Protein AF-0000000072087557 (afdb_homodimer)

Radius of gyration: 39.0 Å; Cα contacts (8 Å, |Δi|>4): 1944; chains: 2; bounding box: 108×118×81 Å

Solvent-accessible surface area (backbone atoms only — not comparable to full-atom values): 62730 Å² total; per-residue (Å²): 121,86,72,75,77,43,38,39,37,36,41,36,41,48,32,24,16,47,28,88,90,44,77,62,59,62,65,60,38,50,49,52,38,48,44,52,33,44,52,43,52,43,29,23,73,72,39,55,82,23,30,37,23,40,32,36,35,10,32,96,50,62,41,55,94,75,64,47,70,22,25,21,61,72,45,65,77,35,57,36,35,59,65,59,38,51,55,44,69,67,60,68,77,42,81,36,58,34,57,70,65,63,48,49,53,44,49,52,51,50,45,64,73,68,54,79,66,97,45,50,38,36,37,41,40,39,48,78,59,58,38,52,56,83,65,48,69,76,59,56,41,66,62,53,36,49,52,35,56,74,69,57,45,46,53,35,38,33,23,82,59,70,71,81,83,47,62,72,85,77,45,52,59,32,45,47,43,50,48,51,24,33,69,70,62,68,45,49,77,42,28,51,68,55,52,47,59,66,53,68,57,85,69,72,77,65,58,80,61,63,77,44,80,40,37,41,28,50,89,90,45,72,42,53,26,26,36,29,59,36,34,48,86,66,74,79,84,76,72,41,55,21,49,85,93,40,65,51,45,81,44,79,41,34,24,37,93,85,65,49,76,47,56,76,87,63,50,42,47,20,44,77,49,39,90,39,76,45,71,52,44,72,65,52,52,57,66,37,44,37,78,63,45,67,48,27,33,36,55,48,32,23,35,52,48,81,73,59,49,76,74,49,46,40,40,43,58,22,30,37,37,40,61,60,51,94,63,41,61,68,53,51,45,49,38,50,27,28,53,76,65,46,31,24,38,33,26,36,33,22,82,41,67,40,27,68,65,42,47,29,35,37,38,52,41,69,87,46,88,83,45,49,69,31,31,37,40,43,41,49,40,31,27,71,19,39,38,68,69,85,51,59,90,51,69,71,65,58,74,66,66,52,71,66,55,38,48,35,47,38,51,30,48,62,54,37,42,52,67,84,68,80,64,38,56,44,96,85,69,43,50,37,75,29,80,42,69,34,65,51,45,48,60,46,44,32,52,51,48,51,51,46,40,69,77,35,75,86,55,83,80,76,75,80,59,65,72,50,55,44,28,72,42,51,68,75,77,50,76,69,34,51,58,32,49,53,51,39,52,56,55,58,54,54,50,61,56,52,52,54,52,50,50,53,55,57,53,59,63,66,60,65,67,85,70,83,74,84,73,91,78,74,95,77,85,92,79,90,79,93,77,86,90,83,92,79,90,71,85,84,73,85,70,71,88,61,86,72,68,77,72,66,66,70,60,61,77,78,98,122,86,73,76,76,44,38,39,37,37,41,37,40,49,32,24,16,48,28,88,91,45,78,61,56,64,66,60,39,51,49,52,39,49,44,52,33,43,52,43,53,44,30,25,74,73,40,55,81,23,31,37,25,40,30,36,35,10,32,95,49,64,40,54,94,76,63,46,71,21,25,22,62,72,44,66,76,35,58,37,34,58,64,58,38,50,54,44,69,68,61,67,78,42,81,36,60,33,56,71,65,62,47,48,52,44,50,52,51,50,45,64,73,69,55,80,66,94,46,49,38,36,36,41,39,40,49,80,58,56,37,51,55,82,66,47,68,76,59,56,41,68,60,53,37,50,54,34,56,74,69,56,44,45,52,36,38,33,22,83,60,70,71,81,82,48,62,71,86,76,44,53,62,32,45,48,44,49,47,51,25,33,69,70,62,68,45,48,77,42,28,52,68,57,53,47,58,66,53,68,57,85,69,73,76,64,57,79,59,64,79,43,79,39,38,40,29,52,90,91,44,72,43,50,25,25,36,28,59,36,35,50,87,68,74,77,83,76,73,40,55,21,50,86,92,39,65,49,42,80,45,80,41,35,22,38,93,84,66,49,75,48,55,78,87,63,50,42,46,20,44,78,50,38,91,41,77,45,70,52,45,73,66,51,50,57,66,37,44,39,80,64,45,67,48,28,33,36,53,47,32,24,34,51,49,83,75,60,50,75,74,48,47,40,35,48,57,22,30,38,37,39,60,60,51,93,63,42,62,70,52,51,43,49,40,49,26,27,54,74,66,47,32,23,38,34,28,34,32,22,83,42,66,41,29,67,66,42,48,29,35,37,37,52,41,69,88,46,88,84,44,50,70,33,30,38,39,43,41,50,41,32,27,70,19,40,39,67,67,86,50,60,88,50,69,69,65,60,74,67,65,52,70,67,54,40,50,36,47,36,51,31,47,63,54,38,42,51,66,82,71,80,64,38,56,44,95,84,67,44,49,37,74,31,81,41,69,32,65,54,46,48,61,48,42,32,51,51,48,51,52,46,40,70,76,35,76,86,54,83,81,77,75,79,59,66,72,48,55,44,27,73,43,51,69,76,78,50,74,70,33,53,59,33,48,54,51,38,52,56,54,58,56,54,50,60,58,53,54,56,54,52,53,54,55,57,53,59,64,68,60,64,70,83,70,85,76,87,75,94,79,81,91,90,76,95,80,90,78,93,78,87,85,80,84,75,82,78,81,83,77,82,74,71,92,63,86,74,66,78,73,67,66,72,61,62,75,77,99

Foldseek 3Di:
DPPPFAEEEEEEAEQEDADLVDDDDPVLNVLSLLLQLLVLLLCVAFPQRHWYWYKYAQAPDQDFDVSFPNIDRPGAIDGRDLVSNVVSVPDHHDHGHHAVLVNLVRVLVSCVVRPPDPGAAEYEHEDAQPHDLVVLVVDALVVSLVSCVVSNYAYEYEHADDLPVDDPVVDDSRSNSVVSNCVSNVHHYYYSVVSSVVSLFSDDDDDDWDWDWAWEDEPPDTFIKIKTQDDDDDDDDDDFDDDPPHGDDDDDWDQDPVGDTDDPVPDFDFDQDPNDTDTCDPVNVVVVFAQPFAFHKYWPAKDALVVDDPVFFDDDRKMKMAGDDPPRVVVVVVLVVCVVVNMKTWIWGDRHGSHDIFIWIWHWDPDDPPDHTTTIITTGDDPVRDDDDDDDPCVVVVVPDDPQLVVLVVQLCVQLDDPPLPAQQDPVRAGEDDVPPDDQLVSRQVSVQVSCCSNPVPDDTDDRDPSSVVRHDRDPRDPSNVVSVVSNCVVVVVVVVVVVVVVVVVVVVVPPDDPDDDDDDDDDDDDDDDDDDDDDDDPDDPPPVPVVDPPCVVVVVVD/DPPPFAEEEEEEAEQEDADLVDDDDPVLNVLSLLLQLLVLLLCVPFPQRHWYWYKYAQAPDQDFPVSFPNIDRPGAIDGRDLVSNVVSVPDHHDHGHGAVLVNLVRVLVSCVVRPDDPGAAEYEHEDAQPHDLVVLVVDALVVSLVSCVVSNYAYEYEHADDLPVDDPVVDDSRSNSVVSNCVSNVHHYYYSVVSSVVSLFSDDDDDDWDWDWAWEDEPPDTFIKIKTQDDDDDDDDDDFDDDPPHGDDDDDWDQDPVGDTDDPVPDFDFDQDPNDTDTCDPVNVVVVFAQPFAFHKYWPAKDALVVDDPVFFDDDGKMKMAGDDPPRVVVVVVLVVCVVVNMKTWIWGDRHGSHDIFIWIWHWDPDDPPDHTTTIITTGDDPVRDDDDDDDPCVVVVVPDDPQLVVLVVQLCVQLDDPPLPAQQDPVRAGEDDVPPDDQLVSRQVSVQVSCCSNPVPDDTDDRDPSSVVRHDRDPDDPSNVVSVVSNCVVVVVVVVVVVVVVVVVVVVVPPDDPDDDDDDDDDDDDDDDDDDPPDPDPDDPPPVPVVDPPCVVVVVVD

Nearest PDB structures (foldseek):
  8bhv-assembly1_j  TM=7.754E-01  e=9.996E-36  Homo sapiens
  6erf-assembly1_B  TM=6.807E-01  e=1.983E-35  Homo sapiens
  7z87-assembly1_C  TM=6.426E-01  e=1.548E-34  Homo sapiens
  6zhe-assembly1_C  TM=6.363E-01  e=1.767E-32  Homo sapiens
  7nfc-assembly1_C  TM=7.838E-01  e=2.304E-28  Homo sapiens

Organism: Apis cerana cerana (NCBI:txid94128)

pLDDT: mean 76.98, std 22.22, range [15.48, 98.25]

Sequence (1118 aa):
MSSKRKESLVLLLNIGVTNPNIENNSLLFEKAKHIAQRKIEKMIFLKPKDEVAIMLMGSSITKNNLNSKYIEEFTDFQVPNWDFVRKCMNLKSTKYCYNWIEALYAAVEFIKQNVIDNSLRKIILMSDFNEETNIISKFEAKLIANKLFEEKIELITISENLLHDKPLTSLNSSKKLLKDVHDQINGQHIIFDDAIASLKFYEETPGKPFPFYYDLQLFDKKIPIVSYVKIDIEKFPSWKKAKGNQKLQSKTEYLDGQRNSYAKDEIIKGYKYGGTFIPVEKELEDKMSYKSGMKSYTIYGFTDKNNIDLEHFYKSATHVILPSSNVTKPFYSLVQAMHETNSVAIVRKVFRNNSTPRMVALFPCIDIPDEPWCLVEIELAFAEDRRLMESRPMKSIIKQLSNEQNKAVDDLINSLMLNDIQDSYGVDGNQYFLPGCVPNPAIQHRWHILSYRAINPDKPLPAMENYLKKILEAPLIKERSKSHMQNIAQLFRLENIDLKARKKSDINEVNMQIDDNSDTKDCNKIEDKVDIENNSYKEDSILSLDTSDVDLDELVANIMSSKRKESLVLLLNIGVTNPNIENNSLLFEKAKHIAQRKIEKMIFLKPKDEVAIMLMGSSITKNNLNSKYIEEFTDFQVPNWDFVRKCMNLKSTKYCYNWIEALYAAVEFIKQNVIDNSLRKIILMSDFNEETNIISKFEAKLIANKLFEEKIELITISENLLHDKPLTSLNSSKKLLKDVHDQINGQHIIFDDAIASLKFYEETPGKPFPFYYDLQLFDKKIPIVSYVKIDIEKFPSWKKAKGNQKLQSKTEYLDGQRNSYAKDEIIKGYKYGGTFIPVEKELEDKMSYKSGMKSYTIYGFTDKNNIDLEHFYKSATHVILPSSNVTKPFYSLVQAMHETNSVAIVRKVFRNNSTPRMVALFPCIDIPDEPWCLVEIELAFAEDRRLMESRPMKSIIKQLSNEQNKAVDDLINSLMLNDIQDSYGVDGNQYFLPGCVPNPAIQHRWHILSYRAINPDKPLPAMENYLKKILEAPLIKERSKSHMQNIAQLFRLENIDLKARKKSDINEVNMQIDDNSDTKDCNKIEDKVDIENNSYKEDSILSLDTSDVDLDELVANI

InterPro domains:
  IPR005160 Ku70/Ku80 C-terminal arm [PF03730] (433-521)
  IPR006164 Ku70/Ku80, DNA-binding domain [PF02735] (222-396)
  IPR006164 Ku70/Ku80, DNA-binding domain [SM00559] (259-396)
  IPR016194 SPOC-like, C-terminal domain superfamily [G3DSA:2.40.290.10] (210-396)
  IPR016194 SPOC-like, C-terminal domain superfamily [SSF100939] (223-498)
  IPR024193 Ku80 [cd00873] (215-494)
  IPR036465 von Willebrand factor A-like domain superfamily [G3DSA:3.40.50.410] (2-205)
  IPR036465 von Willebrand factor A-like domain superfamily [SSF53300] (6-188)

Structure (mmCIF, N/CA/C/O backbone):
data_AF-0000000072087557-model_v1
#
loop_
_entity.id
_entity.type
_entity.pdbx_description
1 polymer 'ATP-dependent DNA helicase'
#
loop_
_atom_site.group_PDB
_atom_site.id
_atom_site.type_symbol
_atom_site.label_atom_id
_atom_site.label_alt_id
_atom_site.label_comp_id
_atom_site.label_asym_id
_atom_site.label_entity_id
_atom_site.label_seq_id
_atom_site.pdbx_PDB_ins_code
_atom_site.Cartn_x
_atom_site.Cartn_y
_atom_site.Cartn_z
_atom_site.occupancy
_atom_site.B_iso_or_equiv
_atom_site.auth_seq_id
_atom_site.auth_comp_id
_atom_site.auth_asym_id
_atom_site.auth_atom_id
_atom_site.pdbx_PDB_model_num
ATOM 1 N N . MET A 1 1 ? -15.984 15.711 0.449 1 38.22 1 MET A N 1
ATOM 2 C CA . MET A 1 1 ? -14.797 16.234 1.124 1 38.22 1 MET A CA 1
ATOM 3 C C . MET A 1 1 ? -15.164 17.344 2.092 1 38.22 1 MET A C 1
ATOM 5 O O . MET A 1 1 ? -15.781 18.344 1.695 1 38.22 1 MET A O 1
ATOM 9 N N . SER A 1 2 ? -15.438 17.125 3.156 1 45.84 2 SER A N 1
ATOM 10 C CA . SER A 1 2 ? -15.984 18.188 4.004 1 45.84 2 SER A CA 1
ATOM 11 C C . SER A 1 2 ? -15.148 19.469 3.902 1 45.84 2 SER A C 1
ATOM 13 O O . SER A 1 2 ? -13.93 19.422 4.074 1 45.84 2 SER A O 1
ATOM 15 N N . SER A 1 3 ? -15.523 20.344 3.145 1 54.69 3 SER A N 1
ATOM 16 C CA . SER A 1 3 ? -14.891 21.609 2.832 1 54.69 3 SER A CA 1
ATOM 17 C C . SER A 1 3 ? -14.5 22.359 4.102 1 54.69 3 SER A C 1
ATOM 19 O O . SER A 1 3 ? -15.32 22.531 5.008 1 54.69 3 SER A O 1
ATOM 21 N N . LYS A 1 4 ? -13.219 22.328 4.547 1 63.5 4 LYS A N 1
ATOM 22 C CA . LYS A 1 4 ? -12.781 23.156 5.664 1 63.5 4 LYS A CA 1
ATOM 23 C C . LYS A 1 4 ? -13.328 24.578 5.543 1 63.5 4 LYS A C 1
ATOM 25 O O . LYS A 1 4 ? -13.266 25.172 4.473 1 63.5 4 LYS A O 1
ATOM 30 N N . ARG A 1 5 ? -14.07 24.906 6.559 1 78.19 5 ARG A N 1
ATOM 31 C CA . ARG A 1 5 ? -14.609 26.266 6.598 1 78.19 5 ARG A CA 1
ATOM 32 C C . ARG A 1 5 ? -13.508 27.297 6.359 1 78.19 5 ARG A C 1
ATOM 34 O O . ARG A 1 5 ? -12.406 27.156 6.891 1 78.19 5 ARG A O 1
ATOM 41 N N . LYS A 1 6 ? -13.773 28.203 5.535 1 89.31 6 LYS A N 1
ATOM 42 C CA . LYS A 1 6 ? -12.852 29.281 5.207 1 89.31 6 LYS A CA 1
ATOM 43 C C . LYS A 1 6 ? -12.531 30.125 6.438 1 89.31 6 LYS A C 1
ATOM 45 O O . LYS A 1 6 ? -13.406 30.359 7.281 1 89.31 6 LYS A O 1
ATOM 50 N N . GLU A 1 7 ? -11.32 30.516 6.566 1 93.5 7 GLU A N 1
ATOM 51 C CA . GLU A 1 7 ? -10.875 31.344 7.68 1 93.5 7 GLU A CA 1
ATOM 52 C C . GLU A 1 7 ? -10.414 32.719 7.199 1 93.5 7 GLU A C 1
ATOM 54 O O . GLU A 1 7 ? -9.797 32.844 6.145 1 93.5 7 GLU A O 1
ATOM 59 N N . SER A 1 8 ? -10.891 33.75 7.91 1 96.62 8 SER A N 1
ATOM 60 C CA . SER A 1 8 ? -10.414 35.125 7.719 1 96.62 8 SER A CA 1
ATOM 61 C C . SER A 1 8 ? -9.555 35.562 8.891 1 96.62 8 SER A C 1
ATOM 63 O O . SER A 1 8 ? -10.047 35.75 10.008 1 96.62 8 SER A O 1
ATOM 65 N N . LEU A 1 9 ? -8.305 35.781 8.578 1 97.88 9 LEU A N 1
ATOM 66 C CA . LEU A 1 9 ? -7.328 36.062 9.633 1 97.88 9 LEU A CA 1
ATOM 67 C C . LEU A 1 9 ? -6.801 37.469 9.539 1 97.88 9 LEU A C 1
ATOM 69 O O . LEU A 1 9 ? -6.477 37.969 8.445 1 97.88 9 LEU A O 1
ATOM 73 N N . VAL A 1 10 ? -6.793 38.188 10.664 1 98.25 10 VAL A N 1
ATOM 74 C CA . VAL A 1 10 ? -6.133 39.5 10.766 1 98.25 10 VAL A CA 1
ATOM 75 C C . VAL A 1 10 ? -4.879 39.375 11.617 1 98.25 10 VAL A C 1
ATOM 77 O O . VAL A 1 10 ? -4.938 38.906 12.758 1 98.25 10 VAL A O 1
ATOM 80 N N . LEU A 1 11 ? -3.775 39.719 11.055 1 98.25 11 LEU A N 1
ATOM 81 C CA . LEU A 1 11 ? -2.523 39.781 11.805 1 98.25 11 LEU A CA 1
ATOM 82 C C . LEU A 1 11 ? -2.262 41.219 12.289 1 98.25 11 LEU A C 1
ATOM 84 O O . LEU A 1 11 ? -2.02 42.125 11.484 1 98.25 11 LEU A O 1
ATOM 88 N N . LEU A 1 12 ? -2.371 41.406 13.562 1 98.06 12 LEU A N 1
ATOM 89 C CA . LEU A 1 12 ? -2.084 42.688 14.188 1 98.06 12 LEU A CA 1
ATOM 90 C C . LEU A 1 12 ? -0.651 42.719 14.703 1 98.06 12 LEU A C 1
ATOM 92 O O . LEU A 1 12 ? -0.354 42.188 15.773 1 98.06 12 LEU A O 1
ATOM 96 N N . LEU A 1 13 ? 0.238 43.5 14.062 1 97.06 13 LEU A N 1
ATOM 97 C CA . LEU A 1 13 ? 1.666 43.5 14.359 1 97.06 13 LEU A CA 1
ATOM 98 C C . LEU A 1 13 ? 2.074 44.812 15.023 1 97.06 13 LEU A C 1
ATOM 100 O O . LEU A 1 13 ? 1.671 45.875 14.578 1 97.06 13 LEU A O 1
ATOM 104 N N . ASN A 1 14 ? 2.842 44.688 16.031 1 95.88 14 ASN A N 1
ATOM 105 C CA . ASN A 1 14 ? 3.406 45.844 16.703 1 95.88 14 ASN A CA 1
ATOM 106 C C . ASN A 1 14 ? 4.703 46.281 16.047 1 95.88 14 ASN A C 1
ATOM 108 O O . ASN A 1 14 ? 5.719 45.594 16.109 1 95.88 14 ASN A O 1
ATOM 112 N N . ILE A 1 15 ? 4.695 47.438 15.422 1 95.06 15 ILE A N 1
ATOM 113 C CA . ILE A 1 15 ? 5.918 48 14.836 1 95.06 15 ILE A CA 1
ATOM 114 C C . ILE A 1 15 ? 6.344 49.25 15.594 1 95.06 15 ILE A C 1
ATOM 116 O O . ILE A 1 15 ? 7.387 49.844 15.297 1 95.06 15 ILE A O 1
ATOM 120 N N . GLY A 1 16 ? 5.531 49.625 16.516 1 94.06 16 GLY A N 1
ATOM 121 C CA . GLY A 1 16 ? 5.805 50.812 17.281 1 94.06 16 GLY A CA 1
ATOM 122 C C . GLY A 1 16 ? 6.164 50.531 18.734 1 94.06 16 GLY A C 1
ATOM 123 O O . GLY A 1 16 ? 6.828 49.562 19.031 1 94.06 16 GLY A O 1
ATOM 124 N N . VAL A 1 17 ? 5.828 51.594 19.609 1 92.81 17 VAL A N 1
ATOM 125 C CA . VAL A 1 17 ? 6.137 51.438 21.031 1 92.81 17 VAL A CA 1
ATOM 126 C C . VAL A 1 17 ? 4.852 51.562 21.844 1 92.81 17 VAL A C 1
ATOM 128 O O . VAL A 1 17 ? 3.947 52.312 21.5 1 92.81 17 VAL A O 1
ATOM 131 N N . THR A 1 18 ? 4.711 50.75 22.844 1 90.12 18 THR A N 1
ATOM 132 C CA . THR A 1 18 ? 3.533 50.781 23.703 1 90.12 18 THR A CA 1
ATOM 133 C C . THR A 1 18 ? 3.705 51.812 24.812 1 90.12 18 THR A C 1
ATOM 135 O O . THR A 1 18 ? 2.721 52.312 25.344 1 90.12 18 THR A O 1
ATOM 138 N N . ASN A 1 19 ? 4.891 51.969 25.219 1 89.81 19 ASN A N 1
ATOM 139 C CA . ASN A 1 19 ? 5.262 52.969 26.219 1 89.81 19 ASN A CA 1
ATOM 140 C C . ASN A 1 19 ? 6.285 53.969 25.656 1 89.81 19 ASN A C 1
ATOM 142 O O . ASN A 1 19 ? 7.371 53.562 25.25 1 89.81 19 ASN A O 1
ATOM 146 N N . PRO A 1 20 ? 5.91 55.219 25.672 1 84.31 20 PRO A N 1
ATOM 147 C CA . PRO A 1 20 ? 6.809 56.219 25.094 1 84.31 20 PRO A CA 1
ATOM 148 C C . PRO A 1 20 ? 8.172 56.25 25.781 1 84.31 20 PRO A C 1
ATOM 150 O O . PRO A 1 20 ? 9.156 56.688 25.203 1 84.31 20 PRO A O 1
ATOM 153 N N . ASN A 1 21 ? 8.227 55.781 27 1 83.44 21 ASN A N 1
ATOM 154 C CA . ASN A 1 21 ? 9.461 55.844 27.781 1 83.44 21 ASN A CA 1
ATOM 155 C C . ASN A 1 21 ? 10.352 54.625 27.531 1 83.44 21 ASN A C 1
ATOM 157 O O . ASN A 1 21 ? 11.492 54.594 28 1 83.44 21 ASN A O 1
ATOM 161 N N . ILE A 1 22 ? 9.812 53.75 26.828 1 82.56 22 ILE A N 1
ATOM 162 C CA . ILE A 1 22 ? 10.555 52.5 26.609 1 82.56 22 ILE A CA 1
ATOM 163 C C . ILE A 1 22 ? 10.844 52.344 25.109 1 82.56 22 ILE A C 1
ATOM 165 O O . ILE A 1 22 ? 9.953 52.531 24.281 1 82.56 22 ILE A O 1
ATOM 169 N N . GLU A 1 23 ? 12.102 52.062 24.812 1 80.12 23 GLU A N 1
ATOM 170 C CA . GLU A 1 23 ? 12.5 51.875 23.422 1 80.12 23 GLU A CA 1
ATOM 171 C C . GLU A 1 23 ? 11.922 50.562 22.859 1 80.12 23 GLU A C 1
ATOM 173 O O . GLU A 1 23 ? 11.594 49.656 23.609 1 80.12 23 GLU A O 1
ATOM 178 N N . ASN A 1 24 ? 11.797 50.688 21.641 1 79.25 24 ASN A N 1
ATOM 179 C CA . ASN A 1 24 ? 11.258 49.5 20.938 1 79.25 24 ASN A CA 1
ATOM 180 C C . ASN A 1 24 ? 12.172 48.312 21.078 1 79.25 24 ASN A C 1
ATOM 182 O O . ASN A 1 24 ? 13.398 48.438 20.984 1 79.25 24 ASN A O 1
ATOM 186 N N . ASN A 1 25 ? 11.602 47.188 21.469 1 83.62 25 ASN A N 1
ATOM 187 C CA . ASN A 1 25 ? 12.336 45.938 21.531 1 83.62 25 ASN A CA 1
ATOM 188 C C . ASN A 1 25 ? 12.539 45.344 20.156 1 83.62 25 ASN A C 1
ATOM 190 O O . ASN A 1 25 ? 11.633 44.688 19.625 1 83.62 25 ASN A O 1
ATOM 194 N N . SER A 1 26 ? 13.648 45.531 19.609 1 87.5 26 SER A N 1
ATOM 195 C CA . SER A 1 26 ? 13.969 45.094 18.266 1 87.5 26 SER A CA 1
ATOM 196 C C . SER A 1 26 ? 13.828 43.562 18.125 1 87.5 26 SER A C 1
ATOM 198 O O . SER A 1 26 ? 13.438 43.062 17.062 1 87.5 26 SER A O 1
ATOM 200 N N . LEU A 1 27 ? 14.109 42.938 19.188 1 90.75 27 LEU A N 1
ATOM 201 C CA . LEU A 1 27 ? 14.031 41.469 19.156 1 90.75 27 LEU A CA 1
ATOM 202 C C . LEU A 1 27 ? 12.586 41 19.016 1 90.75 27 LEU A C 1
ATOM 204 O O . LEU A 1 27 ? 12.297 40.094 18.219 1 90.75 27 LEU A O 1
ATOM 208 N N . LEU A 1 28 ? 11.711 41.594 19.719 1 92.06 28 LEU A N 1
ATOM 209 C CA . LEU A 1 28 ? 10.297 41.219 19.672 1 92.06 28 LEU A CA 1
ATOM 210 C C . LEU A 1 28 ? 9.695 41.562 18.312 1 92.06 28 LEU A C 1
ATOM 212 O O . LEU A 1 28 ? 8.852 40.844 17.797 1 92.06 28 LEU A O 1
ATOM 216 N N . PHE A 1 29 ? 10.211 42.688 17.812 1 94.19 29 PHE A N 1
ATOM 217 C CA . PHE A 1 29 ? 9.75 43.094 16.5 1 94.19 29 PHE A CA 1
ATOM 218 C C . PHE A 1 29 ? 10.148 42.094 15.43 1 94.19 29 PHE A C 1
ATOM 220 O O . PHE A 1 29 ? 9.328 41.688 14.594 1 94.19 29 PHE A O 1
ATOM 227 N N . GLU A 1 30 ? 11.305 41.656 15.523 1 94.62 30 GLU A N 1
ATOM 228 C CA . GLU A 1 30 ? 11.789 40.656 14.555 1 94.62 30 GLU A CA 1
ATOM 229 C C . GLU A 1 30 ? 11.047 39.344 14.703 1 94.62 30 GLU A C 1
ATOM 231 O O . GLU A 1 30 ? 10.773 38.656 13.703 1 94.62 30 GLU A O 1
ATOM 236 N N . LYS A 1 31 ? 10.773 38.969 15.883 1 95.25 31 LYS A N 1
ATOM 237 C CA . LYS A 1 31 ? 10.023 37.75 16.125 1 95.25 31 LYS A CA 1
ATOM 238 C C . LYS A 1 31 ? 8.617 37.844 15.547 1 95.25 31 LYS A C 1
ATOM 240 O O . LYS A 1 31 ? 8.125 36.875 14.945 1 95.25 31 LYS A O 1
ATOM 245 N N . ALA A 1 32 ? 8.008 38.938 15.758 1 95.81 32 ALA A N 1
ATOM 246 C CA . ALA A 1 32 ? 6.66 39.156 15.227 1 95.81 32 ALA A CA 1
ATOM 247 C C . ALA A 1 32 ? 6.652 39.062 13.703 1 95.81 32 ALA A C 1
ATOM 249 O O . ALA A 1 32 ? 5.75 38.469 13.117 1 95.81 32 ALA A O 1
ATOM 250 N N . LYS A 1 33 ? 7.645 39.688 13.133 1 95.38 33 LYS A N 1
ATOM 251 C CA . LYS A 1 33 ? 7.785 39.656 11.68 1 95.38 33 LYS A CA 1
ATOM 252 C C . LYS A 1 33 ? 7.941 38.219 11.188 1 95.38 33 LYS A C 1
ATOM 254 O O . LYS A 1 33 ? 7.301 37.812 10.211 1 95.38 33 LYS A O 1
ATOM 259 N N . HIS A 1 34 ? 8.742 37.594 11.859 1 94.75 34 HIS A N 1
ATOM 260 C CA . HIS A 1 34 ? 9.016 36.188 11.5 1 94.75 34 HIS A CA 1
ATOM 261 C C . HIS A 1 34 ? 7.754 35.344 11.617 1 94.75 34 HIS A C 1
ATOM 263 O O . HIS A 1 34 ? 7.492 34.5 10.758 1 94.75 34 HIS A O 1
ATOM 269 N N . ILE A 1 35 ? 7.066 35.5 12.648 1 96.69 35 ILE A N 1
ATOM 270 C CA . ILE A 1 35 ? 5.832 34.75 12.883 1 96.69 35 ILE A CA 1
ATOM 271 C C . ILE A 1 35 ? 4.832 35.062 11.766 1 96.69 35 ILE A C 1
ATOM 273 O O . ILE A 1 35 ? 4.211 34.125 11.219 1 96.69 35 ILE A O 1
ATOM 277 N N . ALA A 1 36 ? 4.676 36.281 11.469 1 97 36 ALA A N 1
ATOM 278 C CA . ALA A 1 36 ? 3.752 36.688 10.406 1 97 36 ALA A CA 1
ATOM 279 C C . ALA A 1 36 ? 4.152 36.062 9.07 1 97 36 ALA A C 1
ATOM 281 O O . ALA A 1 36 ? 3.305 35.562 8.344 1 97 36 ALA A O 1
ATOM 282 N N . GLN A 1 37 ? 5.406 36.156 8.805 1 95.25 37 GLN A N 1
ATOM 283 C CA . GLN A 1 37 ? 5.93 35.594 7.57 1 95.25 37 GLN A CA 1
ATOM 284 C C . GLN A 1 37 ? 5.605 34.094 7.484 1 95.25 37 GLN A C 1
ATOM 286 O O . GLN A 1 37 ? 5.059 33.656 6.48 1 95.25 37 GLN A O 1
ATOM 291 N N . ARG A 1 38 ? 5.91 33.406 8.477 1 94.25 38 ARG A N 1
ATOM 292 C CA . ARG A 1 38 ? 5.723 31.953 8.492 1 94.25 38 ARG A CA 1
ATOM 293 C C . ARG A 1 38 ? 4.242 31.594 8.43 1 94.25 38 ARG A C 1
ATOM 295 O O . ARG A 1 38 ? 3.867 30.609 7.785 1 94.25 38 ARG A O 1
ATOM 302 N N . LYS A 1 39 ? 3.508 32.344 9.148 1 96.31 39 LYS A N 1
ATOM 303 C CA . LYS A 1 39 ? 2.07 32.062 9.148 1 96.31 39 LYS A CA 1
ATOM 304 C C . LYS A 1 39 ? 1.48 32.219 7.75 1 96.31 39 LYS A C 1
ATOM 306 O O . LYS A 1 39 ? 0.682 31.391 7.316 1 96.31 39 LYS A O 1
ATOM 311 N N . ILE A 1 40 ? 1.852 33.25 7.059 1 96.44 40 ILE A N 1
ATOM 312 C CA . ILE A 1 40 ? 1.348 33.5 5.715 1 96.44 40 ILE A CA 1
ATOM 313 C C . ILE A 1 40 ? 1.859 32.406 4.766 1 96.44 40 ILE A C 1
ATOM 315 O O . ILE A 1 40 ? 1.111 31.906 3.922 1 96.44 40 ILE A O 1
ATOM 319 N N . GLU A 1 41 ? 3.092 32.062 4.875 1 94.5 41 GLU A N 1
ATOM 320 C CA . GLU A 1 41 ? 3.65 31 4.07 1 94.5 41 GLU A CA 1
ATOM 321 C C . GLU A 1 41 ? 2.859 29.703 4.254 1 94.5 41 GLU A C 1
ATOM 323 O O . GLU A 1 41 ? 2.523 29.031 3.279 1 94.5 41 GLU A O 1
ATOM 328 N N . LYS A 1 42 ? 2.654 29.406 5.477 1 94.12 42 LYS A N 1
ATOM 329 C CA . LYS A 1 42 ? 1.892 28.203 5.789 1 94.12 42 LYS A CA 1
ATOM 330 C C . LYS A 1 42 ? 0.509 28.25 5.145 1 94.12 42 LYS A C 1
ATOM 332 O O . LYS A 1 42 ? 0.03 27.234 4.621 1 94.12 42 LYS A O 1
ATOM 337 N N . MET A 1 43 ? -0.099 29.391 5.176 1 94.75 43 MET A N 1
ATOM 338 C CA . MET A 1 43 ? -1.425 29.547 4.586 1 94.75 43 MET A CA 1
ATOM 339 C C . MET A 1 43 ? -1.369 29.375 3.072 1 94.75 43 MET A C 1
ATOM 341 O O . MET A 1 43 ? -2.277 28.781 2.477 1 94.75 43 MET A O 1
ATOM 345 N N . ILE A 1 44 ? -0.343 29.828 2.445 1 94.69 44 ILE A N 1
ATOM 346 C CA . ILE A 1 44 ? -0.187 29.719 0.999 1 94.69 44 ILE A CA 1
ATOM 347 C C . ILE A 1 44 ? -0.183 28.25 0.593 1 94.69 44 ILE A C 1
ATOM 349 O O . ILE A 1 44 ? -0.833 27.859 -0.383 1 94.69 44 ILE A O 1
ATOM 353 N N . PHE A 1 45 ? 0.459 27.484 1.325 1 92.25 45 PHE A N 1
ATOM 354 C CA . PHE A 1 45 ? 0.664 26.078 0.948 1 92.25 45 PHE A CA 1
ATOM 355 C C . PHE A 1 45 ? -0.515 25.234 1.39 1 92.25 45 PHE A C 1
ATOM 357 O O . PHE A 1 45 ? -0.972 24.359 0.642 1 92.25 45 PHE A O 1
ATOM 364 N N . LEU A 1 46 ? -0.957 25.453 2.551 1 89.12 46 LEU A N 1
ATOM 365 C CA . LEU A 1 46 ? -1.868 24.484 3.158 1 89.12 46 LEU A CA 1
ATOM 366 C C . LEU A 1 46 ? -3.309 24.984 3.092 1 89.12 46 LEU A C 1
ATOM 368 O O . LEU A 1 46 ? -4.246 24.188 3.053 1 89.12 46 LEU A O 1
ATOM 372 N N . LYS A 1 47 ? -3.502 26.328 3.172 1 90.94 47 LYS A N 1
ATOM 373 C CA . LYS A 1 47 ? -4.84 26.906 3.162 1 90.94 47 LYS A CA 1
ATOM 374 C C . LYS A 1 47 ? -4.945 28.031 2.131 1 90.94 47 LYS A C 1
ATOM 376 O O . LYS A 1 47 ? -5.207 29.188 2.482 1 90.94 47 LYS A O 1
ATOM 381 N N . PRO A 1 48 ? -4.949 27.609 0.931 1 90.19 48 PRO A N 1
ATOM 382 C CA . PRO A 1 48 ? -4.891 28.641 -0.114 1 90.19 48 PRO A CA 1
ATOM 383 C C . PRO A 1 48 ? -6.215 29.375 -0.289 1 90.19 48 PRO A C 1
ATOM 385 O O . PRO A 1 48 ? -6.25 30.438 -0.914 1 90.19 48 PRO A O 1
ATOM 388 N N . LYS A 1 49 ? -7.281 28.922 0.24 1 90.75 49 LYS A N 1
ATOM 389 C CA . LYS A 1 49 ? -8.586 29.562 0.078 1 90.75 49 LYS A CA 1
ATOM 390 C C . LYS A 1 49 ? -8.867 30.531 1.224 1 90.75 49 LYS A C 1
ATOM 392 O O . LYS A 1 49 ? -9.789 31.359 1.138 1 90.75 49 LYS A O 1
ATOM 397 N N . ASP A 1 50 ? -8.109 30.438 2.287 1 93.69 50 ASP A N 1
ATOM 398 C CA . ASP A 1 50 ? -8.266 31.344 3.412 1 93.69 50 ASP A CA 1
ATOM 399 C C . ASP A 1 50 ? -7.824 32.75 3.037 1 93.69 50 ASP A C 1
ATOM 401 O O . ASP A 1 50 ? -7.18 32.969 2.008 1 93.69 50 ASP A O 1
ATOM 405 N N . GLU A 1 51 ? -8.281 33.656 3.82 1 96.56 51 GLU A N 1
ATOM 406 C CA . GLU A 1 51 ? -7.914 35.062 3.582 1 96.56 51 GLU A CA 1
ATOM 407 C C . GLU A 1 51 ? -7.172 35.656 4.777 1 96.56 51 GLU A C 1
ATOM 409 O O . GLU A 1 51 ? -7.41 35.25 5.922 1 96.56 51 GLU A O 1
ATOM 414 N N . VAL A 1 52 ? -6.281 36.562 4.473 1 97.5 52 VAL A N 1
ATOM 415 C CA . VAL A 1 52 ? -5.473 37.156 5.527 1 97.5 52 VAL A CA 1
ATOM 416 C C . VAL A 1 52 ? -5.32 38.656 5.266 1 97.5 52 VAL A C 1
ATOM 418 O O . VAL A 1 52 ? -5.293 39.094 4.113 1 97.5 52 VAL A O 1
ATOM 421 N N . ALA A 1 53 ? -5.363 39.438 6.273 1 97.94 53 ALA A N 1
ATOM 422 C CA . ALA A 1 53 ? -5.07 40.844 6.246 1 97.94 53 ALA A CA 1
ATOM 423 C C . ALA A 1 53 ? -4.059 41.219 7.328 1 97.94 53 ALA A C 1
ATOM 425 O O . ALA A 1 53 ? -4 40.594 8.383 1 97.94 53 ALA A O 1
ATOM 426 N N . ILE A 1 54 ? -3.232 42.219 7.047 1 97.88 54 ILE A N 1
ATOM 427 C CA . ILE A 1 54 ? -2.215 42.688 7.988 1 97.88 54 ILE A CA 1
ATOM 428 C C . ILE A 1 54 ? -2.557 44.094 8.469 1 97.88 54 ILE A C 1
ATOM 430 O O . ILE A 1 54 ? -2.854 44.969 7.664 1 97.88 54 ILE A O 1
ATOM 434 N N . MET A 1 55 ? -2.617 44.281 9.695 1 98.12 55 MET A N 1
ATOM 435 C CA . MET A 1 55 ? -2.771 45.594 10.328 1 98.12 55 MET A CA 1
ATOM 436 C C . MET A 1 55 ? -1.559 45.906 11.195 1 98.12 55 MET A C 1
ATOM 438 O O . MET A 1 55 ? -1.023 45.062 11.883 1 98.12 55 MET A O 1
ATOM 442 N N . LEU A 1 56 ? -1.128 47.125 11.164 1 97.94 56 LEU A N 1
ATOM 443 C CA . LEU A 1 56 ? 0.07 47.562 11.875 1 97.94 56 LEU A CA 1
ATOM 444 C C . LEU A 1 56 ? -0.29 48.469 13.031 1 97.94 56 LEU A C 1
ATOM 446 O O . LEU A 1 56 ? -1.142 49.375 12.883 1 97.94 56 LEU A O 1
ATOM 450 N N . MET A 1 57 ? 0.301 48.25 14.156 1 97.19 57 MET A N 1
ATOM 451 C CA . MET A 1 57 ? 0.172 49.125 15.328 1 97.19 57 MET A CA 1
ATOM 452 C C . MET A 1 57 ? 1.428 49.969 15.523 1 97.19 57 MET A C 1
ATOM 454 O O . MET A 1 57 ? 2.539 49.438 15.562 1 97.19 57 MET A O 1
ATOM 458 N N . GLY A 1 58 ? 1.33 51.188 15.648 1 94.75 58 GLY A N 1
ATOM 459 C CA . GLY A 1 58 ? 2.459 52.094 15.789 1 94.75 58 GLY A CA 1
ATOM 460 C C . GLY A 1 58 ? 3.014 52.562 14.461 1 94.75 58 GLY A C 1
ATOM 461 O O . GLY A 1 58 ? 4.227 52.75 14.312 1 94.75 58 GLY A O 1
ATOM 462 N N . SER A 1 59 ? 2.143 52.594 13.492 1 94.94 59 SER A N 1
ATOM 463 C CA . SER A 1 59 ? 2.529 53.094 12.172 1 94.94 59 SER A CA 1
ATOM 464 C C . SER A 1 59 ? 2.486 54.625 12.109 1 94.94 59 SER A C 1
ATOM 466 O O . SER A 1 59 ? 1.761 55.25 12.875 1 94.94 59 SER A O 1
ATOM 468 N N . SER A 1 60 ? 3.258 55.219 11.203 1 93.5 60 SER A N 1
ATOM 469 C CA . SER A 1 60 ? 3.238 56.656 10.992 1 93.5 60 SER A CA 1
ATOM 470 C C . SER A 1 60 ? 1.959 57.094 10.281 1 93.5 60 SER A C 1
ATOM 472 O O . SER A 1 60 ? 1.578 58.25 10.344 1 93.5 60 SER A O 1
ATOM 474 N N . ILE A 1 61 ? 1.325 56.156 9.703 1 94.5 61 ILE A N 1
ATOM 475 C CA . ILE A 1 61 ? 0.114 56.438 8.938 1 94.5 61 ILE A CA 1
ATOM 476 C C . ILE A 1 61 ? -1.109 55.969 9.727 1 94.5 61 ILE A C 1
ATOM 478 O O . ILE A 1 61 ? -1.121 54.875 10.289 1 94.5 61 ILE A O 1
ATOM 482 N N . THR A 1 62 ? -2.062 56.812 9.898 1 95.62 62 THR A N 1
ATOM 483 C CA . THR A 1 62 ? -3.344 56.438 10.5 1 95.62 62 THR A CA 1
ATOM 484 C C . THR A 1 62 ? -4.375 56.125 9.422 1 95.62 62 THR A C 1
ATOM 486 O O . THR A 1 62 ? -4.867 57.031 8.742 1 95.62 62 THR A O 1
ATOM 489 N N . LYS A 1 63 ? -4.609 54.938 9.242 1 96 63 LYS A N 1
ATOM 490 C CA . LYS A 1 63 ? -5.562 54.469 8.234 1 96 63 LYS A CA 1
ATOM 491 C C . LYS A 1 63 ? -6.465 53.375 8.773 1 96 63 LYS A C 1
ATOM 493 O O . LYS A 1 63 ? -6.113 52.188 8.711 1 96 63 LYS A O 1
ATOM 498 N N . ASN A 1 64 ? -7.625 53.656 9.258 1 93.94 64 ASN A N 1
ATOM 499 C CA . ASN A 1 64 ? -8.641 52.719 9.75 1 93.94 64 ASN A CA 1
ATOM 500 C C . ASN A 1 64 ? -10.008 53.406 9.859 1 93.94 64 ASN A C 1
ATOM 502 O O . ASN A 1 64 ? -10.094 54.656 9.836 1 93.94 64 ASN A O 1
ATOM 506 N N . ASN A 1 65 ? -10.961 52.75 9.969 1 92.31 65 ASN A N 1
ATOM 507 C CA . ASN A 1 65 ? -12.32 53.281 9.953 1 92.31 65 ASN A CA 1
ATOM 508 C C . ASN A 1 65 ? -12.633 54.062 11.234 1 92.31 65 ASN A C 1
ATOM 510 O O . ASN A 1 65 ? -13.461 54.969 11.227 1 92.31 65 ASN A O 1
ATOM 514 N N . LEU A 1 66 ? -12.008 53.75 12.312 1 94.56 66 LEU A N 1
ATOM 515 C CA . LEU A 1 66 ? -12.266 54.406 13.586 1 94.56 66 LEU A CA 1
ATOM 516 C C . LEU A 1 66 ? -11.352 55.625 13.766 1 94.56 66 LEU A C 1
ATOM 518 O O . LEU A 1 66 ? -11.484 56.375 14.742 1 94.56 66 LEU A O 1
ATOM 522 N N . ASN A 1 67 ? -10.406 55.812 12.945 1 94 67 ASN A N 1
ATOM 523 C CA . ASN A 1 67 ? -9.438 56.906 12.977 1 94 67 ASN A CA 1
ATOM 524 C C . ASN A 1 67 ? -8.602 56.875 14.258 1 94 67 ASN A C 1
ATOM 526 O O . ASN A 1 67 ? -8.32 57.906 14.852 1 94 67 ASN A O 1
ATOM 530 N N . SER A 1 68 ? -8.406 55.656 14.609 1 94.44 68 SER A N 1
ATOM 531 C CA . SER A 1 68 ? -7.488 55.5 15.734 1 94.44 68 SER A CA 1
ATOM 532 C C . SER A 1 68 ? -6.059 55.875 15.344 1 94.44 68 SER A C 1
ATOM 534 O O . SER A 1 68 ? -5.555 55.406 14.328 1 94.44 68 SER A O 1
ATOM 536 N N . LYS A 1 69 ? -5.445 56.594 16.203 1 94.06 69 LYS A N 1
ATOM 537 C CA . LYS A 1 69 ? -4.141 57.156 15.859 1 94.06 69 LYS A CA 1
ATOM 538 C C . LYS A 1 69 ? -3.086 56.062 15.734 1 94.06 69 LYS A C 1
ATOM 540 O O . LYS A 1 69 ? -3.039 55.125 16.562 1 94.06 69 LYS A O 1
ATOM 545 N N . TYR A 1 70 ? -2.246 56.094 14.688 1 95.56 70 TYR A N 1
ATOM 546 C CA . TYR A 1 70 ? -1.06 55.281 14.422 1 95.56 70 TYR A CA 1
ATOM 547 C C . TYR A 1 70 ? -1.429 53.812 14.219 1 95.56 70 TYR A C 1
ATOM 549 O O . TYR A 1 70 ? -0.639 52.906 14.531 1 95.56 70 TYR A O 1
ATOM 557 N N . ILE A 1 71 ? -2.635 53.531 13.898 1 96.88 71 ILE A N 1
ATOM 558 C CA . ILE A 1 71 ? -3.094 52.219 13.508 1 96.88 71 ILE A CA 1
ATOM 559 C C . ILE A 1 71 ? -3.398 52.188 12.008 1 96.88 71 ILE A C 1
ATOM 561 O O . ILE A 1 71 ? -4.168 53.031 11.516 1 96.88 71 ILE A O 1
ATOM 565 N N . GLU A 1 72 ? -2.77 51.219 11.336 1 97.62 72 GLU A N 1
ATOM 566 C CA . GLU A 1 72 ? -2.865 51.219 9.875 1 97.62 72 GLU A CA 1
ATOM 567 C C . GLU A 1 72 ? -3.387 49.906 9.352 1 97.62 72 GLU A C 1
ATOM 569 O O . GLU A 1 72 ? -2.834 48.844 9.672 1 97.62 72 GLU A O 1
ATOM 574 N N . GLU A 1 73 ? -4.434 49.969 8.617 1 97.25 73 GLU A N 1
ATOM 575 C CA . GLU A 1 73 ? -4.801 48.844 7.789 1 97.25 73 GLU A CA 1
ATOM 576 C C . GLU A 1 73 ? -3.822 48.656 6.629 1 97.25 73 GLU A C 1
ATOM 578 O O . GLU A 1 73 ? -4.039 49.219 5.543 1 97.25 73 GLU A O 1
ATOM 583 N N . PHE A 1 74 ? -2.842 47.938 6.809 1 96.19 74 PHE A N 1
ATOM 584 C CA . PHE A 1 74 ? -1.692 47.812 5.914 1 96.19 74 PHE A CA 1
ATOM 585 C C . PHE A 1 74 ? -2.068 47.094 4.625 1 96.19 74 PHE A C 1
ATOM 587 O O . PHE A 1 74 ? -1.635 47.5 3.541 1 96.19 74 PHE A O 1
ATOM 594 N N . THR A 1 75 ? -2.811 46 4.707 1 95.81 75 THR A N 1
ATOM 595 C CA . THR A 1 75 ? -3.293 45.281 3.541 1 95.81 75 THR A CA 1
ATOM 596 C C . THR A 1 75 ? -4.773 44.938 3.695 1 95.81 75 THR A C 1
ATOM 598 O O . THR A 1 75 ? -5.273 44.812 4.816 1 95.81 75 THR A O 1
ATOM 601 N N . ASP A 1 76 ? -5.453 44.75 2.535 1 95.06 76 ASP A N 1
ATOM 602 C CA . ASP A 1 76 ? -6.832 44.25 2.531 1 95.06 76 ASP A CA 1
ATOM 603 C C . ASP A 1 76 ? -6.883 42.719 2.645 1 95.06 76 ASP A C 1
ATOM 605 O O . ASP A 1 76 ? -5.855 42.062 2.525 1 95.06 76 ASP A O 1
ATOM 609 N N . PHE A 1 77 ? -8.039 42.312 2.959 1 95.94 77 PHE A N 1
ATOM 610 C CA . PHE A 1 77 ? -8.211 40.875 2.982 1 95.94 77 PHE A CA 1
ATOM 611 C C . PHE A 1 77 ? -7.992 40.281 1.595 1 95.94 77 PHE A C 1
ATOM 613 O O . PHE A 1 77 ? -8.594 40.75 0.618 1 95.94 77 PHE A O 1
ATOM 620 N N . GLN A 1 78 ? -7.117 39.375 1.521 1 94.5 78 GLN A N 1
ATOM 621 C CA . GLN A 1 78 ? -6.816 38.656 0.287 1 94.5 78 GLN A CA 1
ATOM 622 C C . GLN A 1 78 ? -6.34 37.219 0.581 1 94.5 78 GLN A C 1
ATOM 624 O O . GLN A 1 78 ? -5.992 36.906 1.72 1 94.5 78 GLN A O 1
ATOM 629 N N . VAL A 1 79 ? -6.414 36.469 -0.465 1 95 79 VAL A N 1
ATOM 630 C CA . VAL A 1 79 ? -5.781 35.156 -0.349 1 95 79 VAL A CA 1
ATOM 631 C C . VAL A 1 79 ? -4.281 35.344 -0.134 1 95 79 VAL A C 1
ATOM 633 O O . VAL A 1 79 ? -3.664 36.25 -0.691 1 95 79 VAL A O 1
ATOM 636 N N . PRO A 1 80 ? -3.758 34.5 0.725 1 95.81 80 PRO A N 1
ATOM 637 C CA . PRO A 1 80 ? -2.33 34.625 1.019 1 95.81 80 PRO A CA 1
ATOM 638 C C . PRO A 1 80 ? -1.456 34.5 -0.228 1 95.81 80 PRO A C 1
ATOM 640 O O . PRO A 1 80 ? -1.706 33.656 -1.076 1 95.81 80 PRO A O 1
ATOM 643 N N . ASN A 1 81 ? -0.513 35.344 -0.389 1 94.88 81 ASN A N 1
ATOM 644 C CA . ASN A 1 81 ? 0.402 35.344 -1.526 1 94.88 81 ASN A CA 1
ATOM 645 C C . ASN A 1 81 ? 1.802 35.812 -1.116 1 94.88 81 ASN A C 1
ATOM 647 O O . ASN A 1 81 ? 2.016 36.219 0.023 1 94.88 81 ASN A O 1
ATOM 651 N N . TRP A 1 82 ? 2.695 35.781 -2.012 1 94.44 82 TRP A N 1
ATOM 652 C CA . TRP A 1 82 ? 4.098 36 -1.689 1 94.44 82 TRP A CA 1
ATOM 653 C C . TRP A 1 82 ? 4.367 37.5 -1.527 1 94.44 82 TRP A C 1
ATOM 655 O O . TRP A 1 82 ? 5.316 37.906 -0.849 1 94.44 82 TRP A O 1
ATOM 665 N N . ASP A 1 83 ? 3.582 38.219 -2.143 1 93.62 83 ASP A N 1
ATOM 666 C CA . ASP A 1 83 ? 3.715 39.656 -1.956 1 93.62 83 ASP A CA 1
ATOM 667 C C . ASP A 1 83 ? 3.494 40.062 -0.496 1 93.62 83 ASP A C 1
ATOM 669 O O . ASP A 1 83 ? 4.176 40.938 0.026 1 93.62 83 ASP A O 1
ATOM 673 N N . PHE A 1 84 ? 2.512 39.469 0.103 1 95 84 PHE A N 1
ATOM 674 C CA . PHE A 1 84 ? 2.258 39.688 1.521 1 95 84 PHE A CA 1
ATOM 675 C C . PHE A 1 84 ? 3.49 39.375 2.354 1 95 84 PHE A C 1
ATOM 677 O O . PHE A 1 84 ? 3.828 40.094 3.289 1 95 84 PHE A O 1
ATOM 684 N N . VAL A 1 85 ? 4.125 38.281 2.035 1 95.56 85 VAL A N 1
ATOM 685 C CA . VAL A 1 85 ? 5.312 37.844 2.762 1 95.56 85 VAL A CA 1
ATOM 686 C C . VAL A 1 85 ? 6.422 38.906 2.617 1 95.56 85 VAL A C 1
ATOM 688 O O . VAL A 1 85 ? 7.043 39.281 3.607 1 95.56 85 VAL A O 1
ATOM 691 N N . ARG A 1 86 ? 6.598 39.375 1.468 1 93.56 86 ARG A N 1
ATOM 692 C CA . ARG A 1 86 ? 7.617 40.375 1.211 1 93.56 86 ARG A CA 1
ATOM 693 C C . ARG A 1 86 ? 7.312 41.656 1.966 1 93.56 86 ARG A C 1
ATOM 695 O O . ARG A 1 86 ? 8.211 42.281 2.527 1 93.56 86 ARG A O 1
ATOM 702 N N . LYS A 1 87 ? 6.082 42 1.909 1 94.44 87 LYS A N 1
ATOM 703 C CA . LYS A 1 87 ? 5.66 43.219 2.623 1 94.44 87 LYS A CA 1
ATOM 704 C C . LYS A 1 87 ? 5.961 43.094 4.117 1 94.44 87 LYS A C 1
ATOM 706 O O . LYS A 1 87 ? 6.418 44.062 4.738 1 94.44 87 LYS A O 1
ATOM 711 N N . CYS A 1 88 ? 5.715 41.938 4.633 1 94.31 88 CYS A N 1
ATOM 712 C CA . CYS A 1 88 ? 5.988 41.688 6.047 1 94.31 88 CYS A CA 1
ATOM 713 C C . CYS A 1 88 ? 7.484 41.781 6.332 1 94.31 88 CYS A C 1
ATOM 715 O O . CYS A 1 88 ? 7.902 42.375 7.328 1 94.31 88 CYS A O 1
ATOM 717 N N . MET A 1 89 ? 8.203 41.25 5.445 1 92.56 89 MET A N 1
ATOM 718 C CA . MET A 1 89 ? 9.648 41.188 5.633 1 92.56 89 MET A CA 1
ATOM 719 C C . MET A 1 89 ? 10.258 42.594 5.578 1 92.56 89 MET A C 1
ATOM 721 O O . MET A 1 89 ? 11.273 42.844 6.219 1 92.56 89 MET A O 1
ATOM 725 N N . ASN A 1 90 ? 9.641 43.438 4.914 1 93.75 90 ASN A N 1
ATOM 726 C CA . ASN A 1 90 ? 10.188 44.781 4.695 1 93.75 90 ASN A CA 1
ATOM 727 C C . ASN A 1 90 ? 9.68 45.781 5.73 1 93.75 90 ASN A C 1
ATOM 729 O O . ASN A 1 90 ? 10 46.969 5.668 1 93.75 90 ASN A O 1
ATOM 733 N N . LEU A 1 91 ? 8.961 45.344 6.68 1 95.25 91 LEU A N 1
ATOM 734 C CA . LEU A 1 91 ? 8.461 46.219 7.73 1 95.25 91 LEU A CA 1
ATOM 735 C C . LEU A 1 91 ? 9.602 46.75 8.594 1 95.25 91 LEU A C 1
ATOM 737 O O . LEU A 1 91 ? 10.555 46.031 8.883 1 95.25 91 LEU A O 1
ATOM 741 N N . LYS A 1 92 ? 9.484 47.969 9.016 1 94 92 LYS A N 1
ATOM 742 C CA . LYS A 1 92 ? 10.469 48.594 9.883 1 94 92 LYS A CA 1
ATOM 743 C C . LYS A 1 92 ? 9.828 49.094 11.18 1 94 92 LYS A C 1
ATOM 745 O O . LYS A 1 92 ? 8.656 49.469 11.203 1 94 92 LYS A O 1
ATOM 750 N N . SER A 1 93 ? 10.641 49.094 12.133 1 93.25 93 SER A N 1
ATOM 751 C CA . SER A 1 93 ? 10.148 49.562 13.43 1 93.25 93 SER A CA 1
ATOM 752 C C . SER A 1 93 ? 10.023 51.094 13.453 1 93.25 93 SER A C 1
ATOM 754 O O . SER A 1 93 ? 10.773 51.781 12.766 1 93.25 93 SER A O 1
ATOM 756 N N . THR A 1 94 ? 9.062 51.531 14.211 1 93.19 94 THR A N 1
ATOM 757 C CA . THR A 1 94 ? 8.828 52.969 14.352 1 93.19 94 THR A CA 1
ATOM 758 C C . THR A 1 94 ? 8.836 53.375 15.828 1 93.19 94 THR A C 1
ATOM 760 O O . THR A 1 94 ? 9.039 52.531 16.703 1 93.19 94 THR A O 1
ATOM 763 N N . LYS A 1 95 ? 8.617 54.688 16.094 1 90.56 95 LYS A N 1
ATOM 764 C CA . LYS A 1 95 ? 8.648 55.188 17.469 1 90.56 95 LYS A CA 1
ATOM 765 C C . LYS A 1 95 ? 7.277 55.688 17.906 1 90.56 95 LYS A C 1
ATOM 767 O O . LYS A 1 95 ? 7.137 56.281 19 1 90.56 95 LYS A O 1
ATOM 772 N N . TYR A 1 96 ? 6.324 55.469 17.094 1 93.25 96 TYR A N 1
ATOM 773 C CA . TYR A 1 96 ? 4.996 55.969 17.406 1 93.25 96 TYR A CA 1
ATOM 774 C C . TYR A 1 96 ? 4.316 55.125 18.484 1 93.25 96 TYR A C 1
ATOM 776 O O . TYR A 1 96 ? 4.426 53.906 18.484 1 93.25 96 TYR A O 1
ATOM 784 N N . CYS A 1 97 ? 3.682 55.812 19.406 1 92.56 97 CYS A N 1
ATOM 785 C CA . CYS A 1 97 ? 3.035 55.156 20.531 1 92.56 97 CYS A CA 1
ATOM 786 C C . CYS A 1 97 ? 1.58 54.844 20.219 1 92.56 97 CYS A C 1
ATOM 788 O O . CYS A 1 97 ? 0.86 55.656 19.656 1 92.56 97 CYS A O 1
ATOM 790 N N . TYR A 1 98 ? 1.195 53.656 20.562 1 90.56 98 TYR A N 1
ATOM 791 C CA . TYR A 1 98 ? -0.155 53.188 20.328 1 90.56 98 TYR A CA 1
ATOM 792 C C . TYR A 1 98 ? -0.667 52.375 21.516 1 90.56 98 TYR A C 1
ATOM 794 O O . TYR A 1 98 ? 0.069 52.156 22.484 1 90.56 98 TYR A O 1
ATOM 802 N N . ASN A 1 99 ? -1.928 52 21.531 1 91.94 99 ASN A N 1
ATOM 803 C CA . ASN A 1 99 ? -2.51 51.094 22.516 1 91.94 99 ASN A CA 1
ATOM 804 C C . ASN A 1 99 ? -3.188 49.906 21.828 1 91.94 99 ASN A C 1
ATOM 806 O O . ASN A 1 99 ? -3.834 50.062 20.797 1 91.94 99 ASN A O 1
ATOM 810 N N . TRP A 1 100 ? -2.992 48.75 22.406 1 95 100 TRP A N 1
ATOM 811 C CA . TRP A 1 100 ? -3.43 47.531 21.766 1 95 100 TRP A CA 1
ATOM 812 C C . TRP A 1 100 ? -4.953 47.406 21.75 1 95 100 TRP A C 1
ATOM 814 O O . TRP A 1 100 ? -5.531 46.75 20.891 1 95 100 TRP A O 1
ATOM 824 N N . ILE A 1 101 ? -5.68 48.094 22.688 1 96.31 101 ILE A N 1
ATOM 825 C CA . ILE A 1 101 ? -7.133 48 22.766 1 96.31 101 ILE A CA 1
ATOM 826 C C . ILE A 1 101 ? -7.766 48.719 21.594 1 96.31 101 ILE A C 1
ATOM 828 O O . ILE A 1 101 ? -8.664 48.188 20.922 1 96.31 101 ILE A O 1
ATOM 832 N N . GLU A 1 102 ? -7.289 49.938 21.391 1 95.38 102 GLU A N 1
ATOM 833 C CA . GLU A 1 102 ? -7.789 50.688 20.234 1 95.38 102 GLU A CA 1
ATOM 834 C C . GLU A 1 102 ? -7.508 49.969 18.938 1 95.38 102 GLU A C 1
ATOM 836 O O . GLU A 1 102 ? -8.328 50 18.016 1 95.38 102 GLU A O 1
ATOM 841 N N . ALA A 1 103 ? -6.367 49.438 18.906 1 96.69 103 ALA A N 1
ATOM 842 C CA . ALA A 1 103 ? -6.016 48.656 17.703 1 96.69 103 ALA A CA 1
ATOM 843 C C . ALA A 1 103 ? -6.945 47.469 17.531 1 96.69 103 ALA A C 1
ATOM 845 O O . ALA A 1 103 ? -7.352 47.156 16.422 1 96.69 103 ALA A O 1
ATOM 846 N N . LEU A 1 104 ? -7.246 46.75 18.609 1 97.56 104 LEU A N 1
ATOM 847 C CA . LEU A 1 104 ? -8.148 45.594 18.578 1 97.56 104 LEU A CA 1
ATOM 848 C C . LEU A 1 104 ? -9.539 46.031 18.094 1 97.56 104 LEU A C 1
ATOM 850 O O . LEU A 1 104 ? -10.148 45.344 17.281 1 97.56 104 LEU A O 1
ATOM 854 N N . TYR A 1 105 ? -10 47.125 18.594 1 97.12 105 TYR A N 1
ATOM 855 C CA . TYR A 1 105 ? -11.289 47.625 18.156 1 97.12 105 TYR A CA 1
ATOM 856 C C . TYR A 1 105 ? -11.281 47.938 16.656 1 97.12 105 TYR A C 1
ATOM 858 O O . TYR A 1 105 ? -12.258 47.688 15.961 1 97.12 105 TYR A O 1
ATOM 866 N N . ALA A 1 106 ? -10.227 48.562 16.281 1 97.19 106 ALA A N 1
ATOM 867 C CA . ALA A 1 106 ? -10.102 48.875 14.859 1 97.19 106 ALA A CA 1
ATOM 868 C C . ALA A 1 106 ? -10.125 47.594 14.016 1 97.19 106 ALA A C 1
ATOM 870 O O . ALA A 1 106 ? -10.719 47.562 12.938 1 97.19 106 ALA A O 1
ATOM 871 N N . ALA A 1 107 ? -9.461 46.594 14.477 1 97.81 107 ALA A N 1
ATOM 872 C CA . ALA A 1 107 ? -9.422 45.312 13.773 1 97.81 107 ALA A CA 1
ATOM 873 C C . ALA A 1 107 ? -10.805 44.688 13.711 1 97.81 107 ALA A C 1
ATOM 875 O O . ALA A 1 107 ? -11.195 44.125 12.68 1 97.81 107 ALA A O 1
ATOM 876 N N . VAL A 1 108 ? -11.531 44.719 14.812 1 97.31 108 VAL A N 1
ATOM 877 C CA . VAL A 1 108 ? -12.883 44.188 14.867 1 97.31 108 VAL A CA 1
ATOM 878 C C . VAL A 1 108 ? -13.766 44.875 13.844 1 97.31 108 VAL A C 1
ATOM 880 O O . VAL A 1 108 ? -14.516 44.25 13.109 1 97.31 108 VAL A O 1
ATOM 883 N N . GLU A 1 109 ? -13.617 46.188 13.828 1 96.38 109 GLU A N 1
ATOM 884 C CA . GLU A 1 109 ? -14.391 46.938 12.867 1 96.38 109 GLU A CA 1
ATOM 885 C C . GLU A 1 109 ? -13.992 46.594 11.43 1 96.38 109 GLU A C 1
ATOM 887 O O . GLU A 1 109 ? -14.844 46.531 10.547 1 96.38 109 GLU A O 1
ATOM 892 N N . PHE A 1 110 ? -12.766 46.469 11.227 1 96.88 110 PHE A N 1
ATOM 893 C CA . PHE A 1 110 ? -12.242 46.094 9.922 1 96.88 110 PHE A CA 1
ATOM 894 C C . PHE A 1 110 ? -12.844 44.781 9.461 1 96.88 110 PHE A C 1
ATOM 896 O O . PHE A 1 110 ? -13.25 44.625 8.305 1 96.88 110 PHE A O 1
ATOM 903 N N . ILE A 1 111 ? -12.891 43.75 10.32 1 96.75 111 ILE A N 1
ATOM 904 C CA . ILE A 1 111 ? -13.445 42.438 10.031 1 96.75 111 ILE A CA 1
ATOM 905 C C . ILE A 1 111 ? -14.938 42.562 9.734 1 96.75 111 ILE A C 1
ATOM 907 O O . ILE A 1 111 ? -15.43 41.969 8.766 1 96.75 111 ILE A O 1
ATOM 911 N N . LYS A 1 112 ? -15.609 43.344 10.492 1 94.38 112 LYS A N 1
ATOM 912 C CA . LYS A 1 112 ? -17.047 43.531 10.336 1 94.38 112 LYS A CA 1
ATOM 913 C C . LYS A 1 112 ? -17.375 44.094 8.961 1 94.38 112 LYS A C 1
ATOM 915 O O . LYS A 1 112 ? -18.359 43.688 8.328 1 94.38 112 LYS A O 1
ATOM 920 N N . GLN A 1 113 ? -16.562 44.938 8.508 1 93.69 113 GLN A N 1
ATOM 921 C CA . GLN A 1 113 ? -16.828 45.625 7.262 1 93.69 113 GLN A CA 1
ATOM 922 C C . GLN A 1 113 ? -16.438 44.812 6.055 1 93.69 113 GLN A C 1
ATOM 924 O O . GLN A 1 113 ? -17.047 44.906 4.992 1 93.69 113 GLN A O 1
ATOM 929 N N . ASN A 1 114 ? -15.445 44.031 6.188 1 94 114 ASN A N 1
ATOM 930 C CA . ASN A 1 114 ? -14.852 43.406 5.004 1 94 114 ASN A CA 1
ATOM 931 C C . ASN A 1 114 ? -15.195 41.938 4.91 1 94 114 ASN A C 1
ATOM 933 O O . ASN A 1 114 ? -15.086 41.312 3.838 1 94 114 ASN A O 1
ATOM 937 N N . VAL A 1 115 ? -15.438 41.312 5.992 1 93 115 VAL A N 1
ATOM 938 C CA . VAL A 1 115 ? -15.727 39.875 5.984 1 93 115 VAL A CA 1
ATOM 939 C C . VAL A 1 115 ? -17.234 39.656 6.008 1 93 115 VAL A C 1
ATOM 941 O O . VAL A 1 115 ? -17.859 39.688 7.07 1 93 115 VAL A O 1
ATOM 944 N N . ILE A 1 116 ? -17.781 39.406 4.887 1 85.94 116 ILE A N 1
ATOM 945 C CA . ILE A 1 116 ? -19.219 39.281 4.738 1 85.94 116 ILE A CA 1
ATOM 946 C C . ILE A 1 116 ? -19.609 37.812 4.746 1 85.94 116 ILE A C 1
ATOM 948 O O . ILE A 1 116 ? -20.672 37.438 5.277 1 85.94 116 ILE A O 1
ATOM 952 N N . ASP A 1 117 ? -18.75 36.969 4.293 1 82.75 117 ASP A N 1
ATOM 953 C CA . ASP A 1 117 ? -19.047 35.562 4.18 1 82.75 117 ASP A CA 1
ATOM 954 C C . ASP A 1 117 ? -18.969 34.844 5.539 1 82.75 117 ASP A C 1
ATOM 956 O O . ASP A 1 117 ? -18.469 35.438 6.508 1 82.75 117 ASP A O 1
ATOM 960 N N . ASN A 1 118 ? -19.625 33.719 5.602 1 85.62 118 ASN A N 1
ATOM 961 C CA . ASN A 1 118 ? -19.609 32.938 6.812 1 85.62 118 ASN A CA 1
ATOM 962 C C . ASN A 1 118 ? -18.266 32.219 6.992 1 85.62 118 ASN A C 1
ATOM 964 O O . ASN A 1 118 ? -18.141 31.031 6.668 1 85.62 118 ASN A O 1
ATOM 968 N N . SER A 1 119 ? -17.25 32.969 7.352 1 90.69 119 SER A N 1
ATOM 969 C CA . SER A 1 119 ? -15.93 32.406 7.613 1 90.69 119 SER A CA 1
ATOM 970 C C . SER A 1 119 ? -15.57 32.531 9.094 1 90.69 119 SER A C 1
ATOM 972 O O . SER A 1 119 ? -16.203 33.281 9.844 1 90.69 119 SER A O 1
ATOM 974 N N . LEU A 1 120 ? -14.719 31.688 9.477 1 93.38 120 LEU A N 1
ATOM 975 C CA . LEU A 1 120 ? -14.164 31.812 10.82 1 93.38 120 LEU A CA 1
ATOM 976 C C . LEU A 1 120 ? -13.289 33.062 10.938 1 93.38 120 LEU A C 1
ATOM 978 O O . LEU A 1 120 ? -12.367 33.25 10.148 1 93.38 120 LEU A O 1
ATOM 982 N N . ARG A 1 121 ? -13.688 33.844 11.859 1 95.94 121 ARG A N 1
ATOM 983 C CA . ARG A 1 121 ? -12.969 35.125 12.055 1 95.94 121 ARG A CA 1
ATOM 984 C C . ARG A 1 121 ? -11.938 35 13.172 1 95.94 121 ARG A C 1
ATOM 986 O O . ARG A 1 121 ? -12.266 34.562 14.281 1 95.94 121 ARG A O 1
ATOM 993 N N . LYS A 1 122 ? -10.703 35.344 12.828 1 96.69 122 LYS A N 1
ATOM 994 C CA . LYS A 1 122 ? -9.617 35.188 13.789 1 96.69 122 LYS A CA 1
ATOM 995 C C . LYS A 1 122 ? -8.703 36.406 13.797 1 96.69 122 LYS A C 1
ATOM 997 O O . LYS A 1 122 ? -8.438 37 12.742 1 96.69 122 LYS A O 1
ATOM 1002 N N . ILE A 1 123 ? -8.219 36.781 15 1 97.88 123 ILE A N 1
ATOM 1003 C CA . ILE A 1 123 ? -7.242 37.875 15.141 1 97.88 123 ILE A CA 1
ATOM 1004 C C . ILE A 1 123 ? -6.031 37.344 15.922 1 97.88 123 ILE A C 1
ATOM 1006 O O . ILE A 1 123 ? -6.18 36.781 17 1 97.88 123 ILE A O 1
ATOM 1010 N N . ILE A 1 124 ? -4.918 37.5 15.352 1 98.12 124 ILE A N 1
ATOM 1011 C CA . ILE A 1 124 ? -3.676 37.281 16.078 1 98.12 124 ILE A CA 1
ATOM 1012 C C . ILE A 1 124 ? -3.006 38.594 16.422 1 98.12 124 ILE A C 1
ATOM 1014 O O . ILE A 1 124 ? -2.566 39.312 15.531 1 98.12 124 ILE A O 1
ATOM 1018 N N . LEU A 1 125 ? -2.971 38.875 17.688 1 98.19 125 LEU A N 1
ATOM 1019 C CA . LEU A 1 125 ? -2.422 40.125 18.172 1 98.19 125 LEU A CA 1
ATOM 1020 C C . LEU A 1 125 ? -1.056 39.906 18.812 1 98.19 125 LEU A C 1
ATOM 1022 O O . LEU A 1 125 ? -0.93 39.125 19.766 1 98.19 125 LEU A O 1
ATOM 1026 N N . MET A 1 126 ? -0.033 40.594 18.297 1 97.44 126 MET A N 1
ATOM 1027 C CA . MET A 1 126 ? 1.331 40.469 18.797 1 97.44 126 MET A CA 1
ATOM 1028 C C . MET A 1 126 ? 1.819 41.781 19.391 1 97.44 126 MET A C 1
ATOM 1030 O O . MET A 1 126 ? 1.898 42.781 18.688 1 97.44 126 MET A O 1
ATOM 1034 N N . SER A 1 127 ? 2.107 41.75 20.625 1 95 127 SER A N 1
ATOM 1035 C CA . SER A 1 127 ? 2.564 42.938 21.297 1 95 127 SER A CA 1
ATOM 1036 C C . SER A 1 127 ? 3.279 42.625 22.609 1 95 127 SER A C 1
ATOM 1038 O O . SER A 1 127 ? 3.346 41.438 23 1 95 127 SER A O 1
ATOM 1040 N N . ASP A 1 128 ? 3.916 43.594 23.219 1 92.5 128 ASP A N 1
ATOM 1041 C CA . ASP A 1 128 ? 4.535 43.406 24.531 1 92.5 128 ASP A CA 1
ATOM 1042 C C . ASP A 1 128 ? 3.566 43.812 25.656 1 92.5 128 ASP A C 1
ATOM 1044 O O . ASP A 1 128 ? 3.83 43.531 26.828 1 92.5 128 ASP A O 1
ATOM 1048 N N . PHE A 1 129 ? 2.475 44.469 25.406 1 93.44 129 PHE A N 1
ATOM 1049 C CA . PHE A 1 129 ? 1.415 44.812 26.344 1 93.44 129 PHE A CA 1
ATOM 1050 C C . PHE A 1 129 ? 1.979 45.594 27.531 1 93.44 129 PHE A C 1
ATOM 1052 O O . PHE A 1 129 ? 1.721 45.219 28.688 1 93.44 129 PHE A O 1
ATOM 1059 N N . ASN A 1 130 ? 2.709 46.594 27.266 1 91.38 130 ASN A N 1
ATOM 1060 C CA . ASN A 1 130 ? 3.369 47.375 28.297 1 91.38 130 ASN A CA 1
ATOM 1061 C C . ASN A 1 130 ? 2.846 48.812 28.312 1 91.38 130 ASN A C 1
ATOM 1063 O O . ASN A 1 130 ? 3.611 49.75 28.531 1 91.38 130 ASN A O 1
ATOM 1067 N N . GLU A 1 131 ? 1.586 48.969 28.094 1 91.56 131 GLU A N 1
ATOM 1068 C CA . GLU A 1 131 ? 0.982 50.281 28.109 1 91.56 131 GLU A CA 1
ATOM 1069 C C . GLU A 1 131 ? 0.924 50.844 29.531 1 91.56 131 GLU A C 1
ATOM 1071 O O . GLU A 1 131 ? 0.851 50.062 30.5 1 91.56 131 GLU A O 1
ATOM 1076 N N . GLU A 1 132 ? 0.863 52.125 29.641 1 89.69 132 GLU A N 1
ATOM 1077 C CA . GLU A 1 132 ? 0.807 52.812 30.938 1 89.69 132 GLU A CA 1
ATOM 1078 C C . GLU A 1 132 ? -0.556 52.594 31.609 1 89.69 132 GLU A C 1
ATOM 1080 O O . GLU A 1 132 ? -1.575 52.5 30.922 1 89.69 132 GLU A O 1
ATOM 1085 N N . THR A 1 133 ? -0.552 52.688 32.875 1 90.62 133 THR A N 1
ATOM 1086 C CA . THR A 1 133 ? -1.755 52.438 33.656 1 90.62 133 THR A CA 1
ATOM 1087 C C . THR A 1 133 ? -2.828 53.469 33.344 1 90.62 133 THR A C 1
ATOM 1089 O O . THR A 1 133 ? -4.02 53.156 33.344 1 90.62 133 THR A O 1
ATOM 1092 N N . ASN A 1 134 ? -2.375 54.688 33.125 1 89.94 134 ASN A N 1
ATOM 1093 C CA . ASN A 1 134 ? -3.322 55.781 32.906 1 89.94 134 ASN A CA 1
ATOM 1094 C C . ASN A 1 134 ? -4.105 55.562 31.609 1 89.94 134 ASN A C 1
ATOM 1096 O O . ASN A 1 134 ? -5.242 56.031 31.484 1 89.94 134 ASN A O 1
ATOM 1100 N N . ILE A 1 135 ? -3.543 54.906 30.734 1 89.88 135 ILE A N 1
ATOM 1101 C CA . ILE A 1 135 ? -4.176 54.656 29.438 1 89.88 135 ILE A CA 1
ATOM 1102 C C . ILE A 1 135 ? -5.086 53.406 29.547 1 89.88 135 ILE A C 1
ATOM 1104 O O . ILE A 1 135 ? -6.234 53.438 29.094 1 89.88 135 ILE A O 1
ATOM 1108 N N . ILE A 1 136 ? -4.695 52.406 30.219 1 91.94 136 ILE A N 1
ATOM 1109 C CA . ILE A 1 136 ? -5.363 51.125 30.266 1 91.94 136 ILE A CA 1
ATOM 1110 C C . ILE A 1 136 ? -6.59 51.188 31.172 1 91.94 136 ILE A C 1
ATOM 1112 O O . ILE A 1 136 ? -7.594 50.531 30.938 1 91.94 136 ILE A O 1
ATOM 1116 N N . SER A 1 137 ? -6.504 52.031 32.125 1 91.12 137 SER A N 1
ATOM 1117 C CA . SER A 1 137 ? -7.57 52.156 33.094 1 91.12 137 SER A CA 1
ATOM 1118 C C . SER A 1 137 ? -8.859 52.656 32.469 1 91.12 137 SER A C 1
ATOM 1120 O O . SER A 1 137 ? -9.945 52.5 33.031 1 91.12 137 SER A O 1
ATOM 1122 N N . LYS A 1 138 ? -8.758 53.125 31.266 1 92.62 138 LYS A N 1
ATOM 1123 C CA . LYS A 1 138 ? -9.914 53.688 30.562 1 92.62 138 LYS A CA 1
ATOM 1124 C C . LYS A 1 138 ? -10.758 52.562 29.953 1 92.62 138 LYS A C 1
ATOM 1126 O O . LYS A 1 138 ? -11.883 52.812 29.516 1 92.62 138 LYS A O 1
ATOM 1131 N N . PHE A 1 139 ? -10.234 51.469 29.969 1 94.56 139 PHE A N 1
ATOM 1132 C CA . PHE A 1 139 ? -10.898 50.375 29.266 1 94.56 139 PHE A CA 1
ATOM 1133 C C . PHE A 1 139 ? -11.32 49.281 30.234 1 94.56 139 PHE A C 1
ATOM 1135 O O . PHE A 1 139 ? -10.727 49.125 31.312 1 94.56 139 PHE A O 1
ATOM 1142 N N . GLU A 1 140 ? -12.398 48.531 29.844 1 94.94 140 GLU A N 1
ATOM 1143 C CA . GLU A 1 140 ? -12.922 47.438 30.656 1 94.94 140 GLU A CA 1
ATOM 1144 C C . GLU A 1 140 ? -12.883 46.125 29.891 1 94.94 140 GLU A C 1
ATOM 1146 O O . GLU A 1 140 ? -13.266 46.062 28.719 1 94.94 140 GLU A O 1
ATOM 1151 N N . ALA A 1 141 ? -12.484 45.125 30.578 1 95.5 141 ALA A N 1
ATOM 1152 C CA . ALA A 1 141 ? -12.32 43.812 29.969 1 95.5 141 ALA A CA 1
ATOM 1153 C C . ALA A 1 141 ? -13.656 43.281 29.453 1 95.5 141 ALA A C 1
ATOM 1155 O O . ALA A 1 141 ? -13.719 42.656 28.391 1 95.5 141 ALA A O 1
ATOM 1156 N N . LYS A 1 142 ? -14.719 43.531 30.172 1 95.62 142 LYS A N 1
ATOM 1157 C CA . LYS A 1 142 ? -16.031 43.031 29.828 1 95.62 142 LYS A CA 1
ATOM 1158 C C . LYS A 1 142 ? -16.516 43.594 28.5 1 95.62 142 LYS A C 1
ATOM 1160 O O . LYS A 1 142 ? -17.125 42.906 27.688 1 95.62 142 LYS A O 1
ATOM 1165 N N . LEU A 1 143 ? -16.25 44.844 28.312 1 95.5 143 LEU A N 1
ATOM 1166 C CA . LEU A 1 143 ? -16.672 45.5 27.078 1 95.5 143 LEU A CA 1
ATOM 1167 C C . LEU A 1 143 ? -15.906 44.969 25.875 1 95.5 143 LEU A C 1
ATOM 1169 O O . LEU A 1 143 ? -16.484 44.781 24.797 1 95.5 143 LEU A O 1
ATOM 1173 N N . ILE A 1 144 ? -14.695 44.781 26.078 1 95.88 144 ILE A N 1
ATOM 1174 C CA . ILE A 1 144 ? -13.852 44.25 25.031 1 95.88 144 ILE A CA 1
ATOM 1175 C C . ILE A 1 144 ? -14.328 42.844 24.672 1 95.88 144 ILE A C 1
ATOM 1177 O O . ILE A 1 144 ? -14.516 42.5 23.5 1 95.88 144 ILE A O 1
ATOM 1181 N N . ALA A 1 145 ? -14.539 42 25.672 1 96.69 145 ALA A N 1
ATOM 1182 C CA . ALA A 1 145 ? -14.992 40.625 25.484 1 96.69 145 ALA A CA 1
ATOM 1183 C C . ALA A 1 145 ? -16.328 40.562 24.766 1 96.69 145 ALA A C 1
ATOM 1185 O O . ALA A 1 145 ? -16.547 39.75 23.875 1 96.69 145 ALA A O 1
ATOM 1186 N N . ASN A 1 146 ? -17.219 41.438 25.156 1 96 146 ASN A N 1
ATOM 1187 C CA . ASN A 1 146 ? -18.531 41.5 24.531 1 96 146 ASN A CA 1
ATOM 1188 C C . ASN A 1 146 ? -18.438 41.812 23.047 1 96 146 ASN A C 1
ATOM 1190 O O . ASN A 1 146 ? -19.188 41.281 22.234 1 96 146 ASN A O 1
ATOM 1194 N N . LYS A 1 147 ? -17.594 42.688 22.75 1 95.38 147 LYS A N 1
ATOM 1195 C CA . LYS A 1 147 ? -17.422 43.062 21.344 1 95.38 147 LYS A CA 1
ATOM 1196 C C . LYS A 1 147 ? -16.906 41.906 20.531 1 95.38 147 LYS A C 1
ATOM 1198 O O . LYS A 1 147 ? -17.359 41.688 19.406 1 95.38 147 LYS A O 1
ATOM 1203 N N . LEU A 1 148 ? -15.969 41.188 21.016 1 96.69 148 LEU A N 1
ATOM 1204 C CA . LEU A 1 148 ? -15.406 40 20.344 1 96.69 148 LEU A CA 1
ATOM 1205 C C . LEU A 1 148 ? -16.453 38.906 20.203 1 96.69 148 LEU A C 1
ATOM 1207 O O . LEU A 1 148 ? -16.531 38.25 19.156 1 96.69 148 LEU A O 1
ATOM 1211 N N . PHE A 1 149 ? -17.266 38.75 21.203 1 94.44 149 PHE A N 1
ATOM 1212 C CA . PHE A 1 149 ? -18.297 37.75 21.203 1 94.44 149 PHE A CA 1
ATOM 1213 C C . PHE A 1 149 ? -19.375 38.062 20.172 1 94.44 149 PHE A C 1
ATOM 1215 O O . PHE A 1 149 ? -19.859 37.188 19.469 1 94.44 149 PHE A O 1
ATOM 1222 N N . GLU A 1 150 ? -19.75 39.281 20.203 1 93.69 150 GLU A N 1
ATOM 1223 C CA . GLU A 1 150 ? -20.781 39.719 19.281 1 93.69 150 GLU A CA 1
ATOM 1224 C C . GLU A 1 150 ? -20.391 39.469 17.828 1 93.69 150 GLU A C 1
ATOM 1226 O O . GLU A 1 150 ? -21.234 39.094 17.016 1 93.69 150 GLU A O 1
ATOM 1231 N N . GLU A 1 151 ? -19.203 39.656 17.531 1 94.06 151 GLU A N 1
ATOM 1232 C CA . GLU A 1 151 ? -18.734 39.5 16.156 1 94.06 151 GLU A CA 1
ATOM 1233 C C . GLU A 1 151 ? -18.156 38.125 15.914 1 94.06 151 GLU A C 1
ATOM 1235 O O . GLU A 1 151 ? -17.641 37.844 14.836 1 94.06 151 GLU A O 1
ATOM 1240 N N . LYS A 1 152 ? -18.172 37.219 16.922 1 93.44 152 LYS A N 1
ATOM 1241 C CA . LYS A 1 152 ? -17.719 35.844 16.844 1 93.44 152 LYS A CA 1
ATOM 1242 C C . LYS A 1 152 ? -16.266 35.781 16.375 1 93.44 152 LYS A C 1
ATOM 1244 O O . LYS A 1 152 ? -15.938 35.031 15.453 1 93.44 152 LYS A O 1
ATOM 1249 N N . ILE A 1 153 ? -15.445 36.531 17.016 1 96 153 ILE A N 1
ATOM 1250 C CA . ILE A 1 153 ? -14.031 36.594 16.641 1 96 153 ILE A CA 1
ATOM 1251 C C . ILE A 1 153 ? -13.195 35.812 17.656 1 96 153 ILE A C 1
ATOM 1253 O O . ILE A 1 153 ? -13.367 35.969 18.859 1 96 153 ILE A O 1
ATOM 1257 N N . GLU A 1 154 ? -12.391 34.969 17.141 1 96.06 154 GLU A N 1
ATOM 1258 C CA . GLU A 1 154 ? -11.414 34.281 17.969 1 96.06 154 GLU A CA 1
ATOM 1259 C C . GLU A 1 154 ? -10.141 35.094 18.125 1 96.06 154 GLU A C 1
ATOM 1261 O O . GLU A 1 154 ? -9.555 35.531 17.141 1 96.06 154 GLU A O 1
ATOM 1266 N N . LEU A 1 155 ? -9.719 35.281 19.359 1 97.12 155 LEU A N 1
ATOM 1267 C CA . LEU A 1 155 ? -8.547 36.125 19.625 1 97.12 155 LEU A CA 1
ATOM 1268 C C . LEU A 1 155 ? -7.379 35.25 20.125 1 97.12 155 LEU A C 1
ATOM 1270 O O . LEU A 1 155 ? -7.535 34.5 21.062 1 97.12 155 LEU A O 1
ATOM 1274 N N . ILE A 1 156 ? -6.297 35.375 19.453 1 97.06 156 ILE A N 1
ATOM 1275 C CA . ILE A 1 156 ? -5.043 34.781 19.906 1 97.06 156 ILE A CA 1
ATOM 1276 C C . ILE A 1 156 ? -4.016 35.875 20.156 1 97.06 156 ILE A C 1
ATOM 1278 O O . ILE A 1 156 ? -3.789 36.75 19.297 1 97.06 156 ILE A O 1
ATOM 1282 N N . THR A 1 157 ? -3.473 35.938 21.312 1 97.5 157 THR A N 1
ATOM 1283 C CA . THR A 1 157 ? -2.475 36.938 21.641 1 97.5 157 THR A CA 1
ATOM 1284 C C . THR A 1 157 ? -1.104 36.312 21.844 1 97.5 157 THR A C 1
ATOM 1286 O O . THR A 1 157 ? -1.004 35.188 22.375 1 97.5 157 THR A O 1
ATOM 1289 N N . ILE A 1 158 ? -0.124 36.969 21.391 1 97.19 158 ILE A N 1
ATOM 1290 C CA . ILE A 1 158 ? 1.256 36.531 21.516 1 97.19 158 ILE A CA 1
ATOM 1291 C C . ILE A 1 158 ? 2.084 37.562 22.234 1 97.19 158 ILE A C 1
ATOM 1293 O O . ILE A 1 158 ? 2.102 38.75 21.844 1 97.19 158 ILE A O 1
ATOM 1297 N N . SER A 1 159 ? 2.723 37.156 23.266 1 94.75 159 SER A N 1
ATOM 1298 C CA . SER A 1 159 ? 3.545 38.062 24.062 1 94.75 159 SER A CA 1
ATOM 1299 C C . SER A 1 159 ? 4.852 37.406 24.484 1 94.75 159 SER A C 1
ATOM 1301 O O . SER A 1 159 ? 5.16 36.312 24.047 1 94.75 159 SER A O 1
ATOM 1303 N N . GLU A 1 160 ? 5.637 38.156 25.172 1 89.88 160 GLU A N 1
ATOM 1304 C CA . GLU A 1 160 ? 6.938 37.625 25.609 1 89.88 160 GLU A CA 1
ATOM 1305 C C . GLU A 1 160 ? 6.789 36.625 26.734 1 89.88 160 GLU A C 1
ATOM 1307 O O . GLU A 1 160 ? 7.562 35.688 26.828 1 89.88 160 GLU A O 1
ATOM 1312 N N . ASN A 1 161 ? 5.836 36.906 27.609 1 87.69 161 ASN A N 1
ATOM 1313 C CA . ASN A 1 161 ? 5.668 36.062 28.781 1 87.69 161 ASN A CA 1
ATOM 1314 C C . ASN A 1 161 ? 4.242 35.5 28.875 1 87.69 161 ASN A C 1
ATOM 1316 O O . ASN A 1 161 ? 3.322 36.062 28.281 1 87.69 161 ASN A O 1
ATOM 1320 N N . LEU A 1 162 ? 4.211 34.438 29.688 1 87.94 162 LEU A N 1
ATOM 1321 C CA . LEU A 1 162 ? 2.891 33.875 29.922 1 87.94 162 LEU A CA 1
ATOM 1322 C C . LEU A 1 162 ? 2.096 34.719 30.906 1 87.94 162 LEU A C 1
ATOM 1324 O O . LEU A 1 162 ? 2.674 35.375 31.781 1 87.94 162 LEU A O 1
ATOM 1328 N N . LEU A 1 163 ? 0.891 34.75 30.734 1 84.19 163 LEU A N 1
ATOM 1329 C CA . LEU A 1 163 ? 0.014 35.531 31.594 1 84.19 163 LEU A CA 1
ATOM 1330 C C . LEU A 1 163 ? -0.307 34.781 32.875 1 84.19 163 LEU A C 1
ATOM 1332 O O . LEU A 1 163 ? -0.404 35.375 33.938 1 84.19 163 LEU A O 1
ATOM 1336 N N . HIS A 1 164 ? -0.463 33.469 32.75 1 77.94 164 HIS A N 1
ATOM 1337 C CA . HIS A 1 164 ? -1.034 32.719 33.844 1 77.94 164 HIS A CA 1
ATOM 1338 C C . HIS A 1 164 ? 0.059 32.125 34.75 1 77.94 164 HIS A C 1
ATOM 1340 O O . HIS A 1 164 ? -0.218 31.656 35.844 1 77.94 164 HIS A O 1
ATOM 1346 N N . ASP A 1 165 ? 1.271 32.156 34.344 1 73.56 165 ASP A N 1
ATOM 1347 C CA . ASP A 1 165 ? 2.326 31.531 35.156 1 73.56 165 ASP A CA 1
ATOM 1348 C C . ASP A 1 165 ? 2.824 32.5 36.25 1 73.56 165 ASP A C 1
ATOM 1350 O O . ASP A 1 165 ? 3.484 32.062 37.188 1 73.56 165 ASP A O 1
ATOM 1354 N N . LYS A 1 166 ? 2.49 33.781 36.156 1 72.62 166 LYS A N 1
ATOM 1355 C CA . LYS A 1 166 ? 3.004 34.75 37.125 1 72.62 166 LYS A CA 1
ATOM 1356 C C . LYS A 1 166 ? 1.889 35.25 38.031 1 72.62 166 LYS A C 1
ATOM 1358 O O . LYS A 1 166 ? 0.73 35.344 37.625 1 72.62 166 LYS A O 1
ATOM 1363 N N . PRO A 1 167 ? 2.268 35.406 39.25 1 78.06 167 PRO A N 1
ATOM 1364 C CA . PRO A 1 167 ? 1.271 36.031 40.125 1 78.06 167 PRO A CA 1
ATOM 1365 C C . PRO A 1 167 ? 0.757 37.375 39.625 1 78.06 167 PRO A C 1
ATOM 1367 O O . PRO A 1 167 ? 1.474 38.062 38.906 1 78.06 167 PRO A O 1
ATOM 1370 N N . LEU A 1 168 ? -0.428 37.656 39.812 1 76.12 168 LEU A N 1
ATOM 1371 C CA . LEU A 1 168 ? -1.099 38.875 39.344 1 76.12 168 LEU A CA 1
ATOM 1372 C C . LEU A 1 168 ? -0.318 40.125 39.75 1 76.12 168 LEU A C 1
ATOM 1374 O O . LEU A 1 168 ? -0.304 41.125 39.031 1 76.12 168 LEU A O 1
ATOM 1378 N N . THR A 1 169 ? 0.371 40.031 40.844 1 78.25 169 THR A N 1
ATOM 1379 C CA . THR A 1 169 ? 1.092 41.156 41.375 1 78.25 169 THR A CA 1
ATOM 1380 C C . THR A 1 169 ? 2.305 41.5 40.531 1 78.25 169 THR A C 1
ATOM 1382 O O . THR A 1 169 ? 2.777 42.656 40.531 1 78.25 169 THR A O 1
ATOM 1385 N N . SER A 1 170 ? 2.654 40.594 39.781 1 83.56 170 SER A N 1
ATOM 1386 C CA . SER A 1 170 ? 3.857 40.812 39 1 83.56 170 SER A CA 1
ATOM 1387 C C . SER A 1 170 ? 3.512 41.281 37.594 1 83.56 170 SER A C 1
ATOM 1389 O O . SER A 1 170 ? 4.387 41.75 36.844 1 83.56 170 SER A O 1
ATOM 1391 N N . LEU A 1 171 ? 2.213 41.281 37.375 1 88.69 171 LEU A N 1
ATOM 1392 C CA . LEU A 1 171 ? 1.784 41.688 36.031 1 88.69 171 LEU A CA 1
ATOM 1393 C C . LEU A 1 171 ? 1.504 43.188 36 1 88.69 171 LEU A C 1
ATOM 1395 O O . LEU A 1 171 ? 0.969 43.75 36.969 1 88.69 171 LEU A O 1
ATOM 1399 N N . ASN A 1 172 ? 1.927 43.844 34.969 1 89.44 172 ASN A N 1
ATOM 1400 C CA . ASN A 1 172 ? 1.563 45.25 34.781 1 89.44 172 ASN A CA 1
ATOM 1401 C C . ASN A 1 172 ? 0.08 45.406 34.469 1 89.44 172 ASN A C 1
ATOM 1403 O O . ASN A 1 172 ? -0.628 44.438 34.281 1 89.44 172 ASN A O 1
ATOM 1407 N N . SER A 1 173 ? -0.415 46.594 34.438 1 90.88 173 SER A N 1
ATOM 1408 C CA . SER A 1 173 ? -1.839 46.875 34.281 1 90.88 173 SER A CA 1
ATOM 1409 C C . SER A 1 173 ? -2.354 46.375 32.938 1 90.88 173 SER A C 1
ATOM 1411 O O . SER A 1 173 ? -3.475 45.875 32.844 1 90.88 173 SER A O 1
ATOM 1413 N N . SER A 1 174 ? -1.561 46.531 31.969 1 93.12 174 SER A N 1
ATOM 1414 C CA . SER A 1 174 ? -1.958 46.125 30.625 1 93.12 174 SER A CA 1
ATOM 1415 C C . SER A 1 174 ? -2.121 44.625 30.531 1 93.12 174 SER A C 1
ATOM 1417 O O . SER A 1 174 ? -3.113 44.125 30 1 93.12 174 SER A O 1
ATOM 1419 N N . LYS A 1 175 ? -1.214 43.875 31.078 1 93.12 175 LYS A N 1
ATOM 1420 C CA . LYS A 1 175 ? -1.259 42.406 31.078 1 93.12 175 LYS A CA 1
ATOM 1421 C C . LYS A 1 175 ? -2.393 41.875 31.953 1 93.12 175 LYS A C 1
ATOM 1423 O O . LYS A 1 175 ? -2.992 40.844 31.656 1 93.12 175 LYS A O 1
ATOM 1428 N N . LYS A 1 176 ? -2.658 42.625 33 1 92.62 176 LYS A N 1
ATOM 1429 C CA . LYS A 1 176 ? -3.783 42.25 33.844 1 92.62 176 LYS A CA 1
ATOM 1430 C C . LYS A 1 176 ? -5.105 42.375 33.094 1 92.62 176 LYS A C 1
ATOM 1432 O O . LYS A 1 176 ? -5.957 41.469 33.188 1 92.62 176 LYS A O 1
ATOM 1437 N N . LEU A 1 177 ? -5.18 43.469 32.406 1 94.12 177 LEU A N 1
ATOM 1438 C CA . LEU A 1 177 ? -6.387 43.656 31.609 1 94.12 177 LEU A CA 1
ATOM 1439 C C . LEU A 1 177 ? -6.508 42.531 30.562 1 94.12 177 LEU A C 1
ATOM 1441 O O . LEU A 1 177 ? -7.594 42 30.344 1 94.12 177 LEU A O 1
ATOM 1445 N N . LEU A 1 178 ? -5.441 42.25 29.922 1 94.44 178 LEU A N 1
ATOM 1446 C CA . LEU A 1 178 ? -5.41 41.219 28.906 1 94.44 178 LEU A CA 1
ATOM 1447 C C . LEU A 1 178 ? -5.844 39.875 29.484 1 94.44 178 LEU A C 1
ATOM 1449 O O . LEU A 1 178 ? -6.605 39.125 28.859 1 94.44 178 LEU A O 1
ATOM 1453 N N . LYS A 1 179 ? -5.281 39.531 30.578 1 93.31 179 LYS A N 1
ATOM 1454 C CA . LYS A 1 179 ? -5.633 38.281 31.266 1 93.31 179 LYS A CA 1
ATOM 1455 C C . LYS A 1 179 ? -7.133 38.219 31.531 1 93.31 179 LYS A C 1
ATOM 1457 O O . LYS A 1 179 ? -7.754 37.156 31.328 1 93.31 179 LYS A O 1
ATOM 1462 N N . ASP A 1 180 ? -7.684 39.344 32.031 1 93.12 180 ASP A N 1
ATOM 1463 C CA . ASP A 1 180 ? -9.109 39.406 32.312 1 93.12 180 ASP A CA 1
ATOM 1464 C C . ASP A 1 180 ? -9.938 39.188 31.047 1 93.12 180 ASP A C 1
ATOM 1466 O O . ASP A 1 180 ? -10.977 38.5 31.078 1 93.12 180 ASP A O 1
ATOM 1470 N N . VAL A 1 181 ? -9.469 39.75 30.031 1 94.94 181 VAL A N 1
ATOM 1471 C CA . VAL A 1 181 ? -10.156 39.562 28.75 1 94.94 181 VAL A CA 1
ATOM 1472 C C . VAL A 1 181 ? -10.141 38.094 28.359 1 94.94 181 VAL A C 1
ATOM 1474 O O . VAL A 1 181 ? -11.188 37.531 28 1 94.94 181 VAL A O 1
ATOM 1477 N N . HIS A 1 182 ? -9.016 37.438 28.344 1 93.69 182 HIS A N 1
ATOM 1478 C CA . HIS A 1 182 ? -8.859 36.031 27.953 1 93.69 182 HIS A CA 1
ATOM 1479 C C . HIS A 1 182 ? -9.727 35.125 28.812 1 93.69 182 HIS A C 1
ATOM 1481 O O . HIS A 1 182 ? -10.273 34.125 28.328 1 93.69 182 HIS A O 1
ATOM 1487 N N . ASP A 1 183 ? -9.805 35.406 30.062 1 92 183 ASP A N 1
ATOM 1488 C CA . ASP A 1 183 ? -10.617 34.594 30.969 1 92 183 ASP A CA 1
ATOM 1489 C C . ASP A 1 183 ? -12.094 34.656 30.578 1 92 183 ASP A C 1
ATOM 1491 O O . ASP A 1 183 ? -12.828 33.688 30.781 1 92 183 ASP A O 1
ATOM 1495 N N . GLN A 1 184 ? -12.492 35.75 30.094 1 93.19 184 GLN A N 1
ATOM 1496 C CA . GLN A 1 184 ? -13.891 35.938 29.719 1 93.19 184 GLN A CA 1
ATOM 1497 C C . GLN A 1 184 ? -14.203 35.25 28.391 1 93.19 184 GLN A C 1
ATOM 1499 O O . GLN A 1 184 ? -15.289 34.719 28.203 1 93.19 184 GLN A O 1
ATOM 1504 N N . ILE A 1 185 ? -13.328 35.25 27.484 1 92.56 185 ILE A N 1
ATOM 1505 C CA . ILE A 1 185 ? -13.602 34.75 26.141 1 92.56 185 ILE A CA 1
ATOM 1506 C C . ILE A 1 185 ? -12.992 33.344 25.984 1 92.56 185 ILE A C 1
ATOM 1508 O O . ILE A 1 185 ? -13.164 32.719 24.953 1 92.56 185 ILE A O 1
ATOM 1512 N N . ASN A 1 186 ? -12.336 32.812 26.859 1 88.25 186 ASN A N 1
ATOM 1513 C CA . ASN A 1 186 ? -11.578 31.578 26.719 1 88.25 186 ASN A CA 1
ATOM 1514 C C . ASN A 1 186 ? -10.602 31.656 25.547 1 88.25 186 ASN A C 1
ATOM 1516 O O . ASN A 1 186 ? -10.594 30.766 24.688 1 88.25 186 ASN A O 1
ATOM 1520 N N . GLY A 1 187 ? -9.961 32.719 25.469 1 87.5 187 GLY A N 1
ATOM 1521 C CA . GLY A 1 187 ? -9.008 32.938 24.406 1 87.5 187 GLY A CA 1
ATOM 1522 C C . GLY A 1 187 ? -7.699 32.188 24.594 1 87.5 187 GLY A C 1
ATOM 1523 O O . GLY A 1 187 ? -7.523 31.484 25.609 1 87.5 187 GLY A O 1
ATOM 1524 N N . GLN A 1 188 ? -6.875 32.25 23.609 1 92.38 188 GLN A N 1
ATOM 1525 C CA . GLN A 1 188 ? -5.578 31.594 23.656 1 92.38 188 GLN A CA 1
ATOM 1526 C C . GLN A 1 188 ? -4.441 32.625 23.719 1 92.38 188 GLN A C 1
ATOM 1528 O O . GLN A 1 188 ? -4.445 33.594 22.984 1 92.38 188 GLN A O 1
ATOM 1533 N N . HIS A 1 189 ? -3.592 32.438 24.672 1 94.38 189 HIS A N 1
ATOM 1534 C CA . HIS A 1 189 ? -2.395 33.25 24.812 1 94.38 189 HIS A CA 1
ATOM 1535 C C . HIS A 1 189 ? -1.131 32.406 24.688 1 94.38 189 HIS A C 1
ATOM 1537 O O . HIS A 1 189 ? -1.003 31.375 25.344 1 94.38 189 HIS A O 1
ATOM 1543 N N . ILE A 1 190 ? -0.275 32.906 23.812 1 94.44 190 ILE A N 1
ATOM 1544 C CA . ILE A 1 190 ? 0.953 32.156 23.594 1 94.44 190 ILE A CA 1
ATOM 1545 C C . ILE A 1 190 ? 2.156 33.094 23.672 1 94.44 190 ILE A C 1
ATOM 1547 O O . ILE A 1 190 ? 2.006 34.312 23.562 1 94.44 190 ILE A O 1
ATOM 1551 N N . ILE A 1 191 ? 3.287 32.531 23.922 1 94.44 191 ILE A N 1
ATOM 1552 C CA . ILE A 1 191 ? 4.516 33.312 23.938 1 94.44 191 ILE A CA 1
ATOM 1553 C C . ILE A 1 191 ? 5.16 33.281 22.547 1 94.44 191 ILE A C 1
ATOM 1555 O O . ILE A 1 191 ? 4.934 32.344 21.781 1 94.44 191 ILE A O 1
ATOM 1559 N N . PHE A 1 192 ? 5.953 34.219 22.25 1 95.06 192 PHE A N 1
ATOM 1560 C CA . PHE A 1 192 ? 6.586 34.344 20.953 1 95.06 192 PHE A CA 1
ATOM 1561 C C . PHE A 1 192 ? 7.359 33.094 20.578 1 95.06 192 PHE A C 1
ATOM 1563 O O . PHE A 1 192 ? 7.234 32.594 19.469 1 95.06 192 PHE A O 1
ATOM 1570 N N . ASP A 1 193 ? 8.062 32.531 21.453 1 91.81 193 ASP A N 1
ATOM 1571 C CA . ASP A 1 193 ? 8.898 31.375 21.188 1 91.81 193 ASP A CA 1
ATOM 1572 C C . ASP A 1 193 ? 8.055 30.141 20.859 1 91.81 193 ASP A C 1
ATOM 1574 O O . ASP A 1 193 ? 8.406 29.344 20 1 91.81 193 ASP A O 1
ATOM 1578 N N . ASP A 1 194 ? 7.012 30.047 21.547 1 91.56 194 ASP A N 1
ATOM 1579 C CA . ASP A 1 194 ? 6.109 28.922 21.281 1 91.56 194 ASP A CA 1
ATOM 1580 C C . ASP A 1 194 ? 5.434 29.078 19.922 1 91.56 194 ASP A C 1
ATOM 1582 O O . ASP A 1 194 ? 5.207 28.078 19.234 1 91.56 194 ASP A O 1
ATOM 1586 N N . ALA A 1 195 ? 5.07 30.25 19.656 1 93.75 195 ALA A N 1
ATOM 1587 C CA . ALA A 1 195 ? 4.461 30.516 18.359 1 93.75 195 ALA A CA 1
ATOM 1588 C C . ALA A 1 195 ? 5.422 30.156 17.219 1 93.75 195 ALA A C 1
ATOM 1590 O O . ALA A 1 195 ? 5.035 29.516 16.25 1 93.75 195 ALA A O 1
ATOM 1591 N N . ILE A 1 196 ? 6.637 30.562 17.391 1 92.5 196 ILE A N 1
ATOM 1592 C CA . ILE A 1 196 ? 7.66 30.281 16.391 1 92.5 196 ILE A CA 1
ATOM 1593 C C . ILE A 1 196 ? 7.848 28.766 16.266 1 92.5 196 ILE A C 1
ATOM 1595 O O . ILE A 1 196 ? 7.918 28.234 15.164 1 92.5 196 ILE A O 1
ATOM 1599 N N . ALA A 1 197 ? 7.828 28.125 17.359 1 86.25 197 ALA A N 1
ATOM 1600 C CA . ALA A 1 197 ? 8.008 26.672 17.391 1 86.25 197 ALA A CA 1
ATOM 1601 C C . ALA A 1 197 ? 6.844 25.969 16.688 1 86.25 197 ALA A C 1
ATOM 1603 O O . ALA A 1 197 ? 7.047 24.984 15.969 1 86.25 197 ALA A O 1
ATOM 1604 N N . SER A 1 198 ? 5.707 26.469 16.875 1 86.94 198 SER A N 1
ATOM 1605 C CA . SER A 1 198 ? 4.516 25.859 16.297 1 86.94 198 SER A CA 1
ATOM 1606 C C . SER A 1 198 ? 4.461 26.062 14.789 1 86.94 198 SER A C 1
ATOM 1608 O O . SER A 1 198 ? 3.779 25.312 14.086 1 86.94 198 SER A O 1
ATOM 1610 N N . LEU A 1 199 ? 5.184 27.016 14.328 1 89.69 199 LEU A N 1
ATOM 1611 C CA . LEU A 1 199 ? 5.137 27.359 12.906 1 89.69 199 LEU A CA 1
ATOM 1612 C C . LEU A 1 199 ? 6.355 26.797 12.18 1 89.69 199 LEU A C 1
ATOM 1614 O O . LEU A 1 199 ? 6.547 27.062 10.984 1 89.69 199 LEU A O 1
ATOM 1618 N N . LYS A 1 200 ? 7.055 26.047 12.93 1 84.81 200 LYS A N 1
ATOM 1619 C CA . LYS A 1 200 ? 8.281 25.484 12.375 1 84.81 200 LYS A CA 1
ATOM 1620 C C . LYS A 1 200 ? 7.98 24.5 11.25 1 84.81 200 LYS A C 1
ATOM 1622 O O . LYS A 1 200 ? 8.703 24.453 10.258 1 84.81 200 LYS A O 1
ATOM 1627 N N . PHE A 1 201 ? 6.887 23.797 11.391 1 88.5 201 PHE A N 1
ATOM 1628 C CA . PHE A 1 201 ? 6.543 22.766 10.422 1 88.5 201 PHE A CA 1
ATOM 1629 C C . PHE A 1 201 ? 5.289 23.141 9.641 1 88.5 201 PHE A C 1
ATOM 1631 O O . PHE A 1 201 ? 4.398 23.797 10.18 1 88.5 201 PHE A O 1
ATOM 1638 N N . TYR A 1 202 ? 5.355 22.75 8.391 1 88.75 202 TYR A N 1
ATOM 1639 C CA . TYR A 1 202 ? 4.156 22.875 7.57 1 88.75 202 TYR A CA 1
ATOM 1640 C C . TYR A 1 202 ? 3.219 21.688 7.781 1 88.75 202 TYR A C 1
ATOM 1642 O O . TYR A 1 202 ? 3.26 20.719 7.027 1 88.75 202 TYR A O 1
ATOM 1650 N N . GLU A 1 203 ? 2.547 21.703 8.75 1 82.19 203 GLU A N 1
ATOM 1651 C CA . GLU A 1 203 ? 1.649 20.609 9.062 1 82.19 203 GLU A CA 1
ATOM 1652 C C . GLU A 1 203 ? 0.19 21 8.859 1 82.19 203 GLU A C 1
ATOM 1654 O O . GLU A 1 203 ? -0.213 22.109 9.234 1 82.19 203 GLU A O 1
ATOM 1659 N N . GLU A 1 204 ? -0.436 20.109 8.109 1 72.81 204 GLU A N 1
ATOM 1660 C CA . GLU A 1 204 ? -1.871 20.344 7.98 1 72.81 204 GLU A CA 1
ATOM 1661 C C . GLU A 1 204 ? -2.637 19.766 9.164 1 72.81 204 GLU A C 1
ATOM 1663 O O . GLU A 1 204 ? -2.189 18.797 9.781 1 72.81 204 GLU A O 1
ATOM 1668 N N . THR A 1 205 ? -3.572 20.5 9.57 1 64.12 205 THR A N 1
ATOM 1669 C CA . THR A 1 205 ? -4.469 19.922 10.555 1 64.12 205 THR A CA 1
ATOM 1670 C C . THR A 1 205 ? -5.148 18.672 9.992 1 64.12 205 THR A C 1
ATOM 1672 O O . THR A 1 205 ? -5.625 18.672 8.859 1 64.12 205 THR A O 1
ATOM 1675 N N . PRO A 1 206 ? -4.852 17.609 10.703 1 63 206 PRO A N 1
ATOM 1676 C CA . PRO A 1 206 ? -5.465 16.391 10.188 1 63 206 PRO A CA 1
ATOM 1677 C C . PRO A 1 206 ? -6.965 16.531 9.945 1 63 206 PRO A C 1
ATOM 1679 O O . PRO A 1 206 ? -7.66 17.172 10.742 1 63 206 PRO A O 1
ATOM 1682 N N . GLY A 1 207 ? -7.445 16.344 8.688 1 63.22 207 GLY A N 1
ATOM 1683 C CA . GLY A 1 207 ? -8.867 16.359 8.398 1 63.22 207 GLY A CA 1
ATOM 1684 C C . GLY A 1 207 ? -9.625 15.25 9.109 1 63.22 207 GLY A C 1
ATOM 1685 O O . GLY A 1 207 ? -9.023 14.32 9.648 1 63.22 207 GLY A O 1
ATOM 1686 N N . LYS A 1 208 ? -10.875 15.547 9.352 1 67.38 208 LYS A N 1
ATOM 1687 C CA . LYS A 1 208 ? -11.734 14.492 9.883 1 67.38 208 LYS A CA 1
ATOM 1688 C C . LYS A 1 208 ? -11.773 13.289 8.953 1 67.38 208 LYS A C 1
ATOM 1690 O O . LYS A 1 208 ? -11.938 13.438 7.742 1 67.38 208 LYS A O 1
ATOM 1695 N N . PRO A 1 209 ? -11.398 12.141 9.492 1 76.81 209 PRO A N 1
ATOM 1696 C CA . PRO A 1 209 ? -11.461 10.945 8.648 1 76.81 209 PRO A CA 1
ATOM 1697 C C . PRO A 1 209 ? -12.852 10.711 8.062 1 76.81 209 PRO A C 1
ATOM 1699 O O . PRO A 1 209 ? -13.859 11.031 8.703 1 76.81 209 PRO A O 1
ATOM 1702 N N . PHE A 1 210 ? -12.898 10.242 6.895 1 80.62 210 PHE A N 1
ATOM 1703 C CA . PHE A 1 210 ? -14.148 9.938 6.211 1 80.62 210 PHE A CA 1
ATOM 1704 C C . PHE A 1 210 ? -14.711 8.602 6.676 1 80.62 210 PHE A C 1
ATOM 1706 O O . PHE A 1 210 ? -14.016 7.586 6.637 1 80.62 210 PHE A O 1
ATOM 1713 N N . PRO A 1 211 ? -15.906 8.617 7.133 1 87.12 211 PRO A N 1
ATOM 1714 C CA . PRO A 1 211 ? -16.5 7.363 7.602 1 87.12 211 PRO A CA 1
ATOM 1715 C C . PRO A 1 211 ? -17.016 6.488 6.457 1 87.12 211 PRO A C 1
ATOM 1717 O O . PRO A 1 211 ? -17.562 7.004 5.48 1 87.12 211 PRO A O 1
ATOM 1720 N N . PHE A 1 212 ? -16.797 5.219 6.457 1 88.94 212 PHE A N 1
ATOM 1721 C CA . PHE A 1 212 ? -17.406 4.203 5.605 1 88.94 212 PHE A CA 1
ATOM 1722 C C . PHE A 1 212 ? -18.328 3.291 6.41 1 88.94 212 PHE A C 1
ATOM 1724 O O . PHE A 1 212 ? -17.875 2.592 7.32 1 88.94 212 PHE A O 1
ATOM 1731 N N . TYR A 1 213 ? -19.562 3.318 6.035 1 91.75 213 TYR A N 1
ATOM 1732 C CA . TYR A 1 213 ? -20.547 2.586 6.828 1 91.75 213 TYR A CA 1
ATOM 1733 C C . TYR A 1 213 ? -20.797 1.198 6.25 1 91.75 213 TYR A C 1
ATOM 1735 O O . TYR A 1 213 ? -20.938 1.044 5.035 1 91.75 213 TYR A O 1
ATOM 1743 N N . TYR A 1 214 ? -20.719 0.224 7.141 1 93.69 214 TYR A N 1
ATOM 1744 C CA . TYR A 1 214 ? -20.953 -1.169 6.773 1 93.69 214 TYR A CA 1
ATOM 1745 C C . TYR A 1 214 ? -21.766 -1.886 7.848 1 93.69 214 TYR A C 1
ATOM 1747 O O . TYR A 1 214 ? -22.047 -1.319 8.906 1 93.69 214 TYR A O 1
ATOM 1755 N N . ASP A 1 215 ? -22.188 -3.123 7.484 1 92.44 215 ASP A N 1
ATOM 1756 C CA . ASP A 1 215 ? -22.75 -4.055 8.461 1 92.44 215 ASP A CA 1
ATOM 1757 C C . ASP A 1 215 ? -21.812 -5.227 8.703 1 92.44 215 ASP A C 1
ATOM 1759 O O . ASP A 1 215 ? -21.359 -5.871 7.758 1 92.44 215 ASP A O 1
ATOM 1763 N N . LEU A 1 216 ? -21.5 -5.375 9.953 1 93.19 216 LEU A N 1
ATOM 1764 C CA . LEU A 1 216 ? -20.781 -6.582 10.344 1 93.19 216 LEU A CA 1
ATOM 1765 C C . LEU A 1 216 ? -21.75 -7.734 10.586 1 93.19 216 LEU A C 1
ATOM 1767 O O . LEU A 1 216 ? -22.562 -7.684 11.523 1 93.19 216 LEU A O 1
ATOM 1771 N N . GLN A 1 217 ? -21.578 -8.711 9.789 1 89.69 217 GLN A N 1
ATOM 1772 C CA . GLN A 1 217 ? -22.594 -9.766 9.797 1 89.69 217 GLN A CA 1
ATOM 1773 C C . GLN A 1 217 ? -22.016 -11.078 10.305 1 89.69 217 GLN A C 1
ATOM 1775 O O . GLN A 1 217 ? -20.891 -11.445 9.953 1 89.69 217 GLN A O 1
ATOM 1780 N N . LEU A 1 218 ? -22.656 -11.617 11.195 1 84.81 218 LEU A N 1
ATOM 1781 C CA . LEU A 1 218 ? -22.438 -12.992 11.633 1 84.81 218 LEU A CA 1
ATOM 1782 C C . LEU A 1 218 ? -23.719 -13.812 11.531 1 84.81 218 LEU A C 1
ATOM 1784 O O . LEU A 1 218 ? -24.672 -13.594 12.289 1 84.81 218 LEU A O 1
ATOM 1788 N N . PHE A 1 219 ? -23.719 -14.648 10.578 1 78 219 PHE A N 1
ATOM 1789 C CA . PHE A 1 219 ? -24.938 -15.391 10.273 1 78 219 PHE A CA 1
ATOM 1790 C C . PHE A 1 219 ? -26.094 -14.445 9.984 1 78 219 PHE A C 1
ATOM 1792 O O . PHE A 1 219 ? -26.031 -13.648 9.047 1 78 219 PHE A O 1
ATOM 1799 N N . ASP A 1 220 ? -27.109 -14.43 10.828 1 77.19 220 ASP A N 1
ATOM 1800 C CA . ASP A 1 220 ? -28.281 -13.602 10.555 1 77.19 220 ASP A CA 1
ATOM 1801 C C . ASP A 1 220 ? -28.25 -12.32 11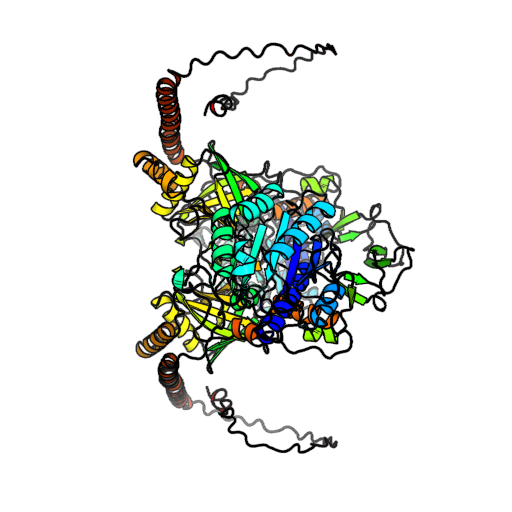.391 1 77.19 220 ASP A C 1
ATOM 1803 O O . ASP A 1 220 ? -29.156 -11.492 11.297 1 77.19 220 ASP A O 1
ATOM 1807 N N . LYS A 1 221 ? -27.25 -12.117 12.102 1 81.81 221 LYS A N 1
ATOM 1808 C CA . LYS A 1 221 ? -27.141 -10.922 12.93 1 81.81 221 LYS A CA 1
ATOM 1809 C C . LYS A 1 221 ? -26.234 -9.883 12.281 1 81.81 221 LYS A C 1
ATOM 1811 O O . LYS A 1 221 ? -25.203 -10.234 11.688 1 81.81 221 LYS A O 1
ATOM 1816 N N . LYS A 1 222 ? -26.75 -8.656 12.414 1 87.19 222 LYS A N 1
ATOM 1817 C CA . LYS A 1 222 ? -26 -7.562 11.812 1 87.19 222 LYS A CA 1
ATOM 1818 C C . LYS A 1 222 ? -25.672 -6.488 12.852 1 87.19 222 LYS A C 1
ATOM 1820 O O . LYS A 1 222 ? -26.516 -6.125 13.664 1 87.19 222 LYS A O 1
ATOM 1825 N N . ILE A 1 223 ? -24.438 -6.059 12.891 1 88.88 223 ILE A N 1
ATOM 1826 C CA . ILE A 1 223 ? -23.984 -4.949 13.711 1 88.88 223 ILE A CA 1
ATOM 1827 C C . ILE A 1 223 ? -23.516 -3.799 12.82 1 88.88 223 ILE A C 1
ATOM 1829 O O . ILE A 1 223 ? -22.531 -3.93 12.102 1 88.88 223 ILE A O 1
ATOM 1833 N N . PRO A 1 224 ? -24.234 -2.711 12.867 1 91.88 224 PRO A N 1
ATOM 1834 C CA . PRO A 1 224 ? -23.781 -1.574 12.062 1 91.88 224 PRO A CA 1
ATOM 1835 C C . PRO A 1 224 ? -22.422 -1.034 12.539 1 91.88 224 PRO A C 1
ATOM 1837 O O . PRO A 1 224 ? -22.25 -0.782 13.734 1 91.88 224 PRO A O 1
ATOM 1840 N N . ILE A 1 225 ? -21.562 -0.889 11.609 1 93.12 225 ILE A N 1
ATOM 1841 C CA . ILE A 1 225 ? -20.219 -0.436 11.969 1 93.12 225 ILE A CA 1
ATOM 1842 C C . ILE A 1 225 ? -19.781 0.694 11.039 1 93.12 225 ILE A C 1
ATOM 1844 O O . ILE A 1 225 ? -20.406 0.926 10 1 93.12 225 ILE A O 1
ATOM 1848 N N . VAL A 1 226 ? -18.797 1.406 11.5 1 91.25 226 VAL A N 1
ATOM 1849 C CA . VAL A 1 226 ? -18.172 2.459 10.695 1 91.25 226 VAL A CA 1
ATOM 1850 C C . VAL A 1 226 ? -16.672 2.23 10.617 1 91.25 226 VAL A C 1
ATOM 1852 O O . VAL A 1 226 ? -16.031 1.91 11.617 1 91.25 226 VAL A O 1
ATOM 1855 N N . SER A 1 227 ? -16.156 2.227 9.461 1 90.5 227 SER A N 1
ATOM 1856 C CA . SER A 1 227 ? -14.719 2.047 9.219 1 90.5 227 SER A CA 1
ATOM 1857 C C . SER A 1 227 ? -14.047 3.371 8.875 1 90.5 227 SER A C 1
ATOM 1859 O O . SER A 1 227 ? -14.594 4.168 8.102 1 90.5 227 SER A O 1
ATOM 1861 N N . TYR A 1 228 ? -12.898 3.629 9.547 1 85.38 228 TYR A N 1
ATOM 1862 C CA . TYR A 1 228 ? -12.086 4.812 9.273 1 85.38 228 TYR A CA 1
ATOM 1863 C C . TYR A 1 228 ? -10.68 4.418 8.844 1 85.38 228 TYR A C 1
ATOM 1865 O O . TYR A 1 228 ? -10.109 3.461 9.367 1 85.38 228 TYR A O 1
ATOM 1873 N N . VAL A 1 229 ? -10.188 5.141 7.953 1 82 229 VAL A N 1
ATOM 1874 C CA . VAL A 1 229 ? -8.773 4.969 7.621 1 82 229 VAL A CA 1
ATOM 1875 C C . VAL A 1 229 ? -7.91 5.645 8.688 1 82 229 VAL A C 1
ATOM 1877 O O . VAL A 1 229 ? -8.07 6.836 8.953 1 82 229 VAL A O 1
ATOM 1880 N N . LYS A 1 230 ? -7.16 4.977 9.32 1 78.44 230 LYS A N 1
ATOM 1881 C CA . LYS A 1 230 ? -6.332 5.535 10.383 1 78.44 230 LYS A CA 1
ATOM 1882 C C . LYS A 1 230 ? -5.016 6.074 9.828 1 78.44 230 LYS A C 1
ATOM 1884 O O . LYS A 1 230 ? -4.551 7.137 10.242 1 78.44 230 LYS A O 1
ATOM 1889 N N . ILE A 1 231 ? -4.383 5.332 9 1 78.44 231 ILE A N 1
ATOM 1890 C CA . ILE A 1 231 ? -3.109 5.754 8.422 1 78.44 231 ILE A CA 1
ATOM 1891 C C . ILE A 1 231 ? -3.205 5.734 6.898 1 78.44 231 ILE A C 1
ATOM 1893 O O . ILE A 1 231 ? -3.646 4.746 6.312 1 78.44 231 ILE A O 1
ATOM 1897 N N . ASP A 1 232 ? -2.938 6.824 6.301 1 76.5 232 ASP A N 1
ATOM 1898 C CA . ASP A 1 232 ? -2.867 6.973 4.852 1 76.5 232 ASP A CA 1
ATOM 1899 C C . ASP A 1 232 ? -1.669 7.828 4.445 1 76.5 232 ASP A C 1
ATOM 1901 O O . ASP A 1 232 ? -1.501 8.945 4.938 1 76.5 232 ASP A O 1
ATOM 1905 N N . ILE A 1 233 ? -0.866 7.301 3.609 1 73.19 233 ILE A N 1
ATOM 1906 C CA . ILE A 1 233 ? 0.338 8.023 3.209 1 73.19 233 ILE A CA 1
ATOM 1907 C C . ILE A 1 233 ? -0.048 9.305 2.477 1 73.19 233 ILE A C 1
ATOM 1909 O O . ILE A 1 233 ? -0.816 9.266 1.512 1 73.19 233 ILE A O 1
ATOM 1913 N N . GLU A 1 234 ? 0.373 10.375 3.074 1 75.25 234 GLU A N 1
ATOM 1914 C CA . GLU A 1 234 ? 0.148 11.664 2.428 1 75.25 234 GLU A CA 1
ATOM 1915 C C . GLU A 1 234 ? 1.195 11.93 1.351 1 75.25 234 GLU A C 1
ATOM 1917 O O . GLU A 1 234 ? 2.396 11.852 1.612 1 75.25 234 GLU A O 1
ATOM 1922 N N . LYS A 1 235 ? 0.75 12.188 0.23 1 78.19 235 LYS A N 1
ATOM 1923 C CA . LYS A 1 235 ? 1.656 12.453 -0.882 1 78.19 235 LYS A CA 1
ATOM 1924 C C . LYS A 1 235 ? 1.833 13.953 -1.1 1 78.19 235 LYS A C 1
ATOM 1926 O O . LYS A 1 235 ? 0.905 14.734 -0.873 1 78.19 235 LYS A O 1
ATOM 1931 N N . PHE A 1 236 ? 3.08 14.312 -1.389 1 85.81 236 PHE A N 1
ATOM 1932 C CA . PHE A 1 236 ? 3.35 15.68 -1.808 1 85.81 236 PHE A CA 1
ATOM 1933 C C . PHE A 1 236 ? 2.596 16.016 -3.09 1 85.81 236 PHE A C 1
ATOM 1935 O O . PHE A 1 236 ? 2.48 15.172 -3.984 1 85.81 236 PHE A O 1
ATOM 1942 N N . PRO A 1 237 ? 2.115 17.172 -3.203 1 82.12 237 PRO A N 1
ATOM 1943 C CA . PRO A 1 237 ? 1.366 17.531 -4.41 1 82.12 237 PRO A CA 1
ATOM 1944 C C . PRO A 1 237 ? 2.191 17.375 -5.688 1 82.12 237 PRO A C 1
ATOM 1946 O O . PRO A 1 237 ? 3.404 17.594 -5.672 1 82.12 237 PRO A O 1
ATOM 1949 N N . SER A 1 238 ? 1.498 17.016 -6.766 1 82.75 238 SER A N 1
ATOM 1950 C CA . SER A 1 238 ? 2.158 16.781 -8.047 1 82.75 238 SER A CA 1
ATOM 1951 C C . SER A 1 238 ? 2.443 18.094 -8.766 1 82.75 238 SER A C 1
ATOM 1953 O O . SER A 1 238 ? 1.782 19.109 -8.516 1 82.75 238 SER A O 1
ATOM 1955 N N . TRP A 1 239 ? 3.322 17.969 -9.711 1 78.38 239 TRP A N 1
ATOM 1956 C CA . TRP A 1 239 ? 3.699 19.094 -10.555 1 78.38 239 TRP A CA 1
ATOM 1957 C C . TRP A 1 239 ? 2.553 19.484 -11.484 1 78.38 239 TRP A C 1
ATOM 1959 O O . TRP A 1 239 ? 1.771 18.625 -11.906 1 78.38 239 TRP A O 1
ATOM 1969 N N . LYS A 1 240 ? 2.576 20.688 -11.633 1 78.88 240 LYS A N 1
ATOM 1970 C CA . LYS A 1 240 ? 1.726 21.188 -12.711 1 78.88 240 LYS A CA 1
ATOM 1971 C C . LYS A 1 240 ? 2.549 21.516 -13.961 1 78.88 240 LYS A C 1
ATOM 1973 O O . LYS A 1 240 ? 3.73 21.844 -13.859 1 78.88 240 LYS A O 1
ATOM 1978 N N . LYS A 1 241 ? 1.971 21.25 -15.078 1 78.25 241 LYS A N 1
ATOM 1979 C CA . LYS A 1 241 ? 2.639 21.547 -16.344 1 78.25 241 LYS A CA 1
ATOM 1980 C C . LYS A 1 241 ? 2.215 22.922 -16.875 1 78.25 241 LYS A C 1
ATOM 1982 O O . LYS A 1 241 ? 1.028 23.266 -16.859 1 78.25 241 LYS A O 1
ATOM 1987 N N . ALA A 1 242 ? 3.268 23.703 -17.047 1 76.44 242 ALA A N 1
ATOM 1988 C CA . ALA A 1 242 ? 2.949 25.047 -17.547 1 76.44 242 ALA A CA 1
ATOM 1989 C C . ALA A 1 242 ? 3.947 25.484 -18.609 1 76.44 242 ALA A C 1
ATOM 1991 O O . ALA A 1 242 ? 5.039 24.922 -18.719 1 76.44 242 ALA A O 1
ATOM 1992 N N . LYS A 1 243 ? 3.467 26.047 -19.562 1 76.5 243 LYS A N 1
ATOM 1993 C CA . LYS A 1 243 ? 4.332 26.812 -20.438 1 76.5 243 LYS A CA 1
ATOM 1994 C C . LYS A 1 243 ? 4.254 28.312 -20.125 1 76.5 243 LYS A C 1
ATOM 1996 O O . LYS A 1 243 ? 3.24 28.953 -20.406 1 76.5 243 LYS A O 1
ATOM 2001 N N . GLY A 1 244 ? 5.312 28.734 -19.531 1 69.5 244 GLY A N 1
ATOM 2002 C CA . GLY A 1 244 ? 5.219 30.094 -19.031 1 69.5 244 GLY A CA 1
ATOM 2003 C C . GLY A 1 244 ? 4.215 30.25 -17.906 1 69.5 244 GLY A C 1
ATOM 2004 O O . GLY A 1 244 ? 4.312 29.562 -16.891 1 69.5 244 GLY A O 1
ATOM 2005 N N . ASN A 1 245 ? 3.246 31.047 -18.078 1 67.56 245 ASN A N 1
ATOM 2006 C CA . ASN A 1 245 ? 2.215 31.266 -17.078 1 67.56 245 ASN A CA 1
ATOM 2007 C C . ASN A 1 245 ? 0.892 30.625 -17.484 1 67.56 245 ASN A C 1
ATOM 2009 O O . ASN A 1 245 ? -0.116 30.781 -16.781 1 67.56 245 ASN A O 1
ATOM 2013 N N . GLN A 1 246 ? 1.029 29.797 -18.531 1 74.12 246 GLN A N 1
ATOM 2014 C CA . GLN A 1 246 ? -0.226 29.234 -19.016 1 74.12 246 GLN A CA 1
ATOM 2015 C C . GLN A 1 246 ? -0.353 27.766 -18.641 1 74.12 246 GLN A C 1
ATOM 2017 O O . GLN A 1 246 ? 0.603 27 -18.766 1 74.12 246 GLN A O 1
ATOM 2022 N N . LYS A 1 247 ? -1.528 27.469 -18.109 1 77.06 247 LYS A N 1
ATOM 2023 C CA . LYS A 1 247 ? -1.844 26.078 -17.766 1 77.06 247 LYS A CA 1
ATOM 2024 C C . LYS A 1 247 ? -2.037 25.234 -19.031 1 77.06 247 LYS A C 1
ATOM 2026 O O . LYS A 1 247 ? -2.648 25.703 -20 1 77.06 247 LYS A O 1
ATOM 2031 N N . LEU A 1 248 ? -1.449 24.062 -19.062 1 81.69 248 LEU A N 1
ATOM 2032 C CA . LEU A 1 248 ? -1.571 23.172 -20.203 1 81.69 248 LEU A CA 1
ATOM 2033 C C . LEU A 1 248 ? -2.51 22 -19.891 1 81.69 248 LEU A C 1
ATOM 2035 O O . LEU A 1 248 ? -2.609 21.578 -18.734 1 81.69 248 LEU A O 1
ATOM 2039 N N . GLN A 1 249 ? -3.281 21.625 -20.844 1 80.62 249 GLN A N 1
ATOM 2040 C CA . GLN A 1 249 ? -4.121 20.438 -20.734 1 80.62 249 GLN A CA 1
ATOM 2041 C C . GLN A 1 249 ? -3.543 19.281 -21.547 1 80.62 249 GLN A C 1
ATOM 2043 O O . GLN A 1 249 ? -3.037 19.484 -22.656 1 80.62 249 GLN A O 1
ATOM 2048 N N . SER A 1 250 ? -3.537 18.125 -20.891 1 82.06 250 SER A N 1
ATOM 2049 C CA . SER A 1 250 ? -3.031 16.953 -21.578 1 82.06 250 SER A CA 1
ATOM 2050 C C . SER A 1 250 ? -4.145 16.234 -22.344 1 82.06 250 SER A C 1
ATOM 2052 O O . SER A 1 250 ? -5.254 16.078 -21.828 1 82.06 250 SER A O 1
ATOM 2054 N N . LYS A 1 251 ? -3.93 16.062 -23.578 1 79.25 251 LYS A N 1
ATOM 2055 C CA . LYS A 1 251 ? -4.836 15.266 -24.406 1 79.25 251 LYS A CA 1
ATOM 2056 C C . LYS A 1 251 ? -4.137 14.031 -24.953 1 79.25 251 LYS A C 1
ATOM 2058 O O . LYS A 1 251 ? -3.033 14.125 -25.5 1 79.25 251 LYS A O 1
ATOM 2063 N N . THR A 1 252 ? -4.695 12.828 -24.734 1 82.88 252 THR A N 1
ATOM 2064 C CA . THR A 1 252 ? -4.121 11.578 -25.203 1 82.88 252 THR A CA 1
ATOM 2065 C C . THR A 1 252 ? -4.684 11.219 -26.578 1 82.88 252 THR A C 1
ATOM 2067 O O . THR A 1 252 ? -5.898 11.234 -26.781 1 82.88 252 THR A O 1
ATOM 2070 N N . GLU A 1 253 ? -3.799 10.992 -27.516 1 79.81 253 GLU A N 1
ATOM 2071 C CA . GLU A 1 253 ? -4.156 10.508 -28.844 1 79.81 253 GLU A CA 1
ATOM 2072 C C . GLU A 1 253 ? -3.711 9.062 -29.047 1 79.81 253 GLU A C 1
ATOM 2074 O O . GLU A 1 253 ? -2.676 8.648 -28.516 1 79.81 253 GLU A O 1
ATOM 2079 N N . TYR A 1 254 ? -4.578 8.297 -29.688 1 83.75 254 TYR A N 1
ATOM 2080 C CA . TYR A 1 254 ? -4.258 6.906 -29.969 1 83.75 254 TYR A CA 1
ATOM 2081 C C . TYR A 1 254 ? -3.926 6.711 -31.453 1 83.75 254 TYR A C 1
ATOM 2083 O O . TYR A 1 254 ? -4.75 7 -32.312 1 83.75 254 TYR A O 1
ATOM 2091 N N . LEU A 1 255 ? -2.643 6.246 -31.672 1 84.38 255 LEU A N 1
ATOM 2092 C CA . LEU A 1 255 ? -2.148 6.121 -33.031 1 84.38 255 LEU A CA 1
ATOM 2093 C C . LEU A 1 255 ? -1.852 4.664 -33.375 1 84.38 255 LEU A C 1
ATOM 2095 O O . LEU A 1 255 ? -1.402 3.9 -32.531 1 84.38 255 LEU A O 1
ATOM 2099 N N . ASP A 1 256 ? -2.254 4.258 -34.562 1 79.81 256 ASP A N 1
ATOM 2100 C CA . ASP A 1 256 ? -1.868 2.936 -35.031 1 79.81 256 ASP A CA 1
ATOM 2101 C C . ASP A 1 256 ? -0.469 2.959 -35.656 1 79.81 256 ASP A C 1
ATOM 2103 O O . ASP A 1 256 ? 0.23 3.973 -35.594 1 79.81 256 ASP A O 1
ATOM 2107 N N . GLY A 1 257 ? 0.024 1.808 -36.156 1 76.25 257 GLY A N 1
ATOM 2108 C CA . GLY A 1 257 ? 1.341 1.715 -36.75 1 76.25 257 GLY A CA 1
ATOM 2109 C C . GLY A 1 257 ? 1.533 2.68 -37.906 1 76.25 257 GLY A C 1
ATOM 2110 O O . GLY A 1 257 ? 2.654 3.111 -38.188 1 76.25 257 GLY A O 1
ATOM 2111 N N . GLN A 1 258 ? 0.424 3.094 -38.625 1 79.75 258 GLN A N 1
ATOM 2112 C CA . GLN A 1 258 ? 0.485 4.02 -39.75 1 79.75 258 GLN A CA 1
ATOM 2113 C C . GLN A 1 258 ? 0.237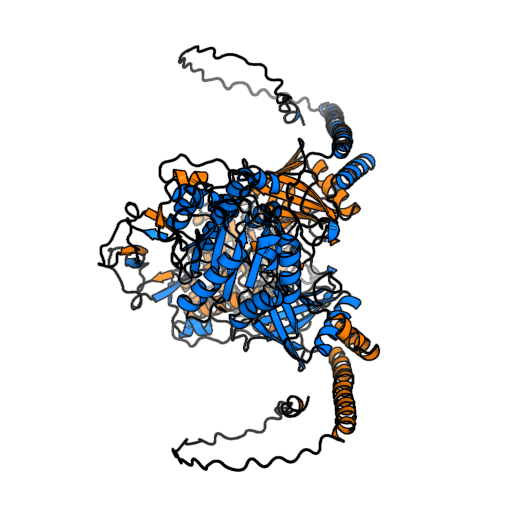 5.453 -39.281 1 79.75 258 GLN A C 1
ATOM 2115 O O . GLN A 1 258 ? 0.025 6.348 -40.125 1 79.75 258 GLN A O 1
ATOM 2120 N N . ARG A 1 259 ? 0.139 5.703 -37.938 1 79.31 259 ARG A N 1
ATOM 2121 C CA . ARG A 1 259 ? 0.015 7.016 -37.312 1 79.31 259 ARG A CA 1
ATOM 2122 C C . ARG A 1 259 ? -1.368 7.609 -37.562 1 79.31 259 ARG A C 1
ATOM 2124 O O . ARG A 1 259 ? -1.509 8.828 -37.719 1 79.31 259 ARG A O 1
ATOM 2131 N N . ASN A 1 260 ? -2.328 6.629 -37.906 1 82.19 260 ASN A N 1
ATOM 2132 C CA . ASN A 1 260 ? -3.711 7.094 -37.906 1 82.19 260 ASN A CA 1
ATOM 2133 C C . ASN A 1 260 ? -4.254 7.277 -36.5 1 82.19 260 ASN A C 1
ATOM 2135 O O . ASN A 1 260 ? -4.039 6.426 -35.625 1 82.19 260 ASN A O 1
ATOM 2139 N N . SER A 1 261 ? -4.785 8.453 -36.25 1 80.5 261 SER A N 1
ATOM 2140 C CA . SER A 1 261 ? -5.324 8.766 -34.938 1 80.5 261 SER A CA 1
ATOM 2141 C C . SER A 1 261 ? -6.766 8.289 -34.781 1 80.5 261 SER A C 1
ATOM 2143 O O . SER A 1 261 ? -7.555 8.398 -35.719 1 80.5 261 SER A O 1
ATOM 2145 N N . TYR A 1 262 ? -7.031 7.633 -33.719 1 82.81 262 TYR A N 1
ATOM 2146 C CA . TYR A 1 262 ? -8.375 7.148 -33.438 1 82.81 262 TYR A CA 1
ATOM 2147 C C . TYR A 1 262 ? -8.953 7.805 -32.188 1 82.81 262 TYR A C 1
ATOM 2149 O O . TYR A 1 262 ? -8.211 8.141 -31.281 1 82.81 262 TYR A O 1
ATOM 2157 N N . ALA A 1 263 ? -10.242 8.031 -32.281 1 77.19 263 ALA A N 1
ATOM 2158 C CA . ALA A 1 263 ? -10.938 8.594 -31.125 1 77.19 263 ALA A CA 1
ATOM 2159 C C . ALA A 1 263 ? -11.117 7.535 -30.031 1 77.19 263 ALA A C 1
ATOM 2161 O O . ALA A 1 263 ? -11.078 6.336 -30.312 1 77.19 263 ALA A O 1
ATOM 2162 N N . LYS A 1 264 ? -11.234 7.992 -28.781 1 76.75 264 LYS A N 1
ATOM 2163 C CA . LYS A 1 264 ? -11.375 7.109 -27.625 1 76.75 264 LYS A CA 1
ATOM 2164 C C . LYS A 1 264 ? -12.523 6.133 -27.828 1 76.75 264 LYS A C 1
ATOM 2166 O O . LYS A 1 264 ? -12.445 4.977 -27.406 1 76.75 264 LYS A O 1
ATOM 2171 N N . ASP A 1 265 ? -13.562 6.594 -28.547 1 76.62 265 ASP A N 1
ATOM 2172 C CA . ASP A 1 265 ? -14.758 5.781 -28.703 1 76.62 265 ASP A CA 1
ATOM 2173 C C . ASP A 1 265 ? -14.523 4.656 -29.719 1 76.62 265 ASP A C 1
ATOM 2175 O O . ASP A 1 265 ? -15.273 3.68 -29.75 1 76.62 265 ASP A O 1
ATOM 2179 N N . GLU A 1 266 ? -13.445 4.852 -30.516 1 78.88 266 GLU A N 1
ATOM 2180 C CA . GLU A 1 266 ? -13.148 3.84 -31.516 1 78.88 266 GLU A CA 1
ATOM 2181 C C . GLU A 1 266 ? -12.211 2.768 -30.969 1 78.88 266 GLU A C 1
ATOM 2183 O O . GLU A 1 266 ? -11.961 1.761 -31.641 1 78.88 266 GLU A O 1
ATOM 2188 N N . ILE A 1 267 ? -11.82 3.01 -29.875 1 80.69 267 ILE A N 1
ATOM 2189 C CA . ILE A 1 267 ? -10.836 2.109 -29.281 1 80.69 267 ILE A CA 1
ATOM 2190 C C . ILE A 1 267 ? -11.547 1.039 -28.453 1 80.69 267 ILE A C 1
ATOM 2192 O O . ILE A 1 267 ? -12.484 1.342 -27.719 1 80.69 267 ILE A O 1
ATOM 2196 N N . ILE A 1 268 ? -11.195 -0.264 -28.844 1 79.88 268 ILE A N 1
ATOM 2197 C CA . ILE A 1 268 ? -11.734 -1.369 -28.062 1 79.88 268 ILE A CA 1
ATOM 2198 C C . ILE A 1 268 ? -10.688 -1.875 -27.078 1 79.88 268 ILE A C 1
ATOM 2200 O O . ILE A 1 268 ? -9.523 -2.047 -27.438 1 79.88 268 ILE A O 1
ATOM 2204 N N . LYS A 1 269 ? -11.031 -1.931 -25.906 1 83.38 269 LYS A N 1
ATOM 2205 C CA . LYS A 1 269 ? -10.156 -2.512 -24.891 1 83.38 269 LYS A CA 1
ATOM 2206 C C . LYS A 1 269 ? -10.297 -4.031 -24.844 1 83.38 269 LYS A C 1
ATOM 2208 O O . LYS A 1 269 ? -11.375 -4.566 -25.109 1 83.38 269 LYS A O 1
ATOM 2213 N N . GLY A 1 270 ? -9.156 -4.68 -24.688 1 86.19 270 GLY A N 1
ATOM 2214 C CA . GLY A 1 270 ? -9.219 -6.129 -24.609 1 86.19 270 GLY A CA 1
ATOM 2215 C C . GLY A 1 270 ? -7.922 -6.766 -24.156 1 86.19 270 GLY A C 1
ATOM 2216 O O . GLY A 1 270 ? -7.027 -6.074 -23.672 1 86.19 270 GLY A O 1
ATOM 2217 N N . TYR A 1 271 ? -7.977 -8.133 -24.156 1 86.56 271 TYR A N 1
ATOM 2218 C CA . TYR A 1 271 ? -6.82 -8.93 -23.75 1 86.56 271 TYR A CA 1
ATOM 2219 C C . TYR A 1 271 ? -6.285 -9.734 -24.922 1 86.56 271 TYR A C 1
ATOM 2221 O O . TYR A 1 271 ? -7.059 -10.266 -25.734 1 86.56 271 TYR A O 1
ATOM 2229 N N . LYS A 1 272 ? -4.965 -9.672 -25.047 1 84.75 272 LYS A N 1
ATOM 2230 C CA . LYS A 1 272 ? -4.352 -10.492 -26.078 1 84.75 272 LYS A CA 1
ATOM 2231 C C . LYS A 1 272 ? -3.625 -11.695 -25.469 1 84.75 272 LYS A C 1
ATOM 2233 O O . LYS A 1 272 ? -2.596 -11.531 -24.812 1 84.75 272 LYS A O 1
ATOM 2238 N N . TYR A 1 273 ? -4.199 -12.852 -25.641 1 86 273 TYR A N 1
ATOM 2239 C CA . TYR A 1 273 ? -3.617 -14.102 -25.172 1 86 273 TYR A CA 1
ATOM 2240 C C . TYR A 1 273 ? -3.73 -15.188 -26.234 1 86 273 TYR A C 1
ATOM 2242 O O . TYR A 1 273 ? -4.727 -15.25 -26.969 1 86 273 TYR A O 1
ATOM 2250 N N . GLY A 1 274 ? -2.697 -16.094 -26.328 1 86.25 274 GLY A N 1
ATOM 2251 C CA . GLY A 1 274 ? -2.744 -17.203 -27.266 1 86.25 274 GLY A CA 1
ATOM 2252 C C . GLY A 1 274 ? -2.883 -16.766 -28.703 1 86.25 274 GLY A C 1
ATOM 2253 O O . GLY A 1 274 ? -3.613 -17.391 -29.484 1 86.25 274 GLY A O 1
ATOM 2254 N N . GLY A 1 275 ? -2.457 -15.641 -28.953 1 79.94 275 GLY A N 1
ATOM 2255 C CA . GLY A 1 275 ? -2.486 -15.125 -30.312 1 79.94 275 GLY A CA 1
ATOM 2256 C C . GLY A 1 275 ? -3.822 -14.508 -30.688 1 79.94 275 GLY A C 1
ATOM 2257 O O . GLY A 1 275 ? -4.012 -14.078 -31.828 1 79.94 275 GLY A O 1
ATOM 2258 N N . THR A 1 276 ? -4.734 -14.562 -29.828 1 82.81 276 THR A N 1
ATOM 2259 C CA . THR A 1 276 ? -6.07 -14.047 -30.094 1 82.81 276 THR A CA 1
ATOM 2260 C C . THR A 1 276 ? -6.383 -12.844 -29.219 1 82.81 276 THR A C 1
ATOM 2262 O O . THR A 1 276 ? -6.062 -12.844 -28.031 1 82.81 276 THR A O 1
ATOM 2265 N N . PHE A 1 277 ? -6.902 -11.766 -29.891 1 85.12 277 PHE A N 1
ATOM 2266 C CA . PHE A 1 277 ? -7.379 -10.602 -29.141 1 85.12 277 PHE A CA 1
ATOM 2267 C C . PHE A 1 277 ? -8.828 -10.797 -28.703 1 85.12 277 PHE A C 1
ATOM 2269 O O . PHE A 1 277 ? -9.711 -11.016 -29.531 1 85.12 277 PHE A O 1
ATOM 2276 N N . ILE A 1 278 ? -9 -10.789 -27.484 1 86.06 278 ILE A N 1
ATOM 2277 C CA . ILE A 1 278 ? -10.328 -10.945 -26.906 1 86.06 278 ILE A CA 1
ATOM 2278 C C . ILE A 1 278 ? -10.883 -9.578 -26.5 1 86.06 278 ILE A C 1
ATOM 2280 O O . ILE A 1 278 ? -10.492 -9.023 -25.469 1 86.06 278 ILE A O 1
ATOM 2284 N N . PRO A 1 279 ? -11.766 -9.062 -27.25 1 85 279 PRO A N 1
ATOM 2285 C CA . PRO A 1 279 ? -12.344 -7.762 -26.891 1 85 279 PRO A CA 1
ATOM 2286 C C . PRO A 1 279 ? -13.195 -7.824 -25.625 1 85 279 PRO A C 1
ATOM 2288 O O . PRO A 1 279 ? -13.906 -8.812 -25.406 1 85 279 PRO A O 1
ATOM 2291 N N . VAL A 1 280 ? -12.992 -6.898 -24.844 1 83.81 280 VAL A N 1
ATOM 2292 C CA . VAL A 1 280 ? -13.766 -6.828 -23.609 1 83.81 280 VAL A CA 1
ATOM 2293 C C . VAL A 1 280 ? -14.969 -5.91 -23.812 1 83.81 280 VAL A C 1
ATOM 2295 O O . VAL A 1 280 ? -14.883 -4.703 -23.562 1 83.81 280 VAL A O 1
ATOM 2298 N N . GLU A 1 281 ? -15.93 -6.473 -24.234 1 81.5 281 GLU A N 1
ATOM 2299 C CA . GLU A 1 281 ? -17.203 -5.762 -24.328 1 81.5 281 GLU A CA 1
ATOM 2300 C C . GLU A 1 281 ? -17.844 -5.582 -22.953 1 81.5 281 GLU A C 1
ATOM 2302 O O . GLU A 1 281 ? -17.391 -6.172 -21.969 1 81.5 281 GLU A O 1
ATOM 2307 N N . LYS A 1 282 ? -18.812 -4.73 -22.875 1 79.06 282 LYS A N 1
ATOM 2308 C CA . LYS A 1 282 ? -19.469 -4.426 -21.594 1 79.06 282 LYS A CA 1
ATOM 2309 C C . LYS A 1 282 ? -19.984 -5.695 -20.922 1 79.06 282 LYS A C 1
ATOM 2311 O O . LYS A 1 282 ? -19.875 -5.844 -19.703 1 79.06 282 LYS A O 1
ATOM 2316 N N . GLU A 1 283 ? -20.516 -6.57 -21.719 1 80 283 GLU A N 1
ATOM 2317 C CA . GLU A 1 283 ? -21.016 -7.824 -21.172 1 80 283 GLU A CA 1
ATOM 2318 C C . GLU A 1 283 ? -19.891 -8.656 -20.547 1 80 283 GLU A C 1
ATOM 2320 O O . GLU A 1 283 ? -20.062 -9.227 -19.469 1 80 283 GLU A O 1
ATOM 2325 N N . LEU A 1 284 ? -18.875 -8.742 -21.328 1 82.25 284 LEU A N 1
ATOM 2326 C CA . LEU A 1 284 ? -17.734 -9.508 -20.844 1 82.25 284 LEU A CA 1
ATOM 2327 C C . LEU A 1 284 ? -17.172 -8.898 -19.562 1 82.25 284 LEU A C 1
ATOM 2329 O O . LEU A 1 284 ? -16.844 -9.617 -18.625 1 82.25 284 LEU A O 1
ATOM 2333 N N . GLU A 1 285 ? -17.094 -7.617 -19.562 1 82.5 285 GLU A N 1
ATOM 2334 C CA . GLU A 1 285 ? -16.594 -6.93 -18.391 1 82.5 285 GLU A CA 1
ATOM 2335 C C . GLU A 1 285 ? -17.469 -7.211 -17.172 1 82.5 285 GLU A C 1
ATOM 2337 O O . GLU A 1 285 ? -16.953 -7.445 -16.062 1 82.5 285 GLU A O 1
ATOM 2342 N N . ASP A 1 286 ? -18.688 -7.191 -17.406 1 83 286 ASP A N 1
ATOM 2343 C CA . ASP A 1 286 ? -19.641 -7.434 -16.312 1 83 286 ASP A CA 1
ATOM 2344 C C . ASP A 1 286 ? -19.531 -8.867 -15.805 1 83 286 ASP A C 1
ATOM 2346 O O . ASP A 1 286 ? -19.531 -9.102 -14.594 1 83 286 ASP A O 1
ATOM 2350 N N . LYS A 1 287 ? -19.422 -9.75 -16.719 1 83.06 287 LYS A N 1
ATOM 2351 C CA . LYS A 1 287 ? -19.391 -11.156 -16.328 1 83.06 287 LYS A CA 1
ATOM 2352 C C . LYS A 1 287 ? -18.031 -11.539 -15.734 1 83.06 287 LYS A C 1
ATOM 2354 O O . LYS A 1 287 ? -17.922 -12.516 -14.992 1 83.06 287 LYS A O 1
ATOM 2359 N N . MET A 1 288 ? -17.047 -10.805 -16.109 1 83.94 288 MET A N 1
ATOM 2360 C CA . MET A 1 288 ? -15.711 -11.047 -15.578 1 83.94 288 MET A CA 1
ATOM 2361 C C . MET A 1 288 ? -15.617 -10.586 -14.125 1 83.94 288 MET A C 1
ATOM 2363 O O . MET A 1 288 ? -14.75 -11.047 -13.383 1 83.94 288 MET A O 1
ATOM 2367 N N . SER A 1 289 ? -16.469 -9.758 -13.836 1 83.12 289 SER A N 1
ATOM 2368 C CA . SER A 1 289 ? -16.422 -9.203 -12.492 1 83.12 289 SER A CA 1
ATOM 2369 C C . SER A 1 289 ? -17.031 -10.164 -11.477 1 83.12 289 SER A C 1
ATOM 2371 O O . SER A 1 289 ? -18.016 -10.844 -11.766 1 83.12 289 SER A O 1
ATOM 2373 N N . TYR A 1 290 ? -16.422 -10.32 -10.352 1 82.19 290 TYR A N 1
ATOM 2374 C CA . TYR A 1 290 ? -16.953 -11.102 -9.25 1 82.19 290 TYR A CA 1
ATOM 2375 C C . TYR A 1 290 ? -18.203 -10.453 -8.672 1 82.19 290 TYR A C 1
ATOM 2377 O O . TYR A 1 290 ? -18.156 -9.305 -8.219 1 82.19 290 TYR A O 1
ATOM 2385 N N . LYS A 1 291 ? -19.25 -11.086 -8.727 1 83.38 291 LYS A N 1
ATOM 2386 C CA . LYS A 1 291 ? -20.484 -10.547 -8.172 1 83.38 291 LYS A CA 1
ATOM 2387 C C . LYS A 1 291 ? -20.656 -10.938 -6.707 1 83.38 291 LYS A C 1
ATOM 2389 O O . LYS A 1 291 ? -21.234 -11.977 -6.398 1 83.38 291 LYS A O 1
ATOM 2394 N N . SER A 1 292 ? -20.141 -10.156 -5.832 1 82.69 292 SER A N 1
ATOM 2395 C CA . SER A 1 292 ? -20.062 -10.461 -4.41 1 82.69 292 SER A CA 1
ATOM 2396 C C . SER A 1 292 ? -21.328 -10.023 -3.68 1 82.69 292 SER A C 1
ATOM 2398 O O . SER A 1 292 ? -21.578 -10.461 -2.555 1 82.69 292 SER A O 1
ATOM 2400 N N . GLY A 1 293 ? -22.156 -9.164 -4.23 1 85.38 293 GLY A N 1
ATOM 2401 C CA . GLY A 1 293 ? -23.344 -8.672 -3.549 1 85.38 293 GLY A CA 1
ATOM 2402 C C . GLY A 1 293 ? -23.172 -7.301 -2.936 1 85.38 293 GLY A C 1
ATOM 2403 O O . GLY A 1 293 ? -22.438 -6.465 -3.477 1 85.38 293 GLY A O 1
ATOM 2404 N N . MET A 1 294 ? -23.859 -7.043 -1.876 1 87.56 294 MET A N 1
ATOM 2405 C CA . MET A 1 294 ? -23.859 -5.738 -1.221 1 87.56 294 MET A CA 1
ATOM 2406 C C . MET A 1 294 ? -22.609 -5.566 -0.364 1 87.56 294 MET A C 1
ATOM 2408 O O . MET A 1 294 ? -22.062 -6.543 0.141 1 87.56 294 MET A O 1
ATOM 2412 N N . LYS A 1 295 ? -22.219 -4.359 -0.249 1 91.94 295 LYS A N 1
ATOM 2413 C CA . LYS A 1 295 ? -21.109 -4.059 0.639 1 91.94 295 LYS A CA 1
ATOM 2414 C C . LYS A 1 295 ? -21.359 -4.582 2.049 1 91.94 295 LYS A C 1
ATOM 2416 O O . LYS A 1 295 ? -22.469 -4.441 2.576 1 91.94 295 LYS A O 1
ATOM 2421 N N . SER A 1 296 ? -20.375 -5.281 2.658 1 91.44 296 SER A N 1
ATOM 2422 C CA . SER A 1 296 ? -20.578 -5.895 3.967 1 91.44 296 SER A CA 1
ATOM 2423 C C . SER A 1 296 ? -19.281 -6.477 4.516 1 91.44 296 SER A C 1
ATOM 2425 O O . SER A 1 296 ? -18.312 -6.656 3.77 1 91.44 296 SER A O 1
ATOM 2427 N N . TYR A 1 297 ? -19.312 -6.566 5.84 1 93.88 297 TYR A N 1
ATOM 2428 C CA . TYR A 1 297 ? -18.359 -7.395 6.566 1 93.88 297 TYR A CA 1
ATOM 2429 C C . TYR A 1 297 ? -19 -8.695 7.035 1 93.88 297 TYR A C 1
ATOM 2431 O O . TYR A 1 297 ? -19.922 -8.672 7.848 1 93.88 297 TYR A O 1
ATOM 2439 N N . THR A 1 298 ? -18.594 -9.75 6.484 1 91.38 298 THR A N 1
ATOM 2440 C CA . THR A 1 298 ? -19.141 -11.023 6.91 1 91.38 298 THR A CA 1
ATOM 2441 C C . THR A 1 298 ? -18.094 -11.867 7.617 1 91.38 298 THR A C 1
ATOM 2443 O O . THR A 1 298 ? -17.062 -12.195 7.027 1 91.38 298 THR A O 1
ATOM 2446 N N . ILE A 1 299 ? -18.344 -12.234 8.875 1 89.88 299 ILE A N 1
ATOM 2447 C CA . ILE A 1 299 ? -17.375 -12.992 9.656 1 89.88 299 ILE A CA 1
ATOM 2448 C C . ILE A 1 299 ? -17.281 -14.414 9.109 1 89.88 299 ILE A C 1
ATOM 2450 O O . ILE A 1 299 ? -18.281 -15.117 9.008 1 89.88 299 ILE A O 1
ATOM 2454 N N . TYR A 1 300 ? -16.141 -14.734 8.719 1 85.62 300 TYR A N 1
ATOM 2455 C CA . TYR A 1 300 ? -15.812 -16.062 8.227 1 85.62 300 TYR A CA 1
ATOM 2456 C C . TYR A 1 300 ? -15.562 -17.031 9.375 1 85.62 300 TYR A C 1
ATOM 2458 O O . TYR A 1 300 ? -16 -18.188 9.336 1 85.62 300 TYR A O 1
ATOM 2466 N N . GLY A 1 301 ? -14.93 -16.578 10.336 1 85.19 301 GLY A N 1
ATOM 2467 C CA . GLY A 1 301 ? -14.555 -17.328 11.523 1 85.19 301 GLY A CA 1
ATOM 2468 C C . GLY A 1 301 ? -13.539 -16.609 12.391 1 85.19 301 GLY A C 1
ATOM 2469 O O . GLY A 1 301 ? -13.25 -15.43 12.172 1 85.19 301 GLY A O 1
ATOM 2470 N N . PHE A 1 302 ? -13.164 -17.359 13.508 1 87.75 302 PHE A N 1
ATOM 2471 C CA . PHE A 1 302 ? -12.188 -16.781 14.422 1 87.75 302 PHE A CA 1
ATOM 2472 C C . PHE A 1 302 ? -10.938 -17.656 14.492 1 87.75 302 PHE A C 1
ATOM 2474 O O . PHE A 1 302 ? -10.992 -18.844 14.18 1 87.75 302 PHE A O 1
ATOM 2481 N N . THR A 1 303 ? -9.875 -17.047 14.695 1 85.75 303 THR A N 1
ATOM 2482 C CA . THR A 1 303 ? -8.617 -17.766 14.898 1 85.75 303 THR A CA 1
ATOM 2483 C C . THR A 1 303 ? -7.797 -17.125 16 1 85.75 303 THR A C 1
ATOM 2485 O O . THR A 1 303 ? -8.094 -16 16.422 1 85.75 303 THR A O 1
ATOM 2488 N N . ASP A 1 304 ? -6.91 -17.875 16.453 1 84.69 304 ASP A N 1
ATOM 2489 C CA . ASP A 1 304 ? -6.02 -17.328 17.484 1 84.69 304 ASP A CA 1
ATOM 2490 C C . ASP A 1 304 ? -5.16 -16.203 16.906 1 84.69 304 ASP A C 1
ATOM 2492 O O . ASP A 1 304 ? -4.664 -16.297 15.789 1 84.69 304 ASP A O 1
ATOM 2496 N N . LYS A 1 305 ? -5.031 -15.211 17.703 1 81.44 305 LYS A N 1
ATOM 2497 C CA . LYS A 1 305 ? -4.25 -14.047 17.312 1 81.44 305 LYS A CA 1
ATOM 2498 C C . LYS A 1 305 ? -2.84 -14.445 16.875 1 81.44 305 LYS A C 1
ATOM 2500 O O . LYS A 1 305 ? -2.262 -13.836 15.977 1 81.44 305 LYS A O 1
ATOM 2505 N N . ASN A 1 306 ? -2.303 -15.445 17.422 1 72.5 306 ASN A N 1
ATOM 2506 C CA . ASN A 1 306 ? -0.93 -15.883 17.172 1 72.5 306 ASN A CA 1
ATOM 2507 C C . ASN A 1 306 ? -0.802 -16.609 15.836 1 72.5 306 ASN A C 1
ATOM 2509 O O . ASN A 1 306 ? 0.307 -16.797 15.336 1 72.5 306 ASN A O 1
ATOM 2513 N N . ASN A 1 307 ? -1.939 -16.953 15.312 1 73.19 307 ASN A N 1
ATOM 2514 C CA . ASN A 1 307 ? -1.91 -17.656 14.031 1 73.19 307 ASN A CA 1
ATOM 2515 C C . ASN A 1 307 ? -1.684 -16.688 12.867 1 73.19 307 ASN A C 1
ATOM 2517 O O . ASN A 1 307 ? -1.354 -17.109 1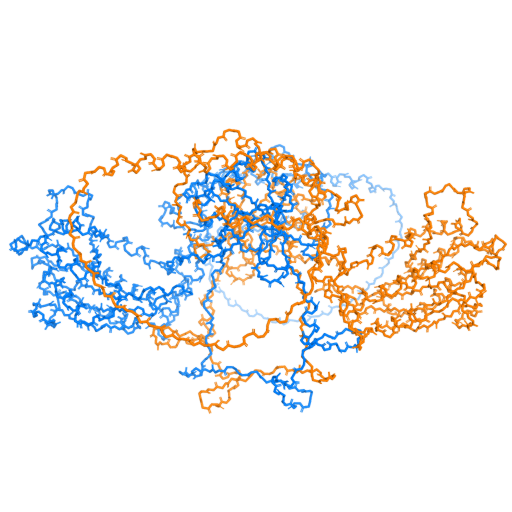1.758 1 73.19 307 ASN A O 1
ATOM 2521 N N . ILE A 1 308 ? -1.882 -15.57 13.133 1 70.31 308 ILE A N 1
ATOM 2522 C CA . ILE A 1 308 ? -1.661 -14.57 12.086 1 70.31 308 ILE A CA 1
ATOM 2523 C C . ILE A 1 308 ? -0.327 -13.867 12.32 1 70.31 308 ILE A C 1
ATOM 2525 O O . ILE A 1 308 ? -0.206 -13.039 13.219 1 70.31 308 ILE A O 1
ATOM 2529 N N . ASP A 1 309 ? 0.653 -14.336 11.617 1 66.06 309 ASP A N 1
ATOM 2530 C CA . ASP A 1 309 ? 1.997 -13.781 11.766 1 66.06 309 ASP A CA 1
ATOM 2531 C C . ASP A 1 309 ? 2.117 -12.43 11.062 1 66.06 309 ASP A C 1
ATOM 2533 O O . ASP A 1 309 ? 1.405 -12.164 10.094 1 66.06 309 ASP A O 1
ATOM 2537 N N . LEU A 1 310 ? 2.904 -11.656 11.648 1 62.44 310 LEU A N 1
ATOM 2538 C CA . LEU A 1 310 ? 3.17 -10.32 11.133 1 62.44 310 LEU A CA 1
ATOM 2539 C C . LEU A 1 310 ? 3.539 -10.367 9.656 1 62.44 310 LEU A C 1
ATOM 2541 O O . LEU A 1 310 ? 3.277 -9.414 8.914 1 62.44 310 LEU A O 1
ATOM 2545 N N . GLU A 1 311 ? 4.023 -11.523 9.344 1 59.19 311 GLU A N 1
ATOM 2546 C CA . GLU A 1 311 ? 4.531 -11.641 7.98 1 59.19 311 GLU A CA 1
ATOM 2547 C C . GLU A 1 311 ? 3.395 -11.633 6.965 1 59.19 311 GLU A C 1
ATOM 2549 O O . GLU A 1 311 ? 3.617 -11.391 5.777 1 59.19 311 GLU A O 1
ATOM 2554 N N . HIS A 1 312 ? 2.289 -11.805 7.578 1 59.16 312 HIS A N 1
ATOM 2555 C CA . HIS A 1 312 ? 1.159 -11.898 6.66 1 59.16 312 HIS A CA 1
ATOM 2556 C C . HIS A 1 312 ? 0.454 -10.555 6.516 1 59.16 312 HIS A C 1
ATOM 2558 O O . HIS A 1 312 ? -0.522 -10.438 5.77 1 59.16 312 HIS A O 1
ATOM 2564 N N . PHE A 1 313 ? 1.044 -9.664 7.27 1 61.88 313 PHE A N 1
ATOM 2565 C CA . PHE A 1 313 ? 0.373 -8.367 7.219 1 61.88 313 PHE A CA 1
ATOM 2566 C C . PHE A 1 313 ? 0.647 -7.668 5.895 1 61.88 313 PHE A C 1
ATOM 2568 O O . PHE A 1 313 ? 1.746 -7.773 5.344 1 61.88 313 PHE A O 1
ATOM 2575 N N . TYR A 1 314 ? -0.491 -7.473 5.141 1 57.62 314 TYR A N 1
ATOM 2576 C CA . TYR A 1 314 ? -0.441 -6.906 3.799 1 57.62 314 TYR A CA 1
ATOM 2577 C C . TYR A 1 314 ? -0.587 -5.387 3.846 1 57.62 314 TYR A C 1
ATOM 2579 O O . TYR A 1 314 ? -1.033 -4.832 4.852 1 57.62 314 TYR A O 1
ATOM 2587 N N . LYS A 1 315 ? -0.209 -4.727 2.775 1 55.97 315 LYS A N 1
ATOM 2588 C CA . LYS A 1 315 ? 0.011 -3.352 2.336 1 55.97 315 LYS A CA 1
ATOM 2589 C C . LYS A 1 315 ? -1.232 -2.496 2.562 1 55.97 315 LYS A C 1
ATOM 2591 O O . LYS A 1 315 ? -1.267 -1.327 2.174 1 55.97 315 LYS A O 1
ATOM 2596 N N . SER A 1 316 ? -2.201 -2.877 3.301 1 58.12 316 SER A N 1
ATOM 2597 C CA . SER A 1 316 ? -3.293 -1.92 3.145 1 58.12 316 SER A CA 1
ATOM 2598 C C . SER A 1 316 ? -3.359 -0.96 4.328 1 58.12 316 SER A C 1
ATOM 2600 O O . SER A 1 316 ? -2.756 -1.211 5.371 1 58.12 316 SER A O 1
ATOM 2602 N N . ALA A 1 317 ? -3.791 0.289 3.939 1 61.56 317 ALA A N 1
ATOM 2603 C CA . ALA A 1 317 ? -4.117 1.251 4.988 1 61.56 317 ALA A CA 1
ATOM 2604 C C . ALA A 1 317 ? -4.848 0.574 6.145 1 61.56 317 ALA A C 1
ATOM 2606 O O . ALA A 1 317 ? -5.707 -0.283 5.93 1 61.56 317 ALA A O 1
ATOM 2607 N N . THR A 1 318 ? -4.281 0.798 7.301 1 70.81 318 THR A N 1
ATOM 2608 C CA . THR A 1 318 ? -4.93 0.264 8.492 1 70.81 318 THR A CA 1
ATOM 2609 C C . THR A 1 318 ? -6.258 0.966 8.75 1 70.81 318 THR A C 1
ATOM 2611 O O . THR A 1 318 ? -6.344 2.193 8.672 1 70.81 318 THR A O 1
ATOM 2614 N N . HIS A 1 319 ? -7.344 0.196 8.773 1 82.56 319 HIS A N 1
ATOM 2615 C CA . HIS A 1 319 ? -8.672 0.701 9.094 1 82.56 319 HIS A CA 1
ATOM 2616 C C . HIS A 1 319 ? -9.031 0.414 10.547 1 82.56 319 HIS A C 1
ATOM 2618 O O . HIS A 1 319 ? -8.617 -0.606 11.102 1 82.56 319 HIS A O 1
ATOM 2624 N N . VAL A 1 320 ? -9.633 1.358 11.086 1 85.94 320 VAL A N 1
ATOM 2625 C CA . VAL A 1 320 ? -10.203 1.191 12.422 1 85.94 320 VAL A CA 1
ATOM 2626 C C . VAL A 1 320 ? -11.719 1.086 12.328 1 85.94 320 VAL A C 1
ATOM 2628 O O . VAL A 1 320 ? -12.359 1.879 11.633 1 85.94 320 VAL A O 1
ATOM 2631 N N . ILE A 1 321 ? -12.242 0.109 13 1 91.06 321 ILE A N 1
ATOM 2632 C CA . ILE A 1 321 ? -13.68 -0.153 12.945 1 91.06 321 ILE A CA 1
ATOM 2633 C C . ILE A 1 321 ? -14.32 0.208 14.281 1 91.06 321 ILE A C 1
ATOM 2635 O O . ILE A 1 321 ? -13.859 -0.238 15.336 1 91.06 321 ILE A O 1
ATOM 2639 N N . LEU A 1 322 ? -15.328 1.019 14.188 1 88.31 322 LEU A N 1
ATOM 2640 C CA . LEU A 1 322 ? -16.094 1.46 15.344 1 88.31 322 LEU A CA 1
ATOM 2641 C C . LEU A 1 322 ? -17.594 1.198 15.133 1 88.31 322 LEU A C 1
ATOM 2643 O O . LEU A 1 322 ? -18.031 0.953 14 1 88.31 322 LEU A O 1
ATOM 2647 N N . PRO A 1 323 ? -18.328 1.133 16.188 1 88.56 323 PRO A N 1
ATOM 2648 C CA . PRO A 1 323 ? -19.781 1 16.016 1 88.56 323 PRO A CA 1
ATOM 2649 C C . PRO A 1 323 ? -20.422 2.266 15.461 1 88.56 323 PRO A C 1
ATOM 2651 O O . PRO A 1 323 ? -19.969 3.375 15.75 1 88.56 323 PRO A O 1
ATOM 2654 N N . SER A 1 324 ? -21.219 2.23 14.414 1 80.81 324 SER A N 1
ATOM 2655 C CA . SER A 1 324 ? -21.844 3.373 13.758 1 80.81 324 SER A CA 1
ATOM 2656 C C . SER A 1 324 ? -22.953 3.965 14.625 1 80.81 324 SER A C 1
ATOM 2658 O O . SER A 1 324 ? -23.203 5.172 14.578 1 80.81 324 SER A O 1
ATOM 2660 N N . SER A 1 325 ? -23.906 3.1 15.109 1 69.81 325 SER A N 1
ATOM 2661 C CA . SER A 1 325 ? -25.141 3.572 15.727 1 69.81 325 SER A CA 1
ATOM 2662 C C . SER A 1 325 ? -25.109 3.402 17.234 1 69.81 325 SER A C 1
ATOM 2664 O O . SER A 1 325 ? -24.078 3.016 17.797 1 69.81 325 SER A O 1
ATOM 2666 N N . ASN A 1 326 ? -26.141 3.842 17.828 1 63 326 ASN A N 1
ATOM 2667 C CA . ASN A 1 326 ? -26.438 3.766 19.25 1 63 326 ASN A CA 1
ATOM 2668 C C . ASN A 1 326 ? -26.406 2.324 19.75 1 63 326 ASN A C 1
ATOM 2670 O O . ASN A 1 326 ? -26.547 2.078 20.953 1 63 326 ASN A O 1
ATOM 2674 N N . VAL A 1 327 ? -26.25 1.444 18.75 1 64.5 327 VAL A N 1
ATOM 2675 C CA . VAL A 1 327 ? -26.156 0.068 19.219 1 64.5 327 VAL A CA 1
ATOM 2676 C C . VAL A 1 327 ? -24.688 -0.315 19.391 1 64.5 327 VAL A C 1
ATOM 2678 O O . VAL A 1 327 ? -24.078 -0.881 18.484 1 64.5 327 VAL A O 1
ATOM 2681 N N . THR A 1 328 ? -24.141 -0.01 20.531 1 78.81 328 THR A N 1
ATOM 2682 C CA . THR A 1 328 ? -22.719 -0.15 20.766 1 78.81 328 THR A CA 1
ATOM 2683 C C . THR A 1 328 ? -22.422 -1.401 21.594 1 78.81 328 THR A C 1
ATOM 2685 O O . THR A 1 328 ? -21.328 -1.954 21.516 1 78.81 328 THR A O 1
ATOM 2688 N N . LYS A 1 329 ? -23.484 -1.918 22.203 1 79.88 329 LYS A N 1
ATOM 2689 C CA . LYS A 1 329 ? -23.234 -2.975 23.172 1 79.88 329 LYS A CA 1
ATOM 2690 C C . LYS A 1 329 ? -22.766 -4.258 22.5 1 79.88 329 LYS A C 1
ATOM 2692 O O . LYS A 1 329 ? -21.766 -4.844 22.891 1 79.88 329 LYS A O 1
ATOM 2697 N N . PRO A 1 330 ? -23.547 -4.609 21.422 1 81.44 330 PRO A N 1
ATOM 2698 C CA . PRO A 1 330 ? -23.094 -5.848 20.781 1 81.44 330 PRO A CA 1
ATOM 2699 C C . PRO A 1 330 ? -21.672 -5.742 20.219 1 81.44 330 PRO A C 1
ATOM 2701 O O . PRO A 1 330 ? -20.922 -6.711 20.266 1 81.44 330 PRO A O 1
ATOM 2704 N N . PHE A 1 331 ? -21.359 -4.672 19.828 1 88.38 331 PHE A N 1
ATOM 2705 C CA . PHE A 1 331 ? -20.047 -4.469 19.266 1 88.38 331 PHE A CA 1
ATOM 2706 C C . PHE A 1 331 ? -18.969 -4.594 20.328 1 88.38 331 PHE A C 1
ATOM 2708 O O . PHE A 1 331 ? -18 -5.344 20.172 1 88.38 331 PHE A O 1
ATOM 2715 N N . TYR A 1 332 ? -19.109 -4.004 21.328 1 83.94 332 TYR A N 1
ATOM 2716 C CA . TYR A 1 332 ? -18.078 -3.984 22.359 1 83.94 332 TYR A CA 1
ATOM 2717 C C . TYR A 1 332 ? -18.031 -5.316 23.109 1 83.94 332 TYR A C 1
ATOM 2719 O O . TYR A 1 332 ? -16.969 -5.719 23.594 1 83.94 332 TYR A O 1
ATOM 2727 N N . SER A 1 333 ? -19.203 -5.953 23.141 1 84.12 333 SER A N 1
ATOM 2728 C CA . SER A 1 333 ? -19.188 -7.309 23.688 1 84.12 333 SER A CA 1
ATOM 2729 C C . SER A 1 333 ? -18.312 -8.234 22.844 1 84.12 333 SER A C 1
ATOM 2731 O O . SER A 1 333 ? -17.578 -9.062 23.375 1 84.12 333 SER A O 1
ATOM 2733 N N . LEU A 1 334 ? -18.453 -8.016 21.625 1 87.38 334 LEU A N 1
ATOM 2734 C CA . LEU A 1 334 ? -17.641 -8.812 20.719 1 87.38 334 LEU A CA 1
ATOM 2735 C C . LEU A 1 334 ? -16.156 -8.484 20.875 1 87.38 334 LEU A C 1
ATOM 2737 O O . LEU A 1 334 ? -15.32 -9.391 20.953 1 87.38 334 LEU A O 1
ATOM 2741 N N . VAL A 1 335 ? -15.859 -7.234 20.922 1 89.06 335 VAL A N 1
ATOM 2742 C CA . VAL A 1 335 ? -14.477 -6.789 21.062 1 89.06 335 VAL A CA 1
ATOM 2743 C C . VAL A 1 335 ? -13.875 -7.359 22.344 1 89.06 335 VAL A C 1
ATOM 2745 O O . VAL A 1 335 ? -12.758 -7.879 22.344 1 89.06 335 VAL A O 1
ATOM 2748 N N . GLN A 1 336 ? -14.602 -7.301 23.375 1 86.81 336 GLN A N 1
ATOM 2749 C CA . GLN A 1 336 ? -14.141 -7.805 24.672 1 86.81 336 GLN A CA 1
ATOM 2750 C C . GLN A 1 336 ? -13.945 -9.312 24.625 1 86.81 336 GLN A C 1
ATOM 2752 O O . GLN A 1 336 ? -12.945 -9.828 25.141 1 86.81 336 GLN A O 1
ATOM 2757 N N . ALA A 1 337 ? -14.891 -9.922 24.094 1 87.56 337 ALA A N 1
ATOM 2758 C CA . ALA A 1 337 ? -14.805 -11.375 24 1 87.56 337 ALA A CA 1
ATOM 2759 C C . ALA A 1 337 ? -13.586 -11.805 23.172 1 87.56 337 ALA A C 1
ATOM 2761 O O . ALA A 1 337 ? -12.898 -12.758 23.547 1 87.56 337 ALA A O 1
ATOM 2762 N N . MET A 1 338 ? -13.391 -11.156 22.141 1 91.25 338 MET A N 1
ATOM 2763 C CA . MET A 1 338 ? -12.234 -11.461 21.312 1 91.25 338 MET A CA 1
ATOM 2764 C C . MET A 1 338 ? -10.93 -11.242 22.078 1 91.25 338 MET A C 1
ATOM 2766 O O . MET A 1 338 ? -9.984 -12.016 21.922 1 91.25 338 MET A O 1
ATOM 2770 N N . HIS A 1 339 ? -10.906 -10.234 22.797 1 88.38 339 HIS A N 1
ATOM 2771 C CA . HIS A 1 339 ? -9.727 -9.945 23.609 1 88.38 339 HIS A CA 1
ATOM 2772 C C . HIS A 1 339 ? -9.5 -11.016 24.672 1 88.38 339 HIS A C 1
ATOM 2774 O O . HIS A 1 339 ? -8.375 -11.484 24.859 1 88.38 339 HIS A O 1
ATOM 2780 N N . GLU A 1 340 ? -10.531 -11.406 25.312 1 86.56 340 GLU A N 1
ATOM 2781 C CA . GLU A 1 340 ? -10.445 -12.383 26.406 1 86.56 340 GLU A CA 1
ATOM 2782 C C . GLU A 1 340 ? -10.047 -13.758 25.875 1 86.56 340 GLU A C 1
ATOM 2784 O O . GLU A 1 340 ? -9.297 -14.484 26.531 1 86.56 340 GLU A O 1
ATOM 2789 N N . THR A 1 341 ? -10.547 -14.031 24.734 1 87.5 341 THR A N 1
ATOM 2790 C CA . THR A 1 341 ? -10.242 -15.328 24.141 1 87.5 341 THR A CA 1
ATOM 2791 C C . THR A 1 341 ? -8.984 -15.258 23.281 1 87.5 341 THR A C 1
ATOM 2793 O O . THR A 1 341 ? -8.602 -16.234 22.641 1 87.5 341 THR A O 1
ATOM 2796 N N . ASN A 1 342 ? -8.359 -14.148 23.188 1 88.56 342 ASN A N 1
ATOM 2797 C CA . ASN A 1 342 ? -7.18 -13.93 22.344 1 88.56 342 ASN A CA 1
ATOM 2798 C C . ASN A 1 342 ? -7.422 -14.359 20.906 1 88.56 342 ASN A C 1
ATOM 2800 O O . ASN A 1 342 ? -6.594 -15.062 20.312 1 88.56 342 ASN A O 1
ATOM 2804 N N . SER A 1 343 ? -8.602 -13.961 20.469 1 89 343 SER A N 1
ATOM 2805 C CA . SER A 1 343 ? -9 -14.383 19.125 1 89 343 SER A CA 1
ATOM 2806 C C . SER A 1 343 ? -9.094 -13.195 18.188 1 89 343 SER A C 1
ATOM 2808 O O . SER A 1 343 ? -9.242 -12.055 18.625 1 89 343 SER A O 1
ATOM 2810 N N . VAL A 1 344 ? -8.945 -13.477 16.922 1 89.62 344 VAL A N 1
ATOM 2811 C CA . VAL A 1 344 ? -9.109 -12.508 15.836 1 89.62 344 VAL A CA 1
ATOM 2812 C C . VAL A 1 344 ? -10.18 -13 14.867 1 89.62 344 VAL A C 1
ATOM 2814 O O . VAL A 1 344 ? -10.312 -14.203 14.633 1 89.62 344 VAL A O 1
ATOM 2817 N N . ALA A 1 345 ? -10.906 -12.102 14.336 1 91 345 ALA A N 1
ATOM 2818 C CA . ALA A 1 345 ? -11.969 -12.461 13.406 1 91 345 ALA A CA 1
ATOM 2819 C C . ALA A 1 345 ? -11.484 -12.398 11.961 1 91 345 ALA A C 1
ATOM 2821 O O . ALA A 1 345 ? -10.867 -11.414 11.555 1 91 345 ALA A O 1
ATOM 2822 N N . ILE A 1 346 ? -11.656 -13.422 11.25 1 88.75 346 ILE A N 1
ATOM 2823 C CA . ILE A 1 346 ? -11.461 -13.422 9.805 1 88.75 346 ILE A CA 1
ATOM 2824 C C . ILE A 1 346 ? -12.758 -13.023 9.109 1 88.75 346 ILE A C 1
ATOM 2826 O O . ILE A 1 346 ? -13.805 -13.648 9.328 1 88.75 346 ILE A O 1
ATOM 2830 N N . VAL A 1 347 ? -12.641 -12.023 8.312 1 91.62 347 VAL A N 1
ATOM 2831 C CA . VAL A 1 347 ? -13.867 -11.422 7.789 1 91.62 347 VAL A CA 1
ATOM 2832 C C . VAL A 1 347 ? -13.758 -11.258 6.273 1 91.62 347 VAL A C 1
ATOM 2834 O O . VAL A 1 347 ? -12.703 -10.875 5.762 1 91.62 347 VAL A O 1
ATOM 2837 N N . ARG A 1 348 ? -14.836 -11.594 5.625 1 91.19 348 ARG A N 1
ATOM 2838 C CA . ARG A 1 348 ? -14.992 -11.258 4.215 1 91.19 348 ARG A CA 1
ATOM 2839 C C . ARG A 1 348 ? -15.508 -9.836 4.039 1 91.19 348 ARG A C 1
ATOM 2841 O O . ARG A 1 348 ? -16.641 -9.531 4.43 1 91.19 348 ARG A O 1
ATOM 2848 N N . LYS A 1 349 ? -14.773 -9.031 3.389 1 92.5 349 LYS A N 1
ATOM 2849 C CA . LYS A 1 349 ? -15.133 -7.625 3.221 1 92.5 349 LYS A CA 1
ATOM 2850 C C . LYS A 1 349 ? -15.484 -7.32 1.769 1 92.5 349 LYS A C 1
ATOM 2852 O O . LYS A 1 349 ? -14.703 -7.609 0.858 1 92.5 349 LYS A O 1
ATOM 2857 N N . VAL A 1 350 ? -16.656 -6.84 1.573 1 92.44 350 VAL A N 1
ATOM 2858 C CA . VAL A 1 350 ? -17.062 -6.27 0.293 1 92.44 350 VAL A CA 1
ATOM 2859 C C . VAL A 1 350 ? -17.109 -4.746 0.395 1 92.44 350 VAL A C 1
ATOM 2861 O O . VAL A 1 350 ? -18 -4.184 1.03 1 92.44 350 VAL A O 1
ATOM 2864 N N . PHE A 1 351 ? -16.234 -4.141 -0.169 1 88.19 351 PHE A N 1
ATOM 2865 C CA . PHE A 1 351 ? -16.047 -2.703 -0.019 1 88.19 351 PHE A CA 1
ATOM 2866 C C . PHE A 1 351 ? -17.172 -1.931 -0.699 1 88.19 351 PHE A C 1
ATOM 2868 O O . PHE A 1 351 ? -17.719 -0.988 -0.125 1 88.19 351 PHE A O 1
ATOM 2875 N N . ARG A 1 352 ? -17.422 -2.246 -1.942 1 88.5 352 ARG A N 1
ATOM 2876 C CA . ARG A 1 352 ? -18.516 -1.68 -2.73 1 88.5 352 ARG A CA 1
ATOM 2877 C C . ARG A 1 352 ? -19.391 -2.779 -3.309 1 88.5 352 ARG A C 1
ATOM 2879 O O . ARG A 1 352 ? -18.953 -3.92 -3.463 1 88.5 352 ARG A O 1
ATOM 2886 N N . ASN A 1 353 ? -20.516 -2.336 -3.576 1 88 353 ASN A N 1
ATOM 2887 C CA . ASN A 1 353 ? -21.422 -3.328 -4.141 1 88 353 ASN A CA 1
ATOM 2888 C C . ASN A 1 353 ? -20.812 -4.008 -5.367 1 88 353 ASN A C 1
ATOM 2890 O O . ASN A 1 353 ? -20.344 -3.332 -6.285 1 88 353 ASN A O 1
ATOM 2894 N N . ASN A 1 354 ? -20.734 -5.301 -5.246 1 84.75 354 ASN A N 1
ATOM 2895 C CA . ASN A 1 354 ? -20.312 -6.16 -6.348 1 84.75 354 ASN A CA 1
ATOM 2896 C C . ASN A 1 354 ? -18.812 -6.008 -6.633 1 84.75 354 ASN A C 1
ATOM 2898 O O . ASN A 1 354 ? -18.359 -6.277 -7.75 1 84.75 354 ASN A O 1
ATOM 2902 N N . SER A 1 355 ? -18.172 -5.5 -5.633 1 86.06 355 SER A N 1
ATOM 2903 C CA . SER A 1 355 ? -16.719 -5.457 -5.762 1 86.06 355 SER A CA 1
ATOM 2904 C C . SER A 1 355 ? -16.094 -6.773 -5.324 1 86.06 355 SER A C 1
ATOM 2906 O O . SER A 1 355 ? -16.703 -7.555 -4.598 1 86.06 355 SER A O 1
ATOM 2908 N N . THR A 1 356 ? -14.938 -6.973 -5.875 1 83.94 356 THR A N 1
ATOM 2909 C CA . THR A 1 356 ? -14.211 -8.18 -5.484 1 83.94 356 THR A CA 1
ATOM 2910 C C . THR A 1 356 ? -13.969 -8.203 -3.977 1 83.94 356 THR A C 1
ATOM 2912 O O . THR A 1 356 ? -13.414 -7.254 -3.416 1 83.94 356 THR A O 1
ATOM 2915 N N . PRO A 1 357 ? -14.469 -9.266 -3.361 1 88.75 357 PRO A N 1
ATOM 2916 C CA . PRO A 1 357 ? -14.281 -9.359 -1.911 1 88.75 357 PRO A CA 1
ATOM 2917 C C . PRO A 1 357 ? -12.82 -9.562 -1.519 1 88.75 357 PRO A C 1
ATOM 2919 O O . PRO A 1 357 ? -12.039 -10.133 -2.289 1 88.75 357 PRO A O 1
ATOM 2922 N N . ARG A 1 358 ? -12.547 -9.055 -0.361 1 86.75 358 ARG A N 1
ATOM 2923 C CA . ARG A 1 358 ? -11.242 -9.289 0.248 1 86.75 358 ARG A CA 1
ATOM 2924 C C . ARG A 1 358 ? -11.391 -9.883 1.644 1 86.75 358 ARG A C 1
ATOM 2926 O O . ARG A 1 358 ? -12.375 -9.633 2.334 1 86.75 358 ARG A O 1
ATOM 2933 N N . MET A 1 359 ? -10.391 -10.695 1.913 1 87.38 359 MET A N 1
ATOM 2934 C CA . MET A 1 359 ? -10.367 -11.25 3.264 1 87.38 359 MET A CA 1
ATOM 2935 C C . MET A 1 359 ? -9.523 -10.383 4.191 1 87.38 359 MET A C 1
ATOM 2937 O O . MET A 1 359 ? -8.398 -10.008 3.84 1 87.38 359 MET A O 1
ATOM 2941 N N . VAL A 1 360 ? -10.109 -10.094 5.328 1 88.81 360 VAL A N 1
ATOM 2942 C CA . VAL A 1 360 ? -9.406 -9.242 6.281 1 88.81 360 VAL A CA 1
ATOM 2943 C C . VAL A 1 360 ? -9.469 -9.867 7.676 1 88.81 360 VAL A C 1
ATOM 2945 O O . VAL A 1 360 ? -10.344 -10.695 7.953 1 88.81 360 VAL A O 1
ATOM 2948 N N . ALA A 1 361 ? -8.531 -9.492 8.484 1 88.38 361 ALA A N 1
ATOM 2949 C CA . ALA A 1 361 ? -8.523 -9.859 9.898 1 88.38 361 ALA A CA 1
ATOM 2950 C C . ALA A 1 361 ? -8.828 -8.656 10.781 1 88.38 361 ALA A C 1
ATOM 2952 O O . ALA A 1 361 ? -8.32 -7.559 10.547 1 88.38 361 ALA A O 1
ATOM 2953 N N . LEU A 1 362 ? -9.703 -8.844 11.711 1 90.56 362 LEU A N 1
ATOM 2954 C CA . LEU A 1 362 ? -10.039 -7.801 12.68 1 90.56 362 LEU A CA 1
ATOM 2955 C C . LEU A 1 362 ? -9.422 -8.102 14.039 1 90.56 362 LEU A C 1
ATOM 2957 O O . LEU A 1 362 ? -9.727 -9.125 14.656 1 90.56 362 LEU A O 1
ATOM 2961 N N . PHE A 1 363 ? -8.617 -7.203 14.492 1 88.62 363 PHE A N 1
ATOM 2962 C CA . PHE A 1 363 ? -7.938 -7.344 15.773 1 88.62 363 PHE A CA 1
ATOM 2963 C C . PHE A 1 363 ? -8.578 -6.445 16.828 1 88.62 363 PHE A C 1
ATOM 2965 O O . PHE A 1 363 ? -8.75 -5.246 16.609 1 88.62 363 PHE A O 1
ATOM 2972 N N . PRO A 1 364 ? -8.938 -7.059 17.953 1 89.81 364 PRO A N 1
ATOM 2973 C CA . PRO A 1 364 ? -9.469 -6.211 19.016 1 89.81 364 PRO A CA 1
ATOM 2974 C C . PRO A 1 364 ? -8.391 -5.371 19.703 1 89.81 364 PRO A C 1
ATOM 2976 O O . PRO A 1 364 ? -7.32 -5.883 20.031 1 89.81 364 PRO A O 1
ATOM 2979 N N . CYS A 1 365 ? -8.602 -4.199 19.812 1 83.56 365 CYS A N 1
ATOM 2980 C CA . CYS A 1 365 ? -7.719 -3.277 20.516 1 83.56 365 CYS A CA 1
ATOM 2981 C C . CYS A 1 365 ? -8.43 -2.635 21.703 1 83.56 365 CYS A C 1
ATOM 2983 O O . CYS A 1 365 ? -9.398 -1.893 21.516 1 83.56 365 CYS A O 1
ATOM 2985 N N . ILE A 1 366 ? -7.91 -2.969 22.828 1 80.81 366 ILE A N 1
ATOM 2986 C CA . ILE A 1 366 ? -8.539 -2.467 24.047 1 80.81 366 ILE A CA 1
ATOM 2987 C C . ILE A 1 366 ? -7.5 -1.771 24.922 1 80.81 366 ILE A C 1
ATOM 2989 O O . ILE A 1 366 ? -6.336 -2.182 24.953 1 80.81 366 ILE A O 1
ATOM 2993 N N . ASP A 1 367 ? -7.84 -0.773 25.578 1 74.69 367 ASP A N 1
ATOM 2994 C CA . ASP A 1 367 ? -7.109 -0.118 26.656 1 74.69 367 ASP A CA 1
ATOM 2995 C C . ASP A 1 367 ? -5.836 0.549 26.141 1 74.69 367 ASP A C 1
ATOM 2997 O O . ASP A 1 367 ? -4.781 0.469 26.766 1 74.69 367 ASP A O 1
ATOM 3001 N N . ILE A 1 368 ? -5.84 0.888 24.953 1 71.5 368 ILE A N 1
ATOM 3002 C CA . ILE A 1 368 ? -4.766 1.743 24.469 1 71.5 368 ILE A CA 1
ATOM 3003 C C . ILE A 1 368 ? -5.02 3.188 24.891 1 71.5 368 ILE A C 1
ATOM 3005 O O . ILE A 1 368 ? -6.117 3.715 24.703 1 71.5 368 ILE A O 1
ATOM 3009 N N . PRO A 1 369 ? -4.051 3.762 25.422 1 66.81 369 PRO A N 1
ATOM 3010 C CA . PRO A 1 369 ? -4.25 5.129 25.906 1 66.81 369 PRO A CA 1
ATOM 3011 C C . PRO A 1 369 ? -4.684 6.09 24.797 1 66.81 369 PRO A C 1
ATOM 3013 O O . PRO A 1 369 ? -4.156 6.031 23.688 1 66.81 369 PRO A O 1
ATOM 3016 N N . ASP A 1 370 ? -5.695 6.875 25 1 66.31 370 ASP A N 1
ATOM 3017 C CA . ASP A 1 370 ? -6.211 7.953 24.172 1 66.31 370 ASP A CA 1
ATOM 3018 C C . ASP A 1 370 ? -6.871 7.398 22.906 1 66.31 370 ASP A C 1
ATOM 3020 O O . ASP A 1 370 ? -7.035 8.117 21.922 1 66.31 370 ASP A O 1
ATOM 3024 N N . GLU A 1 371 ? -7.121 6.07 22.906 1 73.12 371 GLU A N 1
ATOM 3025 C CA . GLU A 1 371 ? -7.824 5.48 21.766 1 73.12 371 GLU A CA 1
ATOM 3026 C C . GLU A 1 371 ? -9.047 4.684 22.234 1 73.12 371 GLU A C 1
ATOM 3028 O O . GLU A 1 371 ? -9.016 4.051 23.281 1 73.12 371 GLU A O 1
ATOM 3033 N N . PRO A 1 372 ? -10.062 4.766 21.516 1 78.12 372 PRO A N 1
ATOM 3034 C CA . PRO A 1 372 ? -11.234 3.957 21.859 1 78.12 372 PRO A CA 1
ATOM 3035 C C . PRO A 1 372 ? -11.023 2.471 21.562 1 78.12 372 PRO A C 1
ATOM 3037 O O . PRO A 1 372 ? -10.133 2.104 20.812 1 78.12 372 PRO A O 1
ATOM 3040 N N . TRP A 1 373 ? -11.883 1.697 22.312 1 82.38 373 TRP A N 1
ATOM 3041 C CA . TRP A 1 373 ? -11.922 0.289 21.938 1 82.38 373 TRP A CA 1
ATOM 3042 C C . TRP A 1 373 ? -12.367 0.129 20.484 1 82.38 373 TRP A C 1
ATOM 3044 O O . TRP A 1 373 ? -13.328 0.772 20.047 1 82.38 373 TRP A O 1
ATOM 3054 N N . CYS A 1 374 ? -11.625 -0.541 19.781 1 87.62 374 CYS A N 1
ATOM 3055 C CA . CYS A 1 374 ? -11.953 -0.682 18.375 1 87.62 374 CYS A CA 1
ATOM 3056 C C . CYS A 1 374 ? -11.383 -1.977 17.797 1 87.62 374 CYS A C 1
ATOM 3058 O O . CYS A 1 374 ? -10.766 -2.758 18.531 1 87.62 374 CYS A O 1
ATOM 3060 N N . LEU A 1 375 ? -11.789 -2.23 16.641 1 89.81 375 LEU A N 1
ATOM 3061 C CA . LEU A 1 375 ? -11.18 -3.307 15.867 1 89.81 375 LEU A CA 1
ATOM 3062 C C . LEU A 1 375 ? -10.266 -2.746 14.789 1 89.81 375 LEU A C 1
ATOM 3064 O O . LEU A 1 375 ? -10.609 -1.76 14.125 1 89.81 375 LEU A O 1
ATOM 3068 N N . VAL A 1 376 ? -9.18 -3.314 14.766 1 86.19 376 VAL A N 1
ATOM 3069 C CA . VAL A 1 376 ? -8.234 -2.914 13.734 1 86.19 376 VAL A CA 1
ATOM 3070 C C . VAL A 1 376 ? -8.242 -3.934 12.594 1 86.19 376 VAL A C 1
ATOM 3072 O O . VAL A 1 376 ? -8.133 -5.141 12.836 1 86.19 376 VAL A O 1
ATOM 3075 N N . GLU A 1 377 ? -8.328 -3.42 11.43 1 88.38 377 GLU A N 1
ATOM 3076 C CA . GLU A 1 377 ? -8.445 -4.27 10.25 1 88.38 377 GLU A CA 1
ATOM 3077 C C . GLU A 1 377 ? -7.102 -4.418 9.539 1 88.38 377 GLU A C 1
ATOM 3079 O O . GLU A 1 377 ? -6.406 -3.432 9.305 1 88.38 377 GLU A O 1
ATOM 3084 N N . ILE A 1 378 ? -6.789 -5.641 9.234 1 81.69 378 ILE A N 1
ATOM 3085 C CA . ILE A 1 378 ? -5.617 -5.941 8.422 1 81.69 378 ILE A CA 1
ATOM 3086 C C . ILE A 1 378 ? -6.016 -6.84 7.258 1 81.69 378 ILE A C 1
ATOM 3088 O O . ILE A 1 378 ? -6.699 -7.852 7.449 1 81.69 378 ILE A O 1
ATOM 3092 N N . GLU A 1 379 ? -5.637 -6.496 6.07 1 83.69 379 GLU A N 1
ATOM 3093 C CA . GLU A 1 379 ? -5.961 -7.305 4.902 1 83.69 379 GLU A CA 1
ATOM 3094 C C . GLU A 1 379 ? -5.078 -8.547 4.824 1 83.69 379 GLU A C 1
ATOM 3096 O O . GLU A 1 379 ? -3.877 -8.477 5.098 1 83.69 379 GLU A O 1
ATOM 3101 N N . LEU A 1 380 ? -5.641 -9.617 4.41 1 83.19 380 LEU A N 1
ATOM 3102 C CA . LEU A 1 380 ? -4.926 -10.883 4.309 1 83.19 380 LEU A CA 1
ATOM 3103 C C . LEU A 1 380 ? -4.559 -11.18 2.859 1 83.19 380 LEU A C 1
ATOM 3105 O O . LEU A 1 380 ? -5.27 -10.781 1.937 1 83.19 380 LEU A O 1
ATOM 3109 N N . ALA A 1 381 ? -3.451 -11.883 2.688 1 81.44 381 ALA A N 1
ATOM 3110 C CA . ALA A 1 381 ? -2.92 -12.141 1.353 1 81.44 381 ALA A CA 1
ATOM 3111 C C . ALA A 1 381 ? -3.527 -13.414 0.759 1 81.44 381 ALA A C 1
ATOM 3113 O O . ALA A 1 381 ? -3.861 -14.344 1.489 1 81.44 381 ALA A O 1
ATOM 3114 N N . PHE A 1 382 ? -3.662 -13.406 -0.547 1 83.12 382 PHE A N 1
ATOM 3115 C CA . PHE A 1 382 ? -3.947 -14.617 -1.311 1 83.12 382 PHE A CA 1
ATOM 3116 C C . PHE A 1 382 ? -2.656 -15.312 -1.724 1 83.12 382 PHE A C 1
ATOM 3118 O O . PHE A 1 382 ? -1.564 -14.781 -1.523 1 83.12 382 PHE A O 1
ATOM 3125 N N . ALA A 1 383 ? -2.777 -16.422 -2.254 1 80.25 383 ALA A N 1
ATOM 3126 C CA . ALA A 1 383 ? -1.614 -17.234 -2.619 1 80.25 383 ALA A CA 1
ATOM 3127 C C . ALA A 1 383 ? -0.735 -16.5 -3.627 1 80.25 383 ALA A C 1
ATOM 3129 O O . ALA A 1 383 ? 0.494 -16.547 -3.545 1 80.25 383 ALA A O 1
ATOM 3130 N N . GLU A 1 384 ? -1.332 -15.805 -4.516 1 81.75 384 GLU A N 1
ATOM 3131 C CA . GLU A 1 384 ? -0.576 -15.133 -5.57 1 81.75 384 GLU A CA 1
ATOM 3132 C C . GLU A 1 384 ? 0.202 -13.945 -5.02 1 81.75 384 GLU A C 1
ATOM 3134 O O . GLU A 1 384 ? 1.172 -13.492 -5.633 1 81.75 384 GLU A O 1
ATOM 3139 N N . ASP A 1 385 ? -0.22 -13.469 -3.906 1 79 385 ASP A N 1
ATOM 3140 C CA . ASP A 1 385 ? 0.418 -12.297 -3.314 1 79 385 ASP A CA 1
ATOM 3141 C C . ASP A 1 385 ? 1.708 -12.68 -2.592 1 79 385 ASP A C 1
ATOM 3143 O O . ASP A 1 385 ? 2.562 -11.828 -2.346 1 79 385 ASP A O 1
ATOM 3147 N N . ARG A 1 386 ? 1.817 -13.898 -2.27 1 77.69 386 ARG A N 1
ATOM 3148 C CA . ARG A 1 386 ? 2.924 -14.352 -1.436 1 77.69 386 ARG A CA 1
ATOM 3149 C C . ARG A 1 386 ? 4.129 -14.742 -2.287 1 77.69 386 ARG A C 1
ATOM 3151 O O . ARG A 1 386 ? 3.975 -15.352 -3.35 1 77.69 386 ARG A O 1
ATOM 3158 N N . ARG A 1 387 ? 5.254 -14.352 -1.727 1 75.5 387 ARG A N 1
ATOM 3159 C CA . ARG A 1 387 ? 6.504 -14.797 -2.332 1 75.5 387 ARG A CA 1
ATOM 3160 C C . ARG A 1 387 ? 7.199 -15.828 -1.452 1 75.5 387 ARG A C 1
ATOM 3162 O O . ARG A 1 387 ? 7.289 -15.656 -0.234 1 75.5 387 ARG A O 1
ATOM 3169 N N . LEU A 1 388 ? 7.441 -17.016 -1.96 1 67 388 LEU A N 1
ATOM 3170 C CA . LEU A 1 388 ? 7.977 -18.125 -1.171 1 67 388 LEU A CA 1
ATOM 3171 C C . LEU A 1 388 ? 9.5 -18.047 -1.09 1 67 388 LEU A C 1
ATOM 3173 O O . LEU A 1 388 ? 10.164 -17.797 -2.096 1 67 388 LEU A O 1
ATOM 3177 N N . MET A 1 389 ? 9.875 -17.906 0.164 1 68.81 389 MET A N 1
ATOM 3178 C CA . MET A 1 389 ? 11.312 -17.953 0.406 1 68.81 389 MET A CA 1
ATOM 3179 C C . MET A 1 389 ? 11.758 -19.344 0.84 1 68.81 389 MET A C 1
ATOM 3181 O O . MET A 1 389 ? 11.055 -20.016 1.589 1 68.81 389 MET A O 1
ATOM 3185 N N . GLU A 1 390 ? 12.672 -19.875 0.162 1 61.28 390 GLU A N 1
ATOM 3186 C CA . GLU A 1 390 ? 13.211 -21.188 0.536 1 61.28 390 GLU A CA 1
ATOM 3187 C C . GLU A 1 390 ? 13.93 -21.109 1.879 1 61.28 390 GLU A C 1
ATOM 3189 O O . GLU A 1 390 ? 14.711 -20.188 2.129 1 61.28 390 GLU A O 1
ATOM 3194 N N . SER A 1 391 ? 13.297 -21.812 2.961 1 59.25 391 SER A N 1
ATOM 3195 C CA . SER A 1 391 ? 13.852 -21.844 4.309 1 59.25 391 SER A CA 1
ATOM 3196 C C . SER A 1 391 ? 15.117 -22.688 4.363 1 59.25 391 SER A C 1
ATOM 3198 O O . SER A 1 391 ? 15.156 -23.797 3.814 1 59.25 391 SER A O 1
ATOM 3200 N N . ARG A 1 392 ? 16.234 -22.156 4.445 1 57.25 392 ARG A N 1
ATOM 3201 C CA . ARG A 1 392 ? 17.359 -23 4.816 1 57.25 392 ARG A CA 1
ATOM 3202 C C . ARG A 1 392 ? 17.391 -23.25 6.32 1 57.25 392 ARG A C 1
ATOM 3204 O O . ARG A 1 392 ? 17.219 -22.312 7.109 1 57.25 392 ARG A O 1
ATOM 3211 N N . PRO A 1 393 ? 17.141 -24.578 6.762 1 52.38 393 PRO A N 1
ATOM 3212 C CA . PRO A 1 393 ? 17.172 -24.891 8.188 1 52.38 393 PRO A CA 1
ATOM 3213 C C . PRO A 1 393 ? 18.328 -24.25 8.922 1 52.38 393 PRO A C 1
ATOM 3215 O O . PRO A 1 393 ? 19.469 -24.312 8.461 1 52.38 393 PRO A O 1
ATOM 3218 N N . MET A 1 394 ? 18.109 -23.172 9.594 1 54.53 394 MET A N 1
ATOM 3219 C CA . MET A 1 394 ? 19.156 -22.359 10.227 1 54.53 394 MET A CA 1
ATOM 3220 C C . MET A 1 394 ? 19.484 -22.875 11.609 1 54.53 394 MET A C 1
ATOM 3222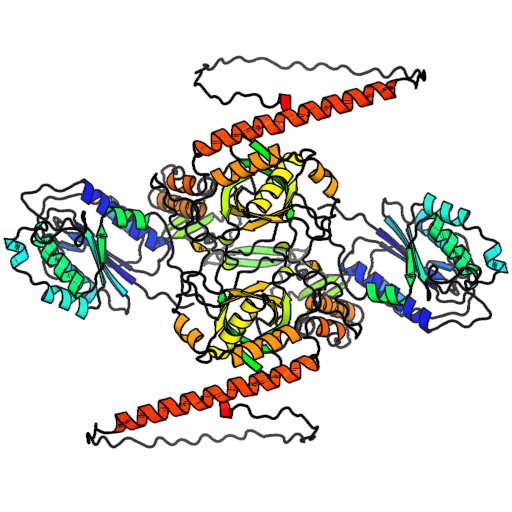 O O . MET A 1 394 ? 20.328 -22.312 12.312 1 54.53 394 MET A O 1
ATOM 3226 N N . LYS A 1 395 ? 18.797 -23.938 12.062 1 53.66 395 LYS A N 1
ATOM 3227 C CA . LYS A 1 395 ? 19.047 -24.375 13.43 1 53.66 395 LYS A CA 1
ATOM 3228 C C . LYS A 1 395 ? 20.547 -24.578 13.672 1 53.66 395 LYS A C 1
ATOM 3230 O O . LYS A 1 395 ? 21.031 -24.344 14.781 1 53.66 395 LYS A O 1
ATOM 3235 N N . SER A 1 396 ? 21.219 -24.875 12.711 1 53.56 396 SER A N 1
ATOM 3236 C CA . SER A 1 396 ? 22.625 -25.188 12.961 1 53.56 396 SER A CA 1
ATOM 3237 C C . SER A 1 396 ? 23.422 -23.938 13.281 1 53.56 396 SER A C 1
ATOM 3239 O O . SER A 1 396 ? 24.375 -23.984 14.07 1 53.56 396 SER A O 1
ATOM 3241 N N . ILE A 1 397 ? 23.078 -22.891 12.742 1 53.91 397 ILE A N 1
ATOM 3242 C CA . ILE A 1 397 ? 23.891 -21.688 12.93 1 53.91 397 ILE A CA 1
ATOM 3243 C C . ILE A 1 397 ? 23.672 -21.125 14.336 1 53.91 397 ILE A C 1
ATOM 3245 O O . ILE A 1 397 ? 24.594 -20.594 14.945 1 53.91 397 ILE A O 1
ATOM 3249 N N . ILE A 1 398 ? 22.516 -21.359 14.891 1 54.84 398 ILE A N 1
ATOM 3250 C CA . ILE A 1 398 ? 22.109 -20.828 16.188 1 54.84 398 ILE A CA 1
ATOM 3251 C C . ILE A 1 398 ? 22.906 -21.5 17.297 1 54.84 398 ILE A C 1
ATOM 3253 O O . ILE A 1 398 ? 23.266 -20.875 18.297 1 54.84 398 ILE A O 1
ATOM 3257 N N . LYS A 1 399 ? 23.125 -22.781 17.062 1 55.25 399 LYS A N 1
ATOM 3258 C CA . LYS A 1 399 ? 23.812 -23.531 18.125 1 55.25 399 LYS A CA 1
ATOM 3259 C C . LYS A 1 399 ? 25.188 -22.953 18.391 1 55.25 399 LYS A C 1
ATOM 3261 O O . LYS A 1 399 ? 25.797 -23.25 19.422 1 55.25 399 LYS A O 1
ATOM 3266 N N . GLN A 1 400 ? 25.578 -22.031 17.594 1 56.66 400 GLN A N 1
ATOM 3267 C CA . GLN A 1 400 ? 26.969 -21.641 17.75 1 56.66 400 GLN A CA 1
ATOM 3268 C C . GLN A 1 400 ? 27.078 -20.328 18.5 1 56.66 400 GLN A C 1
ATOM 3270 O O . GLN A 1 400 ? 28.188 -19.844 18.766 1 56.66 400 GLN A O 1
ATOM 3275 N N . LEU A 1 401 ? 26.016 -19.703 19 1 63.47 401 LEU A N 1
ATOM 3276 C CA . LEU A 1 401 ? 26.188 -18.422 19.688 1 63.47 401 LEU A CA 1
ATOM 3277 C C . LEU A 1 401 ? 26.469 -18.641 21.172 1 63.47 401 LEU A C 1
ATOM 3279 O O . LEU A 1 401 ? 25.781 -19.438 21.828 1 63.47 401 LEU A O 1
ATOM 3283 N N . SER A 1 402 ? 27.672 -18.172 21.625 1 69.19 402 SER A N 1
ATOM 3284 C CA . SER A 1 402 ? 28.031 -18.297 23.047 1 69.19 402 SER A CA 1
ATOM 3285 C C . SER A 1 402 ? 27.125 -17.422 23.922 1 69.19 402 SER A C 1
ATOM 3287 O O . SER A 1 402 ? 26.578 -16.438 23.453 1 69.19 402 SER A O 1
ATOM 3289 N N . ASN A 1 403 ? 26.797 -17.859 25.125 1 74.5 403 ASN A N 1
ATOM 3290 C CA . ASN A 1 403 ? 26 -17.125 26.109 1 74.5 403 ASN A CA 1
ATOM 3291 C C . ASN A 1 403 ? 26.547 -15.734 26.359 1 74.5 403 ASN A C 1
ATOM 3293 O O . ASN A 1 403 ? 25.781 -14.789 26.562 1 74.5 403 ASN A O 1
ATOM 3297 N N . GLU A 1 404 ? 27.906 -15.656 26.266 1 76.06 404 GLU A N 1
ATOM 3298 C CA . GLU A 1 404 ? 28.547 -14.359 26.516 1 76.06 404 GLU A CA 1
ATOM 3299 C C . GLU A 1 404 ? 28.25 -13.375 25.391 1 76.06 404 GLU A C 1
ATOM 3301 O O . GLU A 1 404 ? 28 -12.195 25.641 1 76.06 404 GLU A O 1
ATOM 3306 N N . GLN A 1 405 ? 28.297 -13.898 24.266 1 74.94 405 GLN A N 1
ATOM 3307 C CA . GLN A 1 405 ? 28 -13.047 23.125 1 74.94 405 GLN A CA 1
ATOM 3308 C C . GLN A 1 405 ? 26.547 -12.57 23.141 1 74.94 405 GLN A C 1
ATOM 3310 O O . GLN A 1 405 ? 26.281 -11.391 22.891 1 74.94 405 GLN A O 1
ATOM 3315 N N . ASN A 1 406 ? 25.719 -13.375 23.578 1 76.81 406 ASN A N 1
ATOM 3316 C CA . ASN A 1 406 ? 24.297 -13.039 23.641 1 76.81 406 ASN A CA 1
ATOM 3317 C C . ASN A 1 406 ? 24.016 -11.977 24.703 1 76.81 406 ASN A C 1
ATOM 3319 O O . ASN A 1 406 ? 23.234 -11.055 24.469 1 76.81 406 ASN A O 1
ATOM 3323 N N . LYS A 1 407 ? 24.703 -12.141 25.781 1 80.25 407 LYS A N 1
ATOM 3324 C CA . LYS A 1 407 ? 24.484 -11.188 26.859 1 80.25 407 LYS A CA 1
ATOM 3325 C C . LYS A 1 407 ? 25.016 -9.805 26.469 1 80.25 407 LYS A C 1
ATOM 3327 O O . LYS A 1 407 ? 24.391 -8.789 26.812 1 80.25 407 LYS A O 1
ATOM 3332 N N . ALA A 1 408 ? 26.094 -9.812 25.797 1 79.44 408 ALA A N 1
ATOM 3333 C CA . ALA A 1 408 ? 26.656 -8.539 25.359 1 79.44 408 ALA A CA 1
ATOM 3334 C C . ALA A 1 408 ? 25.703 -7.809 24.406 1 79.44 408 ALA A C 1
ATOM 3336 O O . ALA A 1 408 ? 25.547 -6.59 24.5 1 79.44 408 ALA A O 1
ATOM 3337 N N . VAL A 1 409 ? 25.172 -8.516 23.609 1 79.94 409 VAL A N 1
ATOM 3338 C CA . VAL A 1 409 ? 24.25 -7.914 22.656 1 79.94 409 VAL A CA 1
ATOM 3339 C C . VAL A 1 409 ? 22.984 -7.461 23.375 1 79.94 409 VAL A C 1
ATOM 3341 O O . VAL A 1 409 ? 22.438 -6.391 23.078 1 79.94 409 VAL A O 1
ATOM 3344 N N . ASP A 1 410 ? 22.547 -8.195 24.328 1 81.19 410 ASP A N 1
ATOM 3345 C CA . ASP A 1 410 ? 21.391 -7.809 25.141 1 81.19 410 ASP A CA 1
ATOM 3346 C C . ASP A 1 410 ? 21.609 -6.465 25.828 1 81.19 410 ASP A C 1
ATOM 3348 O O . ASP A 1 410 ? 20.734 -5.602 25.828 1 81.19 410 ASP A O 1
ATOM 3352 N N . ASP A 1 411 ? 22.797 -6.402 26.328 1 79.5 411 ASP A N 1
ATOM 3353 C CA . ASP A 1 411 ? 23.141 -5.184 27.062 1 79.5 411 ASP A CA 1
ATOM 3354 C C . ASP A 1 411 ? 23.172 -3.98 26.125 1 79.5 411 ASP A C 1
ATOM 3356 O O . ASP A 1 411 ? 22.781 -2.875 26.5 1 79.5 411 ASP A O 1
ATOM 3360 N N . LEU A 1 412 ? 23.625 -4.25 25.031 1 79.81 412 LEU A N 1
ATOM 3361 C CA . LEU A 1 412 ? 23.672 -3.18 24.047 1 79.81 412 LEU A CA 1
ATOM 3362 C C . LEU A 1 412 ? 22.25 -2.723 23.688 1 79.81 412 LEU A C 1
ATOM 3364 O O . LEU A 1 412 ? 21.984 -1.521 23.641 1 79.81 412 LEU A O 1
ATOM 3368 N N . ILE A 1 413 ? 21.391 -3.633 23.469 1 82.62 413 ILE A N 1
ATOM 3369 C CA . ILE A 1 413 ? 20.016 -3.312 23.109 1 82.62 413 ILE A CA 1
ATOM 3370 C C . ILE A 1 413 ? 19.359 -2.521 24.234 1 82.62 413 ILE A C 1
ATOM 3372 O O . ILE A 1 413 ? 18.703 -1.504 24 1 82.62 413 ILE A O 1
ATOM 3376 N N . ASN A 1 414 ? 19.609 -2.959 25.391 1 77.62 414 ASN A N 1
ATOM 3377 C CA . ASN A 1 414 ? 19.031 -2.285 26.547 1 77.62 414 ASN A CA 1
ATOM 3378 C C . ASN A 1 414 ? 19.531 -0.85 26.672 1 77.62 414 ASN A C 1
ATOM 3380 O O . ASN A 1 414 ? 18.781 0.042 27.062 1 77.62 414 ASN A O 1
ATOM 3384 N N . SER A 1 415 ? 20.75 -0.664 26.281 1 77.75 415 SER A N 1
ATOM 3385 C CA . SER A 1 415 ? 21.344 0.669 26.375 1 77.75 415 SER A CA 1
ATOM 3386 C C . SER A 1 415 ? 20.797 1.593 25.297 1 77.75 415 SER A C 1
ATOM 3388 O O . SER A 1 415 ? 20.844 2.816 25.422 1 77.75 415 SER A O 1
ATOM 3390 N N . LEU A 1 416 ? 20.312 1.049 24.281 1 78.12 416 LEU A N 1
ATOM 3391 C CA . LEU A 1 416 ? 19.828 1.84 23.156 1 78.12 416 LEU A CA 1
ATOM 3392 C C . LEU A 1 416 ? 18.312 1.86 23.109 1 78.12 416 LEU A C 1
ATOM 3394 O O . LEU A 1 416 ? 17.719 2.211 22.078 1 78.12 416 LEU A O 1
ATOM 3398 N N . MET A 1 417 ? 17.719 1.47 24.188 1 76.44 417 MET A N 1
ATOM 3399 C CA . MET A 1 417 ? 16.25 1.497 24.266 1 76.44 417 MET A CA 1
ATOM 3400 C C . MET A 1 417 ? 15.734 2.932 24.281 1 76.44 417 MET A C 1
ATOM 3402 O O . MET A 1 417 ? 16.219 3.756 25.062 1 76.44 417 MET A O 1
ATOM 3406 N N . LEU A 1 418 ? 15.016 3.213 23.328 1 71.25 418 LEU A N 1
ATOM 3407 C CA . LEU A 1 418 ? 14.406 4.539 23.281 1 71.25 418 LEU A CA 1
ATOM 3408 C C . LEU A 1 418 ? 13.398 4.73 24.406 1 71.25 418 LEU A C 1
ATOM 3410 O O . LEU A 1 418 ? 12.727 3.777 24.797 1 71.25 418 LEU A O 1
ATOM 3414 N N . ASN A 1 419 ? 13.609 5.684 25.297 1 59.41 419 ASN A N 1
ATOM 3415 C CA . ASN A 1 419 ? 12.664 5.957 26.375 1 59.41 419 ASN A CA 1
ATOM 3416 C C . ASN A 1 419 ? 11.234 6.039 25.859 1 59.41 419 ASN A C 1
ATOM 3418 O O . ASN A 1 419 ? 11.008 6.312 24.688 1 59.41 419 ASN A O 1
ATOM 3422 N N . ASP A 1 420 ? 10.336 5.535 26.703 1 53.91 420 ASP A N 1
ATOM 3423 C CA . ASP A 1 420 ? 8.906 5.547 26.422 1 53.91 420 ASP A CA 1
ATOM 3424 C C . ASP A 1 420 ? 8.492 6.836 25.719 1 53.91 420 ASP A C 1
ATOM 3426 O O . ASP A 1 420 ? 8.898 7.93 26.109 1 53.91 420 ASP A O 1
ATOM 3430 N N . ILE A 1 421 ? 8.438 6.77 24.422 1 49.88 421 ILE A N 1
ATOM 3431 C CA . ILE A 1 421 ? 8.203 7.609 23.25 1 49.88 421 ILE A CA 1
ATOM 3432 C C . ILE A 1 421 ? 7.379 8.836 23.656 1 49.88 421 ILE A C 1
ATOM 3434 O O . ILE A 1 421 ? 6.855 9.547 22.781 1 49.88 421 ILE A O 1
ATOM 3438 N N . GLN A 1 422 ? 7.066 9.117 24.891 1 48.88 422 GLN A N 1
ATOM 3439 C CA . GLN A 1 422 ? 6.051 10.164 24.969 1 48.88 422 GLN A CA 1
ATOM 3440 C C . GLN A 1 422 ? 6.617 11.516 24.547 1 48.88 422 GLN A C 1
ATOM 3442 O O . GLN A 1 422 ? 5.871 12.406 24.141 1 48.88 422 GLN A O 1
ATOM 3447 N N . ASP A 1 423 ? 7.891 11.766 24.672 1 51.72 423 ASP A N 1
ATOM 3448 C CA . ASP A 1 423 ? 8.297 13.125 24.328 1 51.72 423 ASP A CA 1
ATOM 3449 C C . ASP A 1 423 ? 9.336 13.117 23.203 1 51.72 423 ASP A C 1
ATOM 3451 O O . ASP A 1 423 ? 10.414 12.531 23.359 1 51.72 423 ASP A O 1
ATOM 3455 N N . SER A 1 424 ? 8.992 13.43 22.016 1 55.88 424 SER A N 1
ATOM 3456 C CA . SER A 1 424 ? 9.828 13.5 20.828 1 55.88 424 SER A CA 1
ATOM 3457 C C . SER A 1 424 ? 10.938 14.531 20.984 1 55.88 424 SER A C 1
ATOM 3459 O O . SER A 1 424 ? 11.852 14.609 20.156 1 55.88 424 SER A O 1
ATOM 3461 N N . TYR A 1 425 ? 10.859 15.398 21.969 1 53.91 425 TYR A N 1
ATOM 3462 C CA . TYR A 1 425 ? 11.883 16.438 22.094 1 53.91 425 TYR A CA 1
ATOM 3463 C C . TYR A 1 425 ? 13.039 15.961 22.969 1 53.91 425 TYR A C 1
ATOM 3465 O O . TYR A 1 425 ? 12.828 15.453 24.062 1 53.91 425 TYR A O 1
ATOM 3473 N N . GLY A 1 426 ? 14.141 15.852 22.344 1 53 426 GLY A N 1
ATOM 3474 C CA . GLY A 1 426 ? 15.344 15.492 23.078 1 53 426 GLY A CA 1
ATOM 3475 C C . GLY A 1 426 ? 15.82 16.578 24.016 1 53 426 GLY A C 1
ATOM 3476 O O . GLY A 1 426 ? 15.273 17.688 24.031 1 53 426 GLY A O 1
ATOM 3477 N N . VAL A 1 427 ? 16.703 16.328 24.859 1 48.69 427 VAL A N 1
ATOM 3478 C CA . VAL A 1 427 ? 17.344 17.25 25.781 1 48.69 427 VAL A CA 1
ATOM 3479 C C . VAL A 1 427 ? 17.938 18.422 25.016 1 48.69 427 VAL A C 1
ATOM 3481 O O . VAL A 1 427 ? 17.922 19.562 25.516 1 48.69 427 VAL A O 1
ATOM 3484 N N . ASP A 1 428 ? 18.266 18.172 23.766 1 50.12 428 ASP A N 1
ATOM 3485 C CA . ASP A 1 428 ? 18.891 19.203 22.969 1 50.12 428 ASP A CA 1
ATOM 3486 C C . ASP A 1 428 ? 17.859 20.094 22.281 1 50.12 428 ASP A C 1
ATOM 3488 O O . ASP A 1 428 ? 18.203 21 21.516 1 50.12 428 ASP A O 1
ATOM 3492 N N . GLY A 1 429 ? 16.578 19.797 22.578 1 54.97 429 GLY A N 1
ATOM 3493 C CA . GLY A 1 429 ? 15.523 20.594 21.984 1 54.97 429 GLY A CA 1
ATOM 3494 C C . GLY A 1 429 ? 15.102 20.094 20.609 1 54.97 429 GLY A C 1
ATOM 3495 O O . GLY A 1 429 ? 14.133 20.594 20.031 1 54.97 429 GLY A O 1
ATOM 3496 N N . ASN A 1 430 ? 15.961 19.062 20.281 1 57.69 430 ASN A N 1
ATOM 3497 C CA . ASN A 1 430 ? 15.633 18.547 18.953 1 57.69 430 ASN A CA 1
ATOM 3498 C C . ASN A 1 430 ? 14.539 17.484 19.031 1 57.69 430 ASN A C 1
ATOM 3500 O O . ASN A 1 430 ? 14.398 16.797 20.047 1 57.69 430 ASN A O 1
ATOM 3504 N N . GLN A 1 431 ? 13.719 17.516 18.062 1 63 431 GLN A N 1
ATOM 3505 C CA . GLN A 1 431 ? 12.664 16.5 17.969 1 63 431 GLN A CA 1
ATOM 3506 C C . GLN A 1 431 ? 13.195 15.211 17.359 1 63 431 GLN A C 1
ATOM 3508 O O . GLN A 1 431 ? 13.961 15.242 16.391 1 63 431 GLN A O 1
ATOM 3513 N N . TYR A 1 432 ? 12.977 14.18 18.078 1 66.62 432 TYR A N 1
ATOM 3514 C CA . TYR A 1 432 ? 13.367 12.867 17.578 1 66.62 432 TYR A CA 1
ATOM 3515 C C . TYR A 1 432 ? 12.164 12.109 17.047 1 66.62 432 TYR A C 1
ATOM 3517 O O . TYR A 1 432 ? 11.016 12.445 17.359 1 66.62 432 TYR A O 1
ATOM 3525 N N . PHE A 1 433 ? 12.539 11.195 16.266 1 74.75 433 PHE A N 1
ATOM 3526 C CA . PHE A 1 433 ? 11.477 10.484 15.562 1 74.75 433 PHE A CA 1
ATOM 3527 C C . PHE A 1 433 ? 10.617 9.695 16.547 1 74.75 433 PHE A C 1
ATOM 3529 O O . PHE A 1 433 ? 11.141 8.953 17.375 1 74.75 433 PHE A O 1
ATOM 3536 N N . LEU A 1 434 ? 9.414 9.961 16.547 1 70.38 434 LEU A N 1
ATOM 3537 C CA . LEU A 1 434 ? 8.344 9.188 17.156 1 70.38 434 LEU A CA 1
ATOM 3538 C C . LEU A 1 434 ? 7.254 8.859 16.156 1 70.38 434 LEU A C 1
ATOM 3540 O O . LEU A 1 434 ? 6.699 9.758 15.508 1 70.38 434 LEU A O 1
ATOM 3544 N N . PRO A 1 435 ? 7.082 7.566 16 1 72.44 435 PRO A N 1
ATOM 3545 C CA . PRO A 1 435 ? 6.125 7.184 14.961 1 72.44 435 PRO A CA 1
ATOM 3546 C C . PRO A 1 435 ? 4.816 7.965 15.047 1 72.44 435 PRO A C 1
ATOM 3548 O O . PRO A 1 435 ? 4.188 8.016 16.109 1 72.44 435 PRO A O 1
ATOM 3551 N N . GLY A 1 436 ? 4.527 8.594 14 1 74.5 436 GLY A N 1
ATOM 3552 C CA . GLY A 1 436 ? 3.246 9.266 13.883 1 74.5 436 GLY A CA 1
ATOM 3553 C C . GLY A 1 436 ? 3.24 10.656 14.5 1 74.5 436 GLY A C 1
ATOM 3554 O O . GLY A 1 436 ? 2.242 11.375 14.422 1 74.5 436 GLY A O 1
ATOM 3555 N N . CYS A 1 437 ? 4.34 11.109 15.047 1 75.5 437 CYS A N 1
ATOM 3556 C CA . CYS A 1 437 ? 4.332 12.375 15.773 1 75.5 437 CYS A CA 1
ATOM 3557 C C . CYS A 1 437 ? 5.191 13.422 15.07 1 75.5 437 CYS A C 1
ATOM 3559 O O . CYS A 1 437 ? 5.02 14.617 15.289 1 75.5 437 CYS A O 1
ATOM 3561 N N . VAL A 1 438 ? 6.027 12.977 14.297 1 81.19 438 VAL A N 1
ATOM 3562 C CA . VAL A 1 438 ? 6.945 13.906 13.648 1 81.19 438 VAL A CA 1
ATOM 3563 C C . VAL A 1 438 ? 6.629 13.984 12.156 1 81.19 438 VAL A C 1
ATOM 3565 O O . VAL A 1 438 ? 6.348 12.969 11.516 1 81.19 438 VAL A O 1
ATOM 3568 N N . PRO A 1 439 ? 6.637 15.188 11.68 1 86.5 439 PRO A N 1
ATOM 3569 C CA . PRO A 1 439 ? 6.398 15.32 10.242 1 86.5 439 PRO A CA 1
ATOM 3570 C C . PRO A 1 439 ? 7.539 14.766 9.398 1 86.5 439 PRO A C 1
ATOM 3572 O O . PRO A 1 439 ? 8.664 14.633 9.891 1 86.5 439 PRO A O 1
ATOM 3575 N N . ASN A 1 440 ? 7.258 14.508 8.195 1 86.69 440 ASN A N 1
ATOM 3576 C CA . ASN A 1 440 ? 8.258 14.016 7.25 1 86.69 440 ASN A CA 1
ATOM 3577 C C . ASN A 1 440 ? 9.25 15.109 6.871 1 86.69 440 ASN A C 1
ATOM 3579 O O . ASN A 1 440 ? 8.883 16.109 6.25 1 86.69 440 ASN A O 1
ATOM 3583 N N . PRO A 1 441 ? 10.445 14.945 7.234 1 88.56 441 PRO A N 1
ATOM 3584 C CA . PRO A 1 441 ? 11.453 15.977 6.988 1 88.56 441 PRO A CA 1
ATOM 3585 C C . PRO A 1 441 ? 11.648 16.266 5.504 1 88.56 441 PRO A C 1
ATOM 3587 O O . PRO A 1 441 ? 11.945 17.406 5.129 1 88.56 441 PRO A O 1
ATOM 3590 N N . ALA A 1 442 ? 11.539 15.305 4.691 1 88.31 442 ALA A N 1
ATOM 3591 C CA . ALA A 1 442 ? 11.703 15.523 3.258 1 88.31 442 ALA A CA 1
ATOM 3592 C C . ALA A 1 442 ? 10.617 16.438 2.711 1 88.31 442 ALA A C 1
ATOM 3594 O O . ALA A 1 442 ? 10.898 17.328 1.904 1 88.31 442 ALA A O 1
ATOM 3595 N N . ILE A 1 443 ? 9.469 16.188 3.146 1 88.75 443 ILE A N 1
ATOM 3596 C CA . ILE A 1 443 ? 8.352 17.031 2.715 1 88.75 443 ILE A CA 1
ATOM 3597 C C . ILE A 1 443 ? 8.539 18.453 3.244 1 88.75 443 ILE A C 1
ATOM 3599 O O . ILE A 1 443 ? 8.312 19.422 2.52 1 88.75 443 ILE A O 1
ATOM 3603 N N . GLN A 1 444 ? 8.883 18.516 4.469 1 90.31 444 GLN A N 1
ATOM 3604 C CA . GLN A 1 444 ? 9.125 19.812 5.078 1 90.31 444 GLN A CA 1
ATOM 3605 C C . GLN A 1 444 ? 10.219 20.578 4.328 1 90.31 444 GLN A C 1
ATOM 3607 O O . GLN A 1 444 ? 10.078 21.781 4.082 1 90.31 444 GLN A O 1
ATOM 3612 N N . HIS A 1 445 ? 11.234 19.875 4.004 1 91 445 HIS A N 1
ATOM 3613 C CA . HIS A 1 445 ? 12.328 20.484 3.254 1 91 445 HIS A CA 1
ATOM 3614 C C . HIS A 1 445 ? 11.852 21 1.9 1 91 445 HIS A C 1
ATOM 3616 O O . HIS A 1 445 ? 12.242 22.078 1.474 1 91 445 HIS A O 1
ATOM 3622 N N . ARG A 1 446 ? 11.078 20.281 1.285 1 89.44 446 ARG A N 1
ATOM 3623 C CA . ARG A 1 446 ? 10.531 20.703 -0 1 89.44 446 ARG A CA 1
ATOM 3624 C C . ARG A 1 446 ? 9.734 21.984 0.14 1 89.44 446 ARG A C 1
ATOM 3626 O O . ARG A 1 446 ? 9.867 22.906 -0.676 1 89.44 446 ARG A O 1
ATOM 3633 N N . TRP A 1 447 ? 8.961 22.047 1.13 1 90.38 447 TRP A N 1
ATOM 3634 C CA . TRP A 1 447 ? 8.188 23.266 1.38 1 90.38 447 TRP A CA 1
ATOM 3635 C C . TRP A 1 447 ? 9.102 24.453 1.62 1 90.38 447 TRP A C 1
ATOM 3637 O O . TRP A 1 447 ? 8.859 25.547 1.104 1 90.38 447 TRP A O 1
ATOM 3647 N N . HIS A 1 448 ? 10.117 24.25 2.396 1 90.38 448 HIS A N 1
ATOM 3648 C CA . HIS A 1 448 ? 11.062 25.312 2.705 1 90.38 448 HIS A CA 1
ATOM 3649 C C . HIS A 1 448 ? 11.734 25.828 1.44 1 90.38 448 HIS A C 1
ATOM 3651 O O . HIS A 1 448 ? 11.875 27.047 1.264 1 90.38 448 HIS A O 1
ATOM 3657 N N . ILE A 1 449 ? 12.125 24.953 0.631 1 91 449 ILE A N 1
ATOM 3658 C CA . ILE A 1 449 ? 12.828 25.328 -0.588 1 91 449 ILE A CA 1
ATOM 3659 C C . ILE A 1 449 ? 11.883 26.062 -1.528 1 91 449 ILE A C 1
ATOM 3661 O O . ILE A 1 449 ? 12.266 27.062 -2.152 1 91 449 ILE A O 1
ATOM 3665 N N . LEU A 1 450 ? 10.711 25.594 -1.624 1 90.06 450 LEU A N 1
ATOM 3666 C CA . LEU A 1 450 ? 9.727 26.25 -2.475 1 90.06 450 LEU A CA 1
ATOM 3667 C C . LEU A 1 450 ? 9.445 27.672 -1.984 1 90.06 450 LEU A C 1
ATOM 3669 O O . LEU A 1 450 ? 9.359 28.609 -2.787 1 90.06 450 LEU A O 1
ATOM 3673 N N . SER A 1 451 ? 9.266 27.766 -0.713 1 91.31 451 SER A N 1
ATOM 3674 C CA . SER A 1 451 ? 9.055 29.094 -0.126 1 91.31 451 SER A CA 1
ATOM 3675 C C . SER A 1 451 ? 10.242 30.016 -0.388 1 91.31 451 SER A C 1
ATOM 3677 O O . SER A 1 451 ? 10.062 31.156 -0.795 1 91.31 451 SER A O 1
ATOM 3679 N N . TYR A 1 452 ? 11.375 29.531 -0.187 1 91 452 TYR A N 1
ATOM 3680 C CA . TYR A 1 452 ? 12.578 30.312 -0.394 1 91 452 TYR A CA 1
ATOM 3681 C C . TYR A 1 452 ? 12.695 30.766 -1.846 1 91 452 TYR A C 1
ATOM 3683 O O . TYR A 1 452 ? 13.016 31.922 -2.119 1 91 452 TYR A O 1
ATOM 3691 N N . ARG A 1 453 ? 12.445 29.891 -2.725 1 89.88 453 ARG A N 1
ATOM 3692 C CA . ARG A 1 453 ? 12.555 30.203 -4.145 1 89.88 453 ARG A CA 1
ATOM 3693 C C . ARG A 1 453 ? 11.516 31.234 -4.562 1 89.88 453 ARG A C 1
ATOM 3695 O O . ARG A 1 453 ? 11.789 32.094 -5.398 1 89.88 453 ARG A O 1
ATOM 3702 N N . ALA A 1 454 ? 10.406 31.109 -4.043 1 90.06 454 ALA A N 1
ATOM 3703 C CA . ALA A 1 454 ? 9.344 32.062 -4.367 1 90.06 454 ALA A CA 1
ATOM 3704 C C . ALA A 1 454 ? 9.695 33.469 -3.893 1 90.06 454 ALA A C 1
ATOM 3706 O O . ALA A 1 454 ? 9.43 34.438 -4.59 1 90.06 454 ALA A O 1
ATOM 3707 N N . ILE A 1 455 ? 10.258 33.5 -2.732 1 90.69 455 ILE A N 1
ATOM 3708 C CA . ILE A 1 455 ? 10.609 34.781 -2.133 1 90.69 455 ILE A CA 1
ATOM 3709 C C . ILE A 1 455 ? 11.875 35.344 -2.787 1 90.69 455 ILE A C 1
ATOM 3711 O O . ILE A 1 455 ? 12 36.531 -3.01 1 90.69 455 ILE A O 1
ATOM 3715 N N . ASN A 1 456 ? 12.797 34.375 -3.059 1 89.19 456 ASN A N 1
ATOM 3716 C CA . ASN A 1 456 ? 14.086 34.719 -3.643 1 89.19 456 ASN A CA 1
ATOM 3717 C C . ASN A 1 456 ? 14.305 34.031 -4.98 1 89.19 456 ASN A C 1
ATOM 3719 O O . ASN A 1 456 ? 15.078 33.062 -5.066 1 89.19 456 ASN A O 1
ATOM 3723 N N . PRO A 1 457 ? 13.797 34.5 -6.043 1 84.81 457 PRO A N 1
ATOM 3724 C CA . PRO A 1 457 ? 13.867 33.812 -7.328 1 84.81 457 PRO A CA 1
ATOM 3725 C C . PRO A 1 457 ? 15.289 33.719 -7.875 1 84.81 457 PRO A C 1
ATOM 3727 O O . PRO A 1 457 ? 15.625 32.781 -8.586 1 84.81 457 PRO A O 1
ATOM 3730 N N . ASP A 1 458 ? 16.203 34.625 -7.543 1 85.88 458 ASP A N 1
ATOM 3731 C CA . ASP A 1 458 ? 17.516 34.656 -8.188 1 85.88 458 ASP A CA 1
ATOM 3732 C C . ASP A 1 458 ? 18.625 34.281 -7.207 1 85.88 458 ASP A C 1
ATOM 3734 O O . ASP A 1 458 ? 19.797 34.219 -7.578 1 85.88 458 ASP A O 1
ATOM 3738 N N . LYS A 1 459 ? 18.281 33.938 -6.031 1 87.69 459 LYS A N 1
ATOM 3739 C CA . LYS A 1 459 ? 19.297 33.562 -5.047 1 87.69 459 LYS A CA 1
ATOM 3740 C C . LYS A 1 459 ? 19.516 32.062 -5.012 1 87.69 459 LYS A C 1
ATOM 3742 O O . LYS A 1 459 ? 18.609 31.281 -5.324 1 87.69 459 LYS A O 1
ATOM 3747 N N . PRO A 1 460 ? 20.75 31.688 -4.719 1 88.19 460 PRO A N 1
ATOM 3748 C CA . PRO A 1 460 ? 21 30.25 -4.586 1 88.19 460 PRO A CA 1
ATOM 3749 C C . PRO A 1 460 ? 20.188 29.625 -3.461 1 88.19 460 PRO A C 1
ATOM 3751 O O . PRO A 1 460 ? 19.891 30.281 -2.455 1 88.19 460 PRO A O 1
ATOM 3754 N N . LEU A 1 461 ? 19.828 28.438 -3.67 1 88.38 461 LEU A N 1
ATOM 3755 C CA . LEU A 1 461 ? 18.969 27.719 -2.727 1 88.38 461 LEU A CA 1
ATOM 3756 C C . LEU A 1 461 ? 19.766 27.297 -1.495 1 88.38 461 LEU A C 1
ATOM 3758 O O . LEU A 1 461 ? 20.922 26.906 -1.604 1 88.38 461 LEU A O 1
ATOM 3762 N N . PRO A 1 462 ? 19.172 27.438 -0.35 1 87.62 462 PRO A N 1
ATOM 3763 C CA . PRO A 1 462 ? 19.828 27.047 0.901 1 87.62 462 PRO A CA 1
ATOM 3764 C C . PRO A 1 462 ? 19.875 25.531 1.097 1 87.62 462 PRO A C 1
ATOM 3766 O O . PRO A 1 462 ? 19.125 24.797 0.438 1 87.62 462 PRO A O 1
ATOM 3769 N N . ALA A 1 463 ? 20.781 25.125 1.994 1 87 463 ALA A N 1
ATOM 3770 C CA . ALA A 1 463 ? 20.844 23.719 2.381 1 87 463 ALA A CA 1
ATOM 3771 C C . ALA A 1 463 ? 19.719 23.375 3.354 1 87 463 ALA A C 1
ATOM 3773 O O . ALA A 1 463 ? 19.062 24.266 3.898 1 87 463 ALA A O 1
ATOM 3774 N N . MET A 1 464 ? 19.453 22.172 3.5 1 87.44 464 MET A N 1
ATOM 3775 C CA . MET A 1 464 ? 18.438 21.719 4.438 1 87.44 464 MET A CA 1
ATOM 3776 C C . MET A 1 464 ? 18.766 22.172 5.859 1 87.44 464 MET A C 1
ATOM 3778 O O . MET A 1 464 ? 19.922 22.109 6.281 1 87.44 464 MET A O 1
ATOM 3782 N N . GLU A 1 465 ? 17.719 22.594 6.535 1 85.44 465 GLU A N 1
ATOM 3783 C CA . GLU A 1 465 ? 17.906 23.047 7.914 1 85.44 465 GLU A CA 1
ATOM 3784 C C . GLU A 1 465 ? 18.328 21.891 8.812 1 85.44 465 GLU A C 1
ATOM 3786 O O . GLU A 1 465 ? 17.859 20.766 8.664 1 85.44 465 GLU A O 1
ATOM 3791 N N . ASN A 1 466 ? 19.109 22.109 9.758 1 82.75 466 ASN A N 1
ATOM 3792 C CA . ASN A 1 466 ? 19.719 21.109 10.617 1 82.75 466 ASN A CA 1
ATOM 3793 C C . ASN A 1 466 ? 18.672 20.375 11.445 1 82.75 466 ASN A C 1
ATOM 3795 O O . ASN A 1 466 ? 18.781 19.156 11.672 1 82.75 466 ASN A O 1
ATOM 3799 N N . TYR A 1 467 ? 17.688 21.109 11.859 1 81.44 467 TYR A N 1
ATOM 3800 C CA . TYR A 1 467 ? 16.703 20.469 12.727 1 81.44 467 TYR A CA 1
ATOM 3801 C C . TYR A 1 467 ? 15.93 19.391 11.969 1 81.44 467 TYR A C 1
ATOM 3803 O O . TYR A 1 467 ? 15.461 18.422 12.562 1 81.44 467 TYR A O 1
ATOM 3811 N N . LEU A 1 468 ? 15.789 19.516 10.68 1 85.44 468 LEU A N 1
ATOM 3812 C CA . LEU A 1 468 ? 15.117 18.531 9.859 1 85.44 468 LEU A CA 1
ATOM 3813 C C . LEU A 1 468 ? 15.977 17.281 9.703 1 85.44 468 LEU A C 1
ATOM 3815 O O . LEU A 1 468 ? 15.461 16.156 9.734 1 85.44 468 LEU A O 1
ATOM 3819 N N . LYS A 1 469 ? 17.234 17.5 9.578 1 81.06 469 LYS A N 1
ATOM 3820 C CA . LYS A 1 469 ? 18.172 16.391 9.445 1 81.06 469 LYS A CA 1
ATOM 3821 C C . LYS A 1 469 ? 18.234 15.57 10.734 1 81.06 469 LYS A C 1
ATOM 3823 O O . LYS A 1 469 ? 18.297 14.336 10.688 1 81.06 469 LYS A O 1
ATOM 3828 N N . LYS A 1 470 ? 18.172 16.203 11.773 1 79.69 470 LYS A N 1
ATOM 3829 C CA . LYS A 1 470 ? 18.344 15.578 13.078 1 79.69 470 LYS A CA 1
ATOM 3830 C C . LYS A 1 470 ? 17.156 14.68 13.422 1 79.69 470 LYS A C 1
ATOM 3832 O O . LYS A 1 470 ? 17.266 13.75 14.219 1 79.69 470 LYS A O 1
ATOM 3837 N N . ILE A 1 471 ? 16.109 14.961 12.812 1 81.56 471 ILE A N 1
ATOM 3838 C CA . ILE A 1 471 ? 14.906 14.195 13.094 1 81.56 471 ILE A CA 1
ATOM 3839 C C . ILE A 1 471 ? 15.156 12.719 12.781 1 81.56 471 ILE A C 1
ATOM 3841 O O . ILE A 1 471 ? 14.711 11.836 13.516 1 81.56 471 ILE A O 1
ATOM 3845 N N . LEU A 1 472 ? 15.875 12.453 11.727 1 81.12 472 LEU A N 1
ATOM 3846 C CA . LEU A 1 472 ? 16.047 11.078 11.273 1 81.12 472 LEU A CA 1
ATOM 3847 C C . LEU A 1 472 ? 17.422 10.539 11.656 1 81.12 472 LEU A C 1
ATOM 3849 O O . LEU A 1 472 ? 17.766 9.406 11.328 1 81.12 472 LEU A O 1
ATOM 3853 N N . GLU A 1 473 ? 18.156 11.383 12.234 1 76.81 473 GLU A N 1
ATOM 3854 C CA . GLU A 1 473 ? 19.484 10.938 12.641 1 76.81 473 GLU A CA 1
ATOM 3855 C C . GLU A 1 473 ? 19.469 10.359 14.047 1 76.81 473 GLU A C 1
ATOM 3857 O O . GLU A 1 473 ? 18.781 10.875 14.93 1 76.81 473 GLU A O 1
ATOM 3862 N N . ALA A 1 474 ? 20.047 9.18 14.062 1 68.88 474 ALA A N 1
ATOM 3863 C CA . ALA A 1 474 ? 20.109 8.453 15.328 1 68.88 474 ALA A CA 1
ATOM 3864 C C . ALA A 1 474 ? 20.703 9.328 16.438 1 68.88 474 ALA A C 1
ATOM 3866 O O . ALA A 1 474 ? 21.641 10.078 16.203 1 68.88 474 ALA A O 1
ATOM 3867 N N . PRO A 1 475 ? 19.891 9.383 17.531 1 62.47 475 PRO A N 1
ATOM 3868 C CA . PRO A 1 475 ? 20.422 10.172 18.641 1 62.47 475 PRO A CA 1
ATOM 3869 C C . PRO A 1 475 ? 21.844 9.75 19.031 1 62.47 475 PRO A C 1
ATOM 3871 O O . PRO A 1 475 ? 22.25 8.617 18.766 1 62.47 475 PRO A O 1
ATOM 3874 N N . LEU A 1 476 ? 22.781 10.727 19.203 1 57.09 476 LEU A N 1
ATOM 3875 C CA . LEU A 1 476 ? 24.172 10.531 19.641 1 57.09 476 LEU A CA 1
ATOM 3876 C C . LEU A 1 476 ? 24.25 9.406 20.672 1 57.09 476 LEU A C 1
ATOM 3878 O O . LEU A 1 476 ? 23.359 9.234 21.5 1 57.09 476 LEU A O 1
ATOM 3882 N N . ILE A 1 477 ? 25.141 8.406 20.219 1 58.03 477 ILE A N 1
ATOM 3883 C CA . ILE A 1 477 ? 25.484 7.258 21.047 1 58.03 477 ILE A CA 1
ATOM 3884 C C . ILE A 1 477 ? 25.516 7.668 22.516 1 58.03 477 ILE A C 1
ATOM 3886 O O . ILE A 1 477 ? 26.203 8.617 22.891 1 58.03 477 ILE A O 1
ATOM 3890 N N . LYS A 1 478 ? 24.469 7.219 23.25 1 59.38 478 LYS A N 1
ATOM 3891 C CA . LYS A 1 478 ? 24.578 7.406 24.688 1 59.38 478 LYS A CA 1
ATOM 3892 C C . LYS A 1 478 ? 25.906 6.848 25.203 1 59.38 478 LYS A C 1
ATOM 3894 O O . LYS A 1 478 ? 26.422 5.859 24.672 1 59.38 478 LYS A O 1
ATOM 3899 N N . GLU A 1 479 ? 26.688 7.641 25.859 1 58.56 479 GLU A N 1
ATOM 3900 C CA . GLU A 1 479 ? 27.938 7.215 26.5 1 58.56 479 GLU A CA 1
ATOM 3901 C C . GLU A 1 479 ? 27.859 5.758 26.953 1 58.56 479 GLU A C 1
ATOM 3903 O O . GLU A 1 479 ? 28.828 5.004 26.781 1 58.56 479 GLU A O 1
ATOM 3908 N N . ARG A 1 480 ? 26.734 5.359 27.391 1 60.22 480 ARG A N 1
ATOM 3909 C CA . ARG A 1 480 ? 26.562 4.008 27.906 1 60.22 480 ARG A CA 1
ATOM 3910 C C . ARG A 1 480 ? 26.609 2.979 26.781 1 60.22 480 ARG A C 1
ATOM 3912 O O . ARG A 1 480 ? 27.078 1.858 26.984 1 60.22 480 ARG A O 1
ATOM 3919 N N . SER A 1 481 ? 26.25 3.322 25.609 1 68.38 481 SER A N 1
ATOM 3920 C CA . SER A 1 481 ? 26.188 2.365 24.516 1 68.38 481 SER A CA 1
ATOM 3921 C C . SER A 1 481 ? 27.578 2.113 23.922 1 68.38 481 SER A C 1
ATOM 3923 O O . SER A 1 481 ? 27.844 1.042 23.375 1 68.38 481 SER A O 1
ATOM 3925 N N . LYS A 1 482 ? 28.438 3.035 24.266 1 68.81 482 LYS A N 1
ATOM 3926 C CA . LYS A 1 482 ? 29.797 2.879 23.75 1 68.81 482 LYS A CA 1
ATOM 3927 C C . LYS A 1 482 ? 30.531 1.727 24.438 1 68.81 482 LYS A C 1
ATOM 3929 O O . LYS A 1 482 ? 31.25 0.966 23.797 1 68.81 482 LYS A O 1
ATOM 3934 N N . SER A 1 483 ? 30.312 1.644 25.703 1 72.38 483 SER A N 1
ATOM 3935 C CA . SER A 1 483 ? 30.953 0.57 26.438 1 72.38 483 SER A CA 1
ATOM 3936 C C . SER A 1 483 ? 30.469 -0.799 25.969 1 72.38 483 SER A C 1
ATOM 3938 O O . SER A 1 483 ? 31.266 -1.727 25.828 1 72.38 483 SER A O 1
ATOM 3940 N N . HIS A 1 484 ? 29.234 -0.854 25.75 1 77.31 484 HIS A N 1
ATOM 3941 C CA . HIS A 1 484 ? 28.688 -2.135 25.328 1 77.31 484 HIS A CA 1
ATOM 3942 C C . HIS A 1 484 ? 29.156 -2.494 23.922 1 77.31 484 HIS A C 1
ATOM 3944 O O . HIS A 1 484 ? 29.391 -3.668 23.609 1 77.31 484 HIS A O 1
ATOM 3950 N N . MET A 1 485 ? 29.375 -1.498 23.172 1 74.31 485 MET A N 1
ATOM 3951 C CA . MET A 1 485 ? 29.844 -1.727 21.797 1 74.31 485 MET A CA 1
ATOM 3952 C C . MET A 1 485 ? 31.266 -2.279 21.781 1 74.31 485 MET A C 1
ATOM 3954 O O . MET A 1 485 ? 31.578 -3.15 20.984 1 74.31 485 MET A O 1
ATOM 3958 N N . GLN A 1 486 ? 32.031 -1.766 22.609 1 72.88 486 GLN A N 1
ATOM 3959 C CA . GLN A 1 486 ? 33.406 -2.242 22.734 1 72.88 486 GLN A CA 1
ATOM 3960 C C . GLN A 1 486 ? 33.438 -3.699 23.172 1 72.88 486 GLN A C 1
ATOM 3962 O O . GLN A 1 486 ? 34.25 -4.488 22.688 1 72.88 486 GLN A O 1
ATOM 3967 N N . ASN A 1 487 ? 32.562 -3.992 24.016 1 71.88 487 ASN A N 1
ATOM 3968 C CA . ASN A 1 487 ? 32.469 -5.367 24.5 1 71.88 487 ASN A CA 1
ATOM 3969 C C . ASN A 1 487 ? 32.094 -6.332 23.391 1 71.88 487 ASN A C 1
ATOM 3971 O O . ASN A 1 487 ? 32.625 -7.434 23.297 1 71.88 487 ASN A O 1
ATOM 3975 N N . ILE A 1 488 ? 31.188 -5.941 22.625 1 71.88 488 ILE A N 1
ATOM 3976 C CA . ILE A 1 488 ? 30.719 -6.781 21.531 1 71.88 488 ILE A CA 1
ATOM 3977 C C . ILE A 1 488 ? 31.828 -6.965 20.5 1 71.88 488 ILE A C 1
ATOM 3979 O O . ILE A 1 488 ? 32.062 -8.078 20.016 1 71.88 488 ILE A O 1
ATOM 3983 N N . ALA A 1 489 ? 32.531 -5.91 20.188 1 70.19 489 ALA A N 1
ATOM 3984 C CA . ALA A 1 489 ? 33.656 -5.988 19.234 1 70.19 489 ALA A CA 1
ATOM 3985 C C . ALA A 1 489 ? 34.719 -6.98 19.703 1 70.19 489 ALA A C 1
ATOM 3987 O O . ALA A 1 489 ? 35.25 -7.738 18.891 1 70.19 489 ALA A O 1
ATOM 3988 N N . GLN A 1 490 ? 34.906 -6.973 20.906 1 67.94 490 GLN A N 1
ATOM 3989 C CA . GLN A 1 490 ? 35.906 -7.867 21.484 1 67.94 490 GLN A CA 1
ATOM 3990 C C . GLN A 1 490 ? 35.438 -9.312 21.438 1 67.94 490 GLN A C 1
ATOM 3992 O O . GLN A 1 490 ? 36.219 -10.219 21.141 1 67.94 490 GLN A O 1
ATOM 3997 N N . LEU A 1 491 ? 34.156 -9.453 21.688 1 62.31 491 LEU A N 1
ATOM 3998 C CA . LEU A 1 491 ? 33.594 -10.797 21.797 1 62.31 491 LEU A CA 1
ATOM 3999 C C . LEU A 1 491 ? 33.406 -11.43 20.422 1 62.31 491 LEU A C 1
ATOM 4001 O O . LEU A 1 491 ? 33.562 -12.641 20.266 1 62.31 491 LEU A O 1
ATOM 4005 N N . PHE A 1 492 ? 33 -10.672 19.438 1 62.47 492 PHE A N 1
ATOM 4006 C CA . PHE A 1 492 ? 32.719 -11.211 18.125 1 62.47 492 PHE A CA 1
ATOM 4007 C C . PHE A 1 492 ? 34 -11.281 17.281 1 62.47 492 PHE A C 1
ATOM 4009 O O . PHE A 1 492 ? 34.094 -12.086 16.344 1 62.47 492 PHE A O 1
ATOM 4016 N N . ARG A 1 493 ? 35 -10.398 17.375 1 54.09 493 ARG A N 1
ATOM 4017 C CA . ARG A 1 493 ? 36.312 -10.555 16.781 1 54.09 493 ARG A CA 1
ATOM 4018 C C . ARG A 1 493 ? 36.969 -11.867 17.188 1 54.09 493 ARG A C 1
ATOM 4020 O O . ARG A 1 493 ? 37.656 -12.516 16.391 1 54.09 493 ARG A O 1
ATOM 4027 N N . LEU A 1 494 ? 36.906 -12.188 18.375 1 44.19 494 LEU A N 1
ATOM 4028 C CA . LEU A 1 494 ? 37.562 -13.359 18.906 1 44.19 494 LEU A CA 1
ATOM 4029 C C . LEU A 1 494 ? 37.062 -14.633 18.234 1 44.19 494 LEU A C 1
ATOM 4031 O O . LEU A 1 494 ? 37.844 -15.586 18.031 1 44.19 494 LEU A O 1
ATOM 4035 N N . GLU A 1 495 ? 35.844 -14.68 17.828 1 47.19 495 GLU A N 1
ATOM 4036 C CA . GLU A 1 495 ? 35.406 -15.969 17.297 1 47.19 495 GLU A CA 1
ATOM 4037 C C . GLU A 1 495 ? 35.844 -16.125 15.836 1 47.19 495 GLU A C 1
ATOM 4039 O O . GLU A 1 495 ? 36.094 -17.234 15.375 1 47.19 495 GLU A O 1
ATOM 4044 N N . ASN A 1 496 ? 35.969 -15.188 14.945 1 43.84 496 ASN A N 1
ATOM 4045 C CA . ASN A 1 496 ? 36.531 -15.375 13.617 1 43.84 496 ASN A CA 1
ATOM 4046 C C . ASN A 1 496 ? 37.969 -15.883 13.703 1 43.84 496 ASN A C 1
ATOM 4048 O O . ASN A 1 496 ? 38.406 -16.656 12.852 1 43.84 496 ASN A O 1
ATOM 4052 N N . ILE A 1 497 ? 38.719 -15.469 14.539 1 42.09 497 ILE A N 1
ATOM 4053 C CA . ILE A 1 497 ? 40.062 -15.961 14.711 1 42.09 497 ILE A CA 1
ATOM 4054 C C . ILE A 1 497 ? 40.031 -17.453 15.062 1 42.09 497 ILE A C 1
ATOM 4056 O O . ILE A 1 497 ? 40.844 -18.234 14.547 1 42.09 497 ILE A O 1
ATOM 4060 N N . ASP A 1 498 ? 39.094 -17.875 15.812 1 39.81 498 ASP A N 1
ATOM 4061 C CA . ASP A 1 498 ? 39.156 -19.266 16.25 1 39.81 498 ASP A CA 1
ATOM 4062 C C . ASP A 1 498 ? 38.625 -20.203 15.148 1 39.81 498 ASP A C 1
ATOM 4064 O O . ASP A 1 498 ? 39.062 -21.359 15.078 1 39.81 498 ASP A O 1
ATOM 4068 N N . LEU A 1 499 ? 37.781 -19.766 14.328 1 40 499 LEU A N 1
ATOM 4069 C CA . LEU A 1 499 ? 37.375 -20.656 13.25 1 40 499 LEU A CA 1
ATOM 4070 C C . LEU A 1 499 ? 38.5 -20.812 12.219 1 40 499 LEU A C 1
ATOM 4072 O O . LEU A 1 499 ? 38.656 -21.875 11.617 1 40 499 LEU A O 1
ATOM 4076 N N . LYS A 1 500 ? 39.312 -19.859 11.844 1 40.38 500 LYS A N 1
ATOM 4077 C CA . LYS A 1 500 ? 40.469 -20.047 10.992 1 40.38 500 LYS A CA 1
ATOM 4078 C C . LYS A 1 500 ? 41.469 -21.016 11.625 1 40.38 500 LYS A C 1
ATOM 4080 O O . LYS A 1 500 ? 42.125 -21.781 10.93 1 40.38 500 LYS A O 1
ATOM 4085 N N . ALA A 1 501 ? 41.594 -20.938 12.828 1 38 501 ALA A N 1
ATOM 4086 C CA . ALA A 1 501 ? 42.562 -21.875 13.438 1 38 501 ALA A CA 1
ATOM 4087 C C . ALA A 1 501 ? 42.031 -23.312 13.352 1 38 501 ALA A C 1
ATOM 4089 O O . ALA A 1 501 ? 42.812 -24.234 13.133 1 38 501 ALA A O 1
ATOM 4090 N N . ARG A 1 502 ? 40.719 -23.469 13.414 1 36.75 502 ARG A N 1
ATOM 4091 C CA . ARG A 1 502 ? 40.281 -24.859 13.352 1 36.75 502 ARG A CA 1
ATOM 4092 C C . ARG A 1 502 ? 40.312 -25.375 11.914 1 36.75 502 ARG A C 1
ATOM 4094 O O . ARG A 1 502 ? 40.594 -26.547 11.68 1 36.75 502 ARG A O 1
ATOM 4101 N N . LYS A 1 503 ? 39.969 -24.547 10.875 1 38.75 503 LYS A N 1
ATOM 4102 C CA . LYS A 1 503 ? 40.125 -25.031 9.508 1 38.75 503 LYS A CA 1
ATOM 4103 C C . LYS A 1 503 ? 41.594 -25.312 9.188 1 38.75 503 LYS A C 1
ATOM 4105 O O . LYS A 1 503 ? 41.906 -26.25 8.438 1 38.75 503 LYS A O 1
ATOM 4110 N N . LYS A 1 504 ? 42.469 -24.5 9.641 1 36.72 504 LYS A N 1
ATOM 4111 C CA . LYS A 1 504 ? 43.875 -24.828 9.359 1 36.72 504 LYS A CA 1
ATOM 4112 C C . LYS A 1 504 ? 44.281 -26.141 10.023 1 36.72 504 LYS A C 1
ATOM 4114 O O . LYS A 1 504 ? 45.125 -26.875 9.5 1 36.72 504 LYS A O 1
ATOM 4119 N N . SER A 1 505 ? 43.688 -26.328 11.156 1 34.22 505 SER A N 1
ATOM 4120 C CA . SER A 1 505 ? 44.156 -27.578 11.734 1 34.22 505 SER A CA 1
ATOM 4121 C C . SER A 1 505 ? 43.562 -28.781 10.992 1 34.22 505 SER A C 1
ATOM 4123 O O . SER A 1 505 ? 44.188 -29.828 10.891 1 34.22 505 SER A O 1
ATOM 4125 N N . ASP A 1 506 ? 42.25 -28.641 10.453 1 34.06 506 ASP A N 1
ATOM 4126 C CA . ASP A 1 506 ? 41.781 -29.859 9.789 1 34.06 506 ASP A CA 1
ATOM 4127 C C . ASP A 1 506 ? 42.344 -29.984 8.391 1 34.06 506 ASP A C 1
ATOM 4129 O O . ASP A 1 506 ? 42.25 -31.047 7.766 1 34.06 506 ASP A O 1
ATOM 4133 N N . ILE A 1 507 ? 42.75 -28.766 7.734 1 34.31 507 ILE A N 1
ATOM 4134 C CA . ILE A 1 507 ? 43.406 -28.953 6.449 1 34.31 507 ILE A CA 1
ATOM 4135 C C . ILE A 1 507 ? 44.719 -29.703 6.648 1 34.31 507 ILE A C 1
ATOM 4137 O O . ILE A 1 507 ? 45.25 -30.312 5.719 1 34.31 507 ILE A O 1
ATOM 4141 N N . ASN A 1 508 ? 45.375 -29.422 7.816 1 32.72 508 ASN A N 1
ATOM 4142 C CA . ASN A 1 508 ? 46.688 -30.094 7.816 1 32.72 508 ASN A CA 1
ATOM 4143 C C . ASN A 1 508 ? 46.531 -31.609 7.777 1 32.72 508 ASN A C 1
ATOM 4145 O O . ASN A 1 508 ? 47.5 -32.312 7.535 1 32.72 508 ASN A O 1
ATOM 4149 N N . GLU A 1 509 ? 45.438 -32.094 8.469 1 31.02 509 GLU A N 1
ATOM 4150 C CA . GLU A 1 509 ? 45.656 -33.531 8.539 1 31.02 509 GLU A CA 1
ATOM 4151 C C . GLU A 1 509 ? 45.375 -34.188 7.188 1 31.02 509 GLU A C 1
ATOM 4153 O O . GLU A 1 509 ? 45.781 -35.344 6.961 1 31.02 509 GLU A O 1
ATOM 4158 N N . VAL A 1 510 ? 44.406 -33.562 6.379 1 28.62 510 VAL A N 1
ATOM 4159 C CA . VAL A 1 510 ? 44.094 -34.469 5.27 1 28.62 510 VAL A CA 1
ATOM 4160 C C . VAL A 1 510 ? 45.156 -34.344 4.184 1 28.62 510 VAL A C 1
ATOM 4162 O O . VAL A 1 510 ? 45.062 -34.938 3.119 1 28.62 510 VAL A O 1
ATOM 4165 N N . ASN A 1 511 ? 46 -33.25 4.309 1 27.47 511 ASN A N 1
ATOM 4166 C CA . ASN A 1 511 ? 46.906 -33.156 3.174 1 27.47 511 ASN A CA 1
ATOM 4167 C C . ASN A 1 511 ? 47.812 -34.344 3.059 1 27.47 511 ASN A C 1
ATOM 4169 O O . ASN A 1 511 ? 48.844 -34.312 2.385 1 27.47 511 ASN A O 1
ATOM 4173 N N . MET A 1 512 ? 47.75 -35.219 4.07 1 24.7 512 MET A N 1
ATOM 4174 C CA . MET A 1 512 ? 48.938 -36.031 3.828 1 24.7 512 MET A CA 1
ATOM 4175 C C . MET A 1 512 ? 48.938 -36.562 2.402 1 24.7 512 MET A C 1
ATOM 4177 O O . MET A 1 512 ? 50 -36.594 1.743 1 24.7 512 MET A O 1
ATOM 4181 N N . GLN A 1 513 ? 48.094 -37.562 2.092 1 22.86 513 GLN A N 1
ATOM 4182 C CA . GLN A 1 513 ? 48.688 -38.625 1.312 1 22.86 513 GLN A CA 1
ATOM 4183 C C . GLN A 1 513 ? 48.75 -38.281 -0.172 1 22.86 513 GLN A C 1
ATOM 4185 O O . GLN A 1 513 ? 49.438 -38.938 -0.953 1 22.86 513 GLN A O 1
ATOM 4190 N N . ILE A 1 514 ? 47.688 -37.5 -0.722 1 22.75 514 ILE A N 1
ATOM 4191 C CA . ILE A 1 514 ? 47.594 -38 -2.086 1 22.75 514 ILE A CA 1
ATOM 4192 C C . ILE A 1 514 ? 48.719 -37.438 -2.947 1 22.75 514 ILE A C 1
ATOM 4194 O O . ILE A 1 514 ? 48.844 -36.219 -3.076 1 22.75 514 ILE A O 1
ATOM 4198 N N . ASP A 1 515 ? 49.844 -38.094 -3.225 1 20.2 515 ASP A N 1
ATOM 4199 C CA . ASP A 1 515 ? 51.094 -37.938 -3.949 1 20.2 515 ASP A CA 1
ATOM 4200 C C . ASP A 1 515 ? 50.844 -37.562 -5.41 1 20.2 515 ASP A C 1
ATOM 4202 O O . ASP A 1 515 ? 51.781 -37.375 -6.18 1 20.2 515 ASP A O 1
ATOM 4206 N N . ASP A 1 516 ? 49.594 -37.625 -5.969 1 19.83 516 ASP A N 1
ATOM 4207 C CA . ASP A 1 516 ? 49.844 -38 -7.359 1 19.83 516 ASP A CA 1
ATOM 4208 C C . ASP A 1 516 ? 50.469 -36.844 -8.133 1 19.83 516 ASP A C 1
ATOM 4210 O O . ASP A 1 516 ? 50.25 -35.688 -7.82 1 19.83 516 ASP A O 1
ATOM 4214 N N . ASN A 1 517 ? 51.375 -37.062 -9.172 1 18.23 517 ASN A N 1
ATOM 4215 C CA . ASN A 1 517 ? 52.469 -36.656 -10.023 1 18.23 517 ASN A CA 1
ATOM 4216 C C . ASN A 1 517 ? 52.031 -35.625 -11.055 1 18.23 517 ASN A C 1
ATOM 4218 O O . ASN A 1 517 ? 52.844 -35.031 -11.75 1 18.23 517 ASN A O 1
ATOM 4222 N N . SER A 1 518 ? 50.719 -35.469 -11.469 1 18.47 518 SER A N 1
ATOM 4223 C CA . SER A 1 518 ? 50.844 -35.281 -12.914 1 18.47 518 SER A CA 1
ATOM 4224 C C . SER A 1 518 ? 51.344 -33.906 -13.258 1 18.47 518 SER A C 1
ATOM 4226 O O . SER A 1 518 ? 51.188 -32.969 -12.469 1 18.47 518 SER A O 1
ATOM 4228 N N . ASP A 1 519 ? 51.906 -33.594 -14.523 1 17.3 519 ASP A N 1
ATOM 4229 C CA . ASP A 1 519 ? 52.875 -32.875 -15.328 1 17.3 519 ASP A CA 1
ATOM 4230 C C . ASP A 1 519 ? 52.281 -31.531 -15.789 1 17.3 519 ASP A C 1
ATOM 4232 O O . ASP A 1 519 ? 53 -30.734 -16.422 1 17.3 519 ASP A O 1
ATOM 4236 N N . THR A 1 520 ? 51 -31.125 -15.688 1 16.86 520 THR A N 1
ATOM 4237 C CA . THR A 1 520 ? 50.719 -30.438 -16.938 1 16.86 520 THR A CA 1
ATOM 4238 C C . THR A 1 520 ? 51.344 -29.031 -16.938 1 16.86 520 THR A C 1
ATOM 4240 O O . THR A 1 520 ? 51.125 -28.266 -16 1 16.86 520 THR A O 1
ATOM 4243 N N . LYS A 1 521 ? 52.312 -28.688 -17.906 1 17.02 521 LYS A N 1
ATOM 4244 C CA . LYS A 1 521 ? 53.25 -27.672 -18.328 1 17.02 521 LYS A CA 1
ATOM 4245 C C . LYS A 1 521 ? 52.562 -26.312 -18.531 1 17.02 521 LYS A C 1
ATOM 4247 O O . LYS A 1 521 ? 53 -25.297 -17.984 1 17.02 521 LYS A O 1
ATOM 4252 N N . ASP A 1 522 ? 52.188 -25.75 -19.781 1 15.89 522 ASP A N 1
ATOM 4253 C CA . ASP A 1 522 ? 52.969 -24.797 -20.547 1 15.89 522 ASP A CA 1
ATOM 4254 C C . ASP A 1 522 ? 52.375 -23.406 -20.484 1 15.89 522 ASP A C 1
ATOM 4256 O O . ASP A 1 522 ? 53.062 -22.422 -20.797 1 15.89 522 ASP A O 1
ATOM 4260 N N . CYS A 1 523 ? 51.031 -23.109 -20.391 1 15.98 523 CYS A N 1
ATOM 4261 C CA . CYS A 1 523 ? 50.719 -22.125 -21.438 1 15.98 523 CYS A CA 1
ATOM 4262 C C . CYS A 1 523 ? 51.219 -20.75 -21.047 1 15.98 523 CYS A C 1
ATOM 4264 O O . CYS A 1 523 ? 51.031 -20.312 -19.906 1 15.98 523 CYS A O 1
ATOM 4266 N N . ASN A 1 524 ? 51.875 -19.953 -22.016 1 15.52 524 ASN A N 1
ATOM 4267 C CA . ASN A 1 524 ? 52.812 -18.875 -22.281 1 15.52 524 ASN A CA 1
ATOM 4268 C C . ASN A 1 524 ? 52.188 -17.516 -22 1 15.52 524 ASN A C 1
ATOM 4270 O O . ASN A 1 524 ? 52.812 -16.688 -21.312 1 15.52 524 ASN A O 1
ATOM 4274 N N . LYS A 1 525 ? 51.312 -16.844 -22.891 1 16.58 525 LYS A N 1
ATOM 4275 C CA . LYS A 1 525 ? 51.938 -15.82 -23.719 1 16.58 525 LYS A CA 1
ATOM 4276 C C . LYS A 1 525 ? 51.875 -14.461 -23.031 1 16.58 525 LYS A C 1
ATOM 4278 O O . LYS A 1 525 ? 52.906 -13.773 -22.938 1 16.58 525 LYS A O 1
ATOM 4283 N N . ILE A 1 526 ? 50.812 -13.531 -23.344 1 16.41 526 ILE A N 1
ATOM 4284 C CA . ILE A 1 526 ? 51.094 -12.312 -24.109 1 16.41 526 ILE A CA 1
ATOM 4285 C C . ILE A 1 526 ? 51.188 -11.125 -23.156 1 16.41 526 ILE A C 1
ATOM 4287 O O . ILE A 1 526 ? 50.406 -10.992 -22.219 1 16.41 526 ILE A O 1
ATOM 4291 N N . GLU A 1 527 ? 52.062 -10.062 -23.391 1 15.48 527 GLU A N 1
ATOM 4292 C CA . GLU A 1 527 ? 52.969 -9.016 -22.922 1 15.48 527 GLU A CA 1
ATOM 4293 C C . GLU A 1 527 ? 52.219 -7.711 -22.672 1 15.48 527 GLU A C 1
ATOM 4295 O O . GLU A 1 527 ? 52.469 -7.035 -21.672 1 15.48 527 GLU A O 1
ATOM 4300 N N . ASP A 1 528 ? 51.406 -7.02 -23.5 1 15.66 528 ASP A N 1
ATOM 4301 C CA . ASP A 1 528 ? 51.969 -5.754 -23.953 1 15.66 528 ASP A CA 1
ATOM 4302 C C . ASP A 1 528 ? 51.75 -4.652 -22.922 1 15.66 528 ASP A C 1
ATOM 4304 O O . ASP A 1 528 ? 50.844 -4.75 -22.094 1 15.66 528 ASP A O 1
ATOM 4308 N N . LYS A 1 529 ? 52.156 -3.176 -23.219 1 15.91 529 LYS A N 1
ATOM 4309 C CA . LYS A 1 529 ? 53.094 -2.092 -22.891 1 15.91 529 LYS A CA 1
ATOM 4310 C C . LYS A 1 529 ? 52.344 -0.874 -22.359 1 15.91 529 LYS A C 1
ATOM 4312 O O . LYS A 1 529 ? 52.875 -0.089 -21.578 1 15.91 529 LYS A O 1
ATOM 4317 N N . VAL A 1 530 ? 51.062 -0.392 -22.656 1 16.59 530 VAL A N 1
ATOM 4318 C CA . VAL A 1 530 ? 51.219 1.004 -23.062 1 16.59 530 VAL A CA 1
ATOM 4319 C C . VAL A 1 530 ? 51.312 1.894 -21.828 1 16.59 530 VAL A C 1
ATOM 4321 O O . VAL A 1 530 ? 50.719 1.595 -20.781 1 16.59 530 VAL A O 1
ATOM 4324 N N . ASP A 1 531 ? 51.906 3.232 -21.844 1 15.95 531 ASP A N 1
ATOM 4325 C CA . ASP A 1 531 ? 52.812 4.215 -21.25 1 15.95 531 ASP A CA 1
ATOM 4326 C C . ASP A 1 531 ? 52.031 5.27 -20.469 1 15.95 531 ASP A C 1
ATOM 4328 O O . ASP A 1 531 ? 52.562 5.871 -19.531 1 15.95 531 ASP A O 1
ATOM 4332 N N . ILE A 1 532 ? 50.844 5.77 -20.75 1 17.02 532 ILE A N 1
ATOM 4333 C CA . ILE A 1 532 ? 50.875 7.227 -20.844 1 17.02 532 IL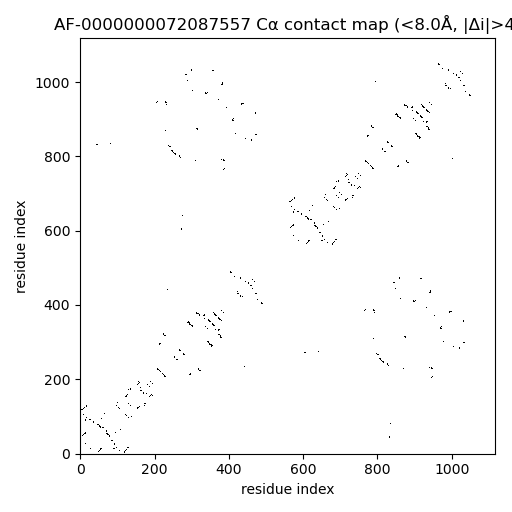E A CA 1
ATOM 4334 C C . ILE A 1 532 ? 51.031 7.82 -19.438 1 17.02 532 ILE A C 1
ATOM 4336 O O . ILE A 1 532 ? 50.531 7.258 -18.469 1 17.02 532 ILE A O 1
ATOM 4340 N N . GLU A 1 533 ? 51.188 9.195 -19.281 1 15.8 533 GLU A N 1
ATOM 4341 C CA . GLU A 1 533 ? 52 10.258 -18.719 1 15.8 533 GLU A CA 1
ATOM 4342 C C . GLU A 1 533 ? 51.469 10.703 -17.359 1 15.8 533 GLU A C 1
ATOM 4344 O O . GLU A 1 533 ? 50.281 10.484 -17.047 1 15.8 533 GLU A O 1
ATOM 4349 N N . ASN A 1 534 ? 52 11.906 -16.672 1 15.91 534 ASN A N 1
ATOM 4350 C CA . ASN A 1 534 ? 52.719 12.344 -15.492 1 15.91 534 ASN A CA 1
ATOM 4351 C C . ASN A 1 534 ? 51.844 13.133 -14.531 1 15.91 534 ASN A C 1
ATOM 4353 O O . ASN A 1 534 ? 51.969 13 -13.312 1 15.91 534 ASN A O 1
ATOM 4357 N N . ASN A 1 535 ? 51.031 14.242 -14.781 1 16.94 535 ASN A N 1
ATOM 4358 C CA . ASN A 1 535 ? 51.469 15.477 -14.141 1 16.94 535 ASN A CA 1
ATOM 4359 C C . ASN A 1 535 ? 51.031 15.531 -12.68 1 16.94 535 ASN A C 1
ATOM 4361 O O . ASN A 1 535 ? 50.062 14.859 -12.289 1 16.94 535 ASN A O 1
ATOM 4365 N N . SER A 1 536 ? 51.5 16.656 -11.648 1 16.44 536 SER A N 1
ATOM 4366 C CA . SER A 1 536 ? 52.156 16.922 -10.367 1 16.44 536 SER A CA 1
ATOM 4367 C C . SER A 1 536 ? 51.125 17.391 -9.328 1 16.44 536 SER A C 1
ATOM 4369 O O . SER A 1 536 ? 51.344 17.188 -8.125 1 16.44 536 SER A O 1
ATOM 4371 N N . TYR A 1 537 ? 50.125 18.281 -9.445 1 17.83 537 TYR A N 1
ATOM 4372 C CA . TYR A 1 537 ? 50.094 19.359 -8.477 1 17.83 537 TYR A CA 1
ATOM 4373 C C . TYR A 1 537 ? 49.75 18.844 -7.086 1 17.83 537 TYR A C 1
ATOM 4375 O O . TYR A 1 537 ? 48.938 17.922 -6.949 1 17.83 537 TYR A O 1
ATOM 4383 N N . LYS A 1 538 ? 50.375 19.406 -5.941 1 17.25 538 LYS A N 1
ATOM 4384 C CA . LYS A 1 538 ? 50.781 19.172 -4.562 1 17.25 538 LYS A CA 1
ATOM 4385 C C . LYS A 1 538 ? 49.656 19.562 -3.584 1 17.25 538 LYS A C 1
ATOM 4387 O O . LYS A 1 538 ? 49.875 19.578 -2.371 1 17.25 538 LYS A O 1
ATOM 4392 N N . GLU A 1 539 ? 48.5 19.875 -3.881 1 17.41 539 GLU A N 1
ATOM 4393 C CA . GLU A 1 539 ? 47.844 20.703 -2.879 1 17.41 539 GLU A CA 1
ATOM 4394 C C . GLU A 1 539 ? 47.875 20.062 -1.5 1 17.41 539 GLU A C 1
ATOM 4396 O O . GLU A 1 539 ? 47.812 18.828 -1.384 1 17.41 539 GLU A O 1
ATOM 4401 N N . ASP A 1 540 ? 48.125 20.844 -0.416 1 18.38 540 ASP A N 1
ATOM 4402 C CA . ASP A 1 540 ? 48.531 20.891 0.992 1 18.38 540 ASP A CA 1
ATOM 4403 C C . ASP A 1 540 ? 47.531 20.094 1.853 1 18.38 540 ASP A C 1
ATOM 4405 O O . ASP A 1 540 ? 46.344 20.031 1.547 1 18.38 540 ASP A O 1
ATOM 4409 N N . SER A 1 541 ? 48.094 19.375 2.99 1 19.12 541 SER A N 1
ATOM 4410 C CA . SER A 1 541 ? 47.938 18.234 3.875 1 19.12 541 SER A CA 1
ATOM 4411 C C . SER A 1 541 ? 47.062 18.578 5.074 1 19.12 541 SER A C 1
ATOM 4413 O O . SER A 1 541 ? 47.062 17.875 6.082 1 19.12 541 SER A O 1
ATOM 4415 N N . ILE A 1 542 ? 46.344 19.734 5.16 1 21.84 542 ILE A N 1
ATOM 4416 C CA . ILE A 1 542 ? 46.031 20 6.562 1 21.84 542 ILE A CA 1
ATOM 4417 C C . ILE A 1 542 ? 45.438 18.75 7.203 1 21.84 542 ILE A C 1
ATOM 4419 O O . ILE A 1 542 ? 44.5 18.156 6.66 1 21.84 542 ILE A O 1
ATOM 4423 N N . LEU A 1 543 ? 46.094 18.188 8.273 1 21.61 543 LEU A N 1
ATOM 4424 C CA . LEU A 1 543 ? 46.125 16.984 9.109 1 21.61 543 LEU A CA 1
ATOM 4425 C C . LEU A 1 543 ? 44.844 16.875 9.93 1 21.61 543 LEU A C 1
ATOM 4427 O O . LEU A 1 543 ? 44.844 16.328 11.031 1 21.61 543 LEU A O 1
ATOM 4431 N N . SER A 1 544 ? 43.812 17.672 9.664 1 21.95 544 SER A N 1
ATOM 4432 C CA . SER A 1 544 ? 42.812 17.672 10.719 1 21.95 544 SER A CA 1
ATOM 4433 C C . SER A 1 544 ? 42.469 16.25 11.148 1 21.95 544 SER A C 1
ATOM 4435 O O . SER A 1 544 ? 42.406 15.336 10.312 1 21.95 544 SER A O 1
ATOM 4437 N N . LEU A 1 545 ? 42.688 15.859 12.492 1 22.89 545 LEU A N 1
ATOM 4438 C CA . LEU A 1 545 ? 42.656 14.602 13.227 1 22.89 545 LEU A CA 1
ATOM 4439 C C . LEU A 1 545 ? 41.406 13.812 12.875 1 22.89 545 LEU A C 1
ATOM 4441 O O . LEU A 1 545 ? 40.312 14.078 13.406 1 22.89 545 LEU A O 1
ATOM 4445 N N . ASP A 1 546 ? 41.156 13.617 11.586 1 23.16 546 ASP A N 1
ATOM 4446 C CA . ASP A 1 546 ? 40.125 12.922 10.844 1 23.16 546 ASP A CA 1
ATOM 4447 C C . ASP A 1 546 ? 40.125 11.43 11.164 1 23.16 546 ASP A C 1
ATOM 4449 O O . ASP A 1 546 ? 40.969 10.688 10.695 1 23.16 546 ASP A O 1
ATOM 4453 N N . THR A 1 547 ? 39.906 11.094 12.578 1 25.02 547 THR A N 1
ATOM 4454 C CA . THR A 1 547 ? 40 9.734 13.086 1 25.02 547 THR A CA 1
ATOM 4455 C C . THR A 1 547 ? 39.344 8.758 12.125 1 25.02 547 THR A C 1
ATOM 4457 O O . THR A 1 547 ? 39 7.625 12.5 1 25.02 547 THR A O 1
ATOM 4460 N N . SER A 1 548 ? 39.219 9.125 10.859 1 24.62 548 SER A N 1
ATOM 4461 C CA . SER A 1 548 ? 38.656 8.43 9.711 1 24.62 548 SER A CA 1
ATOM 4462 C C . SER A 1 548 ? 39.375 7.109 9.453 1 24.62 548 SER A C 1
ATOM 4464 O O . SER A 1 548 ? 38.969 6.34 8.578 1 24.62 548 SER A O 1
ATOM 4466 N N . ASP A 1 549 ? 40.719 6.973 9.805 1 26.97 549 ASP A N 1
ATOM 4467 C CA . ASP A 1 549 ? 41.594 6.164 8.977 1 26.97 549 ASP A CA 1
ATOM 4468 C C . ASP A 1 549 ? 41.469 4.68 9.312 1 26.97 549 ASP A C 1
ATOM 4470 O O . ASP A 1 549 ? 42.375 3.887 9.023 1 26.97 549 ASP A O 1
ATOM 4474 N N . VAL A 1 550 ? 40.75 4.293 10.352 1 26.11 550 VAL A N 1
ATOM 4475 C CA . VAL A 1 550 ? 41.062 2.891 10.594 1 26.11 550 VAL A CA 1
ATOM 4476 C C . VAL A 1 550 ? 40.656 2.055 9.375 1 26.11 550 VAL A C 1
ATOM 4478 O O . VAL A 1 550 ? 39.5 2.1 8.945 1 26.11 550 VAL A O 1
ATOM 4481 N N . ASP A 1 551 ? 41.594 1.638 8.539 1 28.81 551 ASP A N 1
ATOM 4482 C CA . ASP A 1 551 ? 41.625 0.813 7.336 1 28.81 551 ASP A CA 1
ATOM 4483 C C . ASP A 1 551 ? 40.969 -0.536 7.566 1 28.81 551 ASP A C 1
ATOM 4485 O O . ASP A 1 551 ? 41.562 -1.437 8.172 1 28.81 551 ASP A O 1
ATOM 4489 N N . LEU A 1 552 ? 39.719 -0.576 7.863 1 25.33 552 LEU A N 1
ATOM 4490 C CA . LEU A 1 552 ? 39.031 -1.833 8.125 1 25.33 552 LEU A CA 1
ATOM 4491 C C . LEU A 1 552 ? 39.062 -2.727 6.887 1 25.33 552 LEU A C 1
ATOM 4493 O O . LEU A 1 552 ? 38.406 -3.768 6.859 1 25.33 552 LEU A O 1
ATOM 4497 N N . ASP A 1 553 ? 39.75 -2.443 5.742 1 28.33 553 ASP A N 1
ATOM 4498 C CA . ASP A 1 553 ? 39.875 -3.248 4.531 1 28.33 553 ASP A CA 1
ATOM 4499 C C . ASP A 1 553 ? 40.469 -4.621 4.844 1 28.33 553 ASP A C 1
ATOM 4501 O O . ASP A 1 553 ? 40.094 -5.617 4.223 1 28.33 553 ASP A O 1
ATOM 4505 N N . GLU A 1 554 ? 41.562 -4.652 5.613 1 29.14 554 GLU A N 1
ATOM 4506 C CA . GLU A 1 554 ? 42.312 -5.898 5.762 1 29.14 554 GLU A CA 1
ATOM 4507 C C . GLU A 1 554 ? 41.438 -6.98 6.414 1 29.14 554 GLU A C 1
ATOM 4509 O O . GLU A 1 554 ? 41.75 -8.172 6.301 1 29.14 554 GLU A O 1
ATOM 4514 N N . LEU A 1 555 ? 40.531 -6.543 7.18 1 24.03 555 LEU A N 1
ATOM 4515 C CA . LEU A 1 555 ? 39.844 -7.578 7.938 1 24.03 555 LEU A CA 1
ATOM 4516 C C . LEU A 1 555 ? 38.875 -8.336 7.051 1 24.03 555 LEU A C 1
ATOM 4518 O O . LEU A 1 555 ? 38.531 -9.492 7.324 1 24.03 555 LEU A O 1
ATOM 4522 N N . VAL A 1 556 ? 38.344 -7.805 5.996 1 27.06 556 VAL A N 1
ATOM 4523 C CA . VAL A 1 556 ? 37.312 -8.438 5.195 1 27.06 556 VAL A CA 1
ATOM 4524 C C . VAL A 1 556 ? 37.906 -9.586 4.379 1 27.06 556 VAL A C 1
ATOM 4526 O O . VAL A 1 556 ? 37.188 -10.508 3.977 1 27.06 556 VAL A O 1
ATOM 4529 N N . ALA A 1 557 ? 39.156 -9.492 3.742 1 25.92 557 ALA A N 1
ATOM 4530 C CA . ALA A 1 557 ? 39.688 -10.547 2.902 1 25.92 557 ALA A CA 1
ATOM 4531 C C . ALA A 1 557 ? 39.875 -11.852 3.689 1 25.92 557 ALA A C 1
ATOM 4533 O O . ALA A 1 557 ? 39.875 -12.938 3.109 1 25.92 557 ALA A O 1
ATOM 4534 N N . ASN A 1 558 ? 40.531 -11.75 4.883 1 25.91 558 ASN A N 1
ATOM 4535 C CA . ASN A 1 558 ? 40.969 -12.977 5.547 1 25.91 558 ASN A CA 1
ATOM 4536 C C . ASN A 1 558 ? 39.812 -13.664 6.254 1 25.91 558 ASN A C 1
ATOM 4538 O O . ASN A 1 558 ? 40 -14.633 6.996 1 25.91 558 ASN A O 1
ATOM 4542 N N . ILE A 1 559 ? 38.719 -12.906 6.465 1 21.52 559 ILE A N 1
ATOM 4543 C CA . ILE A 1 559 ? 37.75 -13.844 6.992 1 21.52 559 ILE A CA 1
ATOM 4544 C C . ILE A 1 559 ? 37.094 -14.602 5.84 1 21.52 559 ILE A C 1
ATOM 4546 O O . ILE A 1 559 ? 36.594 -13.992 4.887 1 21.52 559 ILE A O 1
ATOM 4550 N N . MET B 1 1 ? 15.117 -9.234 -14.148 1 38.16 1 MET B N 1
ATOM 4551 C CA . MET B 1 1 ? 13.984 -10.141 -13.992 1 38.16 1 MET B CA 1
ATOM 4552 C C . MET B 1 1 ? 14.398 -11.578 -14.32 1 38.16 1 MET B C 1
ATOM 4554 O O . MET B 1 1 ? 14.906 -11.844 -15.414 1 38.16 1 MET B O 1
ATOM 4558 N N . SER B 1 2 ? 14.812 -12.258 -13.523 1 45.69 2 SER B N 1
ATOM 4559 C CA . SER B 1 2 ? 15.383 -13.555 -13.906 1 45.69 2 SER B CA 1
ATOM 4560 C C . SER B 1 2 ? 14.453 -14.305 -14.852 1 45.69 2 SER B C 1
ATOM 4562 O O . SER B 1 2 ? 13.266 -14.461 -14.57 1 45.69 2 SER B O 1
ATOM 4564 N N . SER B 1 3 ? 14.664 -14.227 -16.047 1 54.84 3 SER B N 1
ATOM 4565 C CA . SER B 1 3 ? 13.922 -14.812 -17.156 1 54.84 3 SER B CA 1
ATOM 4566 C C . SER B 1 3 ? 13.664 -16.297 -16.938 1 54.84 3 SER B C 1
ATOM 4568 O O . SER B 1 3 ? 14.594 -17.062 -16.625 1 54.84 3 SER B O 1
ATOM 4570 N N . LYS B 1 4 ? 12.484 -16.703 -16.484 1 63.81 4 LYS B N 1
ATOM 4571 C CA . LYS B 1 4 ? 12.141 -18.125 -16.391 1 63.81 4 LYS B CA 1
ATOM 4572 C C . LYS B 1 4 ? 12.578 -18.875 -17.641 1 63.81 4 LYS B C 1
ATOM 4574 O O . LYS B 1 4 ? 12.344 -18.422 -18.766 1 63.81 4 LYS B O 1
ATOM 4579 N N . ARG B 1 5 ? 13.406 -19.828 -17.375 1 78.38 5 ARG B N 1
ATOM 4580 C CA . ARG B 1 5 ? 13.859 -20.656 -18.469 1 78.38 5 ARG B CA 1
ATOM 4581 C C . ARG B 1 5 ? 12.672 -21.203 -19.281 1 78.38 5 ARG B C 1
ATOM 4583 O O . ARG B 1 5 ? 11.664 -21.609 -18.703 1 78.38 5 ARG B O 1
ATOM 4590 N N . LYS B 1 6 ? 12.766 -21.109 -20.531 1 89.25 6 LYS B N 1
ATOM 4591 C CA . LYS B 1 6 ? 11.742 -21.594 -21.453 1 89.25 6 LYS B CA 1
ATOM 4592 C C . LYS B 1 6 ? 11.555 -23.109 -21.312 1 89.25 6 LYS B C 1
ATOM 4594 O O . LYS B 1 6 ? 12.516 -23.844 -21.094 1 89.25 6 LYS B O 1
ATOM 4599 N N . GLU B 1 7 ? 10.336 -23.531 -21.359 1 93.5 7 GLU B N 1
ATOM 4600 C CA . GLU B 1 7 ? 10 -24.938 -21.266 1 93.5 7 GLU B CA 1
ATOM 4601 C C . GLU B 1 7 ? 9.398 -25.453 -22.562 1 93.5 7 GLU B C 1
ATOM 4603 O O . GLU B 1 7 ? 8.617 -24.766 -23.219 1 93.5 7 GLU B O 1
ATOM 4608 N N . SER B 1 8 ? 9.906 -26.609 -23.016 1 96.62 8 SER B N 1
ATOM 4609 C CA . SER B 1 8 ? 9.32 -27.344 -24.125 1 96.62 8 SER B CA 1
ATOM 4610 C C . SER B 1 8 ? 8.602 -28.609 -23.641 1 96.62 8 SER B C 1
ATOM 4612 O O . SER B 1 8 ? 9.234 -29.547 -23.156 1 96.62 8 SER B O 1
ATOM 4614 N N . LEU B 1 9 ? 7.305 -28.594 -23.828 1 97.88 9 LEU B N 1
ATOM 4615 C CA . LEU B 1 9 ? 6.469 -29.641 -23.266 1 97.88 9 LEU B CA 1
ATOM 4616 C C . LEU B 1 9 ? 5.852 -30.5 -24.359 1 97.88 9 LEU B C 1
ATOM 4618 O O . LEU B 1 9 ? 5.344 -29.969 -25.344 1 97.88 9 LEU B O 1
ATOM 4622 N N . VAL B 1 10 ? 5.953 -31.812 -24.219 1 98.25 10 VAL B N 1
ATOM 4623 C CA . VAL B 1 10 ? 5.238 -32.75 -25.094 1 98.25 10 VAL B CA 1
ATOM 4624 C C . VAL B 1 10 ? 4.121 -33.406 -24.297 1 98.25 10 VAL B C 1
ATOM 4626 O O . VAL B 1 10 ? 4.371 -34 -23.25 1 98.25 10 VAL B O 1
ATOM 4629 N N . LEU B 1 11 ? 2.928 -33.281 -24.766 1 98.25 11 LEU B N 1
ATOM 4630 C CA . LEU B 1 11 ? 1.791 -34 -24.203 1 98.25 11 LEU B CA 1
ATOM 4631 C C . LEU B 1 11 ? 1.512 -35.281 -24.969 1 98.25 11 LEU B C 1
ATOM 4633 O O . LEU B 1 11 ? 1.11 -35.25 -26.141 1 98.25 11 LEU B O 1
ATOM 4637 N N . LEU B 1 12 ? 1.779 -36.375 -24.344 1 98.06 12 LEU B N 1
ATOM 4638 C CA . LEU B 1 12 ? 1.499 -37.688 -24.922 1 98.06 12 LEU B CA 1
ATOM 4639 C C . LEU B 1 12 ? 0.149 -38.219 -24.453 1 98.06 12 LEU B C 1
ATOM 4641 O O . LEU B 1 12 ? 0.03 -38.719 -23.328 1 98.06 12 LEU B O 1
ATOM 4645 N N . LEU B 1 13 ? -0.863 -38.25 -25.312 1 97.06 13 LEU B N 1
ATOM 4646 C CA . LEU B 1 13 ? -2.234 -38.594 -24.953 1 97.06 13 LEU B CA 1
ATOM 4647 C C . LEU B 1 13 ? -2.629 -39.969 -25.516 1 97.06 13 LEU B C 1
ATOM 4649 O O . LEU B 1 13 ? -2.355 -40.25 -26.688 1 97.06 13 LEU B O 1
ATOM 4653 N N . ASN B 1 14 ? -3.246 -40.719 -24.688 1 95.88 14 ASN B N 1
ATOM 4654 C CA . ASN B 1 14 ? -3.781 -42 -25.109 1 95.88 14 ASN B CA 1
ATOM 4655 C C . ASN B 1 14 ? -5.184 -41.875 -25.688 1 95.88 14 ASN B C 1
ATOM 4657 O O . ASN B 1 14 ? -6.133 -41.562 -24.969 1 95.88 14 ASN B O 1
ATOM 4661 N N . ILE B 1 15 ? -5.332 -42.094 -26.984 1 95.06 15 ILE B N 1
ATOM 4662 C CA . ILE B 1 15 ? -6.656 -42.062 -27.594 1 95.06 15 ILE B CA 1
ATOM 4663 C C . ILE B 1 15 ? -7.047 -43.469 -28.062 1 95.06 15 ILE B C 1
ATOM 4665 O O . ILE B 1 15 ? -8.156 -43.656 -28.562 1 95.06 15 ILE B O 1
ATOM 4669 N N . GLY B 1 16 ? -6.137 -44.375 -27.891 1 94.12 16 GLY B N 1
ATOM 4670 C CA . GLY B 1 16 ? -6.375 -45.719 -28.312 1 94.12 16 GLY B CA 1
ATOM 4671 C C . GLY B 1 16 ? -6.512 -46.719 -27.172 1 94.12 16 GLY B C 1
ATOM 4672 O O . GLY B 1 16 ? -7.066 -46.375 -26.125 1 94.12 16 GLY B O 1
ATOM 4673 N N . VAL B 1 17 ? -6.125 -48 -27.484 1 92.94 17 VAL B N 1
ATOM 4674 C CA . VAL B 1 17 ? -6.223 -49.062 -26.469 1 92.94 17 VAL B CA 1
ATOM 4675 C C . VAL B 1 17 ? -4.848 -49.656 -26.219 1 92.94 17 VAL B C 1
ATOM 4677 O O . VAL B 1 17 ? -4.051 -49.812 -27.156 1 92.94 17 VAL B O 1
ATOM 4680 N N . THR B 1 18 ? -4.527 -49.938 -25.016 1 90.31 18 THR B N 1
ATOM 4681 C CA . THR B 1 18 ? -3.244 -50.531 -24.672 1 90.31 18 THR B CA 1
ATOM 4682 C C . THR B 1 18 ? -3.324 -52.062 -24.766 1 90.31 18 THR B C 1
ATOM 4684 O O . THR B 1 18 ? -2.311 -52.719 -24.984 1 90.31 18 THR B O 1
ATOM 4687 N N . ASN B 1 19 ? -4.449 -52.562 -24.484 1 89.88 19 ASN B N 1
ATOM 4688 C CA . ASN B 1 19 ? -4.742 -53.969 -24.609 1 89.88 19 ASN B CA 1
ATOM 4689 C C . ASN B 1 19 ? -5.891 -54.25 -25.578 1 89.88 19 ASN B C 1
ATOM 4691 O O . ASN B 1 19 ? -7 -53.75 -25.375 1 89.88 19 ASN B O 1
ATOM 4695 N N . PRO B 1 20 ? -5.605 -55 -26.594 1 84.38 20 PRO B N 1
ATOM 4696 C CA . PRO B 1 20 ? -6.641 -55.25 -27.609 1 84.38 20 PRO B CA 1
ATOM 4697 C C . PRO B 1 20 ? -7.895 -55.875 -27.031 1 84.38 20 PRO B C 1
ATOM 4699 O O . PRO B 1 20 ? -8.977 -55.781 -27.609 1 84.38 20 PRO B O 1
ATOM 4702 N N . ASN B 1 21 ? -7.75 -56.562 -25.891 1 83.12 21 ASN B N 1
ATOM 4703 C CA . ASN B 1 21 ? -8.867 -57.281 -25.312 1 83.12 21 ASN B CA 1
ATOM 4704 C C . ASN B 1 21 ? -9.711 -56.406 -24.406 1 83.12 21 ASN B C 1
ATOM 4706 O O . ASN B 1 21 ? -10.758 -56.812 -23.922 1 83.12 21 ASN B O 1
ATOM 4710 N N . ILE B 1 22 ? -9.203 -55.25 -24.203 1 82.5 22 ILE B N 1
ATOM 4711 C CA . ILE B 1 22 ? -9.891 -54.344 -23.281 1 82.5 22 ILE B CA 1
ATOM 4712 C C . ILE B 1 22 ? -10.367 -53.125 -24.031 1 82.5 22 ILE B C 1
ATOM 4714 O O . ILE B 1 22 ? -9.617 -52.531 -24.812 1 82.5 22 ILE B O 1
ATOM 4718 N N . GLU B 1 23 ? -11.641 -52.812 -23.844 1 80.12 23 GLU B N 1
ATOM 4719 C CA . GLU B 1 23 ? -12.211 -51.625 -24.484 1 80.12 23 GLU B CA 1
ATOM 4720 C C . GLU B 1 23 ? -11.641 -50.344 -23.891 1 80.12 23 GLU B C 1
ATOM 4722 O O . GLU B 1 23 ? -11.164 -50.344 -22.75 1 80.12 23 GLU B O 1
ATOM 4727 N N . ASN B 1 24 ? -11.68 -49.438 -24.719 1 79.38 24 ASN B N 1
ATOM 4728 C CA . ASN B 1 24 ? -11.172 -48.125 -24.312 1 79.38 24 ASN B CA 1
ATOM 4729 C C . ASN B 1 24 ? -11.992 -47.531 -23.172 1 79.38 24 ASN B C 1
ATOM 4731 O O . ASN B 1 24 ? -13.219 -47.625 -23.172 1 79.38 24 ASN B O 1
ATOM 4735 N N . ASN B 1 25 ? -11.312 -47.125 -22.141 1 83.5 25 ASN B N 1
ATOM 4736 C CA . ASN B 1 25 ? -11.961 -46.438 -21.016 1 83.5 25 ASN B CA 1
ATOM 4737 C C . ASN B 1 25 ? -12.305 -45 -21.359 1 83.5 25 ASN B C 1
ATOM 4739 O O . ASN B 1 25 ? -11.445 -44.125 -21.297 1 83.5 25 ASN B O 1
ATOM 4743 N N . SER B 1 26 ? -13.492 -44.781 -21.703 1 87.56 26 SER B N 1
ATOM 4744 C CA . SER B 1 26 ? -13.961 -43.469 -22.141 1 87.56 26 SER B CA 1
ATOM 4745 C C . SER B 1 26 ? -13.75 -42.406 -21.078 1 87.56 26 SER B C 1
ATOM 4747 O O . SER B 1 26 ? -13.469 -41.25 -21.391 1 87.56 26 SER B O 1
ATOM 4749 N N . LEU B 1 27 ? -13.836 -42.844 -19.891 1 90.94 27 LEU B N 1
ATOM 4750 C CA . LEU B 1 27 ? -13.68 -41.906 -18.797 1 90.94 27 LEU B CA 1
ATOM 4751 C C . LEU B 1 27 ? -12.234 -41.406 -18.703 1 90.94 27 LEU B C 1
ATOM 4753 O O . LEU B 1 27 ? -12 -40.219 -18.531 1 90.94 27 LEU B O 1
ATOM 4757 N N . LEU B 1 28 ? -11.305 -42.281 -18.844 1 92.12 28 LEU B N 1
ATOM 4758 C CA . LEU B 1 28 ? -9.891 -41.906 -18.766 1 92.12 28 LEU B CA 1
ATOM 4759 C C . LEU B 1 28 ? -9.508 -41.031 -19.953 1 92.12 28 LEU B C 1
ATOM 4761 O O . LEU B 1 28 ? -8.703 -40.094 -19.812 1 92.12 28 LEU B O 1
ATOM 4765 N N . PHE B 1 29 ? -10.156 -41.375 -21.047 1 94.19 29 PHE B N 1
ATOM 4766 C CA . PHE B 1 29 ? -9.914 -40.562 -22.25 1 94.19 29 PHE B CA 1
ATOM 4767 C C . PHE B 1 29 ? -10.391 -39.125 -22.062 1 94.19 29 PHE B C 1
ATOM 4769 O O . PHE B 1 29 ? -9.672 -38.188 -22.375 1 94.19 29 PHE B O 1
ATOM 4776 N N . GLU B 1 30 ? -11.492 -39 -21.5 1 94.69 30 GLU B N 1
ATOM 4777 C CA . GLU B 1 30 ? -12.039 -37.688 -21.266 1 94.69 30 GLU B CA 1
ATOM 4778 C C . GLU B 1 30 ? -11.211 -36.906 -20.234 1 94.69 30 GLU B C 1
ATOM 4780 O O . GLU B 1 30 ? -11.031 -35.688 -20.359 1 94.69 30 GLU B O 1
ATOM 4785 N N . LYS B 1 31 ? -10.75 -37.594 -19.281 1 95.31 31 LYS B N 1
ATOM 4786 C CA . LYS B 1 31 ? -9.898 -36.969 -18.266 1 95.31 31 LYS B CA 1
ATOM 4787 C C . LYS B 1 31 ? -8.594 -36.469 -18.891 1 95.31 31 LYS B C 1
ATOM 4789 O O . LYS B 1 31 ? -8.133 -35.375 -18.578 1 95.31 31 LYS B O 1
ATOM 4794 N N . ALA B 1 32 ? -8.031 -37.281 -19.703 1 95.81 32 ALA B N 1
ATOM 4795 C CA . ALA B 1 32 ? -6.785 -36.906 -20.359 1 95.81 32 ALA B CA 1
ATOM 4796 C C . ALA B 1 32 ? -6.98 -35.656 -21.234 1 95.81 32 ALA B C 1
ATOM 4798 O O . ALA B 1 32 ? -6.137 -34.75 -21.234 1 95.81 32 ALA B O 1
ATOM 4799 N N . LYS B 1 33 ? -8.078 -35.656 -21.922 1 95.44 33 LYS B N 1
ATOM 4800 C CA . LYS B 1 33 ? -8.414 -34.531 -22.766 1 95.44 33 LYS B CA 1
ATOM 4801 C C . LYS B 1 33 ? -8.547 -33.25 -21.922 1 95.44 33 LYS B C 1
ATOM 4803 O O . LYS B 1 33 ? -8.016 -32.188 -22.297 1 95.44 33 LYS B O 1
ATOM 4808 N N . HIS B 1 34 ? -9.203 -33.438 -20.922 1 94.75 34 HIS B N 1
ATOM 4809 C CA . HIS B 1 34 ? -9.438 -32.312 -20.031 1 94.75 34 HIS B CA 1
ATOM 4810 C C . HIS B 1 34 ? -8.133 -31.797 -19.453 1 94.75 34 HIS B C 1
ATOM 4812 O O . HIS B 1 34 ? -7.934 -30.578 -19.359 1 94.75 34 HIS B O 1
ATOM 4818 N N . ILE B 1 35 ? -7.312 -32.625 -19.047 1 96.75 35 ILE B N 1
ATOM 4819 C CA . ILE B 1 35 ? -6.016 -32.281 -18.484 1 96.75 35 ILE B CA 1
ATOM 4820 C C . ILE B 1 35 ? -5.199 -31.516 -19.547 1 96.75 35 ILE B C 1
ATOM 4822 O O . ILE B 1 35 ? -4.602 -30.484 -19.25 1 96.75 35 ILE B O 1
ATOM 4826 N N . ALA B 1 36 ? -5.16 -32.062 -20.719 1 97 36 ALA B N 1
ATOM 4827 C CA . ALA B 1 36 ? -4.418 -31.422 -21.797 1 97 36 ALA B CA 1
ATOM 4828 C C . ALA B 1 36 ? -4.957 -30.016 -22.078 1 97 36 ALA B C 1
ATOM 4830 O O . ALA B 1 36 ? -4.188 -29.062 -22.234 1 97 36 ALA B O 1
ATOM 4831 N N . GLN B 1 37 ? -6.238 -29.953 -22.156 1 95.25 37 GLN B N 1
ATOM 4832 C CA . GLN B 1 37 ? -6.895 -28.672 -22.375 1 95.25 37 GLN B CA 1
ATOM 4833 C C . GLN B 1 37 ? -6.492 -27.656 -21.312 1 95.25 37 GLN B C 1
ATOM 4835 O O . GLN B 1 37 ? -6.059 -26.547 -21.641 1 95.25 37 GLN B O 1
ATOM 4840 N N . ARG B 1 38 ? -6.609 -28.016 -20.125 1 94.31 38 ARG B N 1
ATOM 4841 C CA . ARG B 1 38 ? -6.336 -27.109 -19 1 94.31 38 ARG B CA 1
ATOM 4842 C C . ARG B 1 38 ? -4.863 -26.734 -18.953 1 94.31 38 ARG B C 1
ATOM 4844 O O . ARG B 1 38 ? -4.52 -25.594 -18.641 1 94.31 38 ARG B O 1
ATOM 4851 N N . LYS B 1 39 ? -4.078 -27.703 -19.188 1 96.25 39 LYS B N 1
ATOM 4852 C CA . LYS B 1 39 ? -2.643 -27.438 -19.172 1 96.25 39 LYS B CA 1
ATOM 4853 C C . LYS B 1 39 ? -2.262 -26.391 -20.234 1 96.25 39 LYS B C 1
ATOM 4855 O O . LYS B 1 39 ? -1.495 -25.469 -19.953 1 96.25 39 LYS B O 1
ATOM 4860 N N . ILE B 1 40 ? -2.781 -26.516 -21.406 1 96.44 40 ILE B N 1
ATOM 4861 C CA . ILE B 1 40 ? -2.484 -25.594 -22.484 1 96.44 40 ILE B CA 1
ATOM 4862 C C . ILE B 1 40 ? -3.055 -24.219 -22.156 1 96.44 40 ILE B C 1
ATOM 4864 O O . ILE B 1 40 ? -2.404 -23.188 -22.391 1 96.44 40 ILE B O 1
ATOM 4868 N N . GLU B 1 41 ? -4.242 -24.172 -21.672 1 94.5 41 GLU B N 1
ATOM 4869 C CA . GLU B 1 41 ? -4.844 -22.922 -21.234 1 94.5 41 GLU B CA 1
ATOM 4870 C C . GLU B 1 41 ? -3.957 -22.203 -20.234 1 94.5 41 GLU B C 1
ATOM 4872 O O . GLU B 1 41 ? -3.723 -21 -20.344 1 94.5 41 GLU B O 1
ATOM 4877 N N . LYS B 1 42 ? -3.562 -22.953 -19.281 1 94.06 42 LYS B N 1
ATOM 4878 C CA . LYS B 1 42 ? -2.693 -22.391 -18.25 1 94.06 42 LYS B CA 1
ATOM 4879 C C . LYS B 1 42 ? -1.417 -21.812 -18.859 1 94.06 42 LYS B C 1
ATOM 4881 O O . LYS B 1 42 ? -0.956 -20.75 -18.469 1 94.06 42 LYS B O 1
ATOM 4886 N N . MET B 1 43 ? -0.883 -22.516 -19.812 1 94.69 43 MET B N 1
ATOM 4887 C CA . MET B 1 43 ? 0.337 -22.062 -20.469 1 94.69 43 MET B CA 1
ATOM 4888 C C . MET B 1 43 ? 0.085 -20.781 -21.266 1 94.69 43 MET B C 1
ATOM 4890 O O . MET B 1 43 ? 0.937 -19.891 -21.297 1 94.69 43 MET B O 1
ATOM 4894 N N . ILE B 1 44 ? -1.043 -20.656 -21.875 1 94.75 44 ILE B N 1
ATOM 4895 C CA . ILE B 1 44 ? -1.392 -19.469 -22.656 1 94.75 44 ILE B CA 1
ATOM 4896 C C . ILE B 1 44 ? -1.359 -18.234 -21.75 1 94.75 44 ILE B C 1
ATOM 4898 O O . ILE B 1 44 ? -0.828 -17.188 -22.141 1 94.75 44 ILE B O 1
ATOM 4902 N N . PHE B 1 45 ? -1.848 -18.359 -20.625 1 92.19 45 PHE B N 1
ATOM 4903 C CA . PHE B 1 45 ? -2.014 -17.219 -19.75 1 92.19 45 PHE B CA 1
ATOM 4904 C C . PHE B 1 45 ? -0.735 -16.938 -18.953 1 92.19 45 PHE B C 1
ATOM 4906 O O . PHE B 1 45 ? -0.332 -15.789 -18.797 1 92.19 45 PHE B O 1
ATOM 4913 N N . LEU B 1 46 ? -0.149 -17.953 -18.484 1 89.12 46 LEU B N 1
ATOM 4914 C CA . LEU B 1 46 ? 0.895 -17.766 -17.484 1 89.12 46 LEU B CA 1
ATOM 4915 C C . LEU B 1 46 ? 2.279 -17.922 -18.109 1 89.12 46 LEU B C 1
ATOM 4917 O O . LEU B 1 46 ? 3.248 -17.328 -17.625 1 89.12 46 LEU B O 1
ATOM 4921 N N . LYS B 1 47 ? 2.4 -18.812 -19.125 1 90.88 47 LYS B N 1
ATOM 4922 C CA . LYS B 1 47 ? 3.688 -19.078 -19.766 1 90.88 47 LYS B CA 1
ATOM 4923 C C . LYS B 1 47 ? 3.582 -18.969 -21.281 1 90.88 47 LYS B C 1
ATOM 4925 O O . LYS B 1 47 ? 3.818 -19.938 -22 1 90.88 47 LYS B O 1
ATOM 4930 N N . PRO B 1 48 ? 3.439 -17.766 -21.703 1 90.06 48 PRO B N 1
ATOM 4931 C CA . PRO B 1 48 ? 3.174 -17.594 -23.125 1 90.06 48 PRO B CA 1
ATOM 4932 C C . PRO B 1 48 ? 4.414 -17.828 -23.984 1 90.06 48 PRO B C 1
ATOM 4934 O O . PRO B 1 48 ? 4.301 -18.016 -25.203 1 90.06 48 PRO B O 1
ATOM 4937 N N . LYS B 1 49 ? 5.574 -17.875 -23.453 1 90.62 49 LYS B N 1
ATOM 4938 C CA . LYS B 1 49 ? 6.801 -18.062 -24.234 1 90.62 49 LYS B CA 1
ATOM 4939 C C . LYS B 1 49 ? 7.18 -19.531 -24.312 1 90.62 49 LYS B C 1
ATOM 4941 O O . LYS B 1 49 ? 8.023 -19.922 -25.125 1 90.62 49 LYS B O 1
ATOM 4946 N N . ASP B 1 50 ? 6.574 -20.359 -23.484 1 93.69 50 ASP B N 1
ATOM 4947 C CA . ASP B 1 50 ? 6.832 -21.797 -23.531 1 93.69 50 ASP B CA 1
ATOM 4948 C C . ASP B 1 50 ? 6.258 -22.422 -24.797 1 93.69 50 ASP B C 1
ATOM 4950 O O . ASP B 1 50 ? 5.461 -21.781 -25.5 1 93.69 50 ASP B O 1
ATOM 4954 N N . GLU B 1 51 ? 6.762 -23.547 -25.078 1 96.56 51 GLU B N 1
ATOM 4955 C CA . GLU B 1 51 ? 6.277 -24.266 -26.266 1 96.56 51 GLU B CA 1
ATOM 4956 C C . GLU B 1 51 ? 5.668 -25.609 -25.891 1 96.56 51 GLU B C 1
ATOM 4958 O O . GLU B 1 51 ? 6.086 -26.234 -24.906 1 96.56 51 GLU B O 1
ATOM 4963 N N . VAL B 1 52 ? 4.699 -26.016 -26.672 1 97.5 52 VAL B N 1
ATOM 4964 C CA . VAL B 1 52 ? 4.008 -27.266 -26.391 1 97.5 52 VAL B CA 1
ATOM 4965 C C . VAL B 1 52 ? 3.727 -28 -27.688 1 97.5 52 VAL B C 1
ATOM 4967 O O . VAL B 1 52 ? 3.512 -27.375 -28.734 1 97.5 52 VAL B O 1
ATOM 4970 N N . ALA B 1 53 ? 3.857 -29.266 -27.688 1 97.94 53 ALA B N 1
ATOM 4971 C CA . ALA B 1 53 ? 3.471 -30.156 -28.766 1 97.94 53 ALA B CA 1
ATOM 4972 C C . ALA B 1 53 ? 2.596 -31.297 -28.266 1 97.94 53 ALA B C 1
ATOM 4974 O O . ALA B 1 53 ? 2.725 -31.719 -27.109 1 97.94 53 ALA B O 1
ATOM 4975 N N . ILE B 1 54 ? 1.679 -31.766 -29.109 1 97.88 54 ILE B N 1
ATOM 4976 C CA . ILE B 1 54 ? 0.775 -32.844 -28.75 1 97.88 54 ILE B CA 1
ATOM 4977 C C . ILE B 1 54 ? 1.089 -34.094 -29.594 1 97.88 54 ILE B C 1
ATOM 4979 O O . ILE B 1 54 ? 1.21 -34 -30.812 1 97.88 54 ILE B O 1
ATOM 4983 N N . MET B 1 55 ? 1.314 -35.156 -29 1 98.12 55 MET B N 1
ATOM 4984 C CA . MET B 1 55 ? 1.471 -36.438 -29.656 1 98.12 55 MET B CA 1
ATOM 4985 C C . MET B 1 55 ? 0.37 -37.406 -29.219 1 98.12 55 MET B C 1
ATOM 4987 O O . MET B 1 55 ? -0.011 -37.438 -28.047 1 98.12 55 MET B O 1
ATOM 4991 N N . LEU B 1 56 ? -0.133 -38.156 -30.109 1 97.94 56 LEU B N 1
ATOM 4992 C CA . LEU B 1 56 ? -1.245 -39.062 -29.859 1 97.94 56 LEU B CA 1
ATOM 4993 C C . LEU B 1 56 ? -0.788 -40.531 -29.922 1 97.94 56 LEU B C 1
ATOM 4995 O O . LEU B 1 56 ? -0.027 -40.906 -30.812 1 97.94 56 LEU B O 1
ATOM 4999 N N . MET B 1 57 ? -1.208 -41.312 -28.969 1 97.19 57 MET B N 1
ATOM 5000 C CA . MET B 1 57 ? -0.973 -42.75 -28.953 1 97.19 57 MET B CA 1
ATOM 5001 C C . MET B 1 57 ? -2.24 -43.5 -29.312 1 97.19 57 MET B C 1
ATOM 5003 O O . MET B 1 57 ? -3.301 -43.281 -28.734 1 97.19 57 MET B O 1
ATOM 5007 N N . GLY B 1 58 ? -2.191 -44.375 -30.203 1 94.75 58 GLY B N 1
ATOM 5008 C CA . GLY B 1 58 ? -3.344 -45.125 -30.672 1 94.75 58 GLY B CA 1
ATOM 5009 C C . GLY B 1 58 ? -4.105 -44.406 -31.781 1 94.75 58 GLY B C 1
ATOM 5010 O O . GLY B 1 58 ? -5.332 -44.5 -31.844 1 94.75 58 GLY B O 1
ATOM 5011 N N . SER B 1 59 ? -3.383 -43.625 -32.531 1 95 59 SER B N 1
ATOM 5012 C CA . SER B 1 59 ? -3.977 -42.938 -33.656 1 95 59 SER B CA 1
ATOM 5013 C C . SER B 1 59 ? -4.031 -43.812 -34.906 1 95 59 SER B C 1
ATOM 5015 O O . SER B 1 59 ? -3.238 -44.75 -35.031 1 95 59 SER B O 1
ATOM 5017 N N . SER B 1 60 ? -4.953 -43.562 -35.812 1 93.56 60 SER B N 1
ATOM 5018 C CA . SER B 1 60 ? -5.051 -44.281 -37.062 1 93.56 60 SER B CA 1
ATOM 5019 C C . SER B 1 60 ? -3.912 -43.906 -38.031 1 93.56 60 SER B C 1
ATOM 5021 O O . SER B 1 60 ? -3.602 -44.656 -38.938 1 93.56 60 SER B O 1
ATOM 5023 N N . ILE B 1 61 ? -3.311 -42.844 -37.719 1 94.5 61 ILE B N 1
ATOM 5024 C CA . ILE B 1 61 ? -2.238 -42.344 -38.562 1 94.5 61 ILE B CA 1
ATOM 5025 C C . ILE B 1 61 ? -0.89 -42.562 -37.906 1 94.5 61 ILE B C 1
ATOM 5027 O O . ILE B 1 61 ? -0.733 -42.312 -36.688 1 94.5 61 ILE B O 1
ATOM 5031 N N . THR B 1 62 ? 0.029 -43.188 -38.562 1 95.62 62 THR B N 1
ATOM 5032 C CA . THR B 1 62 ? 1.4 -43.344 -38.094 1 95.62 62 THR B CA 1
ATOM 5033 C C . THR B 1 62 ? 2.291 -42.219 -38.656 1 95.62 62 THR B C 1
ATOM 5035 O O . THR B 1 62 ? 2.625 -42.219 -39.844 1 95.62 62 THR B O 1
ATOM 5038 N N . LYS B 1 63 ? 2.557 -41.281 -37.844 1 96.06 63 LYS B N 1
ATOM 5039 C CA . LYS B 1 63 ? 3.385 -40.156 -38.25 1 96.06 63 LYS B CA 1
ATOM 5040 C C . LYS B 1 63 ? 4.418 -39.812 -37.188 1 96.06 63 LYS B C 1
ATOM 5042 O O . LYS B 1 63 ? 4.137 -39.062 -36.25 1 96.06 63 LYS B O 1
ATOM 5047 N N . ASN B 1 64 ? 5.613 -40.312 -37.25 1 93.88 64 ASN B N 1
ATOM 5048 C CA . ASN B 1 64 ? 6.746 -40.031 -36.375 1 93.88 64 ASN B CA 1
ATOM 5049 C C . ASN B 1 64 ? 8.062 -40.469 -37.031 1 93.88 64 ASN B C 1
ATOM 5051 O O . ASN B 1 64 ? 8.07 -41.188 -38 1 93.88 64 ASN B O 1
ATOM 5055 N N . ASN B 1 65 ? 9.07 -40.062 -36.594 1 92.25 65 ASN B N 1
ATOM 5056 C CA . ASN B 1 65 ? 10.383 -40.281 -37.188 1 92.25 65 ASN B CA 1
ATOM 5057 C C . ASN B 1 65 ? 10.812 -41.75 -37.062 1 92.25 65 ASN B C 1
ATOM 5059 O O . ASN B 1 65 ? 11.586 -42.25 -37.875 1 92.25 65 ASN B O 1
ATOM 5063 N N . LEU B 1 66 ? 10.359 -42.438 -36.062 1 94.5 66 LEU B N 1
ATOM 5064 C CA . LEU B 1 66 ? 10.758 -43.812 -35.844 1 94.5 66 LEU B CA 1
ATOM 5065 C C . LEU B 1 66 ? 9.805 -44.781 -36.531 1 94.5 66 LEU B C 1
ATOM 5067 O O . LEU B 1 66 ? 10.023 -46 -36.531 1 94.5 66 LEU B O 1
ATOM 5071 N N . ASN B 1 67 ? 8.742 -44.312 -37.062 1 93.94 67 ASN B N 1
ATOM 5072 C CA . ASN B 1 67 ? 7.715 -45.094 -37.75 1 93.94 67 ASN B CA 1
ATOM 5073 C C . ASN B 1 67 ? 7.07 -46.125 -36.844 1 93.94 67 ASN B C 1
ATOM 5075 O O . ASN B 1 67 ? 6.809 -47.25 -37.25 1 93.94 67 ASN B O 1
ATOM 5079 N N . SER B 1 68 ? 7.004 -45.656 -35.656 1 94.38 68 SER B N 1
ATOM 5080 C CA . SER B 1 68 ? 6.27 -46.5 -34.719 1 94.38 68 SER B CA 1
ATOM 5081 C C . SER B 1 68 ? 4.781 -46.531 -35.031 1 94.38 68 SER B C 1
ATOM 5083 O O . SER B 1 68 ? 4.168 -45.469 -35.219 1 94.38 68 SER B O 1
ATOM 5085 N N . LYS B 1 69 ? 4.242 -47.688 -34.969 1 94.06 69 LYS B N 1
ATOM 5086 C CA . LYS B 1 69 ? 2.873 -47.844 -35.438 1 94.06 69 LYS B CA 1
ATOM 5087 C C . LYS B 1 69 ? 1.88 -47.156 -34.531 1 94.06 69 LYS B C 1
ATOM 5089 O O . LYS B 1 69 ? 2.002 -47.219 -33.312 1 94.06 69 LYS B O 1
ATOM 5094 N N . TYR B 1 70 ? 0.914 -46.406 -35.094 1 95.56 70 TYR B N 1
ATOM 5095 C CA . TYR B 1 70 ? -0.247 -45.781 -34.469 1 95.56 70 TYR B CA 1
ATOM 5096 C C . TYR B 1 70 ? 0.18 -44.688 -33.5 1 95.56 70 TYR B C 1
ATOM 5098 O O . TYR B 1 70 ? -0.5 -44.438 -32.5 1 95.56 70 TYR B O 1
ATOM 5106 N N . ILE B 1 71 ? 1.347 -44.188 -33.656 1 96.94 71 ILE B N 1
ATOM 5107 C CA . ILE B 1 71 ? 1.827 -43.031 -32.906 1 96.94 71 ILE B CA 1
ATOM 5108 C C . ILE B 1 71 ? 1.92 -41.844 -33.875 1 96.94 71 ILE B C 1
ATOM 5110 O O . ILE B 1 71 ? 2.559 -41.906 -34.906 1 96.94 71 ILE B O 1
ATOM 5114 N N . GLU B 1 72 ? 1.265 -40.75 -33.438 1 97.69 72 GLU B N 1
ATOM 5115 C CA . GLU B 1 72 ? 1.157 -39.594 -34.344 1 97.69 72 GLU B CA 1
ATOM 5116 C C . GLU B 1 72 ? 1.682 -38.312 -33.688 1 97.69 72 GLU B C 1
ATOM 5118 O O . GLU B 1 72 ? 1.246 -37.969 -32.594 1 97.69 72 GLU B O 1
ATOM 5123 N N . GLU B 1 73 ? 2.602 -37.719 -34.344 1 97.25 73 GLU B N 1
ATOM 5124 C CA . GLU B 1 73 ? 2.918 -36.344 -34.031 1 97.25 73 GLU B CA 1
ATOM 5125 C C . GLU B 1 73 ? 1.806 -35.406 -34.469 1 97.25 73 GLU B C 1
ATOM 5127 O O . GLU B 1 73 ? 1.838 -34.875 -35.594 1 97.25 73 GLU B O 1
ATOM 5132 N N . PHE B 1 74 ? 0.907 -35.156 -33.656 1 96.25 74 PHE B N 1
ATOM 5133 C CA . PHE B 1 74 ? -0.347 -34.469 -33.969 1 96.25 74 PHE B CA 1
ATOM 5134 C C . PHE B 1 74 ? -0.11 -33 -34.219 1 96.25 74 PHE B C 1
ATOM 5136 O O . PHE B 1 74 ? -0.708 -32.438 -35.156 1 96.25 74 PHE B O 1
ATOM 5143 N N . THR B 1 75 ? 0.708 -32.312 -33.438 1 95.88 75 THR B N 1
ATOM 5144 C CA . THR B 1 75 ? 1.067 -30.922 -33.625 1 95.88 75 THR B CA 1
ATOM 5145 C C . THR B 1 75 ? 2.572 -30.719 -33.469 1 95.88 75 THR B C 1
ATOM 5147 O O . THR B 1 75 ? 3.23 -31.484 -32.75 1 95.88 75 THR B O 1
ATOM 5150 N N . ASP B 1 76 ? 3.098 -29.656 -34.125 1 95.12 76 ASP B N 1
ATOM 5151 C CA . ASP B 1 76 ? 4.488 -29.25 -33.938 1 95.12 76 ASP B CA 1
ATOM 5152 C C . ASP B 1 76 ? 4.648 -28.391 -32.688 1 95.12 76 ASP B C 1
ATOM 5154 O O . ASP B 1 76 ? 3.658 -27.953 -32.094 1 95.12 76 ASP B O 1
ATOM 5158 N N . PHE B 1 77 ? 5.871 -28.297 -32.312 1 95.94 77 PHE B N 1
ATOM 5159 C CA . PHE B 1 77 ? 6.137 -27.406 -31.203 1 95.94 77 PHE B CA 1
ATOM 5160 C C . PHE B 1 77 ? 5.762 -25.969 -31.562 1 95.94 77 PHE B C 1
ATOM 5162 O O . PHE B 1 77 ? 6.195 -25.453 -32.594 1 95.94 77 PHE B O 1
ATOM 5169 N N . GLN B 1 78 ? 4.938 -25.391 -30.781 1 94.56 78 GLN B N 1
ATOM 5170 C CA . GLN B 1 78 ? 4.512 -24 -30.938 1 94.56 78 GLN B CA 1
ATOM 5171 C C . GLN B 1 78 ? 4.172 -23.391 -29.594 1 94.56 78 GLN B C 1
ATOM 5173 O O . GLN B 1 78 ? 4.016 -24.094 -28.594 1 94.56 78 GLN B O 1
ATOM 5178 N N . VAL B 1 79 ? 4.141 -22.109 -29.641 1 94.94 79 VAL B N 1
ATOM 5179 C CA . VAL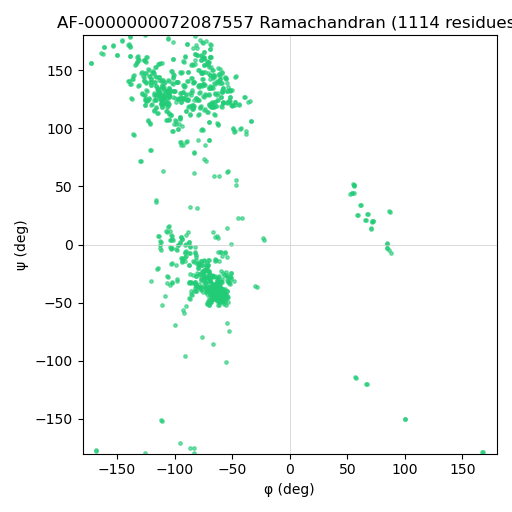 B 1 79 ? 3.615 -21.422 -28.469 1 94.94 79 VAL B CA 1
ATOM 5180 C C . VAL B 1 79 ? 2.148 -21.797 -28.266 1 94.94 79 VAL B C 1
ATOM 5182 O O . VAL B 1 79 ? 1.407 -21.984 -29.234 1 94.94 79 VAL B O 1
ATOM 5185 N N . PRO B 1 80 ? 1.804 -21.984 -27.016 1 95.88 80 PRO B N 1
ATOM 5186 C CA . PRO B 1 80 ? 0.422 -22.391 -26.75 1 95.88 80 PRO B CA 1
ATOM 5187 C C . PRO B 1 80 ? -0.603 -21.406 -27.297 1 95.88 80 PRO B C 1
ATOM 5189 O O . PRO B 1 80 ? -0.419 -20.188 -27.188 1 95.88 80 PRO B O 1
ATOM 5192 N N . ASN B 1 81 ? -1.609 -21.859 -27.922 1 94.88 81 ASN B N 1
ATOM 5193 C CA . ASN B 1 81 ? -2.67 -21.047 -28.5 1 94.88 81 ASN B CA 1
ATOM 5194 C C . ASN B 1 81 ? -4.023 -21.734 -28.422 1 94.88 81 ASN B C 1
ATOM 5196 O O . ASN B 1 81 ? -4.105 -22.906 -28.016 1 94.88 81 ASN B O 1
ATOM 5200 N N . TRP B 1 82 ? -5.023 -21.078 -28.812 1 94.5 82 TRP B N 1
ATOM 5201 C CA . TRP B 1 82 ? -6.379 -21.594 -28.625 1 94.5 82 TRP B CA 1
ATOM 5202 C C . TRP B 1 82 ? -6.715 -22.656 -29.656 1 94.5 82 TRP B C 1
ATOM 5204 O O . TRP B 1 82 ? -7.586 -23.5 -29.422 1 94.5 82 TRP B O 1
ATOM 5214 N N . ASP B 1 83 ? -6.078 -22.578 -30.703 1 93.75 83 ASP B N 1
ATOM 5215 C CA . ASP B 1 83 ? -6.273 -23.625 -31.688 1 93.75 83 ASP B CA 1
ATOM 5216 C C . ASP B 1 83 ? -5.875 -24.984 -31.125 1 93.75 83 ASP B C 1
ATOM 5218 O O . ASP B 1 83 ? -6.535 -26 -31.406 1 93.75 83 ASP B O 1
ATOM 5222 N N . PHE B 1 84 ? -4.793 -25.016 -30.438 1 95 84 PHE B N 1
ATOM 5223 C CA . PHE B 1 84 ? -4.359 -26.25 -29.781 1 95 84 PHE B CA 1
ATOM 5224 C C . PHE B 1 84 ? -5.441 -26.766 -28.844 1 95 84 PHE B C 1
ATOM 5226 O O . PHE B 1 84 ? -5.695 -27.969 -28.797 1 95 84 PHE B O 1
ATOM 5233 N N . VAL B 1 85 ? -6.043 -25.906 -28.109 1 95.62 85 VAL B N 1
ATOM 5234 C CA . VAL B 1 85 ? -7.086 -26.281 -27.172 1 95.62 85 VAL B CA 1
ATOM 5235 C C . VAL B 1 85 ? -8.266 -26.891 -27.906 1 95.62 85 VAL B C 1
ATOM 5237 O O . VAL B 1 85 ? -8.766 -27.953 -27.531 1 95.62 85 VAL B O 1
ATOM 5240 N N . ARG B 1 86 ? -8.641 -26.312 -28.969 1 93.56 86 ARG B N 1
ATOM 5241 C CA . ARG B 1 86 ? -9.75 -26.812 -29.766 1 93.56 86 ARG B CA 1
ATOM 5242 C C . ARG B 1 86 ? -9.422 -28.188 -30.359 1 93.56 86 ARG B C 1
ATOM 5244 O O . ARG B 1 86 ? -10.273 -29.078 -30.375 1 93.56 86 ARG B O 1
ATOM 5251 N N . LYS B 1 87 ? -8.227 -28.266 -30.828 1 94.44 87 LYS B N 1
ATOM 5252 C CA . LYS B 1 87 ? -7.785 -29.531 -31.375 1 94.44 87 LYS B CA 1
ATOM 5253 C C . LYS B 1 87 ? -7.871 -30.656 -30.328 1 94.44 87 LYS B C 1
ATOM 5255 O O . LYS B 1 87 ? -8.297 -31.766 -30.641 1 94.44 87 LYS B O 1
ATOM 5260 N N . CYS B 1 88 ? -7.488 -30.312 -29.141 1 94.38 88 CYS B N 1
ATOM 5261 C CA . CYS B 1 88 ? -7.551 -31.281 -28.062 1 94.38 88 CYS B CA 1
ATOM 5262 C C . CYS B 1 88 ? -8.992 -31.656 -27.734 1 94.38 88 CYS B C 1
ATOM 5264 O O . CYS B 1 88 ? -9.305 -32.844 -27.547 1 94.38 88 CYS B O 1
ATOM 5266 N N . MET B 1 89 ? -9.789 -30.688 -27.781 1 92.56 89 MET B N 1
ATOM 5267 C CA . MET B 1 89 ? -11.188 -30.906 -27.422 1 92.56 89 MET B CA 1
ATOM 5268 C C . MET B 1 89 ? -11.883 -31.781 -28.469 1 92.56 89 MET B C 1
ATOM 5270 O O . MET B 1 89 ? -12.82 -32.5 -28.141 1 92.56 89 MET B O 1
ATOM 5274 N N . ASN B 1 90 ? -11.422 -31.75 -29.625 1 93.75 90 ASN B N 1
ATOM 5275 C CA . ASN B 1 90 ? -12.078 -32.438 -30.734 1 93.75 90 ASN B CA 1
ATOM 5276 C C . ASN B 1 90 ? -11.492 -33.844 -30.938 1 93.75 90 ASN B C 1
ATOM 5278 O O . ASN B 1 90 ? -11.898 -34.562 -31.859 1 93.75 90 ASN B O 1
ATOM 5282 N N . LEU B 1 91 ? -10.633 -34.25 -30.125 1 95.25 91 LEU B N 1
ATOM 5283 C CA . LEU B 1 91 ? -10.039 -35.594 -30.234 1 95.25 91 LEU B CA 1
ATOM 5284 C C . LEU B 1 91 ? -11.078 -36.688 -29.969 1 95.25 91 LEU B C 1
ATOM 5286 O O . LEU B 1 91 ? -11.938 -36.531 -29.094 1 95.25 91 LEU B O 1
ATOM 5290 N N . LYS B 1 92 ? -10.977 -37.75 -30.656 1 94 92 LYS B N 1
ATOM 5291 C CA . LYS B 1 92 ? -11.867 -38.906 -30.5 1 94 92 LYS B CA 1
ATOM 5292 C C . LYS B 1 92 ? -11.086 -40.156 -30.172 1 94 92 LYS B C 1
ATOM 5294 O O . LYS B 1 92 ? -9.953 -40.344 -30.609 1 94 92 LYS B O 1
ATOM 5299 N N . SER B 1 93 ? -11.742 -40.969 -29.469 1 93.38 93 SER B N 1
ATOM 5300 C CA . SER B 1 93 ? -11.117 -42.25 -29.125 1 93.38 93 SER B CA 1
ATOM 5301 C C . SER B 1 93 ? -11.078 -43.188 -30.312 1 93.38 93 SER B C 1
ATOM 5303 O O . SER B 1 93 ? -11.953 -43.156 -31.172 1 93.38 93 SER B O 1
ATOM 5305 N N . THR B 1 94 ? -10.039 -44 -30.328 1 93.19 94 THR B N 1
ATOM 5306 C CA . THR B 1 94 ? -9.883 -44.969 -31.391 1 93.19 94 THR B CA 1
ATOM 5307 C C . THR B 1 94 ? -9.711 -46.375 -30.797 1 93.19 94 THR B C 1
ATOM 5309 O O . THR B 1 94 ? -9.734 -46.562 -29.578 1 93.19 94 THR B O 1
ATOM 5312 N N . LYS B 1 95 ? -9.547 -47.438 -31.688 1 90.62 95 LYS B N 1
ATOM 5313 C CA . LYS B 1 95 ? -9.422 -48.812 -31.234 1 90.62 95 LYS B CA 1
ATOM 5314 C C . LYS B 1 95 ? -8.031 -49.375 -31.531 1 90.62 95 LYS B C 1
ATOM 5316 O O . LYS B 1 95 ? -7.777 -50.562 -31.328 1 90.62 95 LYS B O 1
ATOM 5321 N N . TYR B 1 96 ? -7.191 -48.531 -31.984 1 93.25 96 TYR B N 1
ATOM 5322 C CA . TYR B 1 96 ? -5.867 -49 -32.375 1 93.25 96 TYR B CA 1
ATOM 5323 C C . TYR B 1 96 ? -4.996 -49.25 -31.156 1 93.25 96 TYR B C 1
ATOM 5325 O O . TYR B 1 96 ? -5.023 -48.469 -30.188 1 93.25 96 TYR B O 1
ATOM 5333 N N . CYS B 1 97 ? -4.293 -50.344 -31.203 1 92.62 97 CYS B N 1
ATOM 5334 C CA . CYS B 1 97 ? -3.457 -50.781 -30.078 1 92.62 97 CYS B CA 1
ATOM 5335 C C . CYS B 1 97 ? -2.041 -50.219 -30.219 1 92.62 97 CYS B C 1
ATOM 5337 O O . CYS B 1 97 ? -1.456 -50.281 -31.297 1 92.62 97 CYS B O 1
ATOM 5339 N N . TYR B 1 98 ? -1.53 -49.75 -29.141 1 90.69 98 TYR B N 1
ATOM 5340 C CA . TYR B 1 98 ? -0.198 -49.156 -29.094 1 90.69 98 TYR B CA 1
ATOM 5341 C C . TYR B 1 98 ? 0.519 -49.562 -27.797 1 90.69 98 TYR B C 1
ATOM 5343 O O . TYR B 1 98 ? -0.063 -50.219 -26.938 1 90.69 98 TYR B O 1
ATOM 5351 N N . ASN B 1 99 ? 1.785 -49.25 -27.656 1 92.12 99 ASN B N 1
ATOM 5352 C CA . ASN B 1 99 ? 2.539 -49.375 -26.422 1 92.12 99 ASN B CA 1
ATOM 5353 C C . ASN B 1 99 ? 3.197 -48.062 -26 1 92.12 99 ASN B C 1
ATOM 5355 O O . ASN B 1 99 ? 3.674 -47.312 -26.859 1 92.12 99 ASN B O 1
ATOM 5359 N N . TRP B 1 100 ? 3.162 -47.812 -24.75 1 95.06 100 TRP B N 1
ATOM 5360 C CA . TRP B 1 100 ? 3.582 -46.5 -24.25 1 95.06 100 TRP B CA 1
ATOM 5361 C C . TRP B 1 100 ? 5.09 -46.344 -24.391 1 95.06 100 TRP B C 1
ATOM 5363 O O . TRP B 1 100 ? 5.586 -45.219 -24.484 1 95.06 100 TRP B O 1
ATOM 5373 N N . ILE B 1 101 ? 5.902 -47.406 -24.438 1 96.31 101 ILE B N 1
ATOM 5374 C CA . ILE B 1 101 ? 7.355 -47.344 -24.516 1 96.31 101 ILE B CA 1
ATOM 5375 C C . ILE B 1 101 ? 7.773 -46.812 -25.891 1 96.31 101 ILE B C 1
ATOM 5377 O O . ILE B 1 101 ? 8.594 -45.906 -26 1 96.31 101 ILE B O 1
ATOM 5381 N N . GLU B 1 102 ? 7.203 -47.438 -26.891 1 95.44 102 GLU B N 1
ATOM 5382 C CA . GLU B 1 102 ? 7.488 -47 -28.25 1 95.44 102 GLU B CA 1
ATOM 5383 C C . GLU B 1 102 ? 7.074 -45.531 -28.453 1 95.44 102 GLU B C 1
ATOM 5385 O O . GLU B 1 102 ? 7.758 -44.781 -29.141 1 95.44 102 GLU B O 1
ATOM 5390 N N . ALA B 1 103 ? 5.969 -45.281 -27.891 1 96.75 103 ALA B N 1
ATOM 5391 C CA . ALA B 1 103 ? 5.504 -43.906 -27.984 1 96.75 103 ALA B CA 1
ATOM 5392 C C . ALA B 1 103 ? 6.469 -42.938 -27.281 1 96.75 103 ALA B C 1
ATOM 5394 O O . ALA B 1 103 ? 6.742 -41.844 -27.781 1 96.75 103 ALA B O 1
ATOM 5395 N N . LEU B 1 104 ? 6.965 -43.312 -26.109 1 97.62 104 LEU B N 1
ATOM 5396 C CA . LEU B 1 104 ? 7.922 -42.5 -25.359 1 97.62 104 LEU B CA 1
ATOM 5397 C C . LEU B 1 104 ? 9.203 -42.281 -26.156 1 97.62 104 LEU B C 1
ATOM 5399 O O . LEU B 1 104 ? 9.734 -41.188 -26.219 1 97.62 104 LEU B O 1
ATOM 5403 N N . TYR B 1 105 ? 9.664 -43.344 -26.781 1 97.12 105 TYR B N 1
ATOM 5404 C CA . TYR B 1 105 ? 10.852 -43.219 -27.625 1 97.12 105 TYR B CA 1
ATOM 5405 C C . TYR B 1 105 ? 10.617 -42.25 -28.781 1 97.12 105 TYR B C 1
ATOM 5407 O O . TYR B 1 105 ? 11.5 -41.469 -29.125 1 97.12 105 TYR B O 1
ATOM 5415 N N . ALA B 1 106 ? 9.477 -42.406 -29.344 1 97.25 106 ALA B N 1
ATOM 5416 C CA . ALA B 1 106 ? 9.133 -41.5 -30.438 1 97.25 106 ALA B CA 1
ATOM 5417 C C . ALA B 1 106 ? 9.117 -40.062 -29.953 1 97.25 106 ALA B C 1
ATOM 5419 O O . ALA B 1 106 ? 9.562 -39.156 -30.672 1 97.25 106 ALA B O 1
ATOM 5420 N N . ALA B 1 107 ? 8.594 -39.844 -28.812 1 97.88 107 ALA B N 1
ATOM 5421 C CA . ALA B 1 107 ? 8.531 -38.5 -28.234 1 97.88 107 ALA B CA 1
ATOM 5422 C C . ALA B 1 107 ? 9.938 -37.938 -27.969 1 97.88 107 ALA B C 1
ATOM 5424 O O . ALA B 1 107 ? 10.211 -36.781 -28.219 1 97.88 107 ALA B O 1
ATOM 5425 N N . VAL B 1 108 ? 10.805 -38.781 -27.422 1 97.38 108 VAL B N 1
ATOM 5426 C CA . VAL B 1 108 ? 12.18 -38.406 -27.156 1 97.38 108 VAL B CA 1
ATOM 5427 C C . VAL B 1 108 ? 12.867 -37.969 -28.453 1 97.38 108 VAL B C 1
ATOM 5429 O O . VAL B 1 108 ? 13.547 -36.938 -28.5 1 97.38 108 VAL B O 1
ATOM 5432 N N . GLU B 1 109 ? 12.641 -38.781 -29.438 1 96.31 109 GLU B N 1
ATOM 5433 C CA . GLU B 1 109 ? 13.219 -38.469 -30.734 1 96.31 109 GLU B CA 1
ATOM 5434 C C . GLU B 1 109 ? 12.648 -37.156 -31.297 1 96.31 109 GLU B C 1
ATOM 5436 O O . GLU B 1 109 ? 13.375 -36.375 -31.906 1 96.31 109 GLU B O 1
ATOM 5441 N N . PHE B 1 110 ? 11.422 -37 -31.156 1 96.94 110 PHE B N 1
ATOM 5442 C CA . PHE B 1 110 ? 10.742 -35.781 -31.578 1 96.94 110 PHE B CA 1
ATOM 5443 C C . PHE B 1 110 ? 11.352 -34.562 -30.906 1 96.94 110 PHE B C 1
ATOM 5445 O O . PHE B 1 110 ? 11.609 -33.562 -31.578 1 96.94 110 PHE B O 1
ATOM 5452 N N . ILE B 1 111 ? 11.586 -34.594 -29.609 1 96.75 111 ILE B N 1
ATOM 5453 C CA . ILE B 1 111 ? 12.172 -33.5 -28.828 1 96.75 111 ILE B CA 1
ATOM 5454 C C . ILE B 1 111 ? 13.602 -33.25 -29.312 1 96.75 111 ILE B C 1
ATOM 5456 O O . ILE B 1 111 ? 13.992 -32.094 -29.516 1 96.75 111 ILE B O 1
ATOM 5460 N N . LYS B 1 112 ? 14.32 -34.281 -29.531 1 94.31 112 LYS B N 1
ATOM 5461 C CA . LYS B 1 112 ? 15.711 -34.156 -29.984 1 94.31 112 LYS B CA 1
ATOM 5462 C C . LYS B 1 112 ? 15.812 -33.438 -31.312 1 94.31 112 LYS B C 1
ATOM 5464 O O . LYS B 1 112 ? 16.703 -32.594 -31.5 1 94.31 112 LYS B O 1
ATOM 5469 N N . GLN B 1 113 ? 14.891 -33.656 -32.125 1 93.69 113 GLN B N 1
ATOM 5470 C CA . GLN B 1 113 ? 14.938 -33.125 -33.469 1 93.69 113 GLN B CA 1
ATOM 5471 C C . GLN B 1 113 ? 14.43 -31.672 -33.5 1 93.69 113 GLN B C 1
ATOM 5473 O O . GLN B 1 113 ? 14.891 -30.859 -34.312 1 93.69 113 GLN B O 1
ATOM 5478 N N . ASN B 1 114 ? 13.516 -31.359 -32.688 1 94 114 ASN B N 1
ATOM 5479 C CA . ASN B 1 114 ? 12.805 -30.094 -32.844 1 94 114 ASN B CA 1
ATOM 5480 C C . ASN B 1 114 ? 13.227 -29.062 -31.797 1 94 114 ASN B C 1
ATOM 5482 O O . ASN B 1 114 ? 13.016 -27.859 -31.969 1 94 114 ASN B O 1
ATOM 5486 N N . VAL B 1 115 ? 13.656 -29.516 -30.672 1 92.94 115 VAL B N 1
ATOM 5487 C CA . VAL B 1 115 ? 14.031 -28.594 -29.609 1 92.94 115 VAL B CA 1
ATOM 5488 C C . VAL B 1 115 ? 15.547 -28.375 -29.625 1 92.94 115 VAL B C 1
ATOM 5490 O O . VAL B 1 115 ? 16.297 -29.188 -29.094 1 92.94 115 VAL B O 1
ATOM 5493 N N . ILE B 1 116 ? 15.938 -27.312 -30.188 1 85.88 116 ILE B N 1
ATOM 5494 C CA . ILE B 1 116 ? 17.359 -27.016 -30.375 1 85.88 116 ILE B CA 1
ATOM 5495 C C . ILE B 1 116 ? 17.828 -26.078 -29.266 1 85.88 116 ILE B C 1
ATOM 5497 O O . ILE B 1 116 ? 18.969 -26.188 -28.797 1 85.88 116 ILE B O 1
ATOM 5501 N N . ASP B 1 117 ? 16.984 -25.266 -28.797 1 82.75 117 ASP B N 1
ATOM 5502 C CA . ASP B 1 117 ? 17.359 -24.266 -27.797 1 82.75 117 ASP B CA 1
ATOM 5503 C C . ASP B 1 117 ? 17.5 -24.906 -26.406 1 82.75 117 ASP B C 1
ATOM 5505 O O . ASP B 1 117 ? 17.094 -26.047 -26.203 1 82.75 117 ASP B O 1
ATOM 5509 N N . ASN B 1 118 ? 18.234 -24.219 -25.578 1 85.69 118 ASN B N 1
ATOM 5510 C CA . ASN B 1 118 ? 18.422 -24.656 -24.203 1 85.69 118 ASN B CA 1
ATOM 5511 C C . ASN B 1 118 ? 17.172 -24.453 -23.359 1 85.69 118 ASN B C 1
ATOM 5513 O O . ASN B 1 118 ? 17.062 -23.469 -22.609 1 85.69 118 ASN B O 1
ATOM 5517 N N . SER B 1 119 ? 16.156 -25.25 -23.594 1 90.69 119 SER B N 1
ATOM 5518 C CA . SER B 1 119 ? 14.922 -25.203 -22.828 1 90.69 119 SER B CA 1
ATOM 5519 C C . SER B 1 119 ? 14.766 -26.453 -21.953 1 90.69 119 SER B C 1
ATOM 5521 O O . SER B 1 119 ? 15.453 -27.453 -22.172 1 90.69 119 SER B O 1
ATOM 5523 N N . LEU B 1 120 ? 14.031 -26.297 -20.953 1 93.31 120 LEU B N 1
ATOM 5524 C CA . LEU B 1 120 ? 13.664 -27.453 -20.156 1 93.31 120 LEU B CA 1
ATOM 5525 C C . LEU B 1 120 ? 12.734 -28.375 -20.922 1 93.31 120 LEU B C 1
ATOM 5527 O O . LEU B 1 120 ? 11.695 -27.953 -21.438 1 93.31 120 LEU B O 1
ATOM 5531 N N . ARG B 1 121 ? 13.195 -29.562 -21.047 1 95.94 121 ARG B N 1
ATOM 5532 C CA . ARG B 1 121 ? 12.438 -30.547 -21.812 1 95.94 121 ARG B CA 1
ATOM 5533 C C . ARG B 1 121 ? 11.578 -31.406 -20.891 1 95.94 121 ARG B C 1
ATOM 5535 O O . ARG B 1 121 ? 12.086 -32 -19.938 1 95.94 121 ARG B O 1
ATOM 5542 N N . LYS B 1 122 ? 10.289 -31.453 -21.203 1 96.69 122 LYS B N 1
ATOM 5543 C CA . LYS B 1 122 ? 9.359 -32.188 -20.344 1 96.69 122 LYS B CA 1
ATOM 5544 C C . LYS B 1 122 ? 8.383 -33 -21.172 1 96.69 122 LYS B C 1
ATOM 5546 O O . LYS B 1 122 ? 7.938 -32.562 -22.234 1 96.69 122 LYS B O 1
ATOM 5551 N N . ILE B 1 123 ? 8.047 -34.219 -20.672 1 97.94 123 ILE B N 1
ATOM 5552 C CA . ILE B 1 123 ? 7.031 -35.062 -21.281 1 97.94 123 ILE B CA 1
ATOM 5553 C C . ILE B 1 123 ? 5.973 -35.438 -20.25 1 97.94 123 ILE B C 1
ATOM 5555 O O . ILE B 1 123 ? 6.305 -35.906 -19.156 1 97.94 123 ILE B O 1
ATOM 5559 N N . ILE B 1 124 ? 4.793 -35.156 -20.578 1 98.12 124 ILE B N 1
ATOM 5560 C CA . ILE B 1 124 ? 3.68 -35.656 -19.766 1 98.12 124 ILE B CA 1
ATOM 5561 C C . ILE B 1 124 ? 2.982 -36.812 -20.5 1 98.12 124 ILE B C 1
ATOM 5563 O O . ILE B 1 124 ? 2.383 -36.594 -21.562 1 98.12 124 ILE B O 1
ATOM 5567 N N . LEU B 1 125 ? 3.1 -37.969 -19.938 1 98.19 125 LEU B N 1
ATOM 5568 C CA . LEU B 1 125 ? 2.545 -39.156 -20.547 1 98.19 125 LEU B CA 1
ATOM 5569 C C . LEU B 1 125 ? 1.3 -39.625 -19.797 1 98.19 125 LEU B C 1
ATOM 5571 O O . LEU B 1 125 ? 1.355 -39.906 -18.594 1 98.19 125 LEU B O 1
ATOM 5575 N N . MET B 1 126 ? 0.172 -39.719 -20.516 1 97.44 126 MET B N 1
ATOM 5576 C CA . MET B 1 126 ? -1.098 -40.125 -19.922 1 97.44 126 MET B CA 1
ATOM 5577 C C . MET B 1 126 ? -1.58 -41.438 -20.516 1 97.44 126 MET B C 1
ATOM 5579 O O . MET B 1 126 ? -1.815 -41.531 -21.734 1 97.44 126 MET B O 1
ATOM 5583 N N . SER B 1 127 ? -1.694 -42.406 -19.688 1 95 127 SER B N 1
ATOM 5584 C CA . SER B 1 127 ? -2.129 -43.719 -20.156 1 95 127 SER B CA 1
ATOM 5585 C C . SER B 1 127 ? -2.633 -44.594 -19 1 95 127 SER B C 1
ATOM 5587 O O . SER B 1 127 ? -2.559 -44.188 -17.844 1 95 127 SER B O 1
ATOM 5589 N N . ASP B 1 128 ? -3.236 -45.719 -19.297 1 92.5 128 ASP B N 1
ATOM 5590 C CA . ASP B 1 128 ? -3.656 -46.688 -18.281 1 92.5 128 ASP B CA 1
ATOM 5591 C C . ASP B 1 128 ? -2.566 -47.719 -18.016 1 92.5 128 ASP B C 1
ATOM 5593 O O . ASP B 1 128 ? -2.652 -48.5 -17.062 1 92.5 128 ASP B O 1
ATOM 5597 N N . PHE B 1 129 ? -1.561 -47.844 -18.828 1 93.5 129 PHE B N 1
ATOM 5598 C CA . PHE B 1 129 ? -0.404 -48.719 -18.672 1 93.5 129 PHE B CA 1
ATOM 5599 C C . PHE B 1 129 ? -0.842 -50.156 -18.469 1 93.5 129 PHE B C 1
ATOM 5601 O O . PHE B 1 129 ? -0.406 -50.812 -17.516 1 93.5 129 PHE B O 1
ATOM 5608 N N . ASN B 1 130 ? -1.658 -50.656 -19.312 1 91.38 130 ASN B N 1
ATOM 5609 C CA . ASN B 1 130 ? -2.217 -52 -19.219 1 91.38 130 ASN B CA 1
ATOM 5610 C C . ASN B 1 130 ? -1.787 -52.875 -20.391 1 91.38 130 ASN B C 1
ATOM 5612 O O . ASN B 1 130 ? -2.576 -53.656 -20.891 1 91.38 130 ASN B O 1
ATOM 5616 N N . GLU B 1 131 ? -0.581 -52.688 -20.812 1 91.75 131 GLU B N 1
ATOM 5617 C CA . GLU B 1 131 ? -0.063 -53.5 -21.922 1 91.75 131 GLU B CA 1
ATOM 5618 C C . GLU B 1 131 ? 0.159 -54.938 -21.484 1 91.75 131 GLU B C 1
ATOM 5620 O O . GLU B 1 131 ? 0.417 -55.219 -20.312 1 91.75 131 GLU B O 1
ATOM 5625 N N . GLU B 1 132 ? 0.157 -55.812 -22.438 1 89.75 132 GLU B N 1
ATOM 5626 C CA . GLU B 1 132 ? 0.352 -57.25 -22.172 1 89.75 132 GLU B CA 1
ATOM 5627 C C . GLU B 1 132 ? 1.802 -57.562 -21.797 1 89.75 132 GLU B C 1
ATOM 5629 O O . GLU B 1 132 ? 2.721 -56.875 -22.281 1 89.75 132 GLU B O 1
ATOM 5634 N N . THR B 1 133 ? 1.972 -58.594 -21.109 1 90.75 133 THR B N 1
ATOM 5635 C CA . THR B 1 133 ? 3.285 -58.938 -20.578 1 90.75 133 THR B CA 1
ATOM 5636 C C . THR B 1 133 ? 4.242 -59.281 -21.719 1 90.75 133 THR B C 1
ATOM 5638 O O . THR B 1 133 ? 5.434 -59 -21.656 1 90.75 133 THR B O 1
ATOM 5641 N N . ASN B 1 134 ? 3.691 -59.906 -22.719 1 90 134 ASN B N 1
ATOM 5642 C CA . ASN B 1 134 ? 4.527 -60.312 -23.844 1 90 134 ASN B CA 1
ATOM 5643 C C . ASN B 1 134 ? 5.137 -59.125 -24.578 1 90 134 ASN B C 1
ATOM 5645 O O . ASN B 1 134 ? 6.219 -59.25 -25.156 1 90 134 ASN B O 1
ATOM 5649 N N . ILE B 1 135 ? 4.48 -58.094 -24.531 1 89.88 135 ILE B N 1
ATOM 5650 C CA . ILE B 1 135 ? 4.941 -56.875 -25.203 1 89.88 135 ILE B CA 1
ATOM 5651 C C . ILE B 1 135 ? 5.934 -56.125 -24.312 1 89.88 135 ILE B C 1
ATOM 5653 O O . ILE B 1 135 ? 7.004 -55.719 -24.766 1 89.88 135 ILE B O 1
ATOM 5657 N N . ILE B 1 136 ? 5.711 -56.062 -23.062 1 92 136 ILE B N 1
ATOM 5658 C CA . ILE B 1 136 ? 6.457 -55.25 -22.109 1 92 136 ILE B CA 1
ATOM 5659 C C . ILE B 1 136 ? 7.789 -55.906 -21.781 1 92 136 ILE B C 1
ATOM 5661 O O . ILE B 1 136 ? 8.797 -55.25 -21.547 1 92 136 ILE B O 1
ATOM 5665 N N . SER B 1 137 ? 7.773 -57.156 -21.844 1 91.31 137 SER B N 1
ATOM 5666 C CA . SER B 1 137 ? 8.961 -57.938 -21.469 1 91.31 137 SER B CA 1
ATOM 5667 C C . SER B 1 137 ? 10.117 -57.656 -22.422 1 91.31 137 SER B C 1
ATOM 5669 O O . SER B 1 137 ? 11.273 -57.938 -22.109 1 91.31 137 SER B O 1
ATOM 5671 N N . LYS B 1 138 ? 9.828 -57.031 -23.531 1 92.69 138 LYS B N 1
ATOM 5672 C CA . LYS B 1 138 ? 10.844 -56.75 -24.547 1 92.69 138 LYS B CA 1
ATOM 5673 C C . LYS B 1 138 ? 11.656 -55.5 -24.172 1 92.69 138 LYS B C 1
ATOM 5675 O O . LYS B 1 138 ? 12.68 -55.219 -24.797 1 92.69 138 LYS B O 1
ATOM 5680 N N . PHE B 1 139 ? 11.211 -54.875 -23.219 1 94.69 139 PHE B N 1
ATOM 5681 C CA . PHE B 1 139 ? 11.836 -53.594 -22.875 1 94.69 139 PHE B CA 1
ATOM 5682 C C . PHE B 1 139 ? 12.453 -53.656 -21.484 1 94.69 139 PHE B C 1
ATOM 5684 O O . PHE B 1 139 ? 12.023 -54.438 -20.641 1 94.69 139 PHE B O 1
ATOM 5691 N N . GLU B 1 140 ? 13.508 -52.812 -21.297 1 95.06 140 GLU B N 1
ATOM 5692 C CA . GLU B 1 140 ? 14.203 -52.719 -20.016 1 95.06 140 GLU B CA 1
ATOM 5693 C C . GLU B 1 140 ? 14.141 -51.281 -19.453 1 95.06 140 GLU B C 1
ATOM 5695 O O . GLU B 1 140 ? 14.367 -50.312 -20.172 1 95.06 140 GLU B O 1
ATOM 5700 N N . ALA B 1 141 ? 13.906 -51.25 -18.219 1 95.62 141 ALA B N 1
ATOM 5701 C CA . ALA B 1 141 ? 13.742 -49.969 -17.547 1 95.62 141 ALA B CA 1
ATOM 5702 C C . ALA B 1 141 ? 15.023 -49.156 -17.625 1 95.62 141 ALA B C 1
ATOM 5704 O O . ALA B 1 141 ? 14.977 -47.938 -17.812 1 95.62 141 ALA B O 1
ATOM 5705 N N . LYS B 1 142 ? 16.156 -49.781 -17.531 1 95.75 142 LYS B N 1
ATOM 5706 C CA . LYS B 1 142 ? 17.438 -49.094 -17.516 1 95.75 142 LYS B CA 1
ATOM 5707 C C . LYS B 1 142 ? 17.703 -48.375 -18.844 1 95.75 142 LYS B C 1
ATOM 5709 O O . LYS B 1 142 ? 18.234 -47.281 -18.875 1 95.75 142 LYS B O 1
ATOM 5714 N N . LEU B 1 143 ? 17.344 -49.031 -19.906 1 95.56 143 LEU B N 1
ATOM 5715 C CA . LEU B 1 143 ? 17.547 -48.469 -21.234 1 95.56 143 LEU B CA 1
ATOM 5716 C C . LEU B 1 143 ? 16.656 -47.25 -21.438 1 95.56 143 LEU B C 1
ATOM 5718 O O . LEU B 1 143 ? 17.078 -46.25 -22.016 1 95.56 143 LEU B O 1
ATOM 5722 N N . ILE B 1 144 ? 15.484 -47.375 -21.016 1 95.94 144 ILE B N 1
ATOM 5723 C CA . ILE B 1 144 ? 14.539 -46.281 -21.109 1 95.94 144 ILE B CA 1
ATOM 5724 C C . ILE B 1 144 ? 15.047 -45.094 -20.297 1 95.94 144 ILE B C 1
ATOM 5726 O O . ILE B 1 144 ? 15.086 -43.969 -20.797 1 95.94 144 ILE B O 1
ATOM 5730 N N . ALA B 1 145 ? 15.453 -45.312 -19.062 1 96.75 145 ALA B N 1
ATOM 5731 C CA . ALA B 1 145 ? 15.961 -44.281 -18.156 1 96.75 145 ALA B CA 1
ATOM 5732 C C . ALA B 1 145 ? 17.188 -43.594 -18.75 1 96.75 145 ALA B C 1
ATOM 5734 O O . ALA B 1 145 ? 17.312 -42.375 -18.672 1 96.75 145 ALA B O 1
ATOM 5735 N N . ASN B 1 146 ? 18.062 -44.375 -19.312 1 96.06 146 ASN B N 1
ATOM 5736 C CA . ASN B 1 146 ? 19.281 -43.844 -19.906 1 96.06 146 ASN B CA 1
ATOM 5737 C C . ASN B 1 146 ? 18.953 -42.906 -21.062 1 96.06 146 ASN B C 1
ATOM 5739 O O . ASN B 1 146 ? 19.609 -41.844 -21.219 1 96.06 146 ASN B O 1
ATOM 5743 N N . LYS B 1 147 ? 18.031 -43.281 -21.812 1 95.38 147 LYS B N 1
ATOM 5744 C CA . LYS B 1 147 ? 17.641 -42.438 -22.938 1 95.38 147 LYS B CA 1
ATOM 5745 C C . LYS B 1 147 ? 17.078 -41.094 -22.453 1 95.38 147 LYS B C 1
ATOM 5747 O O . LYS B 1 147 ? 17.406 -40.031 -23.016 1 95.38 147 LYS B O 1
ATOM 5752 N N . LEU B 1 148 ? 16.281 -41.094 -21.469 1 96.75 148 LEU B N 1
ATOM 5753 C CA . LEU B 1 148 ? 15.695 -39.875 -20.891 1 96.75 148 LEU B CA 1
ATOM 5754 C C . LEU B 1 148 ? 16.781 -39 -20.266 1 96.75 148 LEU B C 1
ATOM 5756 O O . LEU B 1 148 ? 16.75 -37.781 -20.406 1 96.75 148 LEU B O 1
ATOM 5760 N N . PHE B 1 149 ? 17.719 -39.625 -19.641 1 94.56 149 PHE B N 1
ATOM 5761 C CA . PHE B 1 149 ? 18.812 -38.906 -18.984 1 94.56 149 PHE B CA 1
ATOM 5762 C C . PHE B 1 149 ? 19.719 -38.25 -20.016 1 94.56 149 PHE B C 1
ATOM 5764 O O . PHE B 1 149 ? 20.141 -37.094 -19.828 1 94.56 149 PHE B O 1
ATOM 5771 N N . GLU B 1 150 ? 20.016 -39 -21.016 1 93.69 150 GLU B N 1
ATOM 5772 C CA . GLU B 1 150 ? 20.891 -38.5 -22.062 1 93.69 150 GLU B CA 1
ATOM 5773 C C . GLU B 1 150 ? 20.312 -37.219 -22.688 1 93.69 150 GLU B C 1
ATOM 5775 O O . GLU B 1 150 ? 21.047 -36.281 -23 1 93.69 150 GLU B O 1
ATOM 5780 N N . GLU B 1 151 ? 19.062 -37.219 -22.844 1 94.06 151 GLU B N 1
ATOM 5781 C CA . GLU B 1 151 ? 18.422 -36.094 -23.516 1 94.06 151 GLU B CA 1
ATOM 5782 C C . GLU B 1 151 ? 17.906 -35.062 -22.5 1 94.06 151 GLU B C 1
ATOM 5784 O O . GLU B 1 151 ? 17.25 -34.094 -22.875 1 94.06 151 GLU B O 1
ATOM 5789 N N . LYS B 1 152 ? 18.109 -35.281 -21.188 1 93.5 152 LYS B N 1
ATOM 5790 C CA . LYS B 1 152 ? 17.734 -34.406 -20.094 1 93.5 152 LYS B CA 1
ATOM 5791 C C . LYS B 1 152 ? 16.25 -34.094 -20.125 1 93.5 152 LYS B C 1
ATOM 5793 O O . LYS B 1 152 ? 15.844 -32.938 -20.062 1 93.5 152 LYS B O 1
ATOM 5798 N N . ILE B 1 153 ? 15.484 -35.125 -20.203 1 96 153 ILE B N 1
ATOM 5799 C CA . ILE B 1 153 ? 14.031 -34.969 -20.297 1 96 153 ILE B CA 1
ATOM 5800 C C . ILE B 1 153 ? 13.398 -35.312 -18.953 1 96 153 ILE B C 1
ATOM 5802 O O . ILE B 1 153 ? 13.719 -36.344 -18.359 1 96 153 ILE B O 1
ATOM 5806 N N . GLU B 1 154 ? 12.578 -34.438 -18.5 1 96.06 154 GLU B N 1
ATOM 5807 C CA . GLU B 1 154 ? 11.773 -34.75 -17.312 1 96.06 154 GLU B CA 1
ATOM 5808 C C . GLU B 1 154 ? 10.484 -35.469 -17.688 1 96.06 154 GLU B C 1
ATOM 5810 O O . GLU B 1 154 ? 9.734 -35 -18.562 1 96.06 154 GLU B O 1
ATOM 5815 N N . LEU B 1 155 ? 10.219 -36.562 -17.031 1 97.06 155 LEU B N 1
ATOM 5816 C CA . LEU B 1 155 ? 9.039 -37.375 -17.359 1 97.06 155 LEU B CA 1
ATOM 5817 C C . LEU B 1 155 ? 8.016 -37.312 -16.234 1 97.06 155 LEU B C 1
ATOM 5819 O O . LEU B 1 155 ? 8.344 -37.562 -15.07 1 97.06 155 LEU B O 1
ATOM 5823 N N . ILE B 1 156 ? 6.855 -36.938 -16.578 1 97.06 156 ILE B N 1
ATOM 5824 C CA . ILE B 1 156 ? 5.711 -37 -15.672 1 97.06 156 ILE B CA 1
ATOM 5825 C C . ILE B 1 156 ? 4.664 -37.969 -16.234 1 97.06 156 ILE B C 1
ATOM 5827 O O . ILE B 1 156 ? 4.266 -37.844 -17.391 1 97.06 156 ILE B O 1
ATOM 5831 N N . THR B 1 157 ? 4.277 -38.938 -15.484 1 97.5 157 THR B N 1
ATOM 5832 C CA . THR B 1 157 ? 3.273 -39.875 -15.953 1 97.5 157 THR B CA 1
ATOM 5833 C C . THR B 1 157 ? 1.988 -39.75 -15.141 1 97.5 157 THR B C 1
ATOM 5835 O O . THR B 1 157 ? 2.031 -39.469 -13.938 1 97.5 157 THR B O 1
ATOM 5838 N N . ILE B 1 158 ? 0.915 -39.875 -15.812 1 97.25 158 ILE B N 1
ATOM 5839 C CA . ILE B 1 158 ? -0.403 -39.781 -15.195 1 97.25 158 ILE B CA 1
ATOM 5840 C C . ILE B 1 158 ? -1.184 -41.062 -15.453 1 97.25 158 ILE B C 1
ATOM 5842 O O . ILE B 1 158 ? -1.323 -41.5 -16.609 1 97.25 158 ILE B O 1
ATOM 5846 N N . SER B 1 159 ? -1.657 -41.656 -14.422 1 94.75 159 SER B N 1
ATOM 5847 C CA . SER B 1 159 ? -2.416 -42.906 -14.531 1 94.75 159 SER B CA 1
ATOM 5848 C C . SER B 1 159 ? -3.609 -42.906 -13.586 1 94.75 159 SER B C 1
ATOM 5850 O O . SER B 1 159 ? -3.906 -41.906 -12.945 1 94.75 159 SER B O 1
ATOM 5852 N N . GLU B 1 160 ? -4.332 -43.969 -13.625 1 89.88 160 GLU B N 1
ATOM 5853 C CA . GLU B 1 160 ? -5.527 -44.062 -12.797 1 89.88 160 GLU B CA 1
ATOM 5854 C C . GLU B 1 160 ? -5.164 -44.312 -11.336 1 89.88 160 GLU B C 1
ATOM 5856 O O . GLU B 1 160 ? -5.855 -43.844 -10.43 1 89.88 160 GLU B O 1
ATOM 5861 N N . ASN B 1 161 ? -4.113 -45.094 -11.141 1 87.81 161 ASN B N 1
ATOM 5862 C CA . ASN B 1 161 ? -3.729 -45.469 -9.781 1 87.81 161 ASN B CA 1
ATOM 5863 C C . ASN B 1 161 ? -2.271 -45.094 -9.5 1 87.81 161 ASN B C 1
ATOM 5865 O O . ASN B 1 161 ? -1.482 -44.906 -10.422 1 87.81 161 ASN B O 1
ATOM 5869 N N . LEU B 1 162 ? -2.061 -45.062 -8.172 1 88.06 162 LEU B N 1
ATOM 5870 C CA . LEU B 1 162 ? -0.685 -44.781 -7.762 1 88.06 162 LEU B CA 1
ATOM 5871 C C . LEU B 1 162 ? 0.178 -46.031 -7.934 1 88.06 162 LEU B C 1
ATOM 5873 O O . LEU B 1 162 ? -0.314 -47.156 -7.809 1 88.06 162 LEU B O 1
ATOM 5877 N N . LEU B 1 163 ? 1.354 -45.844 -8.211 1 84.31 163 LEU B N 1
ATOM 5878 C CA . LEU B 1 163 ? 2.287 -46.938 -8.414 1 84.31 163 LEU B CA 1
ATOM 5879 C C . LEU B 1 163 ? 2.824 -47.469 -7.082 1 84.31 163 LEU B C 1
ATOM 5881 O O . LEU B 1 163 ? 3.029 -48.656 -6.91 1 84.31 163 LEU B O 1
ATOM 5885 N N . HIS B 1 164 ? 3.045 -46.531 -6.172 1 78 164 HIS B N 1
ATOM 5886 C CA . HIS B 1 164 ? 3.803 -46.875 -4.973 1 78 164 HIS B CA 1
ATOM 5887 C C . HIS B 1 164 ? 2.877 -47.281 -3.828 1 78 164 HIS B C 1
ATOM 5889 O O . HIS B 1 164 ? 3.33 -47.812 -2.82 1 78 164 HIS B O 1
ATOM 5895 N N . ASP B 1 165 ? 1.615 -47.062 -3.938 1 73.56 165 ASP B N 1
ATOM 5896 C CA . ASP B 1 165 ? 0.715 -47.375 -2.828 1 73.56 165 ASP B CA 1
ATOM 5897 C C . ASP B 1 165 ? 0.318 -48.844 -2.828 1 73.56 165 ASP B C 1
ATOM 5899 O O . ASP B 1 165 ? -0.189 -49.344 -1.827 1 73.56 165 ASP B O 1
ATOM 5903 N N . LYS B 1 166 ? 0.554 -49.594 -3.949 1 72.88 166 LYS B N 1
ATOM 5904 C CA . LYS B 1 166 ? 0.128 -50.969 -4.027 1 72.88 166 LYS B CA 1
ATOM 5905 C C . LYS B 1 166 ? 1.327 -51.938 -4.02 1 72.88 166 LYS B C 1
ATOM 5907 O O . LYS B 1 166 ? 2.414 -51.562 -4.473 1 72.88 166 LYS B O 1
ATOM 5912 N N . PRO B 1 167 ? 1.122 -53 -3.346 1 77.94 167 PRO B N 1
ATOM 5913 C CA . PRO B 1 167 ? 2.195 -54 -3.408 1 77.94 167 PRO B CA 1
ATOM 5914 C C . PRO B 1 167 ? 2.549 -54.406 -4.84 1 77.94 167 PRO B C 1
ATOM 5916 O O . PRO B 1 167 ? 1.696 -54.344 -5.73 1 77.94 167 PRO B O 1
ATOM 5919 N N . LEU B 1 168 ? 3.742 -54.625 -5.117 1 76.12 168 LEU B N 1
ATOM 5920 C CA . LEU B 1 168 ? 4.266 -55 -6.43 1 76.12 168 LEU B CA 1
ATOM 5921 C C . LEU B 1 168 ? 3.475 -56.125 -7.039 1 76.12 168 LEU B C 1
ATOM 5923 O O . LEU B 1 168 ? 3.295 -56.188 -8.258 1 76.12 168 LEU B O 1
ATOM 5927 N N . THR B 1 169 ? 2.947 -57 -6.211 1 78.25 169 THR B N 1
ATOM 5928 C CA . THR B 1 169 ? 2.242 -58.188 -6.668 1 78.25 169 THR B CA 1
ATOM 5929 C C . THR B 1 169 ? 0.902 -57.812 -7.297 1 78.25 169 THR B C 1
ATOM 5931 O O . THR B 1 169 ? 0.363 -58.562 -8.117 1 78.25 169 THR B O 1
ATOM 5934 N N . SER B 1 170 ? 0.51 -56.656 -6.996 1 83.5 170 SER B N 1
ATOM 5935 C CA . SER B 1 170 ? -0.804 -56.281 -7.488 1 83.5 170 SER B CA 1
ATOM 5936 C C . SER B 1 170 ? -0.687 -55.438 -8.773 1 83.5 170 SER B C 1
ATOM 5938 O O . SER B 1 170 ? -1.686 -55.219 -9.453 1 83.5 170 SER B O 1
ATOM 5940 N N . LEU B 1 171 ? 0.57 -55.188 -9.078 1 88.69 171 LEU B N 1
ATOM 5941 C CA . LEU B 1 171 ? 0.783 -54.375 -10.273 1 88.69 171 LEU B CA 1
ATOM 5942 C C . LEU B 1 171 ? 0.964 -55.25 -11.5 1 88.69 171 LEU B C 1
ATOM 5944 O O . LEU B 1 171 ? 1.596 -56.312 -11.422 1 88.69 171 LEU B O 1
ATOM 5948 N N . ASN B 1 172 ? 0.357 -54.875 -12.586 1 89.44 172 ASN B N 1
ATOM 5949 C CA . ASN B 1 172 ? 0.606 -55.594 -13.836 1 89.44 172 ASN B CA 1
ATOM 5950 C C . ASN B 1 172 ? 2.018 -55.344 -14.352 1 89.44 172 ASN B C 1
ATOM 5952 O O . ASN B 1 172 ? 2.752 -54.531 -13.797 1 89.44 172 ASN B O 1
ATOM 5956 N N . SER B 1 173 ? 2.436 -56.031 -15.367 1 90.88 173 SER B N 1
ATOM 5957 C CA . SER B 1 173 ? 3.805 -55.969 -15.867 1 90.88 173 SER B CA 1
ATOM 5958 C C . SER B 1 173 ? 4.156 -54.594 -16.391 1 90.88 173 SER B C 1
ATOM 5960 O O . SER B 1 173 ? 5.277 -54.125 -16.188 1 90.88 173 SER B O 1
ATOM 5962 N N . SER B 1 174 ? 3.223 -53.969 -16.984 1 93.19 174 SER B N 1
ATOM 5963 C CA . SER B 1 174 ? 3.453 -52.656 -17.531 1 93.19 174 SER B CA 1
ATOM 5964 C C . SER B 1 174 ? 3.693 -51.625 -16.438 1 93.19 174 SER B C 1
ATOM 5966 O O . SER B 1 174 ? 4.633 -50.812 -16.516 1 93.19 174 SER B O 1
ATOM 5968 N N . LYS B 1 175 ? 2.92 -51.656 -15.398 1 93.19 175 LYS B N 1
ATOM 5969 C CA . LYS B 1 175 ? 3.053 -50.719 -14.266 1 93.19 175 LYS B CA 1
ATOM 5970 C C . LYS B 1 175 ? 4.328 -51 -13.477 1 93.19 175 LYS B C 1
ATOM 5972 O O . LYS B 1 175 ? 4.941 -50.094 -12.938 1 93.19 175 LYS B O 1
ATOM 5977 N N . LYS B 1 176 ? 4.695 -52.25 -13.469 1 92.75 176 LYS B N 1
ATOM 5978 C CA . LYS B 1 176 ? 5.949 -52.594 -12.812 1 92.75 176 LYS B CA 1
ATOM 5979 C C . LYS B 1 176 ? 7.145 -51.969 -13.531 1 92.75 176 LYS B C 1
ATOM 5981 O O . LYS B 1 176 ? 8.047 -51.438 -12.891 1 92.75 176 LYS B O 1
ATOM 5986 N N . LEU B 1 177 ? 7.055 -52.156 -14.82 1 94.19 177 LEU B N 1
ATOM 5987 C CA . LEU B 1 177 ? 8.117 -51.562 -15.617 1 94.19 177 LEU B CA 1
ATOM 5988 C C . LEU B 1 177 ? 8.164 -50.031 -15.414 1 94.19 177 LEU B C 1
ATOM 5990 O O . LEU B 1 177 ? 9.234 -49.469 -15.258 1 94.19 177 LEU B O 1
ATOM 5994 N N . LEU B 1 178 ? 7.035 -49.438 -15.422 1 94.56 178 LEU B N 1
ATOM 5995 C CA . LEU B 1 178 ? 6.926 -48 -15.227 1 94.56 178 LEU B CA 1
ATOM 5996 C C . LEU B 1 178 ? 7.516 -47.594 -13.883 1 94.56 178 LEU B C 1
ATOM 5998 O O . LEU B 1 178 ? 8.242 -46.594 -13.789 1 94.56 178 LEU B O 1
ATOM 6002 N N . LYS B 1 179 ? 7.141 -48.281 -12.867 1 93.44 179 LYS B N 1
ATOM 6003 C CA . LYS B 1 179 ? 7.66 -48 -11.531 1 93.44 179 LYS B CA 1
ATOM 6004 C C . LYS B 1 179 ? 9.188 -48.062 -11.508 1 93.44 179 LYS B C 1
ATOM 6006 O O . LYS B 1 179 ? 9.836 -47.188 -10.914 1 93.44 179 LYS B O 1
ATOM 6011 N N . ASP B 1 180 ? 9.727 -49.094 -12.164 1 93.38 180 ASP B N 1
ATOM 6012 C CA . ASP B 1 180 ? 11.18 -49.25 -12.234 1 93.38 180 ASP B CA 1
ATOM 6013 C C . ASP B 1 180 ? 11.828 -48.062 -12.945 1 93.38 180 ASP B C 1
ATOM 6015 O O . ASP B 1 180 ? 12.898 -47.594 -12.531 1 93.38 180 ASP B O 1
ATOM 6019 N N . VAL B 1 181 ? 11.195 -47.656 -13.945 1 95.06 181 VAL B N 1
ATOM 6020 C CA . VAL B 1 181 ? 11.703 -46.5 -14.68 1 95.06 181 VAL B CA 1
ATOM 6021 C C . VAL B 1 181 ? 11.727 -45.281 -13.773 1 95.06 181 VAL B C 1
ATOM 6023 O O . VAL B 1 181 ? 12.742 -44.594 -13.688 1 95.06 181 VAL B O 1
ATOM 6026 N N . HIS B 1 182 ? 10.656 -44.938 -13.125 1 93.75 182 HIS B N 1
ATOM 6027 C CA . HIS B 1 182 ? 10.531 -43.781 -12.25 1 93.75 182 HIS B CA 1
ATOM 6028 C C . HIS B 1 182 ? 11.562 -43.812 -11.133 1 93.75 182 HIS B C 1
ATOM 6030 O O . HIS B 1 182 ? 12.109 -42.781 -10.734 1 93.75 182 HIS B O 1
ATOM 6036 N N . ASP B 1 183 ? 11.805 -44.938 -10.586 1 92.25 183 ASP B N 1
ATOM 6037 C CA . ASP B 1 183 ? 12.781 -45.094 -9.516 1 92.25 183 ASP B CA 1
ATOM 6038 C C . ASP B 1 183 ? 14.188 -44.75 -9.992 1 92.25 183 ASP B C 1
ATOM 6040 O O . ASP B 1 183 ? 15 -44.219 -9.219 1 92.25 183 ASP B O 1
ATOM 6044 N N . GLN B 1 184 ? 14.438 -45.031 -11.219 1 93.31 184 GLN B N 1
ATOM 6045 C CA . GLN B 1 184 ? 15.766 -44.75 -11.766 1 93.31 184 GLN B CA 1
ATOM 6046 C C . GLN B 1 184 ? 15.922 -43.25 -12.102 1 93.31 184 GLN B C 1
ATOM 6048 O O . GLN B 1 184 ? 17 -42.688 -11.922 1 93.31 184 GLN B O 1
ATOM 6053 N N . ILE B 1 185 ? 14.938 -42.625 -12.508 1 92.69 185 ILE B N 1
ATOM 6054 C CA . ILE B 1 185 ? 15.047 -41.219 -12.977 1 92.69 185 ILE B CA 1
ATOM 6055 C C . ILE B 1 185 ? 14.508 -40.281 -11.906 1 92.69 185 ILE B C 1
ATOM 6057 O O . ILE B 1 185 ? 14.578 -39.062 -12.062 1 92.69 185 ILE B O 1
ATOM 6061 N N . ASN B 1 186 ? 14.008 -40.688 -10.883 1 88.44 186 ASN B N 1
ATOM 6062 C CA . ASN B 1 186 ? 13.32 -39.844 -9.898 1 88.44 186 ASN B CA 1
ATOM 6063 C C . ASN B 1 186 ? 12.188 -39.062 -10.539 1 88.44 186 ASN B C 1
ATOM 6065 O O . ASN B 1 186 ? 12.109 -37.844 -10.359 1 88.44 186 ASN B O 1
ATOM 6069 N N . GLY B 1 187 ? 11.477 -39.719 -11.32 1 87.56 187 GLY B N 1
ATOM 6070 C CA . GLY B 1 187 ? 10.367 -39.094 -12.016 1 87.56 187 GLY B CA 1
ATOM 6071 C C . GLY B 1 187 ? 9.156 -38.875 -11.133 1 87.56 187 GLY B C 1
ATOM 6072 O O . GLY B 1 187 ? 9.164 -39.219 -9.953 1 87.56 187 GLY B O 1
ATOM 6073 N N . GLN B 1 188 ? 8.188 -38.219 -11.695 1 92.5 188 GLN B N 1
ATOM 6074 C CA . GLN B 1 188 ? 6.953 -37.938 -10.969 1 92.5 188 GLN B CA 1
ATOM 6075 C C . GLN B 1 188 ? 5.773 -38.688 -11.57 1 92.5 188 GLN B C 1
ATOM 6077 O O . GLN B 1 188 ? 5.617 -38.75 -12.797 1 92.5 188 GLN B O 1
ATOM 6082 N N . HIS B 1 189 ? 5.078 -39.375 -10.734 1 94.38 189 HIS B N 1
ATOM 6083 C CA . HIS B 1 189 ? 3.859 -40.094 -11.125 1 94.38 189 HIS B CA 1
ATOM 6084 C C . HIS B 1 189 ? 2.648 -39.531 -10.375 1 94.38 189 HIS B C 1
ATOM 6086 O O . HIS B 1 189 ? 2.68 -39.406 -9.148 1 94.38 189 HIS B O 1
ATOM 6092 N N . ILE B 1 190 ? 1.649 -39.219 -11.18 1 94.5 190 ILE B N 1
ATOM 6093 C CA . ILE B 1 190 ? 0.453 -38.688 -10.555 1 94.5 190 ILE B CA 1
ATOM 6094 C C . ILE B 1 190 ? -0.786 -39.406 -11.086 1 94.5 190 ILE B C 1
ATOM 6096 O O . ILE B 1 190 ? -0.725 -40.062 -12.109 1 94.5 190 ILE B O 1
ATOM 6100 N N . ILE B 1 191 ? -1.84 -39.312 -10.328 1 94.44 191 ILE B N 1
ATOM 6101 C CA . ILE B 1 191 ? -3.102 -39.875 -10.773 1 94.44 191 ILE B CA 1
ATOM 6102 C C . ILE B 1 191 ? -3.926 -38.812 -11.508 1 94.44 191 ILE B C 1
ATOM 6104 O O . ILE B 1 191 ? -3.75 -37.625 -11.281 1 94.44 191 ILE B O 1
ATOM 6108 N N . PHE B 1 192 ? -4.812 -39.25 -12.312 1 95.12 192 PHE B N 1
ATOM 6109 C CA . PHE B 1 192 ? -5.629 -38.344 -13.133 1 95.12 192 PHE B CA 1
ATOM 6110 C C . PHE B 1 192 ? -6.363 -37.344 -12.266 1 95.12 192 PHE B C 1
ATOM 6112 O O . PHE B 1 192 ? -6.367 -36.156 -12.57 1 95.12 192 PHE B O 1
ATOM 6119 N N . ASP B 1 193 ? -6.895 -37.719 -11.195 1 91.88 193 ASP B N 1
ATOM 6120 C CA . ASP B 1 193 ? -7.691 -36.844 -10.344 1 91.88 193 ASP B CA 1
ATOM 6121 C C . ASP B 1 193 ? -6.82 -35.781 -9.695 1 91.88 193 ASP B C 1
ATOM 6123 O O . ASP B 1 193 ? -7.242 -34.625 -9.562 1 91.88 193 ASP B O 1
ATOM 6127 N N . ASP B 1 194 ? -5.691 -36.188 -9.344 1 91.69 194 ASP B N 1
ATOM 6128 C CA . ASP B 1 194 ? -4.77 -35.219 -8.75 1 91.69 194 ASP B CA 1
ATOM 6129 C C . ASP B 1 194 ? -4.297 -34.188 -9.789 1 91.69 194 ASP B C 1
ATOM 6131 O O . ASP B 1 194 ? -4.117 -33.031 -9.477 1 91.69 194 ASP B O 1
ATOM 6135 N N . ALA B 1 195 ? -4.047 -34.688 -10.93 1 93.88 195 ALA 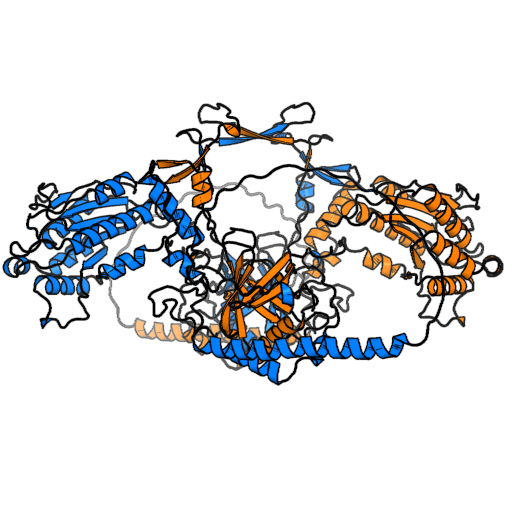B N 1
ATOM 6136 C CA . ALA B 1 195 ? -3.641 -33.781 -12.008 1 93.88 195 ALA B CA 1
ATOM 6137 C C . ALA B 1 195 ? -4.727 -32.75 -12.297 1 93.88 195 ALA B C 1
ATOM 6139 O O . ALA B 1 195 ? -4.434 -31.578 -12.438 1 93.88 195 ALA B O 1
ATOM 6140 N N . ILE B 1 196 ? -5.934 -33.219 -12.336 1 92.5 196 ILE B N 1
ATOM 6141 C CA . ILE B 1 196 ? -7.066 -32.344 -12.586 1 92.5 196 ILE B CA 1
ATOM 6142 C C . ILE B 1 196 ? -7.176 -31.312 -11.461 1 92.5 196 ILE B C 1
ATOM 6144 O O . ILE B 1 196 ? -7.363 -30.125 -11.711 1 92.5 196 ILE B O 1
ATOM 6148 N N . ALA B 1 197 ? -6.969 -31.766 -10.297 1 86.25 197 ALA B N 1
ATOM 6149 C CA . ALA B 1 197 ? -7.047 -30.906 -9.125 1 86.25 197 ALA B CA 1
ATOM 6150 C C . ALA B 1 197 ? -5.953 -29.844 -9.156 1 86.25 197 ALA B C 1
ATOM 6152 O O . ALA B 1 197 ? -6.191 -28.672 -8.812 1 86.25 197 ALA B O 1
ATOM 6153 N N . SER B 1 198 ? -4.828 -30.219 -9.594 1 86.88 198 SER B N 1
ATOM 6154 C CA . SER B 1 198 ? -3.693 -29.297 -9.625 1 86.88 198 SER B CA 1
ATOM 6155 C C . SER B 1 198 ? -3.857 -28.25 -10.719 1 86.88 198 SER B C 1
ATOM 6157 O O . SER B 1 198 ? -3.234 -27.188 -10.664 1 86.88 198 SER B O 1
ATOM 6159 N N . LEU B 1 199 ? -4.699 -28.531 -11.648 1 89.62 199 LEU B N 1
ATOM 6160 C CA . LEU B 1 199 ? -4.867 -27.625 -12.781 1 89.62 199 LEU B CA 1
ATOM 6161 C C . LEU B 1 199 ? -6.141 -26.797 -12.633 1 89.62 199 LEU B C 1
ATOM 6163 O O . LEU B 1 199 ? -6.508 -26.047 -13.547 1 89.62 199 LEU B O 1
ATOM 6167 N N . LYS B 1 200 ? -6.676 -26.969 -11.477 1 84.94 200 LYS B N 1
ATOM 6168 C CA . LYS B 1 200 ? -7.934 -26.266 -11.211 1 84.94 200 LYS B CA 1
ATOM 6169 C C . LYS B 1 200 ? -7.727 -24.766 -11.18 1 84.94 200 LYS B C 1
ATOM 6171 O O . LYS B 1 200 ? -8.57 -24 -11.664 1 84.94 200 LYS B O 1
ATOM 6176 N N . PHE B 1 201 ? -6.594 -24.344 -10.703 1 88.5 201 PHE B N 1
ATOM 6177 C CA . PHE B 1 201 ? -6.324 -22.922 -10.547 1 88.5 201 PHE B CA 1
ATOM 6178 C C . PHE B 1 201 ? -5.215 -22.469 -11.492 1 88.5 201 PHE B C 1
ATOM 6180 O O . PHE B 1 201 ? -4.301 -23.25 -11.797 1 88.5 201 PHE B O 1
ATOM 6187 N N . TYR B 1 202 ? -5.441 -21.25 -11.945 1 88.81 202 TYR B N 1
ATOM 6188 C CA . TYR B 1 202 ? -4.375 -20.609 -12.711 1 88.81 202 TYR B CA 1
ATOM 6189 C C . TYR B 1 202 ? -3.346 -19.969 -11.781 1 88.81 202 TYR B C 1
ATOM 6191 O O . TYR B 1 202 ? -3.428 -18.781 -11.477 1 88.81 202 TYR B O 1
ATOM 6199 N N . GLU B 1 203 ? -2.541 -20.688 -11.289 1 82.06 203 GLU B N 1
ATOM 6200 C CA . GLU B 1 203 ? -1.544 -20.172 -10.359 1 82.06 203 GLU B CA 1
ATOM 6201 C C . GLU B 1 203 ? -0.154 -20.172 -10.984 1 82.06 203 GLU B C 1
ATOM 6203 O O . GLU B 1 203 ? 0.229 -21.109 -11.68 1 82.06 203 GLU B O 1
ATOM 6208 N N . GLU B 1 204 ? 0.409 -18.984 -10.836 1 72.81 204 GLU B N 1
ATOM 6209 C CA . GLU B 1 204 ? 1.795 -18.922 -11.297 1 72.81 204 GLU B CA 1
ATOM 6210 C C . GLU B 1 204 ? 2.752 -19.422 -10.219 1 72.81 204 GLU B C 1
ATOM 6212 O O . GLU B 1 204 ? 2.455 -19.344 -9.023 1 72.81 204 GLU B O 1
ATOM 6217 N N . THR B 1 205 ? 3.691 -20.141 -10.672 1 64.06 205 THR B N 1
ATOM 6218 C CA . THR B 1 205 ? 4.754 -20.484 -9.734 1 64.06 205 THR B CA 1
ATOM 6219 C C . THR B 1 205 ? 5.426 -19.234 -9.188 1 64.06 205 THR B C 1
ATOM 6221 O O . THR B 1 205 ? 5.738 -18.312 -9.953 1 64.06 205 THR B O 1
ATOM 6224 N N . PRO B 1 206 ? 5.285 -19.141 -7.898 1 62.97 206 PRO B N 1
ATOM 6225 C CA . PRO B 1 206 ? 5.898 -17.938 -7.336 1 62.97 206 PRO B CA 1
ATOM 6226 C C . PRO B 1 206 ? 7.34 -17.734 -7.797 1 62.97 206 PRO B C 1
ATOM 6228 O O . PRO B 1 206 ? 8.094 -18.703 -7.902 1 62.97 206 PRO B O 1
ATOM 6231 N N . GLY B 1 207 ? 7.656 -16.625 -8.484 1 63.19 207 GLY B N 1
ATOM 6232 C CA . GLY B 1 207 ? 9.023 -16.297 -8.859 1 63.19 207 GLY B CA 1
ATOM 6233 C C . GLY B 1 207 ? 9.945 -16.125 -7.66 1 63.19 207 GLY B C 1
ATOM 6234 O O . GLY B 1 207 ? 9.477 -15.992 -6.527 1 63.19 207 GLY B O 1
ATOM 6235 N N . LYS B 1 208 ? 11.195 -16.422 -7.918 1 67.5 208 LYS B N 1
ATOM 6236 C CA . LYS B 1 208 ? 12.18 -16.125 -6.883 1 67.5 208 LYS B CA 1
ATOM 6237 C C . LYS B 1 208 ? 12.172 -14.648 -6.516 1 67.5 208 LYS B C 1
ATOM 6239 O O . LYS B 1 208 ? 12.148 -13.789 -7.395 1 67.5 208 LYS B O 1
ATOM 6244 N N . PRO B 1 209 ? 11.953 -14.375 -5.246 1 77 209 PRO B N 1
ATOM 6245 C CA . PRO B 1 209 ? 11.977 -12.969 -4.844 1 77 209 PRO B CA 1
ATOM 6246 C C . PRO B 1 209 ? 13.281 -12.273 -5.203 1 77 209 PRO B C 1
ATOM 6248 O O . PRO B 1 209 ? 14.344 -12.906 -5.203 1 77 209 PRO B O 1
ATOM 6251 N N . PHE B 1 210 ? 13.203 -11.07 -5.574 1 80.56 210 PHE B N 1
ATOM 6252 C CA . PHE B 1 210 ? 14.367 -10.266 -5.926 1 80.56 210 PHE B CA 1
ATOM 6253 C C . PHE B 1 210 ? 15.078 -9.758 -4.676 1 80.56 210 PHE B C 1
ATOM 6255 O O . PHE B 1 210 ? 14.453 -9.148 -3.809 1 80.56 210 PHE B O 1
ATOM 6262 N N . PRO B 1 211 ? 16.328 -10.055 -4.57 1 87.06 211 PRO B N 1
ATOM 6263 C CA . PRO B 1 211 ? 17.062 -9.602 -3.391 1 87.06 211 PRO B CA 1
ATOM 6264 C C . PRO B 1 211 ? 17.469 -8.133 -3.479 1 87.06 211 PRO B C 1
ATOM 6266 O O . PRO B 1 211 ? 17.844 -7.66 -4.551 1 87.06 211 PRO B O 1
ATOM 6269 N N . PHE B 1 212 ? 17.328 -7.344 -2.469 1 88.94 212 PHE B N 1
ATOM 6270 C CA . PHE B 1 212 ? 17.875 -6.004 -2.285 1 88.94 212 PHE B CA 1
ATOM 6271 C C . PHE B 1 212 ? 18.953 -6.004 -1.202 1 88.94 212 PHE B C 1
ATOM 6273 O O . PHE B 1 212 ? 18.672 -6.297 -0.038 1 88.94 212 PHE B O 1
ATOM 6280 N N . TYR B 1 213 ? 20.125 -5.656 -1.619 1 91.62 213 TYR B N 1
ATOM 6281 C CA . TYR B 1 213 ? 21.25 -5.75 -0.692 1 91.62 213 TYR B CA 1
ATOM 6282 C C . TYR B 1 213 ? 21.5 -4.414 -0.002 1 91.62 213 TYR B C 1
ATOM 6284 O O . TYR B 1 213 ? 21.484 -3.363 -0.647 1 91.62 213 TYR B O 1
ATOM 6292 N N . TYR B 1 214 ? 21.609 -4.508 1.31 1 93.62 214 TYR B N 1
ATOM 6293 C CA . TYR B 1 214 ? 21.875 -3.338 2.137 1 93.62 214 TYR B CA 1
ATOM 6294 C C . TYR B 1 214 ? 22.875 -3.666 3.24 1 93.62 214 TYR B C 1
ATOM 6296 O O . TYR B 1 214 ? 23.266 -4.824 3.41 1 93.62 214 TYR B O 1
ATOM 6304 N N . ASP B 1 215 ? 23.328 -2.58 3.918 1 92.38 215 ASP B N 1
ATOM 6305 C CA . ASP B 1 215 ? 24.078 -2.725 5.164 1 92.38 215 ASP B CA 1
ATOM 6306 C C . ASP B 1 215 ? 23.25 -2.242 6.355 1 92.38 215 ASP B C 1
ATOM 6308 O O . ASP B 1 215 ? 22.719 -1.132 6.34 1 92.38 215 ASP B O 1
ATOM 6312 N N . LEU B 1 216 ? 23.141 -3.156 7.285 1 93.06 216 LEU B N 1
ATOM 6313 C CA . LEU B 1 216 ? 22.562 -2.758 8.57 1 93.06 216 LEU B CA 1
ATOM 6314 C C . LEU B 1 216 ? 23.625 -2.16 9.477 1 93.06 216 LEU B C 1
ATOM 6316 O O . LEU B 1 216 ? 24.547 -2.861 9.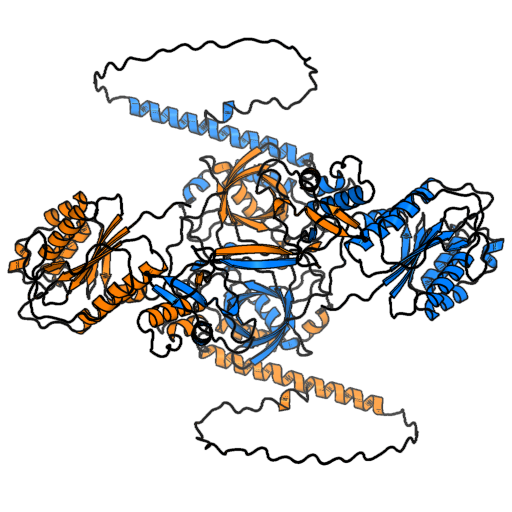906 1 93.06 216 LEU B O 1
ATOM 6320 N N . GLN B 1 217 ? 23.406 -0.921 9.766 1 89.62 217 GLN B N 1
ATOM 6321 C CA . GLN B 1 217 ? 24.484 -0.2 10.445 1 89.62 217 GLN B CA 1
ATOM 6322 C C . GLN B 1 217 ? 24.062 0.18 11.867 1 89.62 217 GLN B C 1
ATOM 6324 O O . GLN B 1 217 ? 22.938 0.605 12.094 1 89.62 217 GLN B O 1
ATOM 6329 N N . LEU B 1 218 ? 24.859 -0.144 12.742 1 84.62 218 LEU B N 1
ATOM 6330 C CA . LEU B 1 218 ? 24.797 0.348 14.117 1 84.62 218 LEU B CA 1
ATOM 6331 C C . LEU B 1 218 ? 26.094 1.023 14.516 1 84.62 218 LEU B C 1
ATOM 6333 O O . LEU B 1 218 ? 27.125 0.354 14.688 1 84.62 218 LEU B O 1
ATOM 6337 N N . PHE B 1 219 ? 26.016 2.287 14.578 1 77.81 219 PHE B N 1
ATOM 6338 C CA . PHE B 1 219 ? 27.234 3.064 14.812 1 77.81 219 PHE B CA 1
ATOM 6339 C C . PHE B 1 219 ? 28.266 2.775 13.734 1 77.81 219 PHE B C 1
ATOM 6341 O O . PHE B 1 219 ? 28.031 3.018 12.555 1 77.81 219 PHE B O 1
ATOM 6348 N N . ASP B 1 220 ? 29.391 2.18 14.109 1 76.94 220 ASP B N 1
ATOM 6349 C CA . ASP B 1 220 ? 30.453 1.956 13.133 1 76.94 220 ASP B CA 1
ATOM 6350 C C . ASP B 1 220 ? 30.469 0.505 12.656 1 76.94 220 ASP B C 1
ATOM 6352 O O . ASP B 1 220 ? 31.312 0.121 11.844 1 76.94 220 ASP B O 1
ATOM 6356 N N . LYS B 1 221 ? 29.562 -0.237 13.062 1 81.62 221 LYS B N 1
ATOM 6357 C CA . LYS B 1 221 ? 29.484 -1.637 12.656 1 81.62 221 LYS B CA 1
ATOM 6358 C C . LYS B 1 221 ? 28.422 -1.836 11.57 1 81.62 221 LYS B C 1
ATOM 6360 O O . LYS B 1 221 ? 27.359 -1.229 11.617 1 81.62 221 LYS B O 1
ATOM 6365 N N . LYS B 1 222 ? 28.875 -2.684 10.633 1 87.19 222 LYS B N 1
ATOM 6366 C CA . LYS B 1 222 ? 27.969 -2.949 9.516 1 87.19 222 LYS B CA 1
ATOM 6367 C C . LYS B 1 222 ? 27.719 -4.445 9.359 1 87.19 222 LYS B C 1
ATOM 6369 O O . LYS B 1 222 ? 28.641 -5.254 9.461 1 87.19 222 LYS B O 1
ATOM 6374 N N . ILE B 1 223 ? 26.5 -4.816 9.211 1 88.94 223 ILE B N 1
ATOM 6375 C CA . ILE B 1 223 ? 26.078 -6.184 8.914 1 88.94 223 ILE B CA 1
ATOM 6376 C C . ILE B 1 223 ? 25.422 -6.238 7.539 1 88.94 223 ILE B C 1
ATOM 6378 O O . ILE B 1 223 ? 24.344 -5.664 7.332 1 88.94 223 ILE B O 1
ATOM 6382 N N . PRO B 1 224 ? 26.062 -6.906 6.625 1 91.94 224 PRO B N 1
ATOM 6383 C CA . PRO B 1 224 ? 25.422 -7.027 5.316 1 91.94 224 PRO B CA 1
ATOM 6384 C C . PRO B 1 224 ? 24.125 -7.82 5.367 1 91.94 224 PRO B C 1
ATOM 6386 O O . PRO B 1 224 ? 24.094 -8.922 5.926 1 91.94 224 PRO B O 1
ATOM 6389 N N . ILE B 1 225 ? 23.125 -7.234 4.801 1 93.19 225 ILE B N 1
ATOM 6390 C CA . ILE B 1 225 ? 21.812 -7.887 4.852 1 93.19 225 ILE B CA 1
ATOM 6391 C C . ILE B 1 225 ? 21.188 -7.895 3.457 1 93.19 225 ILE B C 1
ATOM 6393 O O . ILE B 1 225 ? 21.656 -7.191 2.557 1 93.19 225 ILE B O 1
ATOM 6397 N N . VAL B 1 226 ? 20.219 -8.758 3.332 1 91.19 226 VAL B N 1
ATOM 6398 C CA . VAL B 1 226 ? 19.438 -8.836 2.105 1 91.19 226 VAL B CA 1
ATOM 6399 C C . VAL B 1 226 ? 17.953 -8.727 2.438 1 91.19 226 VAL B C 1
ATOM 6401 O O . VAL B 1 226 ? 17.469 -9.352 3.387 1 91.19 226 VAL B O 1
ATOM 6404 N N . SER B 1 227 ? 17.281 -7.852 1.788 1 90.56 227 SER B N 1
ATOM 6405 C CA . SER B 1 227 ? 15.852 -7.648 1.976 1 90.56 227 SER B CA 1
ATOM 6406 C C . SER B 1 227 ? 15.055 -8.25 0.824 1 90.56 227 SER B C 1
ATOM 6408 O O . SER B 1 227 ? 15.43 -8.102 -0.341 1 90.56 227 SER B O 1
ATOM 6410 N N . TYR B 1 228 ? 13.992 -9.008 1.198 1 85.38 228 TYR B N 1
ATOM 6411 C CA . TYR B 1 228 ? 13.078 -9.586 0.222 1 85.38 228 TYR B CA 1
ATOM 6412 C C . TYR B 1 228 ? 11.648 -9.094 0.453 1 85.38 228 TYR B C 1
ATOM 6414 O O . TYR B 1 228 ? 11.219 -8.938 1.598 1 85.38 228 TYR B O 1
ATOM 6422 N N . VAL B 1 229 ? 10.984 -8.883 -0.597 1 81.94 229 VAL B N 1
ATOM 6423 C CA . VAL B 1 229 ? 9.562 -8.609 -0.478 1 81.94 229 VAL B CA 1
ATOM 6424 C C . VAL B 1 229 ? 8.805 -9.914 -0.238 1 81.94 229 VAL B C 1
ATOM 6426 O O . VAL B 1 229 ? 8.914 -10.859 -1.022 1 81.94 229 VAL B O 1
ATOM 6429 N N . LYS B 1 230 ? 8.203 -10.039 0.778 1 78.44 230 LYS B N 1
ATOM 6430 C CA . LYS B 1 230 ? 7.484 -11.273 1.106 1 78.44 230 LYS B CA 1
ATOM 6431 C C . LYS B 1 230 ? 6.074 -11.258 0.523 1 78.44 230 LYS B C 1
ATOM 6433 O O . LYS B 1 230 ? 5.605 -12.273 0.003 1 78.44 230 LYS B O 1
ATOM 6438 N N . ILE B 1 231 ? 5.383 -10.203 0.684 1 78.5 231 ILE B N 1
ATOM 6439 C CA . ILE B 1 231 ? 4.023 -10.094 0.172 1 78.5 231 ILE B CA 1
ATOM 6440 C C . ILE B 1 231 ? 3.912 -8.883 -0.756 1 78.5 231 ILE B C 1
ATOM 6442 O O . ILE B 1 231 ? 4.336 -7.785 -0.403 1 78.5 231 ILE B O 1
ATOM 6446 N N . ASP B 1 232 ? 3.482 -9.109 -1.937 1 76.44 232 ASP B N 1
ATOM 6447 C CA . ASP B 1 232 ? 3.209 -8.078 -2.93 1 76.44 232 ASP B CA 1
ATOM 6448 C C . ASP B 1 232 ? 1.916 -8.367 -3.688 1 76.44 232 ASP B C 1
ATOM 6450 O O . ASP B 1 232 ? 1.742 -9.461 -4.23 1 76.44 232 ASP B O 1
ATOM 6454 N N . ILE B 1 233 ? 1.056 -7.441 -3.703 1 73 233 ILE B N 1
ATOM 6455 C CA . ILE B 1 233 ? -0.234 -7.656 -4.348 1 73 233 ILE B CA 1
ATOM 6456 C C . ILE B 1 233 ? -0.032 -7.875 -5.848 1 73 233 ILE B C 1
ATOM 6458 O O . ILE B 1 233 ? 0.604 -7.059 -6.52 1 73 233 ILE B O 1
ATOM 6462 N N . GLU B 1 234 ? -0.444 -9.039 -6.246 1 75.06 234 GLU B N 1
ATOM 6463 C CA . GLU B 1 234 ? -0.399 -9.336 -7.676 1 75.06 234 GLU B CA 1
ATOM 6464 C C . GLU B 1 234 ? -1.595 -8.727 -8.398 1 75.06 234 GLU B C 1
ATOM 6466 O O . GLU B 1 234 ? -2.744 -8.945 -8.016 1 75.06 234 GLU B O 1
ATOM 6471 N N . LYS B 1 235 ? -1.324 -7.984 -9.336 1 78.12 235 LYS B N 1
ATOM 6472 C CA . LYS B 1 235 ? -2.385 -7.336 -10.102 1 78.12 235 LYS B CA 1
ATOM 6473 C C . LYS B 1 235 ? -2.691 -8.117 -11.383 1 78.12 235 LYS B C 1
ATOM 6475 O O . LYS B 1 235 ? -1.794 -8.711 -11.977 1 78.12 235 LYS B O 1
ATOM 6480 N N . PHE B 1 236 ? -3.994 -8.195 -11.664 1 85.81 236 PHE B N 1
ATOM 6481 C CA . PHE B 1 236 ? -4.41 -8.742 -12.945 1 85.81 236 PHE B CA 1
ATOM 6482 C C . PHE B 1 236 ? -3.863 -7.902 -14.094 1 85.81 236 PHE B C 1
ATOM 6484 O O . PHE B 1 236 ? -3.814 -6.672 -14 1 85.81 236 PHE B O 1
ATOM 6491 N N . PRO B 1 237 ? -3.48 -8.5 -15.133 1 82.31 237 PRO B N 1
ATOM 6492 C CA . PRO B 1 237 ? -2.926 -7.734 -16.25 1 82.31 237 PRO B CA 1
ATOM 6493 C C . PRO B 1 237 ? -3.904 -6.695 -16.797 1 82.31 237 PRO B C 1
ATOM 6495 O O . PRO B 1 237 ? -5.117 -6.922 -16.797 1 82.31 237 PRO B O 1
ATOM 6498 N N . SER B 1 238 ? -3.34 -5.598 -17.281 1 82.69 238 SER B N 1
ATOM 6499 C CA . SER B 1 238 ? -4.152 -4.504 -17.812 1 82.69 238 SER B CA 1
ATOM 6500 C C . SER B 1 238 ? -4.609 -4.781 -19.234 1 82.69 238 SER B C 1
ATOM 6502 O O . SER B 1 238 ? -3.982 -5.562 -19.953 1 82.69 238 SER B O 1
ATOM 6504 N N . TRP B 1 239 ? -5.602 -4.02 -19.594 1 77.88 239 TRP B N 1
ATOM 6505 C CA . TRP B 1 239 ? -6.156 -4.094 -20.938 1 77.88 239 TRP B CA 1
ATOM 6506 C C . TRP B 1 239 ? -5.172 -3.549 -21.969 1 77.88 239 TRP B C 1
ATOM 6508 O O . TRP B 1 239 ? -4.395 -2.641 -21.672 1 77.88 239 TRP B O 1
ATOM 6518 N N . LYS B 1 240 ? -5.289 -4.188 -23 1 78.81 240 LYS B N 1
ATOM 6519 C CA . LYS B 1 240 ? -4.621 -3.605 -24.156 1 78.81 240 LYS B CA 1
ATOM 6520 C C . LYS B 1 240 ? -5.621 -2.893 -25.062 1 78.81 240 LYS B C 1
ATOM 6522 O O . LYS B 1 240 ? -6.797 -3.254 -25.109 1 78.81 240 LYS B O 1
ATOM 6527 N N . LYS B 1 241 ? -5.184 -1.816 -25.625 1 77.94 241 LYS B N 1
ATOM 6528 C CA . LYS B 1 241 ? -6.031 -1.068 -26.547 1 77.94 241 LYS B CA 1
ATOM 6529 C C . LYS B 1 241 ? -5.773 -1.485 -27.984 1 77.94 241 LYS B C 1
ATOM 6531 O O . LYS B 1 241 ? -4.621 -1.633 -28.406 1 77.94 241 LYS B O 1
ATOM 6536 N N . ALA B 1 242 ? -6.883 -1.914 -28.562 1 76.12 242 ALA B N 1
ATOM 6537 C CA . ALA B 1 242 ? -6.723 -2.346 -29.953 1 76.12 242 ALA B CA 1
ATOM 6538 C C . ALA B 1 242 ? -7.887 -1.863 -30.812 1 76.12 242 ALA B C 1
ATOM 6540 O O . ALA B 1 242 ? -8.945 -1.503 -30.297 1 76.12 242 ALA B O 1
ATOM 6541 N N . LYS B 1 243 ? -7.586 -1.438 -31.906 1 75.94 243 LYS B N 1
ATOM 6542 C CA . LYS B 1 243 ? -8.609 -1.293 -32.938 1 75.94 243 LYS B CA 1
ATOM 6543 C C . LYS B 1 243 ? -8.586 -2.467 -33.906 1 75.94 243 LYS B C 1
ATOM 6545 O O . LYS B 1 243 ? -7.652 -2.598 -34.719 1 75.94 243 LYS B O 1
ATOM 6550 N N . GLY B 1 244 ? -9.57 -3.258 -33.719 1 68.88 244 GLY B N 1
ATOM 6551 C CA . GLY B 1 244 ? -9.5 -4.496 -34.5 1 68.88 244 GLY B CA 1
ATOM 6552 C C . GLY B 1 244 ? -8.367 -5.398 -34.062 1 68.88 244 GLY B C 1
ATOM 6553 O O . GLY B 1 244 ? -8.281 -5.777 -32.875 1 68.88 244 GLY B O 1
ATOM 6554 N N . ASN B 1 245 ? -7.477 -5.699 -34.906 1 66.94 245 ASN B N 1
ATOM 6555 C CA . ASN B 1 245 ? -6.332 -6.547 -34.594 1 66.94 245 ASN B CA 1
ATOM 6556 C C . ASN B 1 245 ? -5.039 -5.738 -34.5 1 66.94 245 ASN B C 1
ATOM 6558 O O . ASN B 1 245 ? -3.959 -6.305 -34.344 1 66.94 245 ASN B O 1
ATOM 6562 N N . GLN B 1 246 ? -5.273 -4.41 -34.5 1 73.94 246 GLN B N 1
ATOM 6563 C CA . GLN B 1 246 ? -4.066 -3.592 -34.531 1 73.94 246 GLN B CA 1
ATOM 6564 C C . GLN B 1 246 ? -3.797 -2.959 -33.188 1 73.94 246 GLN B C 1
ATOM 6566 O O . GLN B 1 246 ? -4.711 -2.443 -32.531 1 73.94 246 GLN B O 1
ATOM 6571 N N . LYS B 1 247 ? -2.543 -3.121 -32.781 1 76.88 247 LYS B N 1
ATOM 6572 C CA . LYS B 1 247 ? -2.098 -2.494 -31.531 1 76.88 247 LYS B CA 1
ATOM 6573 C C . LYS B 1 247 ? -2.023 -0.977 -31.688 1 76.88 247 LYS B C 1
ATOM 6575 O O . LYS B 1 247 ? -1.581 -0.469 -32.719 1 76.88 247 LYS B O 1
ATOM 6580 N N . LEU B 1 248 ? -2.541 -0.252 -30.719 1 81.56 248 LEU B N 1
ATOM 6581 C CA . LEU B 1 248 ? -2.516 1.206 -30.734 1 81.56 248 LEU B CA 1
ATOM 6582 C C . LEU B 1 248 ? -1.469 1.74 -29.766 1 81.56 248 LEU B C 1
ATOM 6584 O O . LEU B 1 248 ? -1.191 1.114 -28.734 1 81.56 248 LEU B O 1
ATOM 6588 N N . GLN B 1 249 ? -0.803 2.758 -30.156 1 80.69 249 GLN B N 1
ATOM 6589 C CA . GLN B 1 249 ? 0.12 3.469 -29.266 1 80.69 249 GLN B CA 1
ATOM 6590 C C . GLN B 1 249 ? -0.479 4.789 -28.797 1 80.69 249 GLN B C 1
ATOM 6592 O O . GLN B 1 249 ? -1.135 5.492 -29.562 1 80.69 249 GLN B O 1
ATOM 6597 N N . SER B 1 250 ? -0.321 4.996 -27.5 1 82.06 250 SER B N 1
ATOM 6598 C CA . SER B 1 250 ? -0.833 6.238 -26.938 1 82.06 250 SER B CA 1
ATOM 6599 C C . SER B 1 250 ? 0.211 7.348 -27 1 82.06 250 SER B C 1
ATOM 6601 O O . SER B 1 250 ? 1.391 7.113 -26.734 1 82.06 250 SER B O 1
ATOM 6603 N N . LYS B 1 251 ? -0.162 8.414 -27.594 1 79.31 251 LYS B N 1
ATOM 6604 C CA . LYS B 1 251 ? 0.671 9.617 -27.609 1 79.31 251 LYS B CA 1
ATOM 6605 C C . LYS B 1 251 ? -0.01 10.773 -26.891 1 79.31 251 LYS B C 1
ATOM 6607 O O . LYS B 1 251 ? -1.182 11.062 -27.141 1 79.31 251 LYS B O 1
ATOM 6612 N N . THR B 1 252 ? 0.646 11.367 -25.891 1 82.75 252 THR B N 1
ATOM 6613 C CA . THR B 1 252 ? 0.095 12.484 -25.125 1 82.75 252 THR B CA 1
ATOM 6614 C C . THR B 1 252 ? 0.482 13.82 -25.75 1 82.75 252 THR B C 1
ATOM 6616 O O . THR B 1 252 ? 1.652 14.047 -26.062 1 82.75 252 THR B O 1
ATOM 6619 N N . GLU B 1 253 ? -0.493 14.633 -26.047 1 79.94 253 GLU B N 1
ATOM 6620 C CA . GLU B 1 253 ? -0.295 15.992 -26.531 1 79.94 253 GLU B CA 1
ATOM 6621 C C . GLU B 1 253 ? -0.667 17.016 -25.453 1 79.94 253 GLU B C 1
ATOM 6623 O O . GLU B 1 253 ? -1.597 16.797 -24.672 1 79.94 253 GLU B O 1
ATOM 6628 N N . TYR B 1 254 ? 0.15 18.062 -25.375 1 83.88 254 TYR B N 1
ATOM 6629 C CA . TYR B 1 254 ? -0.109 19.125 -24.422 1 83.88 254 TYR B CA 1
ATOM 6630 C C . TYR B 1 254 ? -0.626 20.375 -25.109 1 83.88 254 TYR B C 1
ATOM 6632 O O . TYR B 1 254 ? 0.049 20.938 -25.984 1 83.88 254 TYR B O 1
ATOM 6640 N N . LEU B 1 255 ? -1.891 20.766 -24.719 1 84.5 255 LEU B N 1
ATOM 6641 C CA . LEU B 1 255 ? -2.559 21.875 -25.391 1 84.5 255 LEU B CA 1
ATOM 6642 C C . LEU B 1 255 ? -2.805 23.031 -24.422 1 84.5 255 LEU B C 1
ATOM 6644 O O . LEU B 1 255 ? -3.084 22.812 -23.234 1 84.5 255 LEU B O 1
ATOM 6648 N N . ASP B 1 256 ? -2.541 24.219 -24.875 1 79.75 256 ASP B N 1
ATOM 6649 C CA . ASP B 1 256 ? -2.9 25.391 -24.094 1 79.75 256 ASP B CA 1
ATOM 6650 C C . ASP B 1 256 ? -4.367 25.766 -24.297 1 79.75 256 ASP B C 1
ATOM 6652 O O . ASP B 1 256 ? -5.113 25.031 -24.953 1 79.75 256 ASP B O 1
ATOM 6656 N N . GLY B 1 257 ? -4.84 26.828 -23.625 1 76.25 257 GLY B N 1
ATOM 6657 C CA . GLY B 1 257 ? -6.219 27.281 -23.75 1 76.25 257 GLY B CA 1
ATOM 6658 C C . GLY B 1 257 ? -6.625 27.562 -25.188 1 76.25 257 GLY B C 1
ATOM 6659 O O . GLY B 1 257 ? -7.801 27.453 -25.531 1 76.25 257 GLY B O 1
ATOM 6660 N N . GLN B 1 258 ? -5.652 27.922 -26.094 1 79.62 258 GLN B N 1
ATOM 6661 C CA . GLN B 1 258 ? -5.922 28.219 -27.484 1 79.62 258 GLN B CA 1
ATOM 6662 C C . GLN B 1 258 ? -5.711 26.984 -28.359 1 79.62 258 GLN B C 1
ATOM 6664 O O . GLN B 1 258 ? -5.668 27.094 -29.594 1 79.62 258 GLN B O 1
ATOM 6669 N N . ARG B 1 259 ? -5.453 25.781 -27.766 1 79.25 259 ARG B N 1
ATOM 6670 C CA . ARG B 1 259 ? -5.332 24.484 -28.422 1 79.25 259 ARG B CA 1
ATOM 6671 C C . ARG B 1 259 ? -4.035 24.391 -29.219 1 79.25 259 ARG B C 1
ATOM 6673 O O . ARG B 1 259 ? -3.992 23.766 -30.266 1 79.25 259 ARG B O 1
ATOM 6680 N N . ASN B 1 260 ? -3.072 25.344 -28.781 1 82.12 260 ASN B N 1
ATOM 6681 C CA . ASN B 1 260 ? -1.737 25.156 -29.344 1 82.12 260 ASN B CA 1
ATOM 6682 C C . ASN B 1 260 ? -1.023 23.969 -28.688 1 82.12 260 ASN B C 1
ATOM 6684 O O . ASN B 1 260 ? -1.07 23.812 -27.469 1 82.12 260 ASN B O 1
ATOM 6688 N N . SER B 1 261 ? -0.535 23.078 -29.516 1 80.5 261 SER B N 1
ATOM 6689 C CA . SER B 1 261 ? 0.155 21.891 -29.031 1 80.5 261 SER B CA 1
ATOM 6690 C C . SER B 1 261 ? 1.629 22.188 -28.766 1 80.5 261 SER B C 1
ATOM 6692 O O . SER B 1 261 ? 2.277 22.891 -29.531 1 80.5 261 SER B O 1
ATOM 6694 N N . TYR B 1 262 ? 2.08 21.766 -27.641 1 82.88 262 TYR B N 1
ATOM 6695 C CA . TYR B 1 262 ? 3.482 21.953 -27.266 1 82.88 262 TYR B CA 1
ATOM 6696 C C . TYR B 1 262 ? 4.172 20.609 -27.094 1 82.88 262 TYR B C 1
ATOM 6698 O O . TYR B 1 262 ? 3.543 19.625 -26.688 1 82.88 262 TYR B O 1
ATOM 6706 N N . ALA B 1 263 ? 5.438 20.609 -27.484 1 77.31 263 ALA B N 1
ATOM 6707 C CA . ALA B 1 263 ? 6.242 19.406 -27.281 1 77.31 263 ALA B CA 1
ATOM 6708 C C . ALA B 1 263 ? 6.637 19.234 -25.828 1 77.31 263 ALA B C 1
ATOM 6710 O O . ALA B 1 263 ? 6.633 20.203 -25.062 1 77.31 263 ALA B O 1
ATOM 6711 N N . LYS B 1 264 ? 6.883 17.984 -25.438 1 76.81 264 LYS B N 1
ATOM 6712 C CA . LYS B 1 264 ? 7.238 17.656 -24.062 1 76.81 264 LYS B CA 1
ATOM 6713 C C . LYS B 1 264 ? 8.422 18.484 -23.578 1 76.81 264 LYS B C 1
ATOM 6715 O O . LYS B 1 264 ? 8.477 18.875 -22.406 1 76.81 264 LYS B O 1
ATOM 6720 N N . ASP B 1 265 ? 9.305 18.828 -24.516 1 76.75 265 ASP B N 1
ATOM 6721 C CA . ASP B 1 265 ? 10.523 19.547 -24.156 1 76.75 265 ASP B CA 1
ATOM 6722 C C . ASP B 1 265 ? 10.227 21.016 -23.875 1 76.75 265 ASP B C 1
ATOM 6724 O O . ASP B 1 265 ? 11.031 21.703 -23.234 1 76.75 265 ASP B O 1
ATOM 6728 N N . GLU B 1 266 ? 9.047 21.438 -24.359 1 79.06 266 GLU B N 1
ATOM 6729 C CA . GLU B 1 266 ? 8.68 22.828 -24.172 1 79.06 266 GLU B CA 1
ATOM 6730 C C . GLU B 1 266 ? 7.898 23.016 -22.875 1 79.06 266 GLU B C 1
ATOM 6732 O O . GLU B 1 266 ? 7.621 24.156 -22.469 1 79.06 266 GLU B O 1
ATOM 6737 N N . ILE B 1 267 ? 7.641 21.984 -22.328 1 81 267 ILE B N 1
ATOM 6738 C CA . ILE B 1 267 ? 6.809 22.016 -21.125 1 81 267 ILE B CA 1
ATOM 6739 C C . ILE B 1 267 ? 7.695 22.094 -19.891 1 81 267 ILE B C 1
ATOM 6741 O O . ILE B 1 267 ? 8.703 21.391 -19.797 1 81 267 ILE B O 1
ATOM 6745 N N . ILE B 1 268 ? 7.367 23.172 -19.062 1 80.12 268 ILE B N 1
ATOM 6746 C CA . ILE B 1 268 ? 8.086 23.281 -17.797 1 80.12 268 ILE B CA 1
ATOM 6747 C C . ILE B 1 268 ? 7.211 22.766 -16.656 1 80.12 268 ILE B C 1
ATOM 6749 O O . ILE B 1 268 ? 6.023 23.078 -16.578 1 80.12 268 ILE B O 1
ATOM 6753 N N . LYS B 1 269 ? 7.727 21.906 -15.938 1 83.56 269 LYS B N 1
ATOM 6754 C CA . LYS B 1 269 ? 7.039 21.422 -14.742 1 83.56 269 LYS B CA 1
ATOM 6755 C C . LYS B 1 269 ? 7.277 22.359 -13.555 1 83.56 269 LYS B C 1
ATOM 6757 O O . LYS B 1 269 ? 8.336 22.984 -13.453 1 83.56 269 LYS B O 1
ATOM 6762 N N . GLY B 1 270 ? 6.215 22.562 -12.805 1 86.25 270 GLY B N 1
ATOM 6763 C CA . GLY B 1 270 ? 6.379 23.422 -11.648 1 86.25 270 GLY B CA 1
ATOM 6764 C C . GLY B 1 270 ? 5.199 23.375 -10.695 1 86.25 270 GLY B C 1
ATOM 6765 O O . GLY B 1 270 ? 4.34 22.5 -10.812 1 86.25 270 GLY B O 1
ATOM 6766 N N . TYR B 1 271 ? 5.336 24.219 -9.641 1 86.69 271 TYR B N 1
ATOM 6767 C CA . TYR B 1 271 ? 4.297 24.328 -8.625 1 86.69 271 TYR B CA 1
ATOM 6768 C C . TYR B 1 271 ? 3.662 25.719 -8.641 1 86.69 271 TYR B C 1
ATOM 6770 O O . TYR B 1 271 ? 4.352 26.719 -8.82 1 86.69 271 TYR B O 1
ATOM 6778 N N . LYS B 1 272 ? 2.338 25.688 -8.57 1 84.81 272 LYS B N 1
ATOM 6779 C CA . LYS B 1 272 ? 1.646 26.969 -8.484 1 84.81 272 LYS B CA 1
ATOM 6780 C C . LYS B 1 272 ? 1.091 27.203 -7.082 1 84.81 272 LYS B C 1
ATOM 6782 O O . LYS B 1 272 ? 0.158 26.516 -6.656 1 84.81 272 LYS B O 1
ATOM 6787 N N . TYR B 1 273 ? 1.722 28.094 -6.363 1 86.12 273 TYR B N 1
ATOM 6788 C CA . TYR B 1 273 ? 1.295 28.469 -5.02 1 86.12 273 TYR B CA 1
ATOM 6789 C C . TYR B 1 273 ? 1.33 29.984 -4.844 1 86.12 273 TYR B C 1
ATOM 6791 O O . TYR B 1 273 ? 2.213 30.656 -5.379 1 86.12 273 TYR B O 1
ATOM 6799 N N . GLY B 1 274 ? 0.365 30.562 -4.039 1 86.12 274 GLY B N 1
ATOM 6800 C CA . GLY B 1 274 ? 0.353 31.984 -3.758 1 86.12 274 GLY B CA 1
ATOM 6801 C C . GLY B 1 274 ? 0.258 32.844 -5.008 1 86.12 274 GLY B C 1
ATOM 6802 O O . GLY B 1 274 ? 0.913 33.875 -5.109 1 86.12 274 GLY B O 1
ATOM 6803 N N . GLY B 1 275 ? -0.271 32.281 -5.984 1 80 275 GLY B N 1
ATOM 6804 C CA . GLY B 1 275 ? -0.466 33.031 -7.223 1 80 275 GLY B CA 1
ATOM 6805 C C . GLY B 1 275 ? 0.759 33.031 -8.117 1 80 275 GLY B C 1
ATOM 6806 O O . GLY B 1 275 ? 0.758 33.625 -9.188 1 80 275 GLY B O 1
ATOM 6807 N N . THR B 1 276 ? 1.791 32.438 -7.66 1 82.94 276 THR B N 1
ATOM 6808 C CA . THR B 1 276 ? 3.039 32.438 -8.414 1 82.94 276 THR B CA 1
ATOM 6809 C C . THR B 1 276 ? 3.389 31.016 -8.859 1 82.94 276 THR B C 1
ATOM 6811 O O . THR B 1 276 ? 3.242 30.062 -8.086 1 82.94 276 THR B O 1
ATOM 6814 N N . PHE B 1 277 ? 3.732 30.891 -10.18 1 85.31 277 PHE B N 1
ATOM 6815 C CA . PHE B 1 277 ? 4.23 29.625 -10.703 1 85.31 277 PHE B CA 1
ATOM 6816 C C . PHE B 1 277 ? 5.73 29.484 -10.469 1 85.31 277 PHE B C 1
ATOM 6818 O O . PHE B 1 277 ? 6.508 30.328 -10.93 1 85.31 277 PHE B O 1
ATOM 6825 N N . ILE B 1 278 ? 6.062 28.547 -9.734 1 86 278 ILE B N 1
ATOM 6826 C CA . ILE B 1 278 ? 7.465 28.281 -9.438 1 86 278 ILE B CA 1
ATOM 6827 C C . ILE B 1 278 ? 7.977 27.156 -10.328 1 86 278 ILE B C 1
ATOM 6829 O O . ILE B 1 278 ? 7.691 25.984 -10.078 1 86 278 ILE B O 1
ATOM 6833 N N . PRO B 1 279 ? 8.711 27.453 -11.32 1 85.06 279 PRO B N 1
ATOM 6834 C CA . PRO B 1 279 ? 9.25 26.406 -12.188 1 85.06 279 PRO B CA 1
ATOM 6835 C C . PRO B 1 279 ? 10.266 25.516 -11.484 1 85.06 279 PRO B C 1
ATOM 6837 O O . PRO B 1 279 ? 11.055 26 -10.664 1 85.06 279 PRO B O 1
ATOM 6840 N N . VAL B 1 280 ? 10.109 24.312 -11.688 1 83.94 280 VAL B N 1
ATOM 6841 C CA . VAL B 1 280 ? 11.039 23.359 -11.094 1 83.94 280 VAL B CA 1
ATOM 6842 C C . VAL B 1 280 ? 12.141 23.031 -12.094 1 83.94 280 VAL B C 1
ATOM 6844 O O . VAL B 1 280 ? 12.008 22.078 -12.875 1 83.94 280 VAL B O 1
ATOM 6847 N N . GLU B 1 281 ? 13.07 23.766 -12.055 1 81.5 281 GLU B N 1
ATOM 6848 C CA . GLU B 1 281 ? 14.266 23.484 -12.844 1 81.5 281 GLU B CA 1
ATOM 6849 C C . GLU B 1 281 ? 15.078 22.344 -12.234 1 81.5 281 GLU B C 1
ATOM 6851 O O . GLU B 1 281 ? 14.805 21.906 -11.109 1 81.5 281 GLU B O 1
ATOM 6856 N N . LYS B 1 282 ? 15.992 21.812 -12.977 1 79 282 LYS B N 1
ATOM 6857 C CA . LYS B 1 282 ? 16.797 20.688 -12.531 1 79 282 LYS B CA 1
ATOM 6858 C C . LYS B 1 282 ? 17.484 20.984 -11.195 1 79 282 LYS B C 1
ATOM 6860 O O . LYS B 1 282 ? 17.578 20.125 -10.328 1 79 282 LYS B O 1
ATOM 6865 N N . GLU B 1 283 ? 17.953 22.188 -11.07 1 79.69 283 GLU B N 1
ATOM 6866 C CA . GLU B 1 283 ? 18.609 22.578 -9.828 1 79.69 283 GLU B CA 1
ATOM 6867 C C . GLU B 1 283 ? 17.641 22.547 -8.656 1 79.69 283 GLU B C 1
ATOM 6869 O O . GLU B 1 283 ? 18 22.062 -7.57 1 79.69 283 GLU B O 1
ATOM 6874 N N . LEU B 1 284 ? 16.516 23.141 -8.93 1 81.88 284 LEU B N 1
ATOM 6875 C CA . LEU B 1 284 ? 15.516 23.156 -7.875 1 81.88 284 LEU B CA 1
ATOM 6876 C C . LEU B 1 284 ? 15.102 21.734 -7.492 1 81.88 284 LEU B C 1
ATOM 6878 O O . LEU B 1 284 ? 14.945 21.422 -6.309 1 81.88 284 LEU B O 1
ATOM 6882 N N . GLU B 1 285 ? 14.953 20.938 -8.477 1 82.44 285 GLU B N 1
ATOM 6883 C CA . GLU B 1 285 ? 14.57 19.547 -8.227 1 82.44 285 GLU B CA 1
ATOM 6884 C C . GLU B 1 285 ? 15.617 18.828 -7.379 1 82.44 285 GLU B C 1
ATOM 6886 O O . GLU B 1 285 ? 15.273 18.094 -6.453 1 82.44 285 GLU B O 1
ATOM 6891 N N . ASP B 1 286 ? 16.781 19.094 -7.703 1 82.88 286 ASP B N 1
ATOM 6892 C CA . ASP B 1 286 ? 17.891 18.453 -6.98 1 82.88 286 ASP B CA 1
ATOM 6893 C C . ASP B 1 286 ? 17.938 18.938 -5.531 1 82.88 286 ASP B C 1
ATOM 6895 O O . ASP B 1 286 ? 18.125 18.156 -4.609 1 82.88 286 ASP B O 1
ATOM 6899 N N . LYS B 1 287 ? 17.766 20.188 -5.387 1 83 287 LYS B N 1
ATOM 6900 C CA . LYS B 1 287 ? 17.875 20.75 -4.051 1 83 287 LYS B CA 1
ATOM 6901 C C . LYS B 1 287 ? 16.641 20.453 -3.211 1 83 287 LYS B C 1
ATOM 6903 O O . LYS B 1 287 ? 16.703 20.469 -1.979 1 83 287 LYS B O 1
ATOM 6908 N N . MET B 1 288 ? 15.578 20.219 -3.871 1 83.94 288 MET B N 1
ATOM 6909 C CA . MET B 1 288 ? 14.344 19.875 -3.172 1 83.94 288 MET B CA 1
ATOM 6910 C C . MET B 1 288 ? 14.414 18.453 -2.633 1 83.94 288 MET B C 1
ATOM 6912 O O . MET B 1 288 ? 13.68 18.094 -1.704 1 83.94 288 MET B O 1
ATOM 6916 N N . SER B 1 289 ? 15.234 17.766 -3.215 1 82.75 289 SER B N 1
ATOM 6917 C CA . SER B 1 289 ? 15.336 16.359 -2.816 1 82.75 289 SER B CA 1
ATOM 6918 C C . SER B 1 289 ? 16.141 16.219 -1.527 1 82.75 289 SER B C 1
ATOM 6920 O O . SER B 1 289 ? 17.109 16.938 -1.307 1 82.75 289 SER B O 1
ATOM 6922 N N . TYR B 1 290 ? 15.688 15.398 -0.646 1 81.94 290 TYR B N 1
ATOM 6923 C CA . TYR B 1 290 ? 16.422 15.07 0.57 1 81.94 290 TYR B CA 1
ATOM 6924 C C . TYR B 1 290 ? 17.688 14.289 0.246 1 81.94 290 TYR B C 1
ATOM 6926 O O . TYR B 1 290 ? 17.625 13.219 -0.361 1 81.94 290 TYR B O 1
ATOM 6934 N N . LYS B 1 291 ? 18.766 14.797 0.552 1 83.31 291 LYS B N 1
ATOM 6935 C CA . LYS B 1 291 ? 20.031 14.109 0.307 1 83.31 291 LYS B CA 1
ATOM 6936 C C . LYS B 1 291 ? 20.406 13.227 1.492 1 83.31 291 LYS B C 1
ATOM 6938 O O . LYS B 1 291 ? 21.094 13.672 2.412 1 83.31 291 LYS B O 1
ATOM 6943 N N . SER B 1 292 ? 19.969 12.016 1.497 1 82.69 292 SER B N 1
ATOM 6944 C CA . SER B 1 292 ? 20.109 11.094 2.621 1 82.69 292 SER B CA 1
ATOM 6945 C C . SER B 1 292 ? 21.422 10.344 2.555 1 82.69 292 SER B C 1
ATOM 6947 O O . SER B 1 292 ? 21.859 9.75 3.547 1 82.69 292 SER B O 1
ATOM 6949 N N . GLY B 1 293 ? 22.109 10.281 1.433 1 85.25 293 GLY B N 1
ATOM 6950 C CA . GLY B 1 293 ? 23.344 9.523 1.31 1 85.25 293 GLY B CA 1
ATOM 6951 C C . GLY B 1 293 ? 23.156 8.18 0.643 1 85.25 293 GLY B C 1
ATOM 6952 O O . GLY B 1 293 ? 22.297 8.031 -0.236 1 85.25 293 GLY B O 1
ATOM 6953 N N . MET B 1 294 ? 23.969 7.242 1.002 1 87.44 294 MET B N 1
ATOM 6954 C CA . MET B 1 294 ? 23.969 5.918 0.389 1 87.44 294 MET B CA 1
ATOM 6955 C C . MET B 1 294 ? 22.844 5.059 0.948 1 87.44 294 MET B C 1
ATOM 6957 O O . MET B 1 294 ? 22.422 5.242 2.094 1 87.44 294 MET B O 1
ATOM 6961 N N . LYS B 1 295 ? 22.406 4.203 0.135 1 91.88 295 LYS B N 1
ATOM 6962 C CA . LYS B 1 295 ? 21.406 3.25 0.594 1 91.88 295 LYS B CA 1
ATOM 6963 C C . LYS B 1 295 ? 21.875 2.5 1.835 1 91.88 295 LYS B C 1
ATOM 6965 O O . LYS B 1 295 ? 23.031 2.076 1.902 1 91.88 295 LYS B O 1
ATOM 6970 N N . SER B 1 296 ? 21.031 2.398 2.889 1 91.38 296 SER B N 1
ATOM 6971 C CA . SER B 1 296 ? 21.438 1.776 4.141 1 91.38 296 SER B CA 1
ATOM 6972 C C . SER B 1 296 ? 20.266 1.627 5.102 1 91.38 296 SER B C 1
ATOM 6974 O O . SER B 1 296 ? 19.219 2.256 4.914 1 91.38 296 SER B O 1
ATOM 6976 N N . TYR B 1 297 ? 20.484 0.648 5.98 1 93.88 297 TYR B N 1
ATOM 6977 C CA . TYR B 1 297 ? 19.688 0.541 7.199 1 93.88 297 TYR B CA 1
ATOM 6978 C C . TYR B 1 297 ? 20.469 1.028 8.406 1 93.88 297 TYR B C 1
ATOM 6980 O O . TYR B 1 297 ? 21.5 0.44 8.766 1 93.88 297 TYR B O 1
ATOM 6988 N N . THR B 1 298 ? 20.078 2.092 8.938 1 91.38 298 THR B N 1
ATOM 6989 C CA . THR B 1 298 ? 20.766 2.598 10.125 1 91.38 298 THR B CA 1
ATOM 6990 C C . THR B 1 298 ? 19.859 2.506 11.352 1 91.38 298 THR B C 1
ATOM 6992 O O . THR B 1 298 ? 18.781 3.104 11.391 1 91.38 298 THR B O 1
ATOM 6995 N N . ILE B 1 299 ? 20.297 1.765 12.383 1 89.88 299 ILE B N 1
ATOM 6996 C CA . ILE B 1 299 ? 19.5 1.571 13.586 1 89.88 299 ILE B CA 1
ATOM 6997 C C . ILE B 1 299 ? 19.422 2.881 14.367 1 89.88 299 ILE B C 1
ATOM 6999 O O . ILE B 1 299 ? 20.453 3.465 14.719 1 89.88 299 ILE B O 1
ATOM 7003 N N . TYR B 1 300 ? 18.281 3.314 14.531 1 85.75 300 TYR B N 1
ATOM 7004 C CA . TYR B 1 300 ? 17.969 4.512 15.305 1 85.75 300 TYR B CA 1
ATOM 7005 C C . TYR B 1 300 ? 17.938 4.203 16.797 1 85.75 300 TYR B C 1
ATOM 7007 O O . TYR B 1 300 ? 18.438 4.984 17.609 1 85.75 300 TYR B O 1
ATOM 7015 N N . GLY B 1 301 ? 17.422 3.129 17.109 1 85.19 301 GLY B N 1
ATOM 7016 C CA . GLY B 1 301 ? 17.266 2.648 18.469 1 85.19 301 GLY B CA 1
ATOM 7017 C C . GLY B 1 301 ? 16.328 1.461 18.594 1 85.19 301 GLY B C 1
ATOM 7018 O O . GLY B 1 301 ? 15.93 0.878 17.578 1 85.19 301 GLY B O 1
ATOM 7019 N N . PHE B 1 302 ? 16.156 1.024 19.906 1 87.69 302 PHE B N 1
ATOM 7020 C CA . PHE B 1 302 ? 15.273 -0.11 20.156 1 87.69 302 PHE B CA 1
ATOM 7021 C C . PHE B 1 302 ? 14.102 0.3 21.047 1 87.69 302 PHE B C 1
ATOM 7023 O O . PHE B 1 302 ? 14.188 1.286 21.781 1 87.69 302 PHE B O 1
ATOM 7030 N N . THR B 1 303 ? 13.047 -0.296 20.844 1 85.75 303 THR B N 1
ATOM 7031 C CA . THR B 1 303 ? 11.883 -0.086 21.703 1 85.75 303 THR B CA 1
ATOM 7032 C C . THR B 1 303 ? 11.18 -1.408 21.984 1 85.75 303 THR B C 1
ATOM 7034 O O . THR B 1 303 ? 11.453 -2.42 21.328 1 85.75 303 THR B O 1
ATOM 7037 N N . ASP B 1 304 ? 10.414 -1.354 22.969 1 84.75 304 ASP B N 1
ATOM 7038 C CA . ASP B 1 304 ? 9.633 -2.547 23.297 1 84.75 304 ASP B CA 1
ATOM 7039 C C . ASP B 1 304 ? 8.633 -2.865 22.188 1 84.75 304 ASP B C 1
ATOM 7041 O O . ASP B 1 304 ? 7.996 -1.961 21.641 1 84.75 304 ASP B O 1
ATOM 7045 N N . LYS B 1 305 ? 8.562 -4.109 21.922 1 81.38 305 LYS B N 1
ATOM 7046 C CA . LYS B 1 305 ? 7.656 -4.582 20.875 1 81.38 305 LYS B CA 1
ATOM 7047 C C . LYS B 1 305 ? 6.23 -4.098 21.125 1 81.38 305 LYS B C 1
ATOM 7049 O O . LYS B 1 305 ? 5.5 -3.807 20.172 1 81.38 305 LYS B O 1
ATOM 7054 N N . ASN B 1 306 ? 5.828 -3.924 22.312 1 72.5 306 ASN B N 1
ATOM 7055 C CA . ASN B 1 306 ? 4.469 -3.553 22.688 1 72.5 306 ASN B CA 1
ATOM 7056 C C . ASN B 1 306 ? 4.207 -2.068 22.438 1 72.5 306 ASN B C 1
ATOM 7058 O O . ASN B 1 306 ? 3.055 -1.629 22.438 1 72.5 306 ASN B O 1
ATOM 7062 N N . ASN B 1 307 ? 5.281 -1.358 22.219 1 73.25 307 ASN B N 1
ATOM 7063 C CA . ASN B 1 307 ? 5.125 0.072 21.984 1 73.25 307 ASN B CA 1
ATOM 7064 C C . ASN B 1 307 ? 4.68 0.354 20.547 1 73.25 307 ASN B C 1
ATOM 7066 O O . ASN B 1 307 ? 4.238 1.46 20.234 1 73.25 307 ASN B O 1
ATOM 7070 N N . ILE B 1 308 ? 4.84 -0.547 19.812 1 70.31 308 ILE B N 1
ATOM 7071 C CA . ILE B 1 308 ? 4.414 -0.371 18.422 1 70.31 308 ILE B CA 1
ATOM 7072 C C . ILE B 1 308 ? 3.078 -1.076 18.203 1 70.31 308 ILE B C 1
ATOM 7074 O O . ILE B 1 308 ? 3.021 -2.307 18.141 1 70.31 308 ILE B O 1
ATOM 7078 N N . ASP B 1 309 ? 2.043 -0.304 18.266 1 65.75 309 ASP B N 1
ATOM 7079 C CA . ASP B 1 309 ? 0.697 -0.849 18.125 1 65.75 309 ASP B CA 1
ATOM 7080 C C . ASP B 1 309 ? 0.396 -1.164 16.656 1 65.75 309 ASP B C 1
ATOM 7082 O O . ASP B 1 309 ? 0.952 -0.535 15.75 1 65.75 309 ASP B O 1
ATOM 7086 N N . LEU B 1 310 ? -0.355 -2.143 16.531 1 62.19 310 LEU B N 1
ATOM 7087 C CA . LEU B 1 310 ? -0.772 -2.602 15.211 1 62.19 310 LEU B CA 1
ATOM 7088 C C . LEU B 1 310 ? -1.334 -1.45 14.383 1 62.19 310 LEU B C 1
ATOM 7090 O O . LEU B 1 310 ? -1.235 -1.455 13.156 1 62.19 310 LEU B O 1
ATOM 7094 N N . GLU B 1 311 ? -1.782 -0.514 15.148 1 58.91 311 GLU B N 1
ATOM 7095 C CA . GLU B 1 311 ? -2.457 0.585 14.461 1 58.91 311 GLU B CA 1
ATOM 7096 C C . GLU B 1 311 ? -1.466 1.429 13.664 1 58.91 311 GLU B C 1
ATOM 7098 O O . GLU B 1 311 ? -1.86 2.178 12.766 1 58.91 311 GLU B O 1
ATOM 7103 N N . HIS B 1 312 ? -0.291 1.121 14.023 1 58.59 312 HIS B N 1
ATOM 7104 C CA . HIS B 1 312 ? 0.709 1.961 13.375 1 58.59 312 HIS B CA 1
ATOM 7105 C C . HIS B 1 312 ? 1.293 1.274 12.148 1 58.59 312 HIS B C 1
ATOM 7107 O O . HIS B 1 312 ? 2.152 1.837 11.469 1 58.59 312 HIS B O 1
ATOM 7113 N N . PHE B 1 313 ? 0.74 0.098 12 1 61.72 313 PHE B N 1
ATOM 7114 C CA . PHE B 1 313 ? 1.309 -0.628 10.867 1 61.72 313 PHE B CA 1
ATOM 7115 C C . PHE B 1 313 ? 0.809 -0.053 9.547 1 61.72 313 PHE B C 1
ATOM 7117 O O . PHE B 1 313 ? -0.347 0.362 9.445 1 61.72 313 PHE B O 1
ATOM 7124 N N . TYR B 1 314 ? 1.808 0.495 8.781 1 57.66 314 TYR B N 1
ATOM 7125 C CA . TYR B 1 314 ? 1.532 1.177 7.523 1 57.66 314 TYR B CA 1
ATOM 7126 C C . TYR B 1 314 ? 1.587 0.203 6.352 1 57.66 314 TYR B C 1
ATOM 7128 O O . TYR B 1 314 ? 2.127 -0.899 6.48 1 57.66 314 TYR B O 1
ATOM 7136 N N . LYS B 1 315 ? 1.007 0.561 5.23 1 56.03 315 LYS B N 1
ATOM 7137 C CA . LYS B 1 315 ? 0.617 0.025 3.932 1 56.03 315 LYS B CA 1
ATOM 7138 C C . LYS B 1 315 ? 1.789 -0.677 3.252 1 56.03 315 LYS B C 1
ATOM 7140 O O . LYS B 1 315 ? 1.618 -1.316 2.211 1 56.03 315 LYS B O 1
ATOM 7145 N N . SER B 1 316 ? 2.945 -0.76 3.818 1 57.88 316 SER B N 1
ATOM 7146 C CA . SER B 1 316 ? 3.924 -1.18 2.822 1 57.88 316 SER B CA 1
ATOM 7147 C C . SER B 1 316 ? 4.105 -2.693 2.828 1 57.88 316 SER B C 1
ATOM 7149 O O . SER B 1 316 ? 3.682 -3.371 3.768 1 57.88 316 SER B O 1
ATOM 7151 N N . ALA B 1 317 ? 4.402 -3.186 1.598 1 60.81 317 ALA B N 1
ATOM 7152 C CA . ALA B 1 317 ? 4.824 -4.578 1.461 1 60.81 317 ALA B CA 1
ATOM 7153 C C . ALA B 1 317 ? 5.742 -4.988 2.605 1 60.81 317 ALA B C 1
ATOM 7155 O O . ALA B 1 317 ? 6.609 -4.215 3.021 1 60.81 317 ALA B O 1
ATOM 7156 N N . THR B 1 318 ? 5.332 -6.07 3.213 1 70.81 318 THR B N 1
ATOM 7157 C CA . THR B 1 318 ? 6.176 -6.613 4.273 1 70.81 318 THR B CA 1
ATOM 7158 C C . THR B 1 318 ? 7.48 -7.16 3.703 1 70.81 318 THR B C 1
ATOM 7160 O O . THR B 1 318 ? 7.473 -7.871 2.697 1 70.81 318 THR B O 1
ATOM 7163 N N . HIS B 1 319 ? 8.609 -6.617 4.152 1 82.62 319 HIS B N 1
ATOM 7164 C CA . HIS B 1 319 ? 9.938 -7.098 3.775 1 82.62 319 HIS B CA 1
ATOM 7165 C C . HIS B 1 319 ? 10.508 -8.031 4.84 1 82.62 319 HIS B C 1
ATOM 7167 O O . HIS B 1 319 ? 10.242 -7.852 6.031 1 82.62 319 HIS B O 1
ATOM 7173 N N . VAL B 1 320 ? 11.117 -9.008 4.352 1 85.94 320 VAL B N 1
ATOM 7174 C CA . VAL B 1 320 ? 11.867 -9.906 5.223 1 85.94 320 VAL B CA 1
ATOM 7175 C C . VAL B 1 320 ? 13.367 -9.672 5.039 1 85.94 320 VAL B C 1
ATOM 7177 O O . VAL B 1 320 ? 13.852 -9.594 3.91 1 85.94 320 VAL B O 1
ATOM 7180 N N . ILE B 1 321 ? 14.039 -9.547 6.137 1 91 321 ILE B N 1
ATOM 7181 C CA . ILE B 1 321 ? 15.461 -9.25 6.113 1 91 321 ILE B CA 1
ATOM 7182 C C . ILE B 1 321 ? 16.25 -10.477 6.566 1 91 321 ILE B C 1
ATOM 7184 O O . ILE B 1 321 ? 15.969 -11.047 7.625 1 91 321 ILE B O 1
ATOM 7188 N N . LEU B 1 322 ? 17.188 -10.844 5.746 1 88.25 322 LEU B N 1
ATOM 7189 C CA . LEU B 1 322 ? 18.094 -11.961 6.008 1 88.25 322 LEU B CA 1
ATOM 7190 C C . LEU B 1 322 ? 19.547 -11.539 5.883 1 88.25 322 LEU B C 1
ATOM 7192 O O . LEU B 1 322 ? 19.844 -10.477 5.32 1 88.25 322 LEU B O 1
ATOM 7196 N N . PRO B 1 323 ? 20.422 -12.281 6.477 1 88.69 323 PRO B N 1
ATOM 7197 C CA . PRO B 1 323 ? 21.828 -11.969 6.277 1 88.69 323 PRO B CA 1
ATOM 7198 C C . PRO B 1 323 ? 22.312 -12.281 4.863 1 88.69 323 PRO B C 1
ATOM 7200 O O . PRO B 1 323 ? 21.844 -13.234 4.242 1 88.69 323 PRO B O 1
ATOM 7203 N N . SER B 1 324 ? 22.969 -11.398 4.141 1 81.12 324 SER B N 1
ATOM 7204 C CA . SER B 1 324 ? 23.422 -11.555 2.764 1 81.12 324 SER B CA 1
ATOM 7205 C C . SER B 1 324 ? 24.594 -12.523 2.68 1 81.12 324 SER B C 1
ATOM 7207 O O . SER B 1 324 ? 24.766 -13.211 1.675 1 81.12 324 SER B O 1
ATOM 7209 N N . SER B 1 325 ? 25.656 -12.297 3.537 1 70.19 325 SER B N 1
ATOM 7210 C CA . SER B 1 325 ? 26.938 -12.984 3.383 1 70.19 325 SER B CA 1
ATOM 7211 C C . SER B 1 325 ? 27.109 -14.062 4.449 1 70.19 325 SER B C 1
ATOM 7213 O O . SER B 1 325 ? 26.188 -14.328 5.227 1 70.19 325 SER B O 1
ATOM 7215 N N . ASN B 1 326 ? 28.172 -14.727 4.312 1 63.47 326 ASN B N 1
ATOM 7216 C CA . ASN B 1 326 ? 28.641 -15.773 5.211 1 63.47 326 ASN B CA 1
ATOM 7217 C C . ASN B 1 326 ? 28.766 -15.266 6.645 1 63.47 326 ASN B C 1
ATOM 7219 O O . ASN B 1 326 ? 29.078 -16.031 7.555 1 63.47 326 ASN B O 1
ATOM 7223 N N . VAL B 1 327 ? 28.562 -13.938 6.738 1 64.88 327 VAL B N 1
ATOM 7224 C CA . VAL B 1 327 ? 28.609 -13.438 8.109 1 64.88 327 VAL B CA 1
ATOM 7225 C C . VAL B 1 327 ? 27.203 -13.43 8.711 1 64.88 327 VAL B C 1
ATOM 7227 O O . VAL B 1 327 ? 26.531 -12.406 8.695 1 64.88 327 VAL B O 1
ATOM 7230 N N . THR B 1 328 ? 26.828 -14.555 9.25 1 78.94 328 THR B N 1
ATOM 7231 C CA . THR B 1 328 ? 25.453 -14.75 9.695 1 78.94 328 THR B CA 1
ATOM 7232 C C . THR B 1 328 ? 25.359 -14.625 11.219 1 78.94 328 THR B C 1
ATOM 7234 O O . THR B 1 328 ? 24.297 -14.305 11.75 1 78.94 328 THR B O 1
ATOM 7237 N N . LYS B 1 329 ? 26.516 -14.719 11.852 1 80 329 LYS B N 1
ATOM 7238 C CA . LYS B 1 329 ? 26.484 -14.836 13.305 1 80 329 LYS B CA 1
ATOM 7239 C C . LYS B 1 329 ? 26 -13.539 13.953 1 80 329 LYS B C 1
ATOM 7241 O O . LYS B 1 329 ? 25.094 -13.547 14.789 1 80 329 LYS B O 1
ATOM 7246 N N . PRO B 1 330 ? 26.656 -12.422 13.461 1 81.5 330 PRO B N 1
ATOM 7247 C CA . PRO B 1 330 ? 26.203 -11.18 14.094 1 81.5 330 PRO B CA 1
ATOM 7248 C C . PRO B 1 330 ? 24.719 -10.906 13.859 1 81.5 330 PRO B C 1
ATOM 7250 O O . PRO B 1 330 ? 24.031 -10.391 14.742 1 81.5 330 PRO B O 1
ATOM 7253 N N . PHE B 1 331 ? 24.297 -11.297 12.828 1 88.44 331 PHE B N 1
ATOM 7254 C CA . PHE B 1 331 ? 22.891 -11.07 12.492 1 88.44 331 PHE B CA 1
ATOM 7255 C C . PHE B 1 331 ? 21.984 -11.891 13.398 1 88.44 331 PHE B C 1
ATOM 7257 O O . PHE B 1 331 ? 21.062 -11.359 14.008 1 88.44 331 PHE B O 1
ATOM 7264 N N . TYR B 1 332 ? 22.219 -13.023 13.531 1 84.12 332 TYR B N 1
ATOM 7265 C CA . TYR B 1 332 ? 21.344 -13.906 14.289 1 84.12 332 TYR B CA 1
ATOM 7266 C C . TYR B 1 332 ? 21.484 -13.664 15.789 1 84.12 332 TYR B C 1
ATOM 7268 O O . TYR B 1 332 ? 20.531 -13.852 16.547 1 84.12 332 TYR B O 1
ATOM 7276 N N . SER B 1 333 ? 22.688 -13.219 16.156 1 84.12 333 SER B N 1
ATOM 7277 C CA . SER B 1 333 ? 22.828 -12.797 17.547 1 84.12 333 SER B CA 1
ATOM 7278 C C . SER B 1 333 ? 21.906 -11.617 17.859 1 84.12 333 SER B C 1
ATOM 7280 O O . SER B 1 333 ? 21.312 -11.555 18.938 1 84.12 333 SER B O 1
ATOM 7282 N N . LEU B 1 334 ? 21.859 -10.781 16.922 1 87.38 334 LEU B N 1
ATOM 7283 C CA . LEU B 1 334 ? 20.984 -9.625 17.094 1 87.38 334 LEU B CA 1
ATOM 7284 C C . LEU B 1 334 ? 19.516 -10.055 17.141 1 87.38 334 LEU B C 1
ATOM 7286 O O . LEU B 1 334 ? 18.766 -9.602 18 1 87.38 334 LEU B O 1
ATOM 7290 N N . VAL B 1 335 ? 19.172 -10.898 16.234 1 89.06 335 VAL B N 1
ATOM 7291 C CA . VAL B 1 335 ? 17.797 -11.375 16.156 1 89.06 335 VAL B CA 1
ATOM 7292 C C . VAL B 1 335 ? 17.406 -12.055 17.469 1 89.06 335 VAL B C 1
ATOM 7294 O O . VAL B 1 335 ? 16.344 -11.797 18.031 1 89.06 335 VAL B O 1
ATOM 7297 N N . GLN B 1 336 ? 18.266 -12.844 17.969 1 86.75 336 GLN B N 1
ATOM 7298 C CA . GLN B 1 336 ? 18.016 -13.562 19.203 1 86.75 336 GLN B CA 1
ATOM 7299 C C . GLN B 1 336 ? 17.906 -12.602 20.391 1 86.75 336 GLN B C 1
ATOM 7301 O O . GLN B 1 336 ? 17.031 -12.742 21.234 1 86.75 336 GLN B O 1
ATOM 7306 N N . ALA B 1 337 ? 18.812 -11.75 20.406 1 87.5 337 ALA B N 1
ATOM 7307 C CA . ALA B 1 337 ? 18.812 -10.773 21.5 1 87.5 337 ALA B CA 1
ATOM 7308 C C . ALA B 1 337 ? 17.531 -9.953 21.484 1 87.5 337 ALA B C 1
ATOM 7310 O O . ALA B 1 337 ? 16.953 -9.68 22.547 1 87.5 337 ALA B O 1
ATOM 7311 N N . MET B 1 338 ? 17.141 -9.562 20.375 1 91.31 338 MET B N 1
ATOM 7312 C CA . MET B 1 338 ? 15.914 -8.789 20.25 1 91.31 338 MET B CA 1
ATOM 7313 C C . MET B 1 338 ? 14.711 -9.609 20.734 1 91.31 338 MET B C 1
ATOM 7315 O O . MET B 1 338 ? 13.805 -9.078 21.359 1 91.31 338 MET B O 1
ATOM 7319 N N . HIS B 1 339 ? 14.727 -10.805 20.391 1 88.38 339 HIS B N 1
ATOM 7320 C CA . HIS B 1 339 ? 13.648 -11.695 20.828 1 88.38 339 HIS B CA 1
ATOM 7321 C C . HIS B 1 339 ? 13.648 -11.867 22.328 1 88.38 339 HIS B C 1
ATOM 7323 O O . HIS B 1 339 ? 12.586 -11.789 22.969 1 88.38 339 HIS B O 1
ATOM 7329 N N . GLU B 1 340 ? 14.773 -12.055 22.906 1 86.44 340 GLU B N 1
ATOM 7330 C CA . GLU B 1 340 ? 14.898 -12.289 24.344 1 86.44 340 GLU B CA 1
ATOM 7331 C C . GLU B 1 340 ? 14.523 -11.047 25.141 1 86.44 340 GLU B C 1
ATOM 7333 O O . GLU B 1 340 ? 13.914 -11.148 26.203 1 86.44 340 GLU B O 1
ATOM 7338 N N . THR B 1 341 ? 14.875 -9.953 24.578 1 87.38 341 THR B N 1
ATOM 7339 C CA . THR B 1 341 ? 14.578 -8.711 25.266 1 87.38 341 THR B CA 1
ATOM 7340 C C . THR B 1 341 ? 13.219 -8.164 24.859 1 87.38 341 THR B C 1
ATOM 7342 O O . THR B 1 341 ? 12.812 -7.078 25.281 1 87.38 341 THR B O 1
ATOM 7345 N N . ASN B 1 342 ? 12.516 -8.812 24 1 88.5 342 ASN B N 1
ATOM 7346 C CA . ASN B 1 342 ? 11.219 -8.391 23.484 1 88.5 342 ASN B CA 1
ATOM 7347 C C . ASN B 1 342 ? 11.289 -6.977 22.906 1 88.5 342 ASN B C 1
ATOM 7349 O O . ASN B 1 342 ? 10.438 -6.137 23.203 1 88.5 342 ASN B O 1
ATOM 7353 N N . SER B 1 343 ? 12.375 -6.809 22.156 1 89.06 343 SER B N 1
ATOM 7354 C CA . SER B 1 343 ? 12.609 -5.477 21.609 1 89.06 343 SER B CA 1
ATOM 7355 C C . SER B 1 343 ? 12.5 -5.473 20.094 1 89.06 343 SER B C 1
ATOM 7357 O O . SER B 1 343 ? 12.625 -6.52 19.453 1 89.06 343 SER B O 1
ATOM 7359 N N . VAL B 1 344 ? 12.188 -4.324 19.547 1 89.62 344 VAL B N 1
ATOM 7360 C CA . VAL B 1 344 ? 12.141 -4.078 18.109 1 89.62 344 VAL B CA 1
ATOM 7361 C C . VAL B 1 344 ? 13.102 -2.943 17.75 1 89.62 344 VAL B C 1
ATOM 7363 O O . VAL B 1 344 ? 13.281 -2.004 18.531 1 89.62 344 VAL B O 1
ATOM 7366 N N . ALA B 1 345 ? 13.688 -3.037 16.641 1 90.94 345 ALA B N 1
ATOM 7367 C CA . ALA B 1 345 ? 14.641 -2.018 16.203 1 90.94 345 ALA B CA 1
ATOM 7368 C C . ALA B 1 345 ? 13.961 -0.967 15.328 1 90.94 345 ALA B C 1
ATOM 7370 O O . ALA B 1 345 ? 13.227 -1.305 14.398 1 90.94 345 ALA B O 1
ATOM 7371 N N . ILE B 1 346 ? 14.094 0.233 15.664 1 88.75 346 ILE B N 1
ATOM 7372 C CA . ILE B 1 346 ? 13.703 1.345 14.805 1 88.75 346 ILE B CA 1
ATOM 7373 C C . ILE B 1 346 ? 14.875 1.722 13.891 1 88.75 346 ILE B C 1
ATOM 7375 O O . ILE B 1 346 ? 15.977 2.006 14.367 1 88.75 346 ILE B O 1
ATOM 7379 N N . VAL B 1 347 ? 14.594 1.714 12.641 1 91.62 347 VAL B N 1
ATOM 7380 C CA . VAL B 1 347 ? 15.688 1.82 11.688 1 91.62 347 VAL B CA 1
ATOM 7381 C C . VAL B 1 347 ? 15.367 2.889 10.641 1 91.62 347 VAL B C 1
ATOM 7383 O O . VAL B 1 347 ? 14.234 2.982 10.172 1 91.62 347 VAL B O 1
ATOM 7386 N N . ARG B 1 348 ? 16.359 3.67 10.359 1 91.12 348 ARG B N 1
ATOM 7387 C CA . ARG B 1 348 ? 16.312 4.57 9.211 1 91.12 348 ARG B CA 1
ATOM 7388 C C . ARG B 1 348 ? 16.703 3.85 7.926 1 91.12 348 ARG B C 1
ATOM 7390 O O . ARG B 1 348 ? 17.844 3.422 7.777 1 91.12 348 ARG B O 1
ATOM 7397 N N . LYS B 1 349 ? 15.828 3.807 7 1 92.44 349 LYS B N 1
ATOM 7398 C CA . LYS B 1 349 ? 16.062 3.084 5.754 1 92.44 349 LYS B CA 1
ATOM 7399 C C . LYS B 1 349 ? 16.203 4.047 4.578 1 92.44 349 LYS B C 1
ATOM 7401 O O . LYS B 1 349 ? 15.328 4.887 4.352 1 92.44 349 LYS B O 1
ATOM 7406 N N . VAL B 1 350 ? 17.312 3.971 3.922 1 92.5 350 VAL B N 1
ATOM 7407 C CA . VAL B 1 350 ? 17.5 4.637 2.639 1 92.5 350 VAL B CA 1
ATOM 7408 C C . VAL B 1 350 ? 17.453 3.609 1.51 1 92.5 350 VAL B C 1
ATOM 7410 O O . VAL B 1 350 ? 18.391 2.824 1.34 1 92.5 350 VAL B O 1
ATOM 7413 N N . PHE B 1 351 ? 16.484 3.611 0.813 1 88.12 351 PHE B N 1
ATOM 7414 C CA . PHE B 1 351 ? 16.219 2.584 -0.186 1 88.12 351 PHE B CA 1
ATOM 7415 C C . PHE B 1 351 ? 17.188 2.703 -1.358 1 88.12 351 PHE B C 1
ATOM 7417 O O . PHE B 1 351 ? 17.734 1.704 -1.811 1 88.12 351 PHE B O 1
ATOM 7424 N N . ARG B 1 352 ? 17.281 3.881 -1.909 1 88.38 352 ARG B N 1
ATOM 7425 C CA . ARG B 1 352 ? 18.203 4.211 -2.984 1 88.38 352 ARG B CA 1
ATOM 7426 C C . ARG B 1 352 ? 19.078 5.406 -2.607 1 88.38 352 ARG B C 1
ATOM 7428 O O . ARG B 1 352 ? 18.703 6.215 -1.756 1 88.38 352 ARG B O 1
ATOM 7435 N N . ASN B 1 353 ? 20.125 5.414 -3.268 1 87.94 353 ASN B N 1
ATOM 7436 C CA . ASN B 1 353 ? 21 6.531 -2.969 1 87.94 353 ASN B CA 1
ATOM 7437 C C . ASN B 1 353 ? 20.281 7.871 -3.115 1 87.94 353 ASN B C 1
ATOM 7439 O O . ASN B 1 353 ? 19.656 8.133 -4.141 1 87.94 353 ASN B O 1
ATOM 7443 N N . ASN B 1 354 ? 20.297 8.578 -2.02 1 84.5 354 ASN B N 1
ATOM 7444 C CA . ASN B 1 354 ? 19.797 9.945 -1.974 1 84.5 354 ASN B CA 1
ATOM 7445 C C . ASN B 1 354 ? 18.266 9.977 -2.064 1 84.5 354 ASN B C 1
ATOM 7447 O O . ASN B 1 354 ? 17.688 10.977 -2.484 1 84.5 354 ASN B O 1
ATOM 7451 N N . SER B 1 355 ? 17.734 8.836 -1.746 1 85.94 355 SER B N 1
ATOM 7452 C CA . SER B 1 355 ? 16.281 8.812 -1.658 1 85.94 355 SER B CA 1
ATOM 7453 C C . SER B 1 355 ? 15.805 9.258 -0.279 1 85.94 355 SER B C 1
ATOM 7455 O O . SER B 1 355 ? 16.562 9.219 0.689 1 85.94 355 SER B O 1
ATOM 7457 N N . THR B 1 356 ? 14.609 9.742 -0.302 1 83.81 356 THR B N 1
ATOM 7458 C CA . THR B 1 356 ? 14.023 10.148 0.972 1 83.81 356 THR B CA 1
ATOM 7459 C C . THR B 1 356 ? 13.992 8.969 1.946 1 83.81 356 THR B C 1
ATOM 7461 O O . THR B 1 356 ? 13.461 7.906 1.627 1 83.81 356 THR B O 1
ATOM 7464 N N . PRO B 1 357 ? 14.648 9.18 3.086 1 88.69 357 PRO B N 1
ATOM 7465 C CA . PRO B 1 357 ? 14.656 8.102 4.074 1 88.69 357 PRO B CA 1
ATOM 7466 C C . PRO B 1 357 ? 13.281 7.828 4.672 1 88.69 357 PRO B C 1
ATOM 7468 O O . PRO B 1 357 ? 12.445 8.734 4.746 1 88.69 357 PRO B O 1
ATOM 7471 N N . ARG B 1 358 ? 13.133 6.59 5.023 1 86.69 358 ARG B N 1
ATOM 7472 C CA . ARG B 1 358 ? 11.938 6.18 5.754 1 86.69 358 ARG B CA 1
ATOM 7473 C C . ARG B 1 358 ? 12.312 5.473 7.055 1 86.69 358 ARG B C 1
ATOM 7475 O O . ARG B 1 358 ? 13.367 4.84 7.145 1 86.69 358 ARG B O 1
ATOM 7482 N N . MET B 1 359 ? 11.414 5.715 7.988 1 87.31 359 MET B N 1
ATOM 7483 C CA . MET B 1 359 ? 11.609 5.008 9.25 1 87.31 359 MET B CA 1
ATOM 7484 C C . MET B 1 359 ? 10.836 3.691 9.258 1 87.31 359 MET B C 1
ATOM 7486 O O . MET B 1 359 ? 9.656 3.658 8.906 1 87.31 359 MET B O 1
ATOM 7490 N N . VAL B 1 360 ? 11.547 2.654 9.648 1 88.75 360 VAL B N 1
ATOM 7491 C CA . VAL B 1 360 ? 10.922 1.336 9.664 1 88.75 360 VAL B CA 1
ATOM 7492 C C . VAL B 1 360 ? 11.219 0.641 10.992 1 88.75 360 VAL B C 1
ATOM 7494 O O . VAL B 1 360 ? 12.172 1.001 11.695 1 88.75 360 VAL B O 1
ATOM 7497 N N . ALA B 1 361 ? 10.383 -0.28 11.328 1 88.31 361 ALA B N 1
ATOM 7498 C CA . ALA B 1 361 ? 10.594 -1.146 12.484 1 88.31 361 ALA B CA 1
ATOM 7499 C C . ALA B 1 361 ? 10.93 -2.568 12.047 1 88.31 361 ALA B C 1
ATOM 7501 O O . ALA B 1 361 ? 10.328 -3.1 11.117 1 88.31 361 ALA B O 1
ATOM 7502 N N . LEU B 1 362 ? 11.938 -3.119 12.648 1 90.56 362 LEU B N 1
ATOM 7503 C CA . LEU B 1 362 ? 12.328 -4.5 12.383 1 90.56 362 LEU B CA 1
ATOM 7504 C C . LEU B 1 362 ? 11.922 -5.41 13.539 1 90.56 362 LEU B C 1
ATOM 7506 O O . LEU B 1 362 ? 12.383 -5.234 14.672 1 90.56 362 LEU B O 1
ATOM 7510 N N . PHE B 1 363 ? 11.133 -6.371 13.234 1 88.62 363 PHE B N 1
ATOM 7511 C CA . PHE B 1 363 ? 10.641 -7.324 14.227 1 88.62 363 PHE B CA 1
ATOM 7512 C C . PHE B 1 363 ? 11.359 -8.664 14.086 1 88.62 363 PHE B C 1
ATOM 7514 O O . PHE B 1 363 ? 11.414 -9.234 12.992 1 88.62 363 PHE B O 1
ATOM 7521 N N . PRO B 1 364 ? 11.906 -9.133 15.203 1 89.88 364 PRO B N 1
ATOM 7522 C CA . PRO B 1 364 ? 12.523 -10.461 15.133 1 89.88 364 PRO B CA 1
ATOM 7523 C C . PRO B 1 364 ? 11.5 -11.586 15.047 1 89.88 364 PRO B C 1
ATOM 7525 O O . PRO B 1 364 ? 10.523 -11.594 15.797 1 89.88 364 PRO B O 1
ATOM 7528 N N . CYS B 1 365 ? 11.648 -12.391 14.164 1 83.69 365 CYS B N 1
ATOM 7529 C CA . CYS B 1 365 ? 10.812 -13.57 14.008 1 83.69 365 CYS B CA 1
ATOM 7530 C C . CYS B 1 365 ? 11.641 -14.852 14.133 1 83.69 365 CYS B C 1
ATOM 7532 O O . CYS B 1 365 ? 12.523 -15.109 13.32 1 83.69 365 CYS B O 1
ATOM 7534 N N . ILE B 1 366 ? 11.289 -15.555 15.156 1 80.88 366 ILE B N 1
ATOM 7535 C CA . ILE B 1 366 ? 12.047 -16.766 15.43 1 80.88 366 ILE B CA 1
ATOM 7536 C C . ILE B 1 366 ? 11.086 -17.953 15.562 1 80.88 366 ILE B C 1
ATOM 7538 O O . ILE B 1 366 ? 9.969 -17.797 16.062 1 80.88 366 ILE B O 1
ATOM 7542 N N . ASP B 1 367 ? 11.445 -19.078 15.156 1 74.69 367 ASP B N 1
ATOM 7543 C CA . ASP B 1 367 ? 10.828 -20.375 15.414 1 74.69 367 ASP B CA 1
ATOM 7544 C C . ASP B 1 367 ? 9.453 -20.469 14.742 1 74.69 367 ASP B C 1
ATOM 7546 O O . ASP B 1 367 ? 8.508 -20.984 15.336 1 74.69 367 ASP B O 1
ATOM 7550 N N . ILE B 1 368 ? 9.281 -19.766 13.75 1 71.62 368 ILE B N 1
ATOM 7551 C CA . ILE B 1 368 ? 8.094 -19.984 12.93 1 71.62 368 ILE B CA 1
ATOM 7552 C C . ILE B 1 368 ? 8.312 -21.203 12.031 1 71.62 368 ILE B C 1
ATOM 7554 O O . ILE B 1 368 ? 9.344 -21.312 11.359 1 71.62 368 ILE B O 1
ATOM 7558 N N . PRO B 1 369 ? 7.398 -22.047 12.039 1 67 369 PRO B N 1
ATOM 7559 C CA . PRO B 1 369 ? 7.574 -23.266 11.242 1 67 369 PRO B CA 1
ATOM 7560 C C . PRO B 1 369 ? 7.789 -22.984 9.758 1 67 369 PRO B C 1
ATOM 7562 O O . PRO B 1 369 ? 7.121 -22.109 9.188 1 67 369 PRO B O 1
ATOM 7565 N N . ASP B 1 370 ? 8.766 -23.562 9.133 1 66.5 370 ASP B N 1
ATOM 7566 C CA . ASP B 1 370 ? 9.094 -23.547 7.707 1 66.5 370 ASP B CA 1
ATOM 7567 C C . ASP B 1 370 ? 9.602 -22.172 7.277 1 66.5 370 ASP B C 1
ATOM 7569 O O . ASP B 1 370 ? 9.578 -21.844 6.09 1 66.5 370 ASP B O 1
ATOM 7573 N N . GLU B 1 371 ? 9.938 -21.328 8.281 1 73.25 371 GLU B N 1
ATOM 7574 C CA . GLU B 1 371 ? 10.516 -20.031 7.949 1 73.25 371 GLU B CA 1
ATOM 7575 C C . GLU B 1 371 ? 11.836 -19.797 8.688 1 73.25 371 GLU B C 1
ATOM 7577 O O . GLU B 1 371 ? 11.992 -20.234 9.828 1 73.25 371 GLU B O 1
ATOM 7582 N N . PRO B 1 372 ? 12.742 -19.234 8.047 1 78.25 372 PRO B N 1
ATOM 7583 C CA . PRO B 1 372 ? 14 -18.906 8.734 1 78.25 372 PRO B CA 1
ATOM 7584 C C . PRO B 1 372 ? 13.852 -17.766 9.742 1 78.25 372 PRO B C 1
ATOM 7586 O O . PRO B 1 372 ? 12.883 -17 9.672 1 78.25 372 PRO B O 1
ATOM 7589 N N . TRP B 1 373 ? 14.836 -17.812 10.688 1 82.5 373 TRP B N 1
ATOM 7590 C CA . TRP B 1 373 ? 14.914 -16.625 11.539 1 82.5 373 TRP B CA 1
ATOM 7591 C C . TRP B 1 373 ? 15.172 -15.375 10.711 1 82.5 373 TRP B C 1
ATOM 7593 O O . TRP B 1 373 ? 16.016 -15.383 9.812 1 82.5 373 TRP B O 1
ATOM 7603 N N . CYS B 1 374 ? 14.391 -14.461 10.898 1 87.69 374 CYS B N 1
ATOM 7604 C CA . CYS B 1 374 ? 14.539 -13.25 10.094 1 87.69 374 CYS B CA 1
ATOM 7605 C C . CYS B 1 374 ? 13.984 -12.031 10.828 1 87.69 374 CYS B C 1
ATOM 7607 O O . CYS B 1 374 ? 13.531 -12.148 11.977 1 87.69 374 CYS B O 1
ATOM 7609 N N . LEU B 1 375 ? 14.227 -10.961 10.266 1 89.88 375 LEU B N 1
ATOM 7610 C CA . LEU B 1 375 ? 13.594 -9.719 10.703 1 89.88 375 LEU B CA 1
ATOM 7611 C C . LEU B 1 375 ? 12.508 -9.281 9.734 1 89.88 375 LEU B C 1
ATOM 7613 O O . LEU B 1 375 ? 12.695 -9.359 8.516 1 89.88 375 LEU B O 1
ATOM 7617 N N . VAL B 1 376 ? 11.453 -8.992 10.305 1 86.12 376 VAL B N 1
ATOM 7618 C CA . VAL B 1 376 ? 10.352 -8.5 9.484 1 86.12 376 VAL B CA 1
ATOM 7619 C C . VAL B 1 376 ? 10.281 -6.977 9.586 1 86.12 376 VAL B C 1
ATOM 7621 O O . VAL B 1 376 ? 10.281 -6.418 10.68 1 86.12 376 VAL B O 1
ATOM 7624 N N . GLU B 1 377 ? 10.18 -6.387 8.453 1 88.38 377 GLU B N 1
ATOM 7625 C CA . GLU B 1 377 ? 10.195 -4.93 8.375 1 88.38 377 GLU B CA 1
ATOM 7626 C C . GLU B 1 377 ? 8.781 -4.367 8.234 1 88.38 377 GLU B C 1
ATOM 7628 O O . GLU B 1 377 ? 7.996 -4.848 7.418 1 88.38 377 GLU B O 1
ATOM 7633 N N . ILE B 1 378 ? 8.508 -3.379 9.039 1 81.62 378 ILE B N 1
ATOM 7634 C CA . ILE B 1 378 ? 7.262 -2.635 8.93 1 81.62 378 ILE B CA 1
ATOM 7635 C C . ILE B 1 378 ? 7.555 -1.138 8.859 1 81.62 378 ILE B C 1
ATOM 7637 O O . ILE B 1 378 ? 8.32 -0.61 9.672 1 81.62 378 ILE B O 1
ATOM 7641 N N . GLU B 1 379 ? 7 -0.461 7.914 1 83.5 379 GLU B N 1
ATOM 7642 C CA . GLU B 1 379 ? 7.219 0.977 7.781 1 83.5 379 GLU B CA 1
ATOM 7643 C C . GLU B 1 379 ? 6.418 1.753 8.828 1 83.5 379 GLU B C 1
ATOM 7645 O O . GLU B 1 379 ? 5.262 1.421 9.102 1 83.5 379 GLU B O 1
ATOM 7650 N N . LEU B 1 380 ? 6.98 2.771 9.336 1 83.12 380 LEU B N 1
ATOM 7651 C CA . LEU B 1 380 ? 6.344 3.598 10.359 1 83.12 380 LEU B CA 1
ATOM 7652 C C . LEU B 1 380 ? 5.805 4.891 9.75 1 83.12 380 LEU B C 1
ATOM 7654 O O . LEU B 1 380 ? 6.355 5.398 8.773 1 83.12 380 LEU B O 1
ATOM 7658 N N . ALA B 1 381 ? 4.742 5.391 10.336 1 81.5 381 ALA B N 1
ATOM 7659 C CA . ALA B 1 381 ? 4.051 6.559 9.797 1 81.5 381 ALA B CA 1
ATOM 7660 C C . ALA B 1 381 ? 4.652 7.852 10.336 1 81.5 381 ALA B C 1
ATOM 7662 O O . ALA B 1 381 ? 5.148 7.887 11.461 1 81.5 381 ALA B O 1
ATOM 7663 N N . PHE B 1 382 ? 4.605 8.883 9.508 1 83.19 382 PHE B N 1
ATOM 7664 C CA . PHE B 1 382 ? 4.867 10.25 9.945 1 83.19 382 PHE B CA 1
ATOM 7665 C C . PHE B 1 382 ? 3.582 10.922 10.406 1 83.19 382 PHE B C 1
ATOM 7667 O O . PHE B 1 382 ? 2.494 10.359 10.266 1 83.19 382 PHE B O 1
ATOM 7674 N N . ALA B 1 383 ? 3.701 12.031 10.93 1 80.31 383 ALA B N 1
ATOM 7675 C CA . ALA B 1 383 ? 2.553 12.742 11.492 1 80.31 383 ALA B CA 1
ATOM 7676 C C . ALA B 1 383 ? 1.499 13.016 10.43 1 80.31 383 ALA B C 1
ATOM 7678 O O . ALA B 1 383 ? 0.298 12.906 10.688 1 80.31 383 ALA B O 1
ATOM 7679 N N . GLU B 1 384 ? 1.924 13.305 9.258 1 81.88 384 GLU B N 1
ATOM 7680 C CA . GLU B 1 384 ? 0.987 13.664 8.203 1 81.88 384 GLU B CA 1
ATOM 7681 C C . GLU B 1 384 ? 0.213 12.445 7.715 1 81.88 384 GLU B C 1
ATOM 7683 O O . GLU B 1 384 ? -0.86 12.578 7.121 1 81.88 384 GLU B O 1
ATOM 7688 N N . ASP B 1 385 ? 0.757 11.305 7.965 1 79.06 385 ASP B N 1
ATOM 7689 C CA . ASP B 1 385 ? 0.125 10.07 7.504 1 79.06 385 ASP B CA 1
ATOM 7690 C C . ASP B 1 385 ? -1.027 9.664 8.422 1 79.06 385 ASP B C 1
ATOM 7692 O O . ASP B 1 385 ? -1.899 8.891 8.023 1 79.06 385 ASP B O 1
ATOM 7696 N N . ARG B 1 386 ? -1.008 10.164 9.578 1 77.75 386 ARG B N 1
ATOM 7697 C CA . ARG B 1 386 ? -1.959 9.734 10.602 1 77.75 386 ARG B CA 1
ATOM 7698 C C . ARG B 1 386 ? -3.238 10.562 10.539 1 77.75 386 ARG B C 1
ATOM 7700 O O . ARG B 1 386 ? -3.191 11.773 10.344 1 77.75 386 ARG B O 1
ATOM 7707 N N . ARG B 1 387 ? -4.305 9.82 10.742 1 75.88 387 ARG B N 1
ATOM 7708 C CA . ARG B 1 387 ? -5.594 10.492 10.883 1 75.88 387 ARG B CA 1
ATOM 7709 C C . ARG B 1 387 ? -6.098 10.398 12.32 1 75.88 387 ARG B C 1
ATOM 7711 O O . ARG B 1 387 ? -6.031 9.336 12.945 1 75.88 387 ARG B O 1
ATOM 7718 N N . LEU B 1 388 ? -6.324 11.508 12.961 1 67.31 388 LEU B N 1
ATOM 7719 C CA . LEU B 1 388 ? -6.672 11.539 14.383 1 67.31 388 LEU B CA 1
ATOM 7720 C C . LEU B 1 388 ? -8.172 11.328 14.578 1 67.31 388 LEU B C 1
ATOM 7722 O O . LEU B 1 388 ? -8.984 11.906 13.852 1 67.31 388 LEU B O 1
ATOM 7726 N N . MET B 1 389 ? -8.383 10.258 15.305 1 68.88 389 MET B N 1
ATOM 7727 C CA . MET B 1 389 ? -9.773 10 15.688 1 68.88 389 MET B CA 1
ATOM 7728 C C . MET B 1 389 ? -10.047 10.484 17.109 1 68.88 389 MET B C 1
ATOM 7730 O O . MET B 1 389 ? -9.211 10.32 18 1 68.88 389 MET B O 1
ATOM 7734 N N . GLU B 1 390 ? -10.977 11.32 17.234 1 61.44 390 GLU B N 1
ATOM 7735 C CA . GLU B 1 390 ? -11.344 11.805 18.562 1 61.44 390 GLU B CA 1
ATOM 7736 C C . GLU B 1 390 ? -11.906 10.672 19.422 1 61.44 390 GLU B C 1
ATOM 7738 O O . GLU B 1 390 ? -12.719 9.875 18.953 1 61.44 390 GLU B O 1
ATOM 7743 N N . SER B 1 391 ? -11.078 10.281 20.531 1 59.5 391 SER B N 1
ATOM 7744 C CA . SER B 1 391 ? -11.461 9.211 21.453 1 59.5 391 SER B CA 1
ATOM 7745 C C . SER B 1 391 ? -12.641 9.633 22.328 1 59.5 391 SER B C 1
ATOM 7747 O O . SER B 1 391 ? -12.656 10.742 22.859 1 59.5 391 SER B O 1
ATOM 7749 N N . ARG B 1 392 ? -13.766 9.18 22.109 1 57.19 392 ARG B N 1
ATOM 7750 C CA . ARG B 1 392 ? -14.773 9.344 23.156 1 57.19 392 ARG B CA 1
ATOM 7751 C C . ARG B 1 392 ? -14.594 8.297 24.266 1 57.19 392 ARG B C 1
ATOM 7753 O O . ARG B 1 392 ? -14.398 7.117 23.969 1 57.19 392 ARG B O 1
ATOM 7760 N N . PRO B 1 393 ? -14.156 8.773 25.531 1 52.38 393 PRO B N 1
ATOM 7761 C CA . PRO B 1 393 ? -13.961 7.84 26.641 1 52.38 393 PRO B CA 1
ATOM 7762 C C . PRO B 1 393 ? -15.07 6.801 26.734 1 52.38 393 PRO B C 1
ATOM 7764 O O . PRO B 1 393 ? -16.25 7.145 26.688 1 52.38 393 PRO B O 1
ATOM 7767 N N . MET B 1 394 ? -14.852 5.609 26.266 1 54.16 394 MET B N 1
ATOM 7768 C CA . MET B 1 394 ? -15.859 4.562 26.156 1 54.16 394 MET B CA 1
ATOM 7769 C C . MET B 1 394 ? -15.969 3.771 27.453 1 54.16 394 MET B C 1
ATOM 7771 O O . MET B 1 394 ? -16.75 2.82 27.547 1 54.16 394 MET B O 1
ATOM 7775 N N . LYS B 1 395 ? -15.133 4.102 28.453 1 53.75 395 LYS B N 1
ATOM 7776 C CA . LYS B 1 395 ? -15.18 3.287 29.672 1 53.75 395 LYS B CA 1
ATOM 7777 C C . LYS B 1 395 ? -16.609 3.143 30.188 1 53.75 395 LYS B C 1
ATOM 7779 O O . LYS B 1 395 ? -16.969 2.107 30.75 1 53.75 395 LYS B O 1
ATOM 7784 N N . SER B 1 396 ? -17.375 4.043 29.922 1 53.5 396 SER B N 1
ATOM 7785 C CA . SER B 1 396 ? -18.703 3.973 30.516 1 53.5 396 SER B CA 1
ATOM 7786 C C . SER B 1 396 ? -19.547 2.902 29.844 1 53.5 396 SER B C 1
ATOM 7788 O O . SER B 1 396 ? -20.375 2.266 30.5 1 53.5 396 SER B O 1
ATOM 7790 N N . ILE B 1 397 ? -19.359 2.693 28.656 1 53.66 397 ILE B N 1
ATOM 7791 C CA . ILE B 1 397 ? -20.234 1.764 27.953 1 53.66 397 ILE B CA 1
ATOM 7792 C C . ILE B 1 397 ? -19.891 0.33 28.359 1 53.66 397 ILE B C 1
ATOM 7794 O O . ILE B 1 397 ? -20.781 -0.521 28.469 1 53.66 397 ILE B O 1
ATOM 7798 N N . ILE B 1 398 ? -18.656 0.079 28.719 1 54.5 398 ILE B N 1
ATOM 7799 C CA . ILE B 1 398 ? -18.156 -1.253 29.031 1 54.5 398 ILE B CA 1
ATOM 7800 C C . ILE B 1 398 ? -18.734 -1.73 30.359 1 54.5 398 ILE B C 1
ATOM 7802 O O . ILE B 1 398 ? -19.031 -2.916 30.531 1 54.5 398 ILE B O 1
ATOM 7806 N N . LYS B 1 399 ? -18.859 -0.759 31.234 1 54.91 399 LYS B N 1
ATOM 7807 C CA . LYS B 1 399 ? -19.344 -1.144 32.562 1 54.91 399 LYS B CA 1
ATOM 7808 C C . LYS B 1 399 ? -20.719 -1.795 32.469 1 54.91 399 LYS B C 1
ATOM 7810 O O . LYS B 1 399 ? -21.156 -2.453 33.438 1 54.91 399 LYS B O 1
ATOM 7815 N N . GLN B 1 400 ? -21.25 -1.781 31.312 1 56.47 400 GLN B N 1
ATOM 7816 C CA . GLN B 1 400 ? -22.641 -2.23 31.328 1 56.47 400 GLN B CA 1
ATOM 7817 C C . GLN B 1 400 ? -22.75 -3.65 30.781 1 56.47 400 GLN B C 1
ATOM 7819 O O . GLN B 1 400 ? -23.859 -4.211 30.719 1 56.47 400 GLN B O 1
ATOM 7824 N N . LEU B 1 401 ? -21.703 -4.375 30.438 1 62.94 401 LEU B N 1
ATOM 7825 C CA . LEU B 1 401 ? -21.875 -5.719 29.906 1 62.94 401 LEU B CA 1
ATOM 7826 C C . LEU B 1 401 ? -21.938 -6.75 31.016 1 62.94 401 LEU B C 1
ATOM 7828 O O . LEU B 1 401 ? -21.109 -6.727 31.938 1 62.94 401 LEU B O 1
ATOM 7832 N N . SER B 1 402 ? -23.094 -7.473 31.094 1 69.19 402 SER B N 1
ATOM 7833 C CA . SER B 1 402 ? -23.234 -8.516 32.094 1 69.19 402 SER B CA 1
ATOM 7834 C C . SER B 1 402 ? -22.281 -9.68 31.844 1 69.19 402 SER B C 1
ATOM 7836 O O . SER B 1 402 ? -21.859 -9.891 30.703 1 69.19 402 SER B O 1
ATOM 7838 N N . ASN B 1 403 ? -21.75 -10.336 32.844 1 74.44 403 ASN B N 1
ATOM 7839 C CA . ASN B 1 403 ? -20.875 -11.5 32.781 1 74.44 403 ASN B CA 1
ATOM 7840 C C . ASN B 1 403 ? -21.469 -12.602 31.922 1 74.44 403 ASN B C 1
ATOM 7842 O O . ASN B 1 403 ? -20.75 -13.289 31.203 1 74.44 403 ASN B O 1
ATOM 7846 N N . GLU B 1 404 ? -22.844 -12.664 32 1 76.19 404 GLU B N 1
ATOM 7847 C CA . GLU B 1 404 ? -23.5 -13.711 31.219 1 76.19 404 GLU B CA 1
ATOM 7848 C C . GLU B 1 404 ? -23.438 -13.422 29.734 1 76.19 404 GLU B C 1
ATOM 7850 O O . GLU B 1 404 ? -23.234 -14.336 28.922 1 76.19 404 GLU B O 1
ATOM 7855 N N . GLN B 1 405 ? -23.594 -12.227 29.453 1 74.81 405 GLN B N 1
ATOM 7856 C CA . GLN B 1 405 ? -23.531 -11.836 28.047 1 74.81 405 GLN B CA 1
ATOM 7857 C C . GLN B 1 405 ? -22.125 -12.055 27.484 1 74.81 405 GLN B C 1
ATOM 7859 O O . GLN B 1 405 ? -21.953 -12.578 26.391 1 74.81 405 GLN B O 1
ATOM 7864 N N . ASN B 1 406 ? -21.172 -11.828 28.281 1 76.81 406 ASN B N 1
ATOM 7865 C CA . ASN B 1 406 ? -19.781 -12 27.875 1 76.81 406 ASN B CA 1
ATOM 7866 C C . ASN B 1 406 ? -19.438 -13.469 27.641 1 76.81 406 ASN B C 1
ATOM 7868 O O . ASN B 1 406 ? -18.75 -13.805 26.688 1 76.81 406 ASN B O 1
ATOM 7872 N N . LYS B 1 407 ? -19.953 -14.25 28.516 1 80.62 407 LYS B N 1
ATOM 7873 C CA . LYS B 1 407 ? -19.672 -15.68 28.406 1 80.62 407 LYS B CA 1
ATOM 7874 C C . LYS B 1 407 ? -20.328 -16.266 27.156 1 80.62 407 LYS B C 1
ATOM 7876 O O . LYS B 1 407 ? -19.734 -17.125 26.484 1 80.62 407 LYS B O 1
ATOM 7881 N N . ALA B 1 408 ? -21.484 -15.805 26.906 1 79.69 408 ALA B N 1
ATOM 7882 C CA . ALA B 1 408 ? -22.188 -16.297 25.734 1 79.69 408 ALA B CA 1
ATOM 7883 C C . ALA B 1 408 ? -21.438 -15.953 24.453 1 79.69 408 ALA B C 1
ATOM 7885 O O . ALA B 1 408 ? -21.328 -16.781 23.531 1 79.69 408 ALA B O 1
ATOM 7886 N N . VAL B 1 409 ? -20.953 -14.859 24.438 1 80.06 409 VAL B N 1
ATOM 7887 C CA . VAL B 1 409 ? -20.219 -14.43 23.25 1 80.06 409 VAL B CA 1
ATOM 7888 C C . VAL B 1 409 ? -18.891 -15.188 23.172 1 80.06 409 VAL B C 1
ATOM 7890 O O . VAL B 1 409 ? -18.469 -15.594 22.078 1 80.06 409 VAL B O 1
ATOM 7893 N N . ASP B 1 410 ? -18.281 -15.445 24.266 1 81.69 410 ASP B N 1
ATOM 7894 C CA . ASP B 1 410 ? -17.047 -16.234 24.312 1 81.69 410 ASP B CA 1
ATOM 7895 C C . ASP B 1 410 ? -17.281 -17.625 23.719 1 81.69 410 ASP B C 1
ATOM 7897 O O . ASP B 1 410 ? -16.469 -18.109 22.922 1 81.69 410 ASP B O 1
ATOM 7901 N N . ASP B 1 411 ? -18.359 -18.125 24.125 1 79.88 411 ASP B N 1
ATOM 7902 C CA . ASP B 1 411 ? -18.688 -19.484 23.672 1 79.88 411 ASP B CA 1
ATOM 7903 C C . ASP B 1 411 ? -18.938 -19.5 22.172 1 79.88 411 ASP B C 1
ATOM 7905 O O . ASP B 1 411 ? -18.562 -20.469 21.484 1 79.88 411 ASP B O 1
ATOM 7909 N N . LEU B 1 412 ? -19.5 -18.531 21.781 1 80.12 412 LEU B N 1
ATOM 7910 C CA . LEU B 1 412 ? -19.75 -18.438 20.344 1 80.12 412 LEU B CA 1
ATOM 7911 C C . LEU B 1 412 ? -18.438 -18.344 19.578 1 80.12 412 LEU B C 1
ATOM 7913 O O . LEU B 1 412 ? -18.25 -19.047 18.578 1 80.12 412 LEU B O 1
ATOM 7917 N N . ILE B 1 413 ? -17.547 -17.547 20.016 1 82.88 413 ILE B N 1
ATOM 7918 C CA . ILE B 1 413 ? -16.266 -17.375 19.359 1 82.88 413 ILE B CA 1
ATOM 7919 C C . ILE B 1 413 ? -15.508 -18.703 19.359 1 82.88 413 ILE B C 1
ATOM 7921 O O . ILE B 1 413 ? -14.969 -19.109 18.328 1 82.88 413 ILE B O 1
ATOM 7925 N N . ASN B 1 414 ? -15.578 -19.328 20.453 1 77.88 414 ASN B N 1
ATOM 7926 C CA . ASN B 1 414 ? -14.883 -20.609 20.547 1 77.88 414 ASN B CA 1
ATOM 7927 C C . ASN B 1 414 ? -15.453 -21.641 19.578 1 77.88 414 ASN B C 1
ATOM 7929 O O . ASN B 1 414 ? -14.719 -22.469 19.031 1 77.88 414 ASN B O 1
ATOM 7933 N N . SER B 1 415 ? -16.734 -21.547 19.359 1 78.12 415 SER B N 1
ATOM 7934 C CA . SER B 1 415 ? -17.375 -22.5 18.469 1 78.12 415 SER B CA 1
ATOM 7935 C C . SER B 1 415 ? -17.047 -22.203 17.016 1 78.12 415 SER B C 1
ATOM 7937 O O . SER B 1 415 ? -17.172 -23.078 16.156 1 78.12 415 SER B O 1
ATOM 7939 N N . LEU B 1 416 ? -16.688 -21.031 16.75 1 78.25 416 LEU B N 1
ATOM 7940 C CA . LEU B 1 416 ? -16.406 -20.625 15.375 1 78.25 416 LEU B CA 1
ATOM 7941 C C . LEU B 1 416 ? -14.914 -20.5 15.117 1 78.25 416 LEU B C 1
ATOM 7943 O O . LEU B 1 416 ? -14.492 -19.891 14.133 1 78.25 416 LEU B O 1
ATOM 7947 N N . MET B 1 417 ? -14.148 -21.062 16 1 76.81 417 MET B N 1
ATOM 7948 C CA . MET B 1 417 ? -12.695 -21.047 15.828 1 76.81 417 MET B CA 1
ATOM 7949 C C . MET B 1 417 ? -12.281 -21.922 14.664 1 76.81 417 MET B C 1
ATOM 7951 O O . MET B 1 417 ? -12.703 -23.078 14.57 1 76.81 417 MET B O 1
ATOM 7955 N N . LEU B 1 418 ? -11.703 -21.312 13.758 1 71.5 418 LEU B N 1
ATOM 7956 C CA . LEU B 1 418 ? -11.203 -22.062 12.609 1 71.5 418 LEU B CA 1
ATOM 7957 C C . LEU B 1 418 ? -10.062 -22.984 13.016 1 71.5 418 LEU B C 1
ATOM 7959 O O . LEU B 1 418 ? -9.281 -22.656 13.914 1 71.5 418 LEU B O 1
ATOM 7963 N N . ASN B 1 419 ? -10.195 -24.297 12.844 1 59.59 419 ASN B N 1
ATOM 7964 C CA . ASN B 1 419 ? -9.125 -25.25 13.156 1 59.59 419 ASN B CA 1
ATOM 7965 C C . ASN B 1 419 ? -7.785 -24.781 12.594 1 59.59 419 ASN B C 1
ATOM 7967 O O . ASN B 1 419 ? -7.742 -24 11.641 1 59.59 419 ASN B O 1
ATOM 7971 N N . ASP B 1 420 ? -6.75 -25.094 13.359 1 54.16 420 ASP B N 1
ATOM 7972 C CA . ASP B 1 420 ? -5.371 -24.766 12.992 1 54.16 420 ASP B CA 1
ATOM 7973 C C . ASP B 1 420 ? -5.145 -24.938 11.492 1 54.16 420 ASP B C 1
ATOM 7975 O O . ASP B 1 420 ? -5.586 -25.922 10.898 1 54.16 420 ASP B O 1
ATOM 7979 N N . ILE B 1 421 ? -5.227 -23.844 10.781 1 50.31 421 ILE B N 1
ATOM 7980 C CA . ILE B 1 421 ? -5.172 -23.391 9.398 1 50.31 421 ILE B CA 1
ATOM 7981 C C . ILE B 1 421 ? -4.422 -24.422 8.547 1 50.31 421 ILE B C 1
ATOM 7983 O O . ILE B 1 421 ? -4.082 -24.156 7.395 1 50.31 421 ILE B O 1
ATOM 7987 N N . GLN B 1 422 ? -3.982 -25.578 9.008 1 49.16 422 GLN B N 1
ATOM 7988 C CA . GLN B 1 422 ? -3.047 -26.234 8.102 1 49.16 422 GLN B CA 1
ATOM 7989 C C . GLN B 1 422 ? -3.773 -26.828 6.895 1 49.16 422 GLN B C 1
ATOM 7991 O O . GLN B 1 422 ? -3.156 -27.078 5.855 1 49.16 422 GLN B O 1
ATOM 7996 N N . ASP B 1 423 ? -5.023 -27.156 6.98 1 52.19 423 ASP B N 1
ATOM 7997 C CA . ASP B 1 423 ? -5.582 -27.781 5.785 1 52.19 423 ASP B CA 1
ATOM 7998 C C . ASP B 1 423 ? -6.762 -26.984 5.242 1 52.19 423 ASP B C 1
ATOM 8000 O O . ASP B 1 423 ? -7.762 -26.781 5.938 1 52.19 423 ASP B O 1
ATOM 8004 N N . SER B 1 424 ? -6.605 -26.266 4.195 1 56.03 424 SER B N 1
ATOM 8005 C CA . SER B 1 424 ? -7.602 -25.438 3.518 1 56.03 424 SER B CA 1
ATOM 8006 C C . SER B 1 424 ? -8.734 -26.281 2.959 1 56.03 424 SER B C 1
ATOM 8008 O O . SER B 1 424 ? -9.75 -25.75 2.492 1 56.03 424 SER B O 1
ATOM 8010 N N . TYR B 1 425 ? -8.578 -27.594 2.896 1 54.03 425 TYR B N 1
ATOM 8011 C CA . TYR B 1 425 ? -9.633 -28.406 2.293 1 54.03 425 TYR B CA 1
ATOM 8012 C C . TYR B 1 425 ? -10.648 -28.844 3.342 1 54.03 425 TYR B C 1
ATOM 8014 O O . TYR B 1 425 ? -10.266 -29.375 4.391 1 54.03 425 TYR B O 1
ATOM 8022 N N . GLY B 1 426 ? -11.812 -28.375 3.18 1 53.28 426 GLY B N 1
ATOM 8023 C CA . GLY B 1 426 ? -12.898 -28.781 4.059 1 53.28 426 GLY B CA 1
ATOM 8024 C C . GLY B 1 426 ? -13.305 -30.234 3.857 1 53.28 426 GLY B C 1
ATOM 8025 O O . GLY B 1 426 ? -12.82 -30.891 2.939 1 53.28 426 GLY B O 1
ATOM 8026 N N . VAL B 1 427 ? -14.055 -30.766 4.684 1 48.97 427 VAL B N 1
ATOM 8027 C CA . VAL B 1 427 ? -14.633 -32.094 4.625 1 48.97 427 VAL B CA 1
ATOM 8028 C C . VAL B 1 427 ? -15.375 -32.281 3.307 1 48.97 427 VAL B C 1
ATOM 8030 O O . VAL B 1 427 ? -15.375 -33.375 2.736 1 48.97 427 VAL B O 1
ATOM 8033 N N . ASP B 1 428 ? -15.852 -31.188 2.77 1 50.47 428 ASP B N 1
ATOM 8034 C CA . ASP B 1 428 ? -16.656 -31.266 1.549 1 50.47 428 ASP B CA 1
ATOM 8035 C C . ASP B 1 428 ? -15.758 -31.219 0.309 1 50.47 428 ASP B C 1
ATOM 8037 O O . ASP B 1 428 ? -16.25 -31.203 -0.819 1 50.47 428 ASP B O 1
ATOM 8041 N N . GLY B 1 429 ? -14.43 -31.172 0.574 1 55.31 429 GLY B N 1
ATOM 8042 C CA . GLY B 1 429 ? -13.516 -31.141 -0.552 1 55.31 429 GLY B CA 1
ATOM 8043 C C . GLY B 1 429 ? -13.234 -29.734 -1.053 1 55.31 429 GLY B C 1
ATOM 8044 O O . GLY B 1 429 ? -12.383 -29.547 -1.921 1 55.31 429 GLY B O 1
ATOM 8045 N N . ASN B 1 430 ? -14.07 -28.891 -0.369 1 58.09 430 ASN B N 1
ATOM 8046 C CA . ASN B 1 430 ? -13.875 -27.516 -0.818 1 58.09 430 ASN B CA 1
ATOM 8047 C C . ASN B 1 430 ? -12.727 -26.844 -0.083 1 58.09 430 ASN B C 1
ATOM 8049 O O . ASN B 1 430 ? -12.422 -27.188 1.058 1 58.09 430 ASN B O 1
ATOM 8053 N N . GLN B 1 431 ? -12.031 -26.062 -0.8 1 63.25 431 GLN B N 1
ATOM 8054 C CA . GLN B 1 431 ? -10.938 -25.297 -0.2 1 63.25 431 GLN B CA 1
ATOM 8055 C C . GLN B 1 431 ? -11.469 -24.031 0.495 1 63.25 431 GLN B C 1
ATOM 8057 O O . GLN B 1 431 ? -12.352 -23.359 -0.025 1 63.25 431 GLN B O 1
ATOM 8062 N N . TYR B 1 432 ? -11.102 -23.938 1.716 1 66.75 432 TYR B N 1
ATOM 8063 C CA . TYR B 1 432 ? -11.477 -22.75 2.477 1 66.75 432 TYR B CA 1
ATOM 8064 C C . TYR B 1 432 ? -10.305 -21.781 2.584 1 66.75 432 TYR B C 1
ATOM 8066 O O . TYR B 1 432 ? -9.156 -22.156 2.371 1 66.75 432 TYR B O 1
ATOM 8074 N N . PHE B 1 433 ? -10.734 -20.625 2.854 1 74.75 433 PHE B N 1
ATOM 8075 C CA . PHE B 1 433 ? -9.727 -19.562 2.834 1 74.75 433 PHE B CA 1
ATOM 8076 C C . PHE B 1 433 ? -8.703 -19.781 3.938 1 74.75 433 PHE B C 1
ATOM 8078 O O . PHE B 1 433 ? -9.062 -20 5.098 1 74.75 433 PHE B O 1
ATOM 8085 N N . LEU B 1 434 ? -7.523 -19.875 3.584 1 70.44 434 LEU B N 1
ATOM 8086 C CA . LEU B 1 434 ? -6.332 -19.797 4.422 1 70.44 434 LEU B CA 1
ATOM 8087 C C . LEU B 1 434 ? -5.371 -18.734 3.908 1 70.44 434 LEU B C 1
ATOM 8089 O O . LEU B 1 434 ? -4.965 -18.766 2.744 1 70.44 434 LEU B O 1
ATOM 8093 N N . PRO B 1 435 ? -5.141 -17.797 4.801 1 72.44 435 PRO B N 1
ATOM 8094 C CA . PRO B 1 435 ? -4.312 -16.688 4.328 1 72.44 435 PRO B CA 1
ATOM 8095 C C . PRO B 1 435 ? -3.061 -17.156 3.592 1 72.44 435 PRO B C 1
ATOM 8097 O O . PRO B 1 435 ? -2.297 -17.969 4.117 1 72.44 435 PRO B O 1
ATOM 8100 N N . GLY B 1 436 ? -2.963 -16.719 2.42 1 74.31 436 GLY B N 1
ATOM 8101 C CA . GLY B 1 436 ? -1.757 -16.953 1.644 1 74.31 436 GLY B CA 1
ATOM 8102 C C . GLY B 1 436 ? -1.76 -18.297 0.945 1 74.31 436 GLY B C 1
ATOM 8103 O O . GLY B 1 436 ? -0.837 -18.625 0.192 1 74.31 436 GLY B O 1
ATOM 8104 N N . CYS B 1 437 ? -2.801 -19.078 1.072 1 75.62 437 CYS B N 1
ATOM 8105 C CA . CYS B 1 437 ? -2.771 -20.438 0.537 1 75.62 437 CYS B CA 1
ATOM 8106 C C . CYS B 1 437 ? -3.785 -20.594 -0.588 1 75.62 437 CYS B C 1
ATOM 8108 O O . CYS B 1 437 ? -3.666 -21.516 -1.409 1 75.62 437 CYS B O 1
ATOM 8110 N N . VAL B 1 438 ? -4.684 -19.781 -0.608 1 81.44 438 VAL B N 1
ATOM 8111 C CA . VAL B 1 438 ? -5.738 -19.922 -1.605 1 81.44 438 VAL B CA 1
ATOM 8112 C C . VAL B 1 438 ? -5.633 -18.797 -2.629 1 81.44 438 VAL B C 1
ATOM 8114 O O . VAL B 1 438 ? -5.371 -17.641 -2.268 1 81.44 438 VAL B O 1
ATOM 8117 N N . PRO B 1 439 ? -5.793 -19.188 -3.852 1 86.38 439 PRO B N 1
ATOM 8118 C CA . PRO B 1 439 ? -5.758 -18.125 -4.875 1 86.38 439 PRO B CA 1
ATOM 8119 C C . PRO B 1 439 ? -6.965 -17.203 -4.801 1 86.38 439 PRO B C 1
ATOM 8121 O O . PRO B 1 439 ? -8 -17.562 -4.242 1 86.38 439 PRO B O 1
ATOM 8124 N N . ASN B 1 440 ? -6.828 -16.078 -5.379 1 86.75 440 ASN B N 1
ATOM 8125 C CA . ASN B 1 440 ? -7.91 -15.102 -5.441 1 86.75 440 ASN B CA 1
ATOM 8126 C C . ASN B 1 440 ? -9.016 -15.555 -6.391 1 86.75 440 ASN B C 1
ATOM 8128 O O . ASN B 1 440 ? -8.797 -15.672 -7.598 1 86.75 440 ASN B O 1
ATOM 8132 N N . PRO B 1 441 ? -10.141 -15.812 -5.871 1 88.56 441 PRO B N 1
ATOM 8133 C CA . PRO B 1 441 ? -11.234 -16.344 -6.695 1 88.56 441 PRO B CA 1
ATOM 8134 C C . PRO B 1 441 ? -11.648 -15.375 -7.809 1 88.56 441 PRO B C 1
ATOM 8136 O O . PRO B 1 441 ? -12.062 -15.812 -8.883 1 88.56 441 PRO B O 1
ATOM 8139 N N . ALA B 1 442 ? -11.586 -14.133 -7.574 1 88.38 442 ALA B N 1
ATOM 8140 C CA . ALA B 1 442 ? -11.953 -13.156 -8.602 1 88.38 442 ALA B CA 1
ATOM 8141 C C . ALA B 1 442 ? -11.016 -13.234 -9.797 1 88.38 442 ALA B C 1
ATOM 8143 O O . ALA B 1 442 ? -11.453 -13.18 -10.945 1 88.38 442 ALA B O 1
ATOM 8144 N N . ILE B 1 443 ? -9.797 -13.344 -9.492 1 88.81 443 ILE B N 1
ATOM 8145 C CA . ILE B 1 443 ? -8.812 -13.453 -10.562 1 88.81 443 ILE B CA 1
ATOM 8146 C C . ILE B 1 443 ? -9.008 -14.766 -11.32 1 88.81 443 ILE B C 1
ATOM 8148 O O . ILE B 1 443 ? -8.961 -14.789 -12.547 1 88.81 443 ILE B O 1
ATOM 8152 N N . GLN B 1 444 ? -9.195 -15.789 -10.57 1 90.38 444 GLN B N 1
ATOM 8153 C CA . GLN B 1 444 ? -9.43 -17.094 -11.18 1 90.38 444 GLN B CA 1
ATOM 8154 C C . GLN B 1 444 ? -10.656 -17.062 -12.094 1 90.38 444 GLN B C 1
ATOM 8156 O O . GLN B 1 444 ? -10.633 -17.609 -13.195 1 90.38 444 GLN B O 1
ATOM 8161 N N . HIS B 1 445 ? -11.664 -16.422 -11.594 1 91.12 445 HIS B N 1
ATOM 8162 C CA . HIS B 1 445 ? -12.883 -16.297 -12.383 1 91.12 445 HIS B CA 1
ATOM 8163 C C . HIS B 1 445 ? -12.625 -15.531 -13.68 1 91.12 445 HIS B C 1
ATOM 8165 O O . HIS B 1 445 ? -13.133 -15.914 -14.734 1 91.12 445 HIS B O 1
ATOM 8171 N N . ARG B 1 446 ? -11.906 -14.547 -13.609 1 89.5 446 ARG B N 1
ATOM 8172 C CA . ARG B 1 446 ? -11.57 -13.773 -14.789 1 89.5 446 ARG B CA 1
ATOM 8173 C C . ARG B 1 446 ? -10.836 -14.633 -15.82 1 89.5 446 ARG B C 1
ATOM 8175 O O . ARG B 1 446 ? -11.148 -14.578 -17.016 1 89.5 446 ARG B O 1
ATOM 8182 N N . TRP B 1 447 ? -9.945 -15.391 -15.367 1 90.44 447 TRP B N 1
ATOM 8183 C CA . TRP B 1 447 ? -9.227 -16.281 -16.266 1 90.44 447 TRP B CA 1
ATOM 8184 C C . TRP B 1 447 ? -10.172 -17.281 -16.922 1 90.44 447 TRP B C 1
ATOM 8186 O O . TRP B 1 447 ? -10.07 -17.531 -18.125 1 90.44 447 TRP B O 1
ATOM 8196 N N . HIS B 1 448 ? -11.047 -17.828 -16.141 1 90.31 448 HIS B N 1
ATOM 8197 C CA . HIS B 1 448 ? -12.008 -18.797 -16.656 1 90.31 448 HIS B CA 1
ATOM 8198 C C . HIS B 1 448 ? -12.875 -18.188 -17.75 1 90.31 448 HIS B C 1
ATOM 8200 O O . HIS B 1 448 ? -13.109 -18.812 -18.781 1 90.31 448 HIS B O 1
ATOM 8206 N N . ILE B 1 449 ? -13.32 -17.031 -17.5 1 91.12 449 ILE B N 1
ATOM 8207 C CA . ILE B 1 449 ? -14.211 -16.359 -18.438 1 91.12 449 ILE B CA 1
ATOM 8208 C C . ILE B 1 449 ? -13.445 -16.031 -19.719 1 91.12 449 ILE B C 1
ATOM 8210 O O . ILE B 1 449 ? -13.969 -16.188 -20.828 1 91.12 449 ILE B O 1
ATOM 8214 N N . LEU B 1 450 ? -12.266 -15.586 -19.594 1 90.12 450 LEU B N 1
ATOM 8215 C CA . LEU B 1 450 ? -11.453 -15.266 -20.75 1 90.12 450 LEU B CA 1
ATOM 8216 C C . LEU B 1 450 ? -11.195 -16.516 -21.594 1 90.12 450 LEU B C 1
ATOM 8218 O O . LEU B 1 450 ? -11.289 -16.469 -22.828 1 90.12 450 LEU B O 1
ATOM 8222 N N . SER B 1 451 ? -10.852 -17.547 -20.906 1 91.44 451 SER B N 1
ATOM 8223 C CA . SER B 1 451 ? -10.641 -18.812 -21.609 1 91.44 451 SER B CA 1
ATOM 8224 C C . SER B 1 451 ? -11.914 -19.266 -22.328 1 91.44 451 SER B C 1
ATOM 8226 O O . SER B 1 451 ? -11.867 -19.656 -23.5 1 91.44 451 SER B O 1
ATOM 8228 N N . TYR B 1 452 ? -12.977 -19.203 -21.672 1 91.06 452 TYR B N 1
ATOM 8229 C CA . TYR B 1 452 ? -14.25 -19.609 -22.25 1 91.06 452 TYR B CA 1
ATOM 8230 C C . TYR B 1 452 ? -14.594 -18.766 -23.469 1 91.06 452 TYR B C 1
ATOM 8232 O O . TYR B 1 452 ? -15.016 -19.297 -24.5 1 91.06 452 TYR B O 1
ATOM 8240 N N . ARG B 1 453 ? -14.414 -17.516 -23.359 1 90 453 ARG B N 1
ATOM 8241 C CA . ARG B 1 453 ? -14.734 -16.609 -24.453 1 90 453 ARG B CA 1
ATOM 8242 C C . ARG B 1 453 ? -13.828 -16.859 -25.656 1 90 453 ARG B C 1
ATOM 8244 O O . ARG B 1 453 ? -14.266 -16.766 -26.812 1 90 453 ARG B O 1
ATOM 8251 N N . ALA B 1 454 ? -12.641 -17.109 -25.391 1 90.12 454 ALA B N 1
ATOM 8252 C CA . ALA B 1 454 ? -11.695 -17.375 -26.469 1 90.12 454 ALA B CA 1
ATOM 8253 C C . ALA B 1 454 ? -12.062 -18.641 -27.234 1 90.12 454 ALA B C 1
ATOM 8255 O O . ALA B 1 454 ? -11.961 -18.688 -28.469 1 90.12 454 ALA B O 1
ATOM 8256 N N . ILE B 1 455 ? -12.469 -19.625 -26.484 1 90.81 455 ILE B N 1
ATOM 8257 C CA . ILE B 1 455 ? -12.812 -20.906 -27.078 1 90.81 455 ILE B CA 1
ATOM 8258 C C . ILE B 1 455 ? -14.188 -20.828 -27.719 1 90.81 455 ILE B C 1
ATOM 8260 O O . ILE B 1 455 ? -14.422 -21.422 -28.781 1 90.81 455 ILE B O 1
ATOM 8264 N N . ASN B 1 456 ? -15.07 -20.078 -27.016 1 89.31 456 ASN B N 1
ATOM 8265 C CA . ASN B 1 456 ? -16.453 -19.938 -27.469 1 89.31 456 ASN B CA 1
ATOM 8266 C C . ASN B 1 456 ? -16.812 -18.469 -27.719 1 89.31 456 ASN B C 1
ATOM 8268 O O . ASN B 1 456 ? -17.516 -17.859 -26.922 1 89.31 456 ASN B O 1
ATOM 8272 N N . PRO B 1 457 ? -16.484 -17.906 -28.812 1 85 457 PRO B N 1
ATOM 8273 C CA . PRO B 1 457 ? -16.688 -16.484 -29.047 1 85 457 PRO B CA 1
ATOM 8274 C C . PRO B 1 457 ? -18.156 -16.094 -29.125 1 85 457 PRO B C 1
ATOM 8276 O O . PRO B 1 457 ? -18.531 -14.969 -28.766 1 85 457 PRO B O 1
ATOM 8279 N N . ASP B 1 458 ? -19.094 -16.969 -29.5 1 86 458 ASP B N 1
ATOM 8280 C CA . ASP B 1 458 ? -20.469 -16.578 -29.75 1 86 458 ASP B CA 1
ATOM 8281 C C . ASP B 1 458 ? -21.406 -17.172 -28.688 1 86 458 ASP B C 1
ATOM 8283 O O . ASP B 1 458 ? -22.609 -16.922 -28.703 1 86 458 ASP B O 1
ATOM 8287 N N . LYS B 1 459 ? -20.875 -17.859 -27.75 1 87.75 459 LYS B N 1
ATOM 8288 C CA . LYS B 1 459 ? -21.734 -18.469 -26.734 1 87.75 459 LYS B CA 1
ATOM 8289 C C . LYS B 1 459 ? -21.844 -17.578 -25.5 1 87.75 459 LYS B C 1
ATOM 8291 O O . LYS B 1 459 ? -20.953 -16.781 -25.219 1 87.75 459 LYS B O 1
ATOM 8296 N N . PRO B 1 460 ? -23 -17.656 -24.859 1 88.31 460 PRO B N 1
ATOM 8297 C CA . PRO B 1 460 ? -23.141 -16.875 -23.625 1 88.31 460 PRO B CA 1
ATOM 8298 C C . PRO B 1 460 ? -22.141 -17.297 -22.547 1 88.31 460 PRO B C 1
ATOM 8300 O O . PRO B 1 460 ? -21.766 -18.469 -22.484 1 88.31 460 PRO B O 1
ATOM 8303 N N . LEU B 1 461 ? -21.75 -16.391 -21.812 1 88.62 461 LEU B N 1
ATOM 8304 C CA . LEU B 1 461 ? -20.719 -16.609 -20.797 1 88.62 461 LEU B CA 1
ATOM 8305 C C . LEU B 1 461 ? -21.312 -17.359 -19.594 1 88.62 461 LEU B C 1
ATOM 8307 O O . LEU B 1 461 ? -22.453 -17.109 -19.203 1 88.62 461 LEU B O 1
ATOM 8311 N N . PRO B 1 462 ? -20.578 -18.297 -19.078 1 87.75 462 PRO B N 1
ATOM 8312 C CA . PRO B 1 462 ? -21.016 -19.078 -17.922 1 87.75 462 PRO B CA 1
ATOM 8313 C C . PRO B 1 462 ? -20.938 -18.281 -16.609 1 87.75 462 PRO B C 1
ATOM 8315 O O . PRO B 1 462 ? -20.25 -17.266 -16.547 1 87.75 462 PRO B O 1
ATOM 8318 N N . ALA B 1 463 ? -21.703 -18.797 -15.625 1 87.19 463 ALA B N 1
ATOM 8319 C CA . ALA B 1 463 ? -21.609 -18.219 -14.281 1 87.19 463 ALA B CA 1
ATOM 8320 C C . ALA B 1 463 ? -20.344 -18.688 -13.57 1 87.19 463 ALA B C 1
ATOM 8322 O O . ALA B 1 463 ? -19.688 -19.625 -14.016 1 87.19 463 ALA B O 1
ATOM 8323 N N . MET B 1 464 ? -20 -18.031 -12.586 1 87.56 464 MET B N 1
ATOM 8324 C CA . MET B 1 464 ? -18.828 -18.406 -11.797 1 87.56 464 MET B CA 1
ATOM 8325 C C . MET B 1 464 ? -18.984 -19.812 -11.227 1 87.56 464 MET B C 1
ATOM 8327 O O . MET B 1 464 ? -20.062 -20.188 -10.773 1 87.56 464 MET B O 1
ATOM 8331 N N . GLU B 1 465 ? -17.906 -20.531 -11.281 1 85.62 465 GLU B N 1
ATOM 8332 C CA . GLU B 1 465 ? -17.922 -21.906 -10.758 1 85.62 465 GLU B CA 1
ATOM 8333 C C . GLU B 1 465 ? -18.156 -21.922 -9.25 1 85.62 465 GLU B C 1
ATOM 8335 O O . GLU B 1 465 ? -17.625 -21.062 -8.531 1 85.62 465 GLU B O 1
ATOM 8340 N N . ASN B 1 466 ? -18.812 -22.844 -8.75 1 82.88 466 ASN B N 1
ATOM 8341 C CA . ASN B 1 466 ? -19.219 -22.938 -7.355 1 82.88 466 ASN B CA 1
ATOM 8342 C C . ASN B 1 466 ? -18.031 -23.047 -6.418 1 82.88 466 ASN B C 1
ATOM 8344 O O . ASN B 1 466 ? -18.031 -22.469 -5.328 1 82.88 466 ASN B O 1
ATOM 8348 N N . TYR B 1 467 ? -17.031 -23.766 -6.871 1 81.44 467 TYR B N 1
ATOM 8349 C CA . TYR B 1 467 ? -15.906 -23.969 -5.973 1 81.44 467 TYR B CA 1
ATOM 8350 C C . TYR B 1 467 ? -15.18 -22.656 -5.707 1 81.44 467 TYR B C 1
ATOM 8352 O O . TYR B 1 467 ? -14.578 -22.469 -4.645 1 81.44 467 TYR B O 1
ATOM 8360 N N . LEU B 1 468 ? -15.234 -21.719 -6.613 1 85.5 468 LEU B N 1
ATOM 8361 C CA . LEU B 1 468 ? -14.609 -20.406 -6.43 1 85.5 468 LEU B CA 1
ATOM 8362 C C . LEU B 1 468 ? -15.406 -19.562 -5.441 1 85.5 468 LEU B C 1
ATOM 8364 O O . LEU B 1 468 ? -14.828 -18.859 -4.617 1 85.5 468 LEU B O 1
ATOM 8368 N N . LYS B 1 469 ? -16.688 -19.688 -5.52 1 81.06 469 LYS B N 1
ATOM 8369 C CA . LYS B 1 469 ? -17.547 -18.953 -4.609 1 81.06 469 LYS B CA 1
ATOM 8370 C C . LYS B 1 469 ? -17.391 -19.438 -3.174 1 81.06 469 LYS B C 1
ATOM 8372 O O . LYS B 1 469 ? -17.391 -18.641 -2.236 1 81.06 469 LYS B O 1
ATOM 8377 N N . LYS B 1 470 ? -17.219 -20.641 -3.043 1 79.94 470 LYS B N 1
ATOM 8378 C CA . LYS B 1 470 ? -17.172 -21.281 -1.728 1 79.94 470 LYS B CA 1
ATOM 8379 C C . LYS B 1 470 ? -15.891 -20.906 -0.984 1 79.94 470 LYS B C 1
ATOM 8381 O O . LYS B 1 470 ? -15.844 -20.953 0.247 1 79.94 470 LYS B O 1
ATOM 8386 N N . ILE B 1 471 ? -14.969 -20.547 -1.705 1 81.56 471 ILE B N 1
ATOM 8387 C CA . ILE B 1 471 ? -13.688 -20.203 -1.096 1 81.56 471 ILE B CA 1
ATOM 8388 C C . ILE B 1 471 ? -13.875 -19.047 -0.107 1 81.56 471 ILE B C 1
ATOM 8390 O O . ILE B 1 471 ? -13.289 -19.047 0.975 1 81.56 471 ILE B O 1
ATOM 8394 N N . LEU B 1 472 ? -14.719 -18.109 -0.451 1 81.12 472 LEU B N 1
ATOM 8395 C CA . LEU B 1 472 ? -14.859 -16.906 0.37 1 81.12 472 LEU B CA 1
ATOM 8396 C C . LEU B 1 472 ? -16.141 -16.969 1.201 1 81.12 472 LEU B C 1
ATOM 8398 O O . LEU B 1 472 ? -16.453 -16.016 1.927 1 81.12 472 LEU B O 1
ATOM 8402 N N . GLU B 1 473 ? -16.844 -17.984 1.001 1 76.75 473 GLU B N 1
ATOM 8403 C CA . GLU B 1 473 ? -18.078 -18.109 1.768 1 76.75 473 GLU B CA 1
ATOM 8404 C C . GLU B 1 473 ? -17.844 -18.844 3.084 1 76.75 473 GLU B C 1
ATOM 8406 O O . GLU B 1 473 ? -17.062 -19.812 3.133 1 76.75 473 GLU B O 1
ATOM 8411 N N . ALA B 1 474 ? -18.328 -18.156 4.082 1 68.75 474 ALA B N 1
ATOM 8412 C CA . ALA B 1 474 ? -18.172 -18.703 5.43 1 68.75 474 ALA B CA 1
ATOM 8413 C C . ALA B 1 474 ? -18.672 -20.141 5.504 1 68.75 474 ALA B C 1
ATOM 8415 O O . ALA B 1 474 ? -19.688 -20.484 4.898 1 68.75 474 ALA B O 1
ATOM 8416 N N . PRO B 1 475 ? -17.719 -20.984 6.023 1 62.19 475 PRO B N 1
ATOM 8417 C CA . PRO B 1 475 ? -18.156 -22.375 6.164 1 62.19 475 PRO B CA 1
ATOM 8418 C C . PRO B 1 475 ? -19.484 -22.5 6.926 1 62.19 475 PRO B C 1
ATOM 8420 O O . PRO B 1 475 ? -19.828 -21.609 7.707 1 62.19 475 PRO B O 1
ATOM 8423 N N . LEU B 1 476 ? -20.469 -23.297 6.406 1 57.31 476 LEU B N 1
ATOM 8424 C CA . LEU B 1 476 ? -21.75 -23.609 7.02 1 57.31 476 LEU B CA 1
ATOM 8425 C C . LEU B 1 476 ? -21.625 -23.703 8.531 1 57.31 476 LEU B C 1
ATOM 8427 O O . LEU B 1 476 ? -20.609 -24.156 9.047 1 57.31 476 LEU B O 1
ATOM 8431 N N . ILE B 1 477 ? -22.516 -22.797 9.156 1 58.16 477 ILE B N 1
ATOM 8432 C CA . ILE B 1 477 ? -22.672 -22.75 10.602 1 58.16 477 ILE B CA 1
ATOM 8433 C C . ILE B 1 477 ? -22.5 -24.156 11.188 1 58.16 477 ILE B C 1
ATOM 8435 O O . ILE B 1 477 ? -23.203 -25.094 10.781 1 58.16 477 ILE B O 1
ATOM 8439 N N . LYS B 1 478 ? -21.328 -24.344 11.836 1 59.41 478 LYS B N 1
ATOM 8440 C CA . LYS B 1 478 ? -21.25 -25.594 12.586 1 59.41 478 LYS B CA 1
ATOM 8441 C C . LYS B 1 478 ? -22.438 -25.75 13.531 1 59.41 478 LYS B C 1
ATOM 8443 O O . LYS B 1 478 ? -22.953 -24.75 14.047 1 59.41 478 LYS B O 1
ATOM 8448 N N . GLU B 1 479 ? -23.203 -26.797 13.422 1 58.56 479 GLU B N 1
ATOM 8449 C CA . GLU B 1 479 ? -24.312 -27.109 14.312 1 58.56 479 GLU B CA 1
ATOM 8450 C C . GLU B 1 479 ? -24.078 -26.547 15.711 1 58.56 479 GLU B C 1
ATOM 8452 O O . GLU B 1 479 ? -25 -26.016 16.344 1 58.56 479 GLU B O 1
ATOM 8457 N N . ARG B 1 480 ? -22.875 -26.578 16.141 1 60.16 480 ARG B N 1
ATOM 8458 C CA . ARG B 1 480 ? -22.547 -26.125 17.484 1 60.16 480 ARG B CA 1
ATOM 8459 C C . ARG B 1 480 ? -22.688 -24.609 17.609 1 60.16 480 ARG B C 1
ATOM 8461 O O . ARG B 1 480 ? -23.047 -24.109 18.672 1 60.16 480 ARG B O 1
ATOM 8468 N N . SER B 1 481 ? -22.5 -23.891 16.578 1 68.12 481 SER B N 1
ATOM 8469 C CA . SER B 1 481 ? -22.531 -22.438 16.656 1 68.12 481 SER B CA 1
ATOM 8470 C C . SER B 1 481 ? -23.969 -21.906 16.672 1 68.12 481 SER B C 1
ATOM 8472 O O . SER B 1 481 ? -24.234 -20.828 17.203 1 68.12 481 SER B O 1
ATOM 8474 N N . LYS B 1 482 ? -24.844 -22.797 16.281 1 68.94 482 LYS B N 1
ATOM 8475 C CA . LYS B 1 482 ? -26.25 -22.375 16.266 1 68.94 482 LYS B CA 1
ATOM 8476 C C . LYS B 1 482 ? -26.797 -22.234 17.688 1 68.94 482 LYS B C 1
ATOM 8478 O O . LYS B 1 482 ? -27.547 -21.312 17.984 1 68.94 482 LYS B O 1
ATOM 8483 N N . SER B 1 483 ? -26.406 -23.156 18.5 1 72.69 483 SER B N 1
ATOM 8484 C CA . SER B 1 483 ? -26.875 -23.109 19.875 1 72.69 483 SER B CA 1
ATOM 8485 C C . SER B 1 483 ? -26.375 -21.859 20.594 1 72.69 483 SER B C 1
ATOM 8487 O O . SER B 1 483 ? -27.125 -21.219 21.328 1 72.69 483 SER B O 1
ATOM 8489 N N . HIS B 1 484 ? -25.188 -21.578 20.328 1 77.5 484 HIS B N 1
ATOM 8490 C CA . HIS B 1 484 ? -24.609 -20.406 21 1 77.5 484 HIS B CA 1
ATOM 8491 C C . HIS B 1 484 ? -25.234 -19.109 20.469 1 77.5 484 HIS B C 1
ATOM 8493 O O . HIS B 1 484 ? -25.422 -18.156 21.234 1 77.5 484 HIS B O 1
ATOM 8499 N N . MET B 1 485 ? -25.641 -19.172 19.266 1 74.56 485 MET B N 1
ATOM 8500 C CA . MET B 1 485 ? -26.25 -17.984 18.672 1 74.56 485 MET B CA 1
ATOM 8501 C C . MET B 1 485 ? -27.625 -17.734 19.281 1 74.56 485 MET B C 1
ATOM 8503 O O . MET B 1 485 ? -28 -16.578 19.516 1 74.56 485 MET B O 1
ATOM 8507 N N . GLN B 1 486 ? -28.312 -18.734 19.5 1 73.25 486 GLN B N 1
ATOM 8508 C CA . GLN B 1 486 ? -29.625 -18.625 20.125 1 73.25 486 GLN B CA 1
ATOM 8509 C C . GLN B 1 486 ? -29.516 -18.062 21.547 1 73.25 486 GLN B C 1
ATOM 8511 O O . GLN B 1 486 ? -30.328 -17.234 21.969 1 73.25 486 GLN B O 1
ATOM 8516 N N . ASN B 1 487 ? -28.5 -18.484 22.156 1 72.31 487 ASN B N 1
ATOM 8517 C CA . ASN B 1 487 ? -28.266 -18 23.516 1 72.31 487 ASN B CA 1
ATOM 8518 C C . ASN B 1 487 ? -27.969 -16.5 23.531 1 72.31 487 ASN B C 1
ATOM 8520 O O . ASN B 1 487 ? -28.453 -15.781 24.406 1 72.31 487 ASN B O 1
ATOM 8524 N N . ILE B 1 488 ? -27.203 -16.078 22.641 1 72.06 488 ILE B N 1
ATOM 8525 C CA . ILE B 1 488 ? -26.828 -14.672 22.562 1 72.06 488 ILE B CA 1
ATOM 8526 C C . ILE B 1 488 ? -28.062 -13.836 22.234 1 72.06 488 ILE B C 1
ATOM 8528 O O . ILE B 1 488 ? -28.281 -12.773 22.828 1 72.06 488 ILE B O 1
ATOM 8532 N N . ALA B 1 489 ? -28.875 -14.305 21.312 1 70.5 489 ALA B N 1
ATOM 8533 C CA . ALA B 1 489 ? -30.094 -13.586 20.938 1 70.5 489 ALA B CA 1
ATOM 8534 C C . ALA B 1 489 ? -31.016 -13.398 22.141 1 70.5 489 ALA B C 1
ATOM 8536 O O . ALA B 1 489 ? -31.609 -12.336 22.312 1 70.5 489 ALA B O 1
ATOM 8537 N N . GLN B 1 490 ? -31.047 -14.352 22.906 1 68.12 490 GLN B N 1
ATOM 8538 C CA . GLN B 1 490 ? -31.891 -14.312 24.094 1 68.12 490 GLN B CA 1
ATOM 8539 C C . GLN B 1 490 ? -31.344 -13.344 25.141 1 68.12 490 GLN B C 1
ATOM 8541 O O . GLN B 1 490 ? -32.094 -12.602 25.766 1 68.12 490 GLN B O 1
ATOM 8546 N N . LEU B 1 491 ? -30.031 -13.359 25.219 1 62.62 491 LEU B N 1
ATOM 8547 C CA . LEU B 1 491 ? -29.391 -12.578 26.266 1 62.62 491 LEU B CA 1
ATOM 8548 C C . LEU B 1 491 ? -29.328 -11.102 25.875 1 62.62 491 LEU B C 1
ATOM 8550 O O . LEU B 1 491 ? -29.422 -10.227 26.75 1 62.62 491 LEU B O 1
ATOM 8554 N N . PHE B 1 492 ? -29.125 -10.781 24.641 1 62.44 492 PHE B N 1
ATOM 8555 C CA . PHE B 1 492 ? -28.984 -9.391 24.219 1 62.44 492 PHE B CA 1
ATOM 8556 C C . PHE B 1 492 ? -30.359 -8.773 23.922 1 62.44 492 PHE B C 1
ATOM 8558 O O . PHE B 1 492 ? -30.516 -7.551 24 1 62.44 492 PHE B O 1
ATOM 8565 N N . ARG B 1 493 ? -31.391 -9.453 23.438 1 53.97 493 ARG B N 1
ATOM 8566 C CA . ARG B 1 493 ? -32.781 -8.984 23.359 1 53.97 493 ARG B CA 1
ATOM 8567 C C . ARG B 1 493 ? -33.25 -8.523 24.734 1 53.97 493 ARG B C 1
ATOM 8569 O O . ARG B 1 493 ? -34 -7.543 24.828 1 53.97 493 ARG B O 1
ATOM 8576 N N . LEU B 1 494 ? -33 -9.211 25.703 1 44.25 494 LEU B N 1
ATOM 8577 C CA . LEU B 1 494 ? -33.531 -8.93 27.031 1 44.25 494 LEU B CA 1
ATOM 8578 C C . LEU B 1 494 ? -33.031 -7.578 27.547 1 44.25 494 LEU B C 1
ATOM 8580 O O . LEU B 1 494 ? -33.75 -6.883 28.266 1 44.25 494 LEU B O 1
ATOM 8584 N N . GLU B 1 495 ? -31.891 -7.145 27.188 1 47 495 GLU B N 1
ATOM 8585 C CA . GLU B 1 495 ? -31.469 -5.887 27.797 1 47 495 GLU B CA 1
ATOM 8586 C C . GLU B 1 495 ? -32.094 -4.691 27.078 1 47 495 GLU B C 1
ATOM 8588 O O . GLU B 1 495 ? -32.312 -3.646 27.688 1 47 495 GLU B O 1
ATOM 8593 N N . ASN B 1 496 ? -32.344 -4.598 25.828 1 43.56 496 ASN B N 1
ATOM 8594 C CA . ASN B 1 496 ? -33.094 -3.488 25.25 1 43.56 496 ASN B CA 1
ATOM 8595 C C . ASN B 1 496 ? -34.469 -3.334 25.891 1 43.56 496 ASN B C 1
ATOM 8597 O O . ASN B 1 496 ? -34.969 -2.219 26.016 1 43.56 496 ASN B O 1
ATOM 8601 N N . ILE B 1 497 ? -35.125 -4.258 26.203 1 41.78 497 ILE B N 1
ATOM 8602 C CA . ILE B 1 497 ? -36.406 -4.164 26.891 1 41.78 497 ILE B CA 1
ATOM 8603 C C . ILE B 1 497 ? -36.219 -3.496 28.25 1 41.78 497 ILE B C 1
ATOM 8605 O O . ILE B 1 497 ? -37.031 -2.652 28.641 1 41.78 497 ILE B O 1
ATOM 8609 N N . ASP B 1 498 ? -35.156 -3.707 28.922 1 39.72 498 ASP B N 1
ATOM 8610 C CA . ASP B 1 498 ? -35.094 -3.162 30.281 1 39.72 498 ASP B CA 1
ATOM 8611 C C . ASP B 1 498 ? -34.656 -1.697 30.266 1 39.72 498 ASP B C 1
ATOM 8613 O O . ASP B 1 498 ? -34.969 -0.933 31.172 1 39.72 498 ASP B O 1
ATOM 8617 N N . LEU B 1 499 ? -33.938 -1.282 29.297 1 39.75 499 LEU B N 1
ATOM 8618 C CA . LEU B 1 499 ? -33.625 0.137 29.266 1 39.75 499 LEU B CA 1
ATOM 8619 C C . LEU B 1 499 ? -34.844 0.976 28.891 1 39.75 499 LEU B C 1
ATOM 8621 O O . LEU B 1 499 ? -34.969 2.121 29.328 1 39.75 499 LEU B O 1
ATOM 8625 N N . LYS B 1 500 ? -35.75 0.607 28.062 1 39.94 500 LYS B N 1
ATOM 8626 C CA . LYS B 1 500 ? -37 1.334 27.844 1 39.94 500 LYS B CA 1
ATOM 8627 C C . LYS B 1 500 ? -37.812 1.405 29.125 1 39.94 500 LYS B C 1
ATOM 8629 O O . LYS B 1 500 ? -38.5 2.396 29.359 1 39.94 500 LYS B O 1
ATOM 8634 N N . ALA B 1 501 ? -37.75 0.465 29.891 1 37.5 501 ALA B N 1
ATOM 8635 C CA . ALA B 1 501 ? -38.531 0.53 31.125 1 37.5 501 ALA B CA 1
ATOM 8636 C C . ALA B 1 501 ? -37.938 1.541 32.094 1 37.5 501 ALA B C 1
ATOM 8638 O O . ALA B 1 501 ? -38.688 2.254 32.781 1 37.5 501 ALA B O 1
ATOM 8639 N N . ARG B 1 502 ? -36.625 1.742 32.062 1 36.69 502 ARG B N 1
ATOM 8640 C CA . ARG B 1 502 ? -36.125 2.719 33.031 1 36.69 502 ARG B CA 1
ATOM 8641 C C . ARG B 1 502 ? -36.312 4.141 32.5 1 36.69 502 ARG B C 1
ATOM 8643 O O . ARG B 1 502 ? -36.594 5.059 33.281 1 36.69 502 ARG B O 1
ATOM 8650 N N . LYS B 1 503 ? -36.219 4.457 31.172 1 37.12 503 LYS B N 1
ATOM 8651 C CA . LYS B 1 503 ? -36.531 5.797 30.688 1 37.12 503 LYS B CA 1
ATOM 8652 C C . LYS B 1 503 ? -38.031 6.098 30.891 1 37.12 503 LYS B C 1
ATOM 8654 O O . LYS B 1 503 ? -38.406 7.258 31.062 1 37.12 503 LYS B O 1
ATOM 8659 N N . LYS B 1 504 ? -38.844 5.227 30.656 1 36.84 504 LYS B N 1
ATOM 8660 C CA . LYS B 1 504 ? -40.25 5.543 30.891 1 36.84 504 LYS B CA 1
ATOM 8661 C C . LYS B 1 504 ? -40.5 5.824 32.375 1 36.84 504 LYS B C 1
ATOM 8663 O O . LYS B 1 504 ? -41.375 6.598 32.719 1 36.84 504 LYS B O 1
ATOM 8668 N N . SER B 1 505 ? -39.719 5.152 33.156 1 34.47 505 SER B N 1
ATOM 8669 C CA . SER B 1 505 ? -40.031 5.465 34.531 1 34.47 505 SER B CA 1
ATOM 8670 C C . SER B 1 505 ? -39.469 6.828 34.938 1 34.47 505 SER B C 1
ATOM 8672 O O . SER B 1 505 ? -40.031 7.504 35.812 1 34.47 505 SER B O 1
ATOM 8674 N N . ASP B 1 506 ? -38.312 7.293 34.281 1 34 506 ASP B N 1
ATOM 8675 C CA . ASP B 1 506 ? -37.844 8.617 34.719 1 34 506 ASP B CA 1
ATOM 8676 C C . ASP B 1 506 ? -38.656 9.719 34.031 1 34 506 ASP B C 1
ATOM 8678 O O . ASP B 1 506 ? -38.562 10.891 34.406 1 34 506 ASP B O 1
ATOM 8682 N N . ILE B 1 507 ? -39.219 9.406 32.75 1 34.62 507 ILE B N 1
ATOM 8683 C CA . ILE B 1 507 ? -40.031 10.469 32.188 1 34.62 507 ILE B CA 1
ATOM 8684 C C . ILE B 1 507 ? -41.25 10.68 33.062 1 34.62 507 ILE B C 1
ATOM 8686 O O . ILE B 1 507 ? -41.875 11.75 33.062 1 34.62 507 ILE B O 1
ATOM 8690 N N . ASN B 1 508 ? -41.781 9.578 33.656 1 32.47 508 ASN B N 1
ATOM 8691 C CA . ASN B 1 508 ? -43.031 9.891 34.375 1 32.47 508 ASN B CA 1
ATOM 8692 C C . ASN B 1 508 ? -42.781 10.891 35.5 1 32.47 508 ASN B C 1
ATOM 8694 O O . ASN B 1 508 ? -43.719 11.438 36.062 1 32.47 508 ASN B O 1
ATOM 8698 N N . GLU B 1 509 ? -41.594 10.797 36.094 1 30.69 509 GLU B N 1
ATOM 8699 C CA . GLU B 1 509 ? -41.656 11.664 37.281 1 30.69 509 GLU B CA 1
ATOM 8700 C C . GLU B 1 509 ? -41.562 13.133 36.906 1 30.69 509 GLU B C 1
ATOM 8702 O O . GLU B 1 509 ? -41.906 14.016 37.688 1 30.69 509 GLU B O 1
ATOM 8707 N N . VAL B 1 510 ? -40.781 13.414 35.75 1 29.03 510 VAL B N 1
ATOM 8708 C CA . VAL B 1 510 ? -40.625 14.867 35.656 1 29.03 510 VAL B CA 1
ATOM 8709 C C . VAL B 1 510 ? -41.875 15.461 35 1 29.03 510 VAL B C 1
ATOM 8711 O O . VAL B 1 510 ? -41.906 16.656 34.688 1 29.03 510 VAL B O 1
ATOM 8714 N N . ASN B 1 511 ? -42.844 14.555 34.594 1 27.59 511 ASN B N 1
ATOM 8715 C CA . ASN B 1 511 ? -44.031 15.164 33.938 1 27.59 511 ASN B CA 1
ATOM 8716 C C . ASN B 1 511 ? -44.656 16.219 34.844 1 27.59 511 ASN B C 1
ATOM 8718 O O . ASN B 1 511 ? -45.781 16.688 34.531 1 27.59 511 ASN B O 1
ATOM 8722 N N . MET B 1 512 ? -44.375 16.047 36.094 1 24.67 512 MET B N 1
ATOM 8723 C CA . MET B 1 512 ? -45.469 16.703 36.781 1 24.67 512 MET B CA 1
ATOM 8724 C C . MET B 1 512 ? -45.625 18.156 36.312 1 24.67 512 MET B C 1
ATOM 8726 O O . MET B 1 512 ? -46.719 18.641 36.094 1 24.67 512 MET B O 1
ATOM 8730 N N . GLN B 1 513 ? -44.625 19.047 36.625 1 22.62 513 GLN B N 1
ATOM 8731 C CA . GLN B 1 513 ? -45.25 20.312 37.031 1 22.62 513 GLN B CA 1
ATOM 8732 C C . GLN B 1 513 ? -45.531 21.188 35.844 1 22.62 513 GLN B C 1
ATOM 8734 O O . GLN B 1 513 ? -46.188 22.234 35.969 1 22.62 513 GLN B O 1
ATOM 8739 N N . ILE B 1 514 ? -44.719 21.031 34.625 1 22.66 514 ILE B N 1
ATOM 8740 C CA . ILE B 1 514 ? -44.781 22.359 34.031 1 22.66 514 ILE B CA 1
ATOM 8741 C C . ILE B 1 514 ? -46.094 22.547 33.281 1 22.66 514 ILE B C 1
ATOM 8743 O O . ILE B 1 514 ? -46.375 21.828 32.344 1 22.66 514 ILE B O 1
ATOM 8747 N N . ASP B 1 515 ? -47.188 23 33.781 1 19.28 515 ASP B N 1
ATOM 8748 C CA . ASP B 1 515 ? -48.594 23.266 33.375 1 19.28 515 ASP B CA 1
ATOM 8749 C C . ASP B 1 515 ? -48.625 24.234 32.219 1 19.28 515 ASP B C 1
ATOM 8751 O O . ASP B 1 515 ? -49.688 24.578 31.719 1 19.28 515 ASP B O 1
ATOM 8755 N N . ASP B 1 516 ? -47.531 24.953 31.734 1 19.73 516 ASP B N 1
ATOM 8756 C CA . ASP B 1 516 ? -48.094 26.219 31.266 1 19.73 516 ASP B CA 1
ATOM 8757 C C . ASP B 1 516 ? -48.844 26.016 29.953 1 19.73 516 ASP B C 1
ATOM 8759 O O . ASP B 1 516 ? -48.531 25.109 29.188 1 19.73 516 ASP B O 1
ATOM 8763 N N . ASN B 1 517 ? -49.812 26.891 29.469 1 17.7 517 ASN B N 1
ATOM 8764 C CA . ASN B 1 517 ? -51.062 27.172 28.781 1 17.7 517 ASN B CA 1
ATOM 8765 C C . ASN B 1 517 ? -50.875 27.312 27.281 1 17.7 517 ASN B C 1
ATOM 8767 O O . ASN B 1 517 ? -51.844 27.188 26.5 1 17.7 517 ASN B O 1
ATOM 8771 N N . SER B 1 518 ? -49.75 27.828 26.641 1 18.27 518 SER B N 1
ATOM 8772 C CA . SER B 1 518 ? -50.281 28.797 25.672 1 18.27 518 SER B CA 1
ATOM 8773 C C . SER B 1 518 ? -50.781 28.094 24.406 1 18.27 518 SER B C 1
ATOM 8775 O O . SER B 1 518 ? -50.375 26.984 24.109 1 18.27 518 SER B O 1
ATOM 8777 N N . ASP B 1 519 ? -51.562 28.766 23.375 1 16.84 519 ASP B N 1
ATOM 8778 C CA . ASP B 1 519 ? -52.688 28.781 22.453 1 16.84 519 ASP B CA 1
ATOM 8779 C C . ASP B 1 519 ? -52.25 28.406 21.047 1 16.84 519 ASP B C 1
ATOM 8781 O O . ASP B 1 519 ? -53.094 28.219 20.156 1 16.84 519 ASP B O 1
ATOM 8785 N N . THR B 1 520 ? -51 28.375 20.469 1 16.88 520 THR B N 1
ATOM 8786 C CA . THR B 1 520 ? -51.094 28.984 19.156 1 16.88 520 THR B CA 1
ATOM 8787 C C . THR B 1 520 ? -51.594 27.969 18.125 1 16.88 520 THR B C 1
ATOM 8789 O O . THR B 1 520 ? -51.062 26.859 18.031 1 16.88 520 THR B O 1
ATOM 8792 N N . LYS B 1 521 ? -52.75 28.188 17.297 1 16.41 521 LYS B N 1
ATOM 8793 C CA . LYS B 1 521 ? -53.75 27.609 16.422 1 16.41 521 LYS B CA 1
ATOM 8794 C C . LYS B 1 521 ? -53.125 27.094 15.133 1 16.41 521 LYS B C 1
ATOM 8796 O O . LYS B 1 521 ? -53.375 25.969 14.727 1 16.41 521 LYS B O 1
ATOM 8801 N N . ASP B 1 522 ? -52.844 27.828 13.945 1 15.8 522 ASP B N 1
ATOM 8802 C CA . ASP B 1 522 ? -53.75 27.812 12.812 1 15.8 522 ASP B CA 1
ATOM 8803 C C . ASP B 1 522 ? -53.281 26.844 11.734 1 15.8 522 ASP B C 1
ATOM 8805 O O . ASP B 1 522 ? -54.062 26.047 11.211 1 15.8 522 ASP B O 1
ATOM 8809 N N . CYS B 1 523 ? -52.094 27 10.883 1 15.98 523 CYS B N 1
ATOM 8810 C CA . CYS B 1 523 ? -52.375 27.266 9.469 1 15.98 523 CYS B CA 1
ATOM 8811 C C . CYS B 1 523 ? -52.562 25.969 8.703 1 15.98 523 CYS B C 1
ATOM 8813 O O . CYS B 1 523 ? -52.094 24.906 9.141 1 15.98 523 CYS B O 1
ATOM 8815 N N . ASN B 1 524 ? -52.75 26.016 7.215 1 15.79 524 ASN B N 1
ATOM 8816 C CA . ASN B 1 524 ? -53.625 25.688 6.094 1 15.79 524 ASN B CA 1
ATOM 8817 C C . ASN B 1 524 ? -53.156 24.422 5.371 1 15.79 524 ASN B C 1
ATOM 8819 O O . ASN B 1 524 ? -51.969 24.047 5.477 1 15.79 524 ASN B O 1
ATOM 8823 N N . LYS B 1 525 ? -53.938 23.844 4.305 1 17.12 525 LYS B N 1
ATOM 8824 C CA . LYS B 1 525 ? -54.594 22.734 3.635 1 17.12 525 LYS B CA 1
ATOM 8825 C C . LYS B 1 525 ? -53.781 22.266 2.42 1 17.12 525 LYS B C 1
ATOM 8827 O O . LYS B 1 525 ? -54.188 21.328 1.728 1 17.12 525 LYS B O 1
ATOM 8832 N N . ILE B 1 526 ? -52.5 22.562 2.002 1 16.83 526 ILE B N 1
ATOM 8833 C CA . ILE B 1 526 ? -52.5 22.562 0.543 1 16.83 526 ILE B CA 1
ATOM 8834 C C . ILE B 1 526 ? -52.562 21.125 0.028 1 16.83 526 ILE B C 1
ATOM 8836 O O . ILE B 1 526 ? -51.781 20.266 0.492 1 16.83 526 ILE B O 1
ATOM 8840 N N . GLU B 1 527 ? -53.375 20.672 -1.092 1 15.9 527 GLU B N 1
ATOM 8841 C CA . GLU B 1 527 ? -54.219 19.641 -1.718 1 15.9 527 GLU B CA 1
ATOM 8842 C C . GLU B 1 527 ? -53.375 18.719 -2.602 1 15.9 527 GLU B C 1
ATOM 8844 O O . GLU B 1 527 ? -53.562 17.5 -2.578 1 15.9 527 GLU B O 1
ATOM 8849 N N . ASP B 1 528 ? -52.531 19.047 -3.68 1 16.81 528 ASP B N 1
ATOM 8850 C CA . ASP B 1 528 ? -53 18.625 -5.004 1 16.81 528 ASP B CA 1
ATOM 8851 C C . ASP B 1 528 ? -52.625 17.172 -5.277 1 16.81 528 ASP B C 1
ATOM 8853 O O . ASP B 1 528 ? -51.656 16.656 -4.691 1 16.81 528 ASP B O 1
ATOM 8857 N N . LYS B 1 529 ? -53.188 16.391 -6.473 1 17.22 529 LYS B N 1
ATOM 8858 C CA . LYS B 1 529 ? -53.906 15.227 -6.973 1 17.22 529 LYS B CA 1
ATOM 8859 C C . LYS B 1 529 ? -52.969 14.32 -7.785 1 17.22 529 LYS B C 1
ATOM 8861 O O . LYS B 1 529 ? -53.406 13.266 -8.258 1 17.22 529 LYS B O 1
ATOM 8866 N N . VAL B 1 530 ? -51.656 14.453 -8.078 1 17.89 530 VAL B N 1
ATOM 8867 C CA . VAL B 1 530 ? -51.375 14.023 -9.453 1 17.89 530 VAL B CA 1
ATOM 8868 C C . VAL B 1 530 ? -51.438 12.5 -9.531 1 17.89 530 VAL B C 1
ATOM 8870 O O . VAL B 1 530 ? -50.938 11.805 -8.633 1 17.89 530 VAL B O 1
ATOM 8873 N N . ASP B 1 531 ? -52.031 11.711 -10.547 1 17 531 ASP B N 1
ATOM 8874 C CA . ASP B 1 531 ? -52.812 10.547 -10.977 1 17 531 ASP B CA 1
ATOM 8875 C C . ASP B 1 531 ? -51.906 9.367 -11.289 1 17 531 ASP B C 1
ATOM 8877 O O . ASP B 1 531 ? -52.188 8.227 -10.914 1 17 531 ASP B O 1
ATOM 8881 N N . ILE B 1 532 ? -50.906 9.375 -12.219 1 19.17 532 ILE B N 1
ATOM 8882 C CA . ILE B 1 532 ? -51.031 8.469 -13.352 1 19.17 532 ILE B CA 1
ATOM 8883 C C . ILE B 1 532 ? -50.656 7.047 -12.938 1 19.17 532 ILE B C 1
ATOM 8885 O O . ILE B 1 532 ? -49.844 6.859 -12.031 1 19.17 532 ILE B O 1
ATOM 8889 N N . GLU B 1 533 ? -50.781 5.93 -13.844 1 17.44 533 GLU B N 1
ATOM 8890 C CA . GLU B 1 533 ? -51.375 4.621 -14.133 1 17.44 533 GLU B CA 1
ATOM 8891 C C . GLU B 1 533 ? -50.312 3.523 -14.07 1 17.44 533 GLU B C 1
ATOM 8893 O O . GLU B 1 533 ? -49.5 3.391 -14.984 1 17.44 533 GLU B O 1
ATOM 8898 N N . ASN B 1 534 ? -49.625 3.197 -12.945 1 17.05 534 ASN B N 1
ATOM 8899 C CA . ASN B 1 534 ? -48.469 2.295 -12.875 1 17.05 534 ASN B CA 1
ATOM 8900 C C . ASN B 1 534 ? -48.906 0.837 -13.031 1 17.05 534 ASN B C 1
ATOM 8902 O O . ASN B 1 534 ? -49.656 0.312 -12.203 1 17.05 534 ASN B O 1
ATOM 8906 N N . ASN B 1 535 ? -49.062 0.287 -14.297 1 18.12 535 ASN B N 1
ATOM 8907 C CA . ASN B 1 535 ? -49.625 -1.019 -14.609 1 18.12 535 ASN B CA 1
ATOM 8908 C C . ASN B 1 535 ? -48.781 -2.15 -14.008 1 18.12 535 ASN B C 1
ATOM 8910 O O . ASN B 1 535 ? -47.625 -2.291 -14.32 1 18.12 535 ASN B O 1
ATOM 8914 N N . SER B 1 536 ? -49.188 -2.822 -12.867 1 17.77 536 SER B N 1
ATOM 8915 C CA . SER B 1 536 ? -48.656 -3.762 -11.883 1 17.77 536 SER B CA 1
ATOM 8916 C C . SER B 1 536 ? -48.75 -5.199 -12.383 1 17.77 536 SER B C 1
ATOM 8918 O O . SER B 1 536 ? -49.875 -5.762 -12.438 1 17.77 536 SER B O 1
ATOM 8920 N N . TYR B 1 537 ? -48.094 -5.602 -13.508 1 18.2 537 TYR B N 1
ATOM 8921 C CA . TYR B 1 537 ? -48.312 -6.996 -13.867 1 18.2 537 TYR B CA 1
ATOM 8922 C C . TYR B 1 537 ? -48 -7.918 -12.695 1 18.2 537 TYR B C 1
ATOM 8924 O O . TYR B 1 537 ? -47.031 -7.676 -11.945 1 18.2 537 TYR B O 1
ATOM 8932 N N . LYS B 1 538 ? -48.844 -8.977 -12.344 1 18.81 538 LYS B N 1
ATOM 8933 C CA . LYS B 1 538 ? -49.25 -9.891 -11.273 1 18.81 538 LYS B CA 1
ATOM 8934 C C . LYS B 1 538 ? -48.344 -11.125 -11.242 1 18.81 538 LYS B C 1
ATOM 8936 O O . LYS B 1 538 ? -48.719 -12.188 -11.742 1 18.81 538 LYS B O 1
ATOM 8941 N N . GLU B 1 539 ? -47.062 -11.102 -11.57 1 17.88 539 GLU B N 1
ATOM 8942 C CA . GLU B 1 539 ? -46.5 -12.43 -11.75 1 17.88 539 GLU B CA 1
ATOM 8943 C C . GLU B 1 539 ? -46.656 -13.273 -10.484 1 17.88 539 GLU B C 1
ATOM 8945 O O . GLU B 1 539 ? -46.531 -12.758 -9.367 1 17.88 539 GLU B O 1
ATOM 8950 N N . ASP B 1 540 ? -47.125 -14.531 -10.547 1 19.02 540 ASP B N 1
ATOM 8951 C CA . ASP B 1 540 ? -47.625 -15.648 -9.742 1 19.02 540 ASP B CA 1
ATOM 8952 C C . ASP B 1 540 ? -46.562 -16.078 -8.711 1 19.02 540 ASP B C 1
ATOM 8954 O O . ASP B 1 540 ? -45.375 -16.062 -8.992 1 19.02 540 ASP B O 1
ATOM 8958 N N . SER B 1 541 ? -47 -16.281 -7.359 1 19.84 541 SER B N 1
ATOM 8959 C CA . SER B 1 541 ? -46.594 -16.359 -5.961 1 19.84 541 SER B CA 1
ATOM 8960 C C . SER B 1 541 ? -46 -17.719 -5.629 1 19.84 541 SER B C 1
ATOM 8962 O O . SER B 1 541 ? -46.719 -18.594 -5.09 1 19.84 541 SER B O 1
ATOM 8964 N N . ILE B 1 542 ? -45.312 -18.469 -6.516 1 22.45 542 ILE B N 1
ATOM 8965 C CA . ILE B 1 542 ? -45.031 -19.812 -6.02 1 22.45 542 ILE B CA 1
ATOM 8966 C C . ILE B 1 542 ? -44.438 -19.734 -4.617 1 22.45 542 ILE B C 1
ATOM 8968 O O . ILE B 1 542 ? -43.5 -18.984 -4.379 1 22.45 542 ILE B O 1
ATOM 8972 N N . LEU B 1 543 ? -45.094 -20.359 -3.543 1 22.45 543 LEU B N 1
ATOM 8973 C CA . LEU B 1 543 ? -45.094 -20.438 -2.088 1 22.45 543 LEU B CA 1
ATOM 8974 C C . LEU B 1 543 ? -43.781 -21.047 -1.573 1 22.45 543 LEU B C 1
ATOM 8976 O O . LEU B 1 543 ? -43.688 -21.438 -0.407 1 22.45 543 LEU B O 1
ATOM 8980 N N . SER B 1 544 ? -42.781 -21.312 -2.4 1 22.53 544 SER B N 1
ATOM 8981 C CA . SER B 1 544 ? -41.781 -22.219 -1.842 1 22.53 544 SER B CA 1
ATOM 8982 C C . SER B 1 544 ? -41.281 -21.719 -0.489 1 22.53 544 SER B C 1
ATOM 8984 O O . SER B 1 544 ? -41.125 -20.516 -0.277 1 22.53 544 SER B O 1
ATOM 8986 N N . LEU B 1 545 ? -41.344 -22.547 0.697 1 23.62 545 LEU B N 1
ATOM 8987 C CA . LEU B 1 545 ? -41.156 -22.391 2.139 1 23.62 545 LEU B CA 1
ATOM 8988 C C . LEU B 1 545 ? -39.906 -21.625 2.463 1 23.62 545 LEU B C 1
ATOM 8990 O O . LEU B 1 545 ? -38.812 -22.188 2.445 1 23.62 545 LEU B O 1
ATOM 8994 N N . ASP B 1 546 ? -39.75 -20.391 1.903 1 23.89 546 ASP B N 1
ATOM 8995 C CA . ASP B 1 546 ? -38.812 -19.281 1.853 1 23.89 546 ASP B CA 1
ATOM 8996 C C . ASP B 1 546 ? -38.688 -18.609 3.217 1 23.89 546 ASP B C 1
ATOM 8998 O O . ASP B 1 546 ? -39.531 -17.828 3.617 1 23.89 546 ASP B O 1
ATOM 9002 N N . THR B 1 547 ? -38.25 -19.438 4.355 1 25.61 547 THR B N 1
ATOM 9003 C CA . THR B 1 547 ? -38.188 -19.047 5.758 1 25.61 547 THR B CA 1
ATOM 9004 C C . THR B 1 547 ? -37.562 -17.672 5.898 1 25.61 547 THR B C 1
ATOM 9006 O O . THR B 1 547 ? -37.125 -17.281 6.988 1 25.61 547 THR B O 1
ATOM 9009 N N . SER B 1 548 ? -37.594 -16.859 4.852 1 24.72 548 SER B N 1
ATOM 9010 C CA . SER B 1 548 ? -37.062 -15.508 4.648 1 24.72 548 SER B CA 1
ATOM 9011 C C . SER B 1 548 ? -37.719 -14.516 5.594 1 24.72 548 SER B C 1
ATOM 9013 O O . SER B 1 548 ? -37.344 -13.336 5.625 1 24.72 548 SER B O 1
ATOM 9015 N N . ASP B 1 549 ? -39.031 -14.711 6.062 1 27.22 549 ASP B N 1
ATOM 9016 C CA . ASP B 1 549 ? -39.938 -13.602 6.27 1 27.22 549 ASP B CA 1
ATOM 9017 C C . ASP B 1 549 ? -39.688 -12.93 7.617 1 27.22 549 ASP B C 1
ATOM 9019 O O . ASP B 1 549 ? -40.562 -12.227 8.141 1 27.22 549 ASP B O 1
ATOM 9023 N N . VAL B 1 550 ? -38.844 -13.422 8.484 1 26.09 550 VAL B N 1
ATOM 9024 C CA . VAL B 1 550 ? -39.062 -12.758 9.766 1 26.09 550 VAL B CA 1
ATOM 9025 C C . VAL B 1 550 ? -38.75 -11.266 9.625 1 26.09 550 VAL B C 1
ATOM 9027 O O . VAL B 1 550 ? -37.656 -10.875 9.188 1 26.09 550 VAL B O 1
ATOM 9030 N N . ASP B 1 551 ? -39.75 -10.391 9.555 1 29.03 551 ASP B N 1
ATOM 9031 C CA . ASP B 1 551 ? -39.906 -8.945 9.461 1 29.03 551 ASP B CA 1
ATOM 9032 C C . ASP B 1 551 ? -39.156 -8.227 10.578 1 29.03 551 ASP B C 1
ATOM 9034 O O . ASP B 1 551 ? -39.625 -8.18 11.719 1 29.03 551 ASP B O 1
ATOM 9038 N N . LEU B 1 552 ? -37.906 -8.328 10.656 1 25.42 552 LEU B N 1
ATOM 9039 C CA . LEU B 1 552 ? -37.125 -7.699 11.719 1 25.42 552 LEU B CA 1
ATOM 9040 C C . LEU B 1 552 ? -37.25 -6.18 11.656 1 25.42 552 LEU B C 1
ATOM 9042 O O . LEU B 1 552 ? -36.562 -5.469 12.391 1 25.42 552 LEU B O 1
ATOM 9046 N N . ASP B 1 553 ? -38.094 -5.484 10.828 1 28.47 553 ASP B N 1
ATOM 9047 C CA . ASP B 1 553 ? -38.344 -4.051 10.711 1 28.47 553 ASP B CA 1
ATOM 9048 C C . ASP B 1 553 ? -38.812 -3.473 12.047 1 28.47 553 ASP B C 1
ATOM 9050 O O . ASP B 1 553 ? -38.5 -2.322 12.367 1 28.47 553 ASP B O 1
ATOM 9054 N N . GLU B 1 554 ? -39.812 -4.121 12.672 1 29.2 554 GLU B N 1
ATOM 9055 C CA . GLU B 1 554 ? -40.469 -3.508 13.82 1 29.2 554 GLU B CA 1
ATOM 9056 C C . GLU B 1 554 ? -39.469 -3.27 14.961 1 29.2 554 GLU B C 1
ATOM 9058 O O . GLU B 1 554 ? -39.75 -2.459 15.852 1 29.2 554 GLU B O 1
ATOM 9063 N N . LEU B 1 555 ? -38.5 -4.059 14.977 1 24.05 555 LEU B N 1
ATOM 9064 C CA . LEU B 1 555 ? -37.656 -3.949 16.172 1 24.05 555 LEU B CA 1
ATOM 9065 C C . LEU B 1 555 ? -36.75 -2.717 16.094 1 24.05 555 LEU B C 1
ATOM 9067 O O . LEU B 1 555 ? -36.312 -2.191 17.125 1 24.05 555 LEU B O 1
ATOM 9071 N N . VAL B 1 556 ? -36.438 -2.164 14.969 1 27.25 556 VAL B N 1
ATOM 9072 C CA . VAL B 1 556 ? -35.5 -1.066 14.836 1 27.25 556 VAL B CA 1
ATOM 9073 C C . VAL B 1 556 ? -36.125 0.235 15.305 1 27.25 556 VAL B C 1
ATOM 9075 O O . VAL B 1 556 ? -35.438 1.189 15.664 1 27.25 556 VAL B O 1
ATOM 9078 N N . ALA B 1 557 ? -37.469 0.568 15.008 1 26.12 557 ALA B N 1
ATOM 9079 C CA . ALA B 1 557 ? -38.062 1.838 15.398 1 26.12 557 ALA B CA 1
ATOM 9080 C C . ALA B 1 557 ? -38.031 2.025 16.906 1 26.12 557 ALA B C 1
ATOM 9082 O O . ALA B 1 557 ? -38.031 3.156 17.406 1 26.12 557 ALA B O 1
ATOM 9083 N N . ASN B 1 558 ? -38.5 0.993 17.656 1 26.03 558 ASN B N 1
ATOM 9084 C CA . ASN B 1 558 ? -38.781 1.21 19.078 1 26.03 558 ASN B CA 1
ATOM 9085 C C . ASN B 1 558 ? -37.469 1.175 19.891 1 26.03 558 ASN B C 1
ATOM 9087 O O . ASN B 1 558 ? -37.531 1.186 21.125 1 26.03 558 ASN B O 1
ATOM 9091 N N . ILE B 1 559 ? -36.438 0.612 19.297 1 21.59 559 ILE B N 1
ATOM 9092 C CA . ILE B 1 559 ? -35.312 0.841 20.203 1 21.59 559 ILE B CA 1
ATOM 9093 C C . ILE B 1 559 ? -34.781 2.254 20.016 1 21.59 559 ILE B C 1
ATOM 9095 O O . ILE B 1 559 ? -34.469 2.66 18.891 1 21.59 559 ILE B O 1
#

Secondary structure (DSSP, 8-state):
------EEEEEEEE-SBSSTTS---HHHHHHHHHHHHHHHHHHHHH-TT-EEEEEEES-SS-BSTT--TTEEE-S-SB---HHHHHHHHT------B--HHHHHHHHHHHHHHH--SS-EEEEEEE------HHHHTT--HHHHHHHHHHTTEEEEEEESS-SSSS-GGGS-HHHHHHHHHHHHHT-EEEEHHHHHHHTSS--PPPPPPPPEEEEEEETTEEEEEEEEE-B-PPPPPPPEEEETTEE-EEEEEEE-TT--EE-GGGPEEEEEETTEEEE--HHHHHHHS----SSEEEEEEEEEGGGS-GGG--S---EEEEE-SS--HHHHHHHHHHHHTTEEEEEEEE-STTPPPEEEEEEEE-S-TTS-SEEEEEEPPPGGGB--------HHHHTT--HHHHHHHHHHHHHTBPP-TT--B-TTSPBPP-TTTS--HHHHHHHHHHHHHHH-TTSPPPPPPHHHHHHHSPP---HHHHHHHHHHHHHHHHHHHHHHHHHHHHHHHHTSS---------------------------------GGG--THHHHH--/------EEEEEEEE-SBSSTTS---HHHHHHHHHHHHHHHHHHHHH-TT-EEEEEEES-SS-BSTT--TTEEE-S-SB---HHHHHHHHT------B--HHHHHHHHHHHHHHH--SS-EEEEEEE------HHHHTT--HHHHHHHHHHTTEEEEEEESS-SSSS-GGGS-HHHHHHHHHHHHHT-EEEEHHHHHHHTSS--PPPPPPPPEEEEEEETTEEEEEEEEE-B-PPPPPPPEEEETTEE-EEEEEEE-TT--EE-GGGPEEEEEETTEEEE--HHHHHHHS----SSEEEEEEEEEGGGS-GGG--SS--EEEEE-SS--HHHHHHHHHHHHTTEEEEEEEE-STTPPPEEEEEEEE-S-TTS-SEEEEEEPPPGGGB--------HHHHTT--HHHHHHHHHHHHHTBPP-TT--B-TTSPBPP-TTTS--HHHHHHHHHHHHHHH-TTSPPPPPPHHHHHHHSPP---HHHHHHHHHHHHHHHHHHHHHHHHHHHHHHHHTSS---------------------------------TT---THHHHH--